Protein 7A0J (pdb70)

Secondary structure (P-SEA, 3-state):
ccccccccccccccbbbbbbcccccccbbbbbccaaaaaaacccccccccccccccbbbbbbccccbbbbbcccccccccccccccccccccccccccccccccccccccccbbbbbccccbbbbbbcccccbbbbcccbbbbbccccbbbbbccccccccccccccbbbbcccccccccccccbbbbbbccccccccccccccccccbbbbbbcccbbbbbbcccccccccccccccccccbbbbbcccccccccccccc/ccccccccccccccbbbbbbcccccccbbbbbccaaaaaaacccccccccbbbcccbbbbbbccccbbbbbccccccccccccccccccccccccccccccccccccccccbbbbbcccccbbbbbcccccbbbbcccccccccccccbbbbbcccccccccccccccccccbbbbcccbbbbbbccccbbbbbbccccbbbbcccccbbbbcccccccccccccbbbbbcccccccccccccccccbbbbbccccccbbbbbbccccc/ccccccccccccccbbbbbbcccccccbbbbbccaaaaaaacccccccccccccccccccccccccbbbbbccccccccccccccccccccccccccccccccccccccccccbbbbbcccccccccccccccbbbbcccbbbbbccccbbbbbbcccccccccccccccccccbbbbcccccccccccccbbbbbbbbbcccbbbbbccccccccccccbbbbbbcccbbbbbbccccccccccccccccccccccccbbbbbbccccccccccccccccccccccc/ccccccccccccccbbbbbbcccccccbbbbbcccaaaaaaccccccccbbbbcccbbbbbbccccbbbbbccccccccccccccccccccccccccccccccccccccbbbbbcccccbbbbbcccccccccccccccccccccbbbbbbcccccccccccccccbbbbcccbbbbbbccccbbbbbbcccbbbbccccccccccccbbbbbbccccbbbbbccccccccccccccbbbbcccbbbbbcccccccccccccccccccccc

Nearest PDB structures (foldseek):
  7a0j-assembly4_DDD  TM=1.004E+00  e=2.067E-58  Arabidopsis thaliana
  7a0j-assembly3_CCC  TM=9.871E-01  e=1.839E-50  Arabidopsis thaliana
  7a0j-assembly1_AAA  TM=9.691E-01  e=6.036E-48  Arabidopsis thaliana
  7a0j-assembly2_BBB  TM=9.566E-01  e=6.036E-48  Arabidopsis thaliana
  7a0k-assembly7_G  TM=8.998E-01  e=1.738E-29  Physcomitrium patens

Structure (mmCIF, N/CA/C/O backbone):
data_7A0J
#
_entry.id   7A0J
#
_cell.length_a   74.991
_cell.length_b   87.952
_cell.length_c   88.618
_cell.angle_alpha   90.000
_cell.angle_beta   90.097
_cell.angle_gamma   90.000
#
_symmetry.space_group_name_H-M   'P 1 21 1'
#
loop_
_entity.id
_entity.type
_entity.pdbx_description
1 polymer 'Serine/threonine-protein kinase-like protein ACR4'
2 branched alpha-L-fucopyranose-(1-6)-2-acetamido-2-deoxy-beta-D-glucopyranose
3 non-polymer 1,2-ETHANEDIOL
4 non-polymer 2-acetamido-2-deoxy-beta-D-glucopyranose
5 water water
#
loop_
_atom_site.group_PDB
_atom_site.id
_atom_site.type_symbol
_atom_site.label_atom_id
_atom_site.label_alt_id
_atom_site.label_comp_id
_atom_site.label_asym_id
_atom_site.label_entity_id
_atom_site.label_seq_id
_atom_site.pdbx_PDB_ins_code
_atom_site.Cartn_x
_atom_site.Cartn_y
_atom_site.Cartn_z
_atom_site.occupancy
_atom_site.B_iso_or_equiv
_atom_site.auth_seq_id
_atom_site.auth_comp_id
_atom_site.auth_asym_id
_atom_site.auth_atom_id
_atom_site.pdbx_PDB_model_num
ATOM 1 N N . LEU A 1 1 ? -35.868 -10.657 -8.988 1.000 33.923 30 LEU AAA N 1
ATOM 2 C CA . LEU A 1 1 ? -34.727 -11.465 -8.462 1.000 35.529 30 LEU AAA CA 1
ATOM 3 C C . LEU A 1 1 ? -33.862 -10.593 -7.545 1.000 34.820 30 LEU AAA C 1
ATOM 4 O O . LEU A 1 1 ? -33.935 -9.352 -7.662 1.000 33.363 30 LEU AAA O 1
ATOM 9 N N . GLY A 1 2 ? -33.076 -11.228 -6.673 1.000 35.977 31 GLY AAA N 1
ATOM 10 C CA . GLY A 1 2 ? -31.938 -10.601 -5.973 1.000 36.203 31 GLY AAA CA 1
ATOM 11 C C . GLY A 1 2 ? -32.329 -9.921 -4.672 1.000 35.448 31 GLY AAA C 1
ATOM 12 O O . GLY A 1 2 ? -33.376 -10.273 -4.092 1.000 35.092 31 GLY AAA O 1
ATOM 13 N N . SER A 1 3 ? -31.501 -8.968 -4.236 1.000 35.432 32 SER AAA N 1
ATOM 14 C CA . SER A 1 3 ? -31.520 -8.354 -2.884 1.000 35.753 32 SER AAA CA 1
ATOM 15 C C . SER A 1 3 ? -32.133 -6.954 -2.949 1.000 34.436 32 SER AAA C 1
ATOM 16 O O . SER A 1 3 ? -32.190 -6.379 -4.055 1.000 33.590 32 SER AAA O 1
ATOM 19 N N . MET A 1 4 ? -32.554 -6.425 -1.798 1.000 34.830 33 MET AAA N 1
ATOM 20 C CA . MET A 1 4 ? -32.984 -5.010 -1.664 1.000 34.409 33 MET AAA CA 1
ATOM 21 C C . MET A 1 4 ? -31.799 -4.112 -2.030 1.000 35.089 33 MET AAA C 1
ATOM 22 O O . MET A 1 4 ? -30.664 -4.432 -1.627 1.000 36.169 33 MET AAA O 1
ATOM 27 N N . SER A 1 5 ? -32.058 -3.039 -2.779 1.000 34.437 34 SER AAA N 1
ATOM 28 C CA . SER A 1 5 ? -31.021 -2.132 -3.331 1.000 35.349 34 SER AAA CA 1
ATOM 29 C C . SER A 1 5 ? -31.632 -0.754 -3.608 1.000 34.919 34 SER AAA C 1
ATOM 30 O O . SER A 1 5 ? -32.870 -0.630 -3.542 1.000 33.905 34 SER AAA O 1
ATOM 33 N N . SER A 1 6 ? -30.787 0.238 -3.895 1.000 35.942 35 SER AAA N 1
ATOM 34 C CA . SER A 1 6 ? -31.195 1.602 -4.320 1.000 36.272 35 SER AAA CA 1
ATOM 35 C C . SER A 1 6 ? -31.676 1.560 -5.776 1.000 35.020 35 SER AAA C 1
ATOM 36 O O . SER A 1 6 ? -32.309 2.538 -6.208 1.000 35.018 35 SER AAA O 1
ATOM 39 N N . ILE A 1 7 ? -31.374 0.473 -6.497 1.000 34.188 36 ILE AAA N 1
ATOM 40 C CA . ILE A 1 7 ? -31.835 0.212 -7.894 1.000 33.168 36 ILE AAA CA 1
ATOM 41 C C . ILE A 1 7 ? -32.387 -1.218 -7.975 1.000 32.092 36 ILE AAA C 1
ATOM 42 O O . ILE A 1 7 ? -31.900 -2.087 -7.230 1.000 32.386 36 ILE AAA O 1
ATOM 47 N N . ALA A 1 8 ? -33.376 -1.441 -8.843 1.000 30.983 37 ALA AAA N 1
ATOM 48 C CA . ALA A 1 8 ? -34.079 -2.735 -9.013 1.000 30.172 37 ALA AAA CA 1
ATOM 49 C C . ALA A 1 8 ? -34.646 -2.830 -10.433 1.000 29.834 37 ALA AAA C 1
ATOM 50 O O . ALA A 1 8 ? -34.836 -1.774 -11.073 1.000 29.577 37 ALA AAA O 1
ATOM 52 N N . ILE A 1 9 ? -34.897 -4.056 -10.896 1.000 29.982 38 ILE AAA N 1
ATOM 53 C CA . ILE A 1 9 ? -35.385 -4.355 -12.273 1.000 30.482 38 ILE AAA CA 1
ATOM 54 C C . ILE A 1 9 ? -36.615 -5.264 -12.194 1.000 30.371 38 ILE AAA C 1
ATOM 55 O O . ILE A 1 9 ? -36.579 -6.262 -11.440 1.000 30.290 38 ILE AAA O 1
ATOM 60 N N . SER A 1 10 ? -37.656 -4.904 -12.948 1.000 30.207 39 SER AAA N 1
ATOM 61 C CA A SER A 1 10 ? -38.838 -5.760 -13.227 0.590 30.675 39 SER AAA CA 1
ATOM 62 C CA B SER A 1 10 ? -38.839 -5.760 -13.226 0.410 30.636 39 SER AAA CA 1
ATOM 63 C C . SER A 1 10 ? -38.732 -6.298 -14.657 1.000 31.956 39 SER AAA C 1
ATOM 64 O O . SER A 1 10 ? -38.126 -5.604 -15.499 1.000 31.887 39 SER AAA O 1
ATOM 69 N N . TYR A 1 11 ? -39.294 -7.483 -14.898 1.000 33.305 40 TYR AAA N 1
ATOM 70 C CA . TYR A 1 11 ? -39.135 -8.259 -16.156 1.000 35.474 40 TYR AAA CA 1
ATOM 71 C C . TYR A 1 11 ? -40.406 -9.071 -16.425 1.000 37.024 40 TYR AAA C 1
ATOM 72 O O . TYR A 1 11 ? -41.354 -8.982 -15.619 1.000 35.844 40 TYR AAA O 1
ATOM 81 N N . GLY A 1 12 ? -40.418 -9.821 -17.533 1.000 39.798 41 GLY AAA N 1
ATOM 82 C CA . GLY A 1 12 ? -41.535 -10.691 -17.948 1.000 42.314 41 GLY AAA CA 1
ATOM 83 C C . GLY A 1 12 ? -42.261 -10.149 -19.167 1.000 43.755 41 GLY AAA C 1
ATOM 84 O O . GLY A 1 12 ? -41.788 -9.149 -19.746 1.000 43.256 41 GLY AAA O 1
ATOM 85 N N . GLU A 1 13 ? -43.377 -10.785 -19.534 1.000 46.235 42 GLU AAA N 1
ATOM 86 C CA . GLU A 1 13 ? -44.157 -10.507 -20.772 1.000 48.159 42 GLU AAA CA 1
ATOM 87 C C . GLU A 1 13 ? -44.770 -9.101 -20.716 1.000 46.193 42 GLU AAA C 1
ATOM 88 O O . GLU A 1 13 ? -45.017 -8.532 -21.797 1.000 47.280 42 GLU AAA O 1
ATOM 94 N N . GLY A 1 14 ? -45.006 -8.570 -19.511 1.000 43.704 43 GLY AAA N 1
ATOM 95 C CA . GLY A 1 14 ? -45.523 -7.206 -19.280 1.000 41.950 43 GLY AAA CA 1
ATOM 96 C C . GLY A 1 14 ? -44.538 -6.128 -19.708 1.000 40.839 43 GLY AAA C 1
ATOM 97 O O . GLY A 1 14 ? -44.984 -4.988 -19.933 1.000 40.444 43 GLY AAA O 1
ATOM 98 N N . GLY A 1 15 ? -43.246 -6.462 -19.802 1.000 40.617 44 GLY AAA N 1
ATOM 99 C CA . GLY A 1 15 ? -42.171 -5.540 -20.220 1.000 40.162 44 GLY AAA CA 1
ATOM 100 C C . GLY A 1 15 ? -41.036 -5.487 -19.209 1.000 38.918 44 GLY AAA C 1
ATOM 101 O O . GLY A 1 15 ? -41.122 -6.176 -18.174 1.000 38.027 44 GLY AAA O 1
ATOM 102 N N . SER A 1 16 ? -40.005 -4.693 -19.506 1.000 38.999 45 SER AAA N 1
ATOM 103 C CA . SER A 1 16 ? -38.770 -4.528 -18.696 1.000 38.422 45 SER AAA CA 1
ATOM 104 C C . SER A 1 16 ? -38.758 -3.126 -18.083 1.000 37.441 45 SER AAA C 1
ATOM 105 O O . SER A 1 16 ? -38.941 -2.157 -18.847 1.000 39.000 45 SER AAA O 1
ATOM 108 N N . VAL A 1 17 ? -38.553 -3.022 -16.768 1.000 35.619 46 VAL AAA N 1
ATOM 109 C CA . VAL A 1 17 ? -38.510 -1.716 -16.047 1.000 34.674 46 VAL AAA CA 1
ATOM 110 C C . VAL A 1 17 ? -37.310 -1.700 -15.095 1.000 34.236 46 VAL AAA C 1
ATOM 111 O O . VAL A 1 17 ? -37.069 -2.710 -14.409 1.000 33.501 46 VAL AAA O 1
ATOM 115 N N . PHE A 1 18 ? -36.599 -0.572 -15.075 1.000 34.403 47 PHE AAA N 1
ATOM 116 C CA . PHE A 1 18 ? -35.564 -0.213 -14.076 1.000 34.332 47 PHE AAA CA 1
ATOM 117 C C . PHE A 1 18 ? -36.141 0.892 -13.189 1.000 33.815 47 PHE AAA C 1
ATOM 118 O O . PHE A 1 18 ? -36.655 1.889 -13.737 1.000 34.004 47 PHE AAA O 1
ATOM 126 N N . CYS A 1 19 ? -36.088 0.706 -11.869 1.000 33.035 48 CYS AAA N 1
ATOM 127 C CA . CYS A 1 19 ? -36.454 1.736 -10.862 1.000 33.328 48 CYS AAA CA 1
ATOM 128 C C . CYS A 1 19 ? -35.251 1.993 -9.951 1.000 33.777 48 CYS AAA C 1
ATOM 129 O O . CYS A 1 19 ? -34.535 1.026 -9.625 1.000 33.698 48 CYS AAA O 1
ATOM 132 N N . GLY A 1 20 ? -35.038 3.256 -9.582 1.000 34.654 49 GLY AAA N 1
ATOM 133 C CA . GLY A 1 20 ? -33.956 3.688 -8.682 1.000 36.180 49 GLY AAA CA 1
ATOM 134 C C . GLY A 1 20 ? -34.426 4.781 -7.743 1.000 37.274 49 GLY AAA C 1
ATOM 135 O O . GLY A 1 20 ? -35.377 5.502 -8.105 1.000 36.783 49 GLY AAA O 1
ATOM 136 N N . LEU A 1 21 ? -33.797 4.891 -6.573 1.000 38.713 50 LEU AAA N 1
ATOM 137 C CA . LEU A 1 21 ? -34.001 6.021 -5.631 1.000 41.158 50 LEU AAA CA 1
ATOM 138 C C . LEU A 1 21 ? -33.292 7.248 -6.215 1.000 44.044 50 LEU AAA C 1
ATOM 139 O O . LEU A 1 21 ? -32.161 7.084 -6.719 1.000 44.750 50 LEU AAA O 1
ATOM 144 N N . LYS A 1 22 ? -33.939 8.419 -6.177 1.000 46.314 51 LYS AAA N 1
ATOM 145 C CA . LYS A 1 22 ? -33.381 9.692 -6.714 1.000 49.613 51 LYS AAA CA 1
ATOM 146 C C . LYS A 1 22 ? -32.096 10.029 -5.950 1.000 52.607 51 LYS AAA C 1
ATOM 147 O O . LYS A 1 22 ? -32.015 9.696 -4.750 1.000 52.782 51 LYS AAA O 1
ATOM 153 N N . SER A 1 23 ? -31.130 10.652 -6.632 1.000 55.423 52 SER AAA N 1
ATOM 154 C CA . SER A 1 23 ? -29.775 10.972 -6.107 1.000 58.639 52 SER AAA CA 1
ATOM 155 C C . SER A 1 23 ? -29.814 12.234 -5.235 1.000 62.010 52 SER AAA C 1
ATOM 156 O O . SER A 1 23 ? -28.836 12.461 -4.496 1.000 64.815 52 SER AAA O 1
ATOM 159 N N . ASP A 1 24 ? -30.896 13.018 -5.316 1.000 62.200 53 ASP AAA N 1
ATOM 160 C CA . ASP A 1 24 ? -31.097 14.260 -4.517 1.000 65.472 53 ASP AAA CA 1
ATOM 161 C C . ASP A 1 24 ? -31.268 13.913 -3.030 1.000 64.909 53 ASP AAA C 1
ATOM 162 O O . ASP A 1 24 ? -31.228 14.846 -2.208 1.000 68.034 53 ASP AAA O 1
ATOM 167 N N . GLY A 1 25 ? -31.469 12.630 -2.701 1.000 61.294 54 GLY AAA N 1
ATOM 168 C CA . GLY A 1 25 ? -31.576 12.128 -1.316 1.000 60.838 54 GLY AAA CA 1
ATOM 169 C C . GLY A 1 25 ? -33.002 12.192 -0.791 1.000 59.492 54 GLY AAA C 1
ATOM 170 O O . GLY A 1 25 ? -33.190 11.991 0.426 1.000 60.481 54 GLY AAA O 1
ATOM 171 N N . SER A 1 26 ? -33.973 12.450 -1.675 1.000 57.240 55 SER AAA N 1
ATOM 172 C CA . SER A 1 26 ? -35.420 12.574 -1.354 1.000 55.801 55 SER AAA CA 1
ATOM 173 C C . SER A 1 26 ? -36.002 11.206 -0.977 1.000 52.025 55 SER AAA C 1
ATOM 174 O O . SER A 1 26 ? -37.043 11.182 -0.295 1.000 51.773 55 SER AAA O 1
ATOM 177 N N . HIS A 1 27 ? -35.363 10.119 -1.428 1.000 49.253 56 HIS AAA N 1
ATOM 178 C CA . HIS A 1 27 ? -35.810 8.708 -1.263 1.000 45.880 56 HIS AAA CA 1
ATOM 179 C C . HIS A 1 27 ? -37.083 8.466 -2.087 1.000 43.231 56 HIS AAA C 1
ATOM 180 O O . HIS A 1 27 ? -37.789 7.478 -1.810 1.000 40.942 56 HIS AAA O 1
ATOM 187 N N . LEU A 1 28 ? -37.345 9.322 -3.079 1.000 43.350 57 LEU AAA N 1
ATOM 188 C CA . LEU A 1 28 ? -38.414 9.126 -4.094 1.000 41.583 57 LEU AAA CA 1
ATOM 189 C C . LEU A 1 28 ? -37.887 8.155 -5.153 1.000 39.530 57 LEU AAA C 1
ATOM 190 O O . LEU A 1 28 ? -36.655 8.087 -5.330 1.000 40.203 57 LEU AAA O 1
ATOM 195 N N . VAL A 1 29 ? -38.783 7.424 -5.816 1.000 37.727 58 VAL AAA N 1
ATOM 196 C CA . VAL A 1 29 ? -38.424 6.405 -6.846 1.000 36.181 58 VAL AAA CA 1
ATOM 197 C C . VAL A 1 29 ? -38.751 6.973 -8.231 1.000 36.494 58 VAL AAA C 1
ATOM 198 O O . VAL A 1 29 ? -39.798 7.634 -8.375 1.000 37.017 58 VAL AAA O 1
ATOM 202 N N . VAL A 1 30 ? -37.856 6.742 -9.194 1.000 36.428 59 VAL AAA N 1
ATOM 203 C CA . VAL A 1 30 ? -38.052 7.024 -10.646 1.000 36.935 59 VAL AAA CA 1
ATOM 204 C C . VAL A 1 30 ? -37.903 5.690 -11.383 1.000 35.532 59 VAL AAA C 1
ATOM 205 O O . VAL A 1 30 ? -36.967 4.936 -11.043 1.000 34.713 59 VAL AAA O 1
ATOM 209 N N . CYS A 1 31 ? -38.808 5.401 -12.321 1.000 35.157 60 CYS AAA N 1
ATOM 210 C CA . CYS A 1 31 ? -38.823 4.148 -13.121 1.000 34.282 60 CYS AAA CA 1
ATOM 211 C C . CYS A 1 31 ? -38.750 4.483 -14.613 1.000 35.167 60 CYS AAA C 1
ATOM 212 O O . CYS A 1 31 ? -39.252 5.553 -15.010 1.000 36.360 60 CYS AAA O 1
ATOM 215 N N . TYR A 1 32 ? -38.123 3.598 -15.389 1.000 35.030 61 TYR AAA N 1
ATOM 216 C CA . TYR A 1 32 ? -38.029 3.651 -16.870 1.000 36.368 61 TYR AAA CA 1
ATOM 217 C C . TYR A 1 32 ? -38.243 2.242 -17.428 1.000 35.332 61 TYR AAA C 1
ATOM 218 O O . TYR A 1 32 ? -37.610 1.310 -16.905 1.000 34.476 61 TYR AAA O 1
ATOM 227 N N . GLY A 1 33 ? -39.087 2.095 -18.454 1.000 35.657 62 GLY AAA N 1
ATOM 228 C CA . GLY A 1 33 ? -39.252 0.816 -19.168 1.000 35.913 62 GLY AAA CA 1
ATOM 229 C C . GLY A 1 33 ? -40.640 0.616 -19.750 1.000 36.219 62 GLY AAA C 1
ATOM 230 O O . GLY A 1 33 ? -41.495 1.511 -19.605 1.000 36.363 62 GLY AAA O 1
ATOM 231 N N . SER A 1 34 ? -40.856 -0.560 -20.345 1.000 36.752 63 SER AAA N 1
ATOM 232 C CA . SER A 1 34 ? -41.978 -0.877 -21.266 1.000 37.957 63 SER AAA CA 1
ATOM 233 C C . SER A 1 34 ? -43.195 -1.441 -20.518 1.000 37.004 63 SER AAA C 1
ATOM 234 O O . SER A 1 34 ? -44.232 -1.603 -21.173 1.000 38.367 63 SER AAA O 1
ATOM 237 N N . ASN A 1 35 ? -43.090 -1.737 -19.216 1.000 35.575 64 ASN AAA N 1
ATOM 238 C CA . ASN A 1 35 ? -44.250 -2.180 -18.390 1.000 35.155 64 ASN AAA CA 1
ATOM 239 C C . ASN A 1 35 ? -44.993 -0.933 -17.897 1.000 34.568 64 ASN AAA C 1
ATOM 240 O O . ASN A 1 35 ? -44.547 -0.324 -16.904 1.000 33.272 64 ASN AAA O 1
ATOM 245 N N . SER A 1 36 ? -46.086 -0.578 -18.579 1.000 35.511 65 SER AAA N 1
ATOM 246 C CA . SER A 1 36 ? -46.889 0.650 -18.339 1.000 35.780 65 SER AAA CA 1
ATOM 247 C C . SER A 1 36 ? -47.557 0.595 -16.961 1.000 34.635 65 SER AAA C 1
ATOM 248 O O . SER A 1 36 ? -47.689 1.661 -16.334 1.000 34.781 65 SER AAA O 1
ATOM 251 N N . ALA A 1 37 ? -47.962 -0.595 -16.506 1.000 33.974 66 ALA AAA N 1
ATOM 252 C CA . ALA A 1 37 ? -48.542 -0.813 -15.161 1.000 33.207 66 ALA AAA CA 1
ATOM 253 C C . ALA A 1 37 ? -47.561 -0.288 -14.108 1.000 31.512 66 ALA AAA C 1
ATOM 254 O O . ALA A 1 37 ? -47.991 0.485 -13.231 1.000 31.180 66 ALA AAA O 1
ATOM 256 N N . ILE A 1 38 ? -46.284 -0.667 -14.218 1.000 30.684 67 ILE AAA N 1
ATOM 257 C CA . ILE A 1 38 ? -45.214 -0.251 -13.264 1.000 29.695 67 ILE AAA CA 1
ATOM 258 C C . ILE A 1 38 ? -44.908 1.236 -13.485 1.000 29.708 67 ILE AAA C 1
ATOM 259 O O . ILE A 1 38 ? -44.920 1.988 -12.495 1.000 29.240 67 ILE AAA O 1
ATOM 264 N N . LEU A 1 39 ? -44.662 1.644 -14.733 1.000 30.772 68 LEU AAA N 1
ATOM 265 C CA . LEU A 1 39 ? -44.219 3.023 -15.076 1.000 31.807 68 LEU AAA CA 1
ATOM 266 C C . LEU A 1 39 ? -45.237 4.036 -14.536 1.000 32.558 68 LEU AAA C 1
ATOM 267 O O . LEU A 1 39 ? -44.838 4.906 -13.743 1.000 32.776 68 LEU AAA O 1
ATOM 272 N N . TYR A 1 40 ? -46.507 3.913 -14.929 1.000 33.237 69 TYR AAA N 1
ATOM 273 C CA . TYR A 1 40 ? -47.584 4.880 -14.583 1.000 34.593 69 TYR AAA CA 1
ATOM 274 C C . TYR A 1 40 ? -48.076 4.641 -13.150 1.000 33.583 69 TYR AAA C 1
ATOM 275 O O . TYR A 1 40 ? -48.686 5.562 -12.583 1.000 34.430 69 TYR AAA O 1
ATOM 284 N N . GLY A 1 41 ? -47.808 3.460 -12.583 1.000 32.180 70 GLY AAA N 1
ATOM 285 C CA . GLY A 1 41 ? -48.169 3.107 -11.196 1.000 32.070 70 GLY AAA CA 1
ATOM 286 C C . GLY A 1 41 ? -47.135 3.573 -10.178 1.000 31.843 70 GLY AAA C 1
ATOM 287 O O . GLY A 1 41 ? -47.413 3.451 -8.970 1.000 31.835 70 GLY AAA O 1
ATOM 288 N N . THR A 1 42 ? -45.985 4.087 -10.627 1.000 32.023 71 THR AAA N 1
ATOM 289 C CA . THR A 1 42 ? -44.867 4.518 -9.744 1.000 32.396 71 THR AAA CA 1
ATOM 290 C C . THR A 1 42 ? -45.355 5.637 -8.828 1.000 34.101 71 THR AAA C 1
ATOM 291 O O . THR A 1 42 ? -45.815 6.670 -9.307 1.000 34.949 71 THR AAA O 1
ATOM 295 N N . PRO A 1 43 ? -45.278 5.467 -7.487 1.000 35.065 72 PRO AAA N 1
ATOM 296 C CA . PRO A 1 43 ? -45.614 6.545 -6.558 1.000 37.193 72 PRO AAA CA 1
ATOM 297 C C . PRO A 1 43 ? -44.669 7.743 -6.733 1.000 39.178 72 PRO AAA C 1
ATOM 298 O O . PRO A 1 43 ? -43.466 7.542 -6.730 1.000 39.396 72 PRO AAA O 1
ATOM 302 N N . GLY A 1 44 ? -45.231 8.944 -6.886 1.000 41.658 73 GLY AAA N 1
ATOM 303 C CA . GLY A 1 44 ? -44.472 10.195 -7.084 1.000 43.935 73 GLY AAA CA 1
ATOM 304 C C . GLY A 1 44 ? -44.032 10.818 -5.767 1.000 45.786 73 GLY AAA C 1
ATOM 305 O O . GLY A 1 44 ? -43.102 11.651 -5.799 1.000 47.723 73 GLY AAA O 1
ATOM 306 N N . HIS A 1 45 ? -44.668 10.435 -4.653 1.000 45.633 74 HIS AAA N 1
ATOM 307 C CA . HIS A 1 45 ? -44.551 11.116 -3.335 1.000 47.815 74 HIS AAA CA 1
ATOM 308 C C . HIS A 1 45 ? -44.169 10.144 -2.206 1.000 46.617 74 HIS AAA C 1
ATOM 309 O O . HIS A 1 45 ? -43.654 10.638 -1.184 1.000 48.517 74 HIS AAA O 1
ATOM 316 N N . LEU A 1 46 ? -44.417 8.836 -2.350 1.000 43.881 75 LEU AAA N 1
ATOM 317 C CA . LEU A 1 46 ? -44.037 7.817 -1.330 1.000 43.057 75 LEU AAA CA 1
ATOM 318 C C . LEU A 1 46 ? -42.514 7.651 -1.335 1.000 42.358 75 LEU AAA C 1
ATOM 319 O O . LEU A 1 46 ? -41.943 7.468 -2.427 1.000 41.477 75 LEU AAA O 1
ATOM 324 N N . GLN A 1 47 ? -41.890 7.711 -0.156 1.000 43.332 76 GLN AAA N 1
ATOM 325 C CA . GLN A 1 47 ? -40.421 7.573 0.023 1.000 43.334 76 GLN AAA CA 1
ATOM 326 C C . GLN A 1 47 ? -40.093 6.110 0.343 1.000 41.414 76 GLN AAA C 1
ATOM 327 O O . GLN A 1 47 ? -40.897 5.456 1.038 1.000 40.647 76 GLN AAA O 1
ATOM 333 N N . PHE A 1 48 ? -38.962 5.625 -0.176 1.000 40.299 77 PHE AAA N 1
ATOM 334 C CA . PHE A 1 48 ? -38.479 4.227 -0.039 1.000 38.897 77 PHE AAA CA 1
ATOM 335 C C . PHE A 1 48 ? -37.016 4.2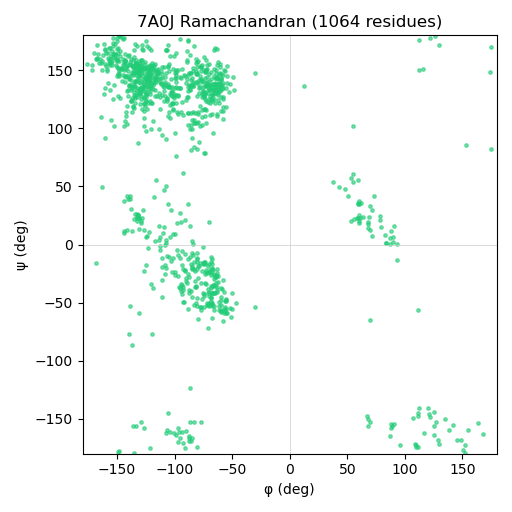35 0.412 1.000 40.085 77 PHE AAA C 1
ATOM 336 O O . PHE A 1 48 ? -36.278 5.176 0.063 1.000 41.457 77 PHE AAA O 1
ATOM 344 N N . ILE A 1 49 ? -36.614 3.205 1.159 1.000 40.052 78 ILE AAA N 1
ATOM 345 C CA . ILE A 1 49 ? -35.205 3.002 1.613 1.000 41.304 78 ILE AAA CA 1
ATOM 346 C C . ILE A 1 49 ? -34.568 1.859 0.811 1.000 39.280 78 ILE AAA C 1
ATOM 347 O O . ILE A 1 49 ? -33.340 1.710 0.892 1.000 40.220 78 ILE AAA O 1
ATOM 352 N N . GLY A 1 50 ? -35.359 1.117 0.028 1.000 37.106 79 GLY AAA N 1
ATOM 353 C CA . GLY A 1 50 ? -34.866 0.018 -0.823 1.000 35.665 79 GLY AAA CA 1
ATOM 354 C C . GLY A 1 50 ? -35.898 -0.424 -1.845 1.000 33.868 79 GLY AAA C 1
ATOM 355 O O . GLY A 1 50 ? -37.101 -0.200 -1.606 1.000 33.423 79 GLY AAA O 1
ATOM 356 N N . LEU A 1 51 ? -35.439 -1.028 -2.945 1.000 32.945 80 LEU AAA N 1
ATOM 357 C CA . LEU A 1 51 ? -36.289 -1.522 -4.063 1.000 31.797 80 LEU AAA CA 1
ATOM 358 C C . LEU A 1 51 ? -35.887 -2.957 -4.421 1.000 31.447 80 LEU AAA C 1
ATOM 359 O O . LEU A 1 51 ? -34.704 -3.313 -4.233 1.000 31.838 80 LEU AAA O 1
ATOM 364 N N . THR A 1 52 ? -36.847 -3.739 -4.923 1.000 30.677 81 THR AAA N 1
ATOM 365 C CA . THR A 1 52 ? -36.654 -5.121 -5.439 1.000 30.770 81 THR AAA CA 1
ATOM 366 C C . THR A 1 52 ? -37.789 -5.433 -6.421 1.000 30.523 81 THR AAA C 1
ATOM 367 O O . THR A 1 52 ? -38.954 -5.140 -6.086 1.000 30.445 81 THR AAA O 1
ATOM 371 N N . GLY A 1 53 ? -37.453 -5.992 -7.588 1.000 30.631 82 GLY AAA N 1
ATOM 372 C CA . GLY A 1 53 ? -38.397 -6.221 -8.698 1.000 30.402 82 GLY AAA CA 1
ATOM 373 C C . GLY A 1 53 ? -38.552 -7.695 -9.023 1.000 31.257 82 GLY AAA C 1
ATOM 374 O O . GLY A 1 53 ? -37.611 -8.473 -8.759 1.000 32.094 82 GLY AAA O 1
ATOM 375 N N . GLY A 1 54 ? -39.708 -8.062 -9.578 1.000 31.419 83 GLY AAA N 1
ATOM 376 C CA . GLY A 1 54 ? -40.019 -9.429 -10.037 1.000 33.090 83 GLY AAA CA 1
ATOM 377 C C . GLY A 1 54 ? -40.695 -9.409 -11.392 1.000 33.435 83 GLY AAA C 1
ATOM 378 O O . GLY A 1 54 ? -40.517 -8.414 -12.123 1.000 32.595 83 GLY AAA O 1
ATOM 379 N N . ASP A 1 55 ? -41.451 -10.462 -11.709 1.000 35.144 84 ASP AAA N 1
ATOM 380 C CA . ASP A 1 55 ? -42.202 -10.595 -12.984 1.000 36.184 84 ASP AAA CA 1
ATOM 381 C C . ASP A 1 55 ? -43.511 -9.802 -12.872 1.000 35.549 84 ASP AAA C 1
ATOM 382 O O . ASP A 1 55 ? -44.433 -10.279 -12.183 1.000 35.932 84 ASP AAA O 1
ATOM 387 N N . GLY A 1 56 ? -43.570 -8.634 -13.521 1.000 34.663 85 GLY AAA N 1
ATOM 388 C CA . GLY A 1 56 ? -44.786 -7.810 -13.662 1.000 34.384 85 GLY AAA CA 1
ATOM 389 C C . GLY A 1 56 ? -44.966 -6.809 -12.531 1.000 33.153 85 GLY AAA C 1
ATOM 390 O O . GLY A 1 56 ? -45.981 -6.089 -12.552 1.000 33.160 85 GLY AAA O 1
ATOM 391 N N . PHE A 1 57 ? -44.034 -6.736 -11.575 1.000 32.321 86 PHE AAA N 1
ATOM 392 C CA . PHE A 1 57 ? -44.177 -5.864 -10.379 1.000 31.807 86 PHE AAA CA 1
ATOM 393 C C . PHE A 1 57 ? -42.816 -5.356 -9.894 1.000 31.021 86 PHE AAA C 1
ATOM 394 O O . PHE A 1 57 ? -41.803 -6.068 -10.020 1.000 31.275 86 PHE AAA O 1
ATOM 402 N N . MET A 1 58 ? -42.822 -4.132 -9.363 1.000 30.393 87 MET AAA N 1
ATOM 403 C CA . MET A 1 58 ? -41.721 -3.510 -8.585 1.000 30.530 87 MET AAA CA 1
ATOM 404 C C . MET A 1 58 ? -42.205 -3.368 -7.138 1.000 30.877 87 MET AAA C 1
ATOM 405 O O . MET A 1 58 ? -43.394 -3.032 -6.955 1.000 30.806 87 MET AAA O 1
ATOM 410 N N . CYS A 1 59 ? -41.344 -3.668 -6.160 1.000 31.290 88 CYS AAA N 1
ATOM 411 C CA A CYS A 1 59 ? -41.652 -3.457 -4.718 0.740 32.116 88 CYS AAA CA 1
ATOM 412 C CA B CYS A 1 59 ? -41.616 -3.514 -4.706 0.260 32.030 88 CYS AAA CA 1
ATOM 413 C C . CYS A 1 59 ? -40.554 -2.609 -4.073 1.000 32.227 88 CYS AAA C 1
ATOM 414 O O . CYS A 1 59 ? -39.432 -2.569 -4.612 1.000 32.269 88 CYS AAA O 1
ATOM 419 N N . GLY A 1 60 ? -40.908 -1.948 -2.973 1.000 32.851 89 GLY AAA N 1
ATOM 420 C CA . GLY A 1 60 ? -39.991 -1.133 -2.160 1.000 33.404 89 GLY AAA CA 1
ATOM 421 C C . GLY A 1 60 ? -40.329 -1.244 -0.686 1.000 34.255 89 GLY AAA C 1
ATOM 422 O O . GLY A 1 60 ? -41.490 -1.573 -0.367 1.000 34.443 89 GLY AAA O 1
ATOM 423 N N . LEU A 1 61 ? -39.342 -1.010 0.179 1.000 34.968 90 LEU AAA N 1
ATOM 424 C CA . LEU A 1 61 ? -39.545 -0.848 1.641 1.000 36.458 90 LEU AAA CA 1
ATOM 425 C C . LEU A 1 61 ? -39.837 0.631 1.912 1.000 37.341 90 LEU AAA C 1
ATOM 426 O O . LEU A 1 61 ? -38.934 1.456 1.677 1.000 37.702 90 LEU AAA O 1
ATOM 431 N N . LEU A 1 62 ? -41.063 0.948 2.344 1.000 38.083 91 LEU AAA N 1
ATOM 432 C CA . LEU A 1 62 ? -41.518 2.333 2.649 1.000 39.600 91 LEU AAA CA 1
ATOM 433 C C . LEU A 1 62 ? -40.679 2.897 3.801 1.000 42.029 91 LEU AAA C 1
ATOM 434 O O . LEU A 1 62 ? -40.476 2.174 4.792 1.000 42.704 91 LEU AAA O 1
ATOM 439 N N . MET A 1 63 ? -40.225 4.145 3.666 1.000 43.618 92 MET AAA N 1
ATOM 440 C CA . MET A 1 63 ? -39.288 4.812 4.610 1.000 46.453 92 MET AAA CA 1
ATOM 441 C C . MET A 1 63 ? -39.983 5.073 5.953 1.000 48.516 92 MET AAA C 1
ATOM 442 O O . MET A 1 63 ? -39.310 4.935 6.990 1.000 50.178 92 MET AAA O 1
ATOM 447 N N . LEU A 1 64 ? -41.270 5.436 5.938 1.000 48.512 93 LEU AAA N 1
ATOM 448 C CA . LEU A 1 64 ? -42.021 5.869 7.150 1.000 51.107 93 LEU AAA CA 1
ATOM 449 C C . LEU A 1 64 ? -42.637 4.655 7.857 1.000 50.607 93 LEU AAA C 1
ATOM 450 O O . LEU A 1 64 ? -42.351 4.473 9.055 1.000 52.959 93 LEU AAA O 1
ATOM 455 N N . SER A 1 65 ? -43.440 3.857 7.148 1.000 48.097 94 SER AAA N 1
ATOM 456 C CA . SER A 1 65 ? -44.224 2.724 7.713 1.000 47.981 94 SER AAA CA 1
ATOM 457 C C . SER A 1 65 ? -43.359 1.460 7.835 1.000 46.873 94 SER AAA C 1
ATOM 458 O O . SER A 1 65 ? -43.733 0.575 8.628 1.000 48.186 94 SER AAA O 1
ATOM 461 N N . HIS A 1 66 ? -42.263 1.372 7.073 1.000 44.919 95 HIS AAA N 1
ATOM 462 C CA . HIS A 1 66 ? -41.327 0.213 7.041 1.000 44.051 95 HIS AAA CA 1
ATOM 463 C C . HIS A 1 66 ? -42.076 -1.054 6.604 1.000 42.570 95 HIS AAA C 1
ATOM 464 O O . HIS A 1 66 ? -41.731 -2.147 7.094 1.000 42.869 95 HIS AAA O 1
ATOM 471 N N . GLN A 1 67 ? -43.057 -0.908 5.706 1.000 40.994 96 GLN AAA N 1
ATOM 472 C CA . GLN A 1 67 ? -43.852 -2.031 5.142 1.000 39.955 96 GLN AAA CA 1
ATOM 473 C C . GLN A 1 67 ? -43.499 -2.191 3.666 1.000 37.667 96 GLN AAA C 1
ATOM 474 O O . GLN A 1 67 ? -43.165 -1.214 2.998 1.000 36.829 96 GLN AAA O 1
ATOM 480 N N . PRO A 1 68 ? -43.555 -3.424 3.114 1.000 37.079 97 PRO AAA N 1
ATOM 481 C CA . PRO A 1 68 ? -43.425 -3.616 1.672 1.000 35.456 97 PRO AAA CA 1
ATOM 482 C C . PRO A 1 68 ? -44.592 -2.940 0.936 1.000 35.071 97 PRO AAA C 1
ATOM 483 O O . PRO A 1 68 ? -45.694 -2.937 1.456 1.000 36.142 97 PRO AAA O 1
ATOM 487 N N . TYR A 1 69 ? -44.309 -2.356 -0.231 1.000 33.925 98 TYR AAA N 1
ATOM 488 C CA . TYR A 1 69 ? -45.302 -1.704 -1.124 1.000 33.719 98 TYR AAA CA 1
ATOM 489 C C . TYR A 1 69 ? -44.922 -1.995 -2.578 1.000 32.619 98 TYR AAA C 1
ATOM 490 O O . TYR A 1 69 ? -43.852 -1.528 -3.023 1.000 31.863 98 TYR AAA O 1
ATOM 499 N N . CYS A 1 70 ? -45.767 -2.757 -3.278 1.000 32.704 99 CYS AAA N 1
ATOM 500 C CA . CYS A 1 70 ? -45.555 -3.188 -4.684 1.000 32.346 99 CYS AAA CA 1
ATOM 501 C C . CYS A 1 70 ? -46.505 -2.425 -5.613 1.000 31.947 99 CYS AAA C 1
ATOM 502 O O . CYS A 1 70 ? -47.627 -2.093 -5.185 1.000 32.453 99 CYS AAA O 1
ATOM 505 N N . TRP A 1 71 ? -46.055 -2.156 -6.840 1.000 31.296 100 TRP AAA N 1
ATOM 506 C CA . TRP A 1 71 ? -46.884 -1.572 -7.926 1.000 31.462 100 TRP AAA CA 1
ATOM 507 C C . TRP A 1 71 ? -46.557 -2.272 -9.249 1.000 31.542 100 TRP AAA C 1
ATOM 508 O O . TRP A 1 71 ? -45.459 -2.862 -9.365 1.000 31.019 100 TRP AAA O 1
ATOM 519 N N . GLY A 1 72 ? -47.499 -2.218 -10.191 1.000 32.190 101 GLY AAA N 1
ATOM 520 C CA . GLY A 1 72 ? -47.504 -3.020 -11.426 1.000 33.030 101 GLY AAA CA 1
ATOM 521 C C . GLY A 1 72 ? -48.770 -3.850 -11.514 1.000 34.639 101 GLY AAA C 1
ATOM 522 O O . GLY A 1 72 ? -49.811 -3.398 -10.998 1.000 35.192 101 GLY AAA O 1
ATOM 523 N N . ASN A 1 73 ? -48.686 -5.026 -12.135 1.000 35.833 102 ASN AAA N 1
ATOM 524 C CA . ASN A 1 73 ? -49.845 -5.927 -12.353 1.000 38.017 102 ASN AAA CA 1
ATOM 525 C C . ASN A 1 73 ? -49.323 -7.360 -12.501 1.000 39.765 102 ASN AAA C 1
ATOM 526 O O . ASN A 1 73 ? -48.717 -7.666 -13.546 1.000 40.411 102 ASN AAA O 1
ATOM 531 N N . SER A 1 74 ? -49.538 -8.188 -11.475 1.000 41.120 103 SER AAA N 1
ATOM 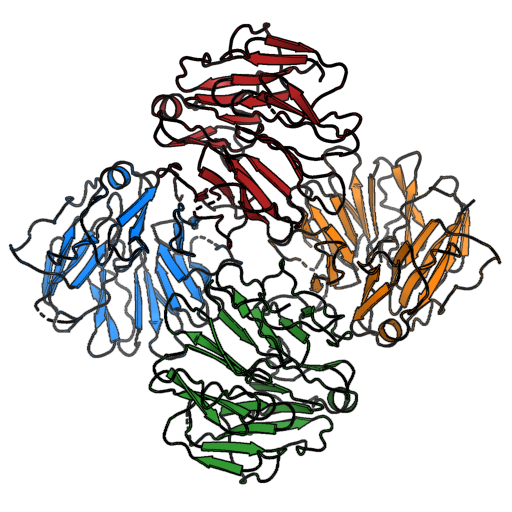532 C CA . SER A 1 74 ? -49.102 -9.606 -11.409 1.000 43.072 103 SER AAA CA 1
ATOM 533 C C . SER A 1 74 ? -50.307 -10.491 -11.088 1.000 45.747 103 SER AAA C 1
ATOM 534 O O . SER A 1 74 ? -51.102 -10.111 -10.206 1.000 46.314 103 SER AAA O 1
ATOM 537 N N . ALA A 1 75 ? -50.422 -11.631 -11.775 1.000 48.319 104 ALA AAA N 1
ATOM 538 C CA . ALA A 1 75 ? -51.490 -12.639 -11.579 1.000 51.446 104 ALA AAA CA 1
ATOM 539 C C . ALA A 1 75 ? -51.162 -13.533 -10.376 1.000 52.334 104 ALA AAA C 1
ATOM 540 O O . ALA A 1 75 ? -52.034 -14.344 -10.001 1.000 55.397 104 ALA AAA O 1
ATOM 542 N N . PHE A 1 76 ? -49.962 -13.393 -9.797 1.000 65.139 105 PHE AAA N 1
ATOM 543 C CA . PHE A 1 76 ? -49.407 -14.301 -8.757 1.000 64.419 105 PHE AAA CA 1
ATOM 544 C C . PHE A 1 76 ? -49.313 -13.599 -7.395 1.000 61.149 105 PHE AAA C 1
ATOM 545 O O . PHE A 1 76 ? -49.427 -14.310 -6.377 1.000 61.822 105 PHE AAA O 1
ATOM 553 N N . ILE A 1 77 ? -49.107 -12.277 -7.359 1.000 58.365 106 ILE AAA N 1
ATOM 554 C CA . ILE A 1 77 ? -49.085 -11.481 -6.092 1.000 55.581 106 ILE AAA CA 1
ATOM 555 C C . ILE A 1 77 ? -50.001 -10.259 -6.225 1.000 54.638 106 ILE AAA C 1
ATOM 556 O O . ILE A 1 77 ? -50.244 -9.808 -7.362 1.000 55.562 106 ILE AAA O 1
ATOM 561 N N . GLN A 1 78 ? -50.463 -9.750 -5.079 1.000 53.012 107 GLN AAA N 1
ATOM 562 C CA A GLN A 1 78 ? -51.284 -8.514 -4.968 0.580 52.396 107 GLN AAA CA 1
ATOM 563 C CA B GLN A 1 78 ? -51.283 -8.512 -4.980 0.420 52.377 107 GLN AAA CA 1
ATOM 564 C C . GLN A 1 78 ? -50.343 -7.306 -4.861 1.000 49.855 107 GLN AAA C 1
ATOM 565 O O . GLN A 1 78 ? -49.236 -7.477 -4.312 1.000 48.573 107 GLN AAA O 1
ATOM 576 N N . MET A 1 79 ? -50.778 -6.149 -5.369 1.000 48.953 108 MET AAA N 1
ATOM 577 C CA . MET A 1 79 ? -50.009 -4.876 -5.331 1.000 46.641 108 MET AAA CA 1
ATOM 578 C C . MET A 1 79 ? -50.329 -4.124 -4.032 1.000 45.393 108 MET AAA C 1
ATOM 579 O O . MET A 1 79 ? -51.191 -4.597 -3.266 1.000 45.722 108 MET AAA O 1
ATOM 584 N N . GLY A 1 80 ? -49.643 -3.003 -3.792 1.000 44.016 109 GLY AAA N 1
ATOM 585 C CA . GLY A 1 80 ? -49.707 -2.242 -2.531 1.000 43.453 109 GLY AAA CA 1
ATOM 586 C C . GLY A 1 80 ? -49.043 -3.004 -1.398 1.000 42.402 109 GLY AAA C 1
ATOM 587 O O . GLY A 1 80 ? -48.147 -3.821 -1.685 1.000 41.349 109 GLY AAA O 1
ATOM 588 N N . VAL A 1 81 ? -49.471 -2.759 -0.156 1.000 42.621 110 VAL AAA N 1
ATOM 589 C CA . VAL A 1 81 ? -48.982 -3.487 1.053 1.000 42.478 110 VAL AAA CA 1
ATOM 590 C C . VAL A 1 81 ? -49.606 -4.880 1.033 1.000 43.428 110 VAL AAA C 1
ATOM 591 O O . VAL A 1 81 ? -50.826 -5.010 1.117 1.000 44.416 110 VAL AAA O 1
ATOM 595 N N . PRO A 1 82 ? -48.796 -5.960 0.922 1.000 43.567 111 PRO AAA N 1
ATOM 596 C CA . PRO A 1 82 ? -49.328 -7.304 0.693 1.000 44.725 111 PRO AAA CA 1
ATOM 597 C C . PRO A 1 82 ? -50.057 -7.874 1.917 1.000 45.688 111 PRO AAA C 1
ATOM 598 O O . PRO A 1 82 ? -49.554 -7.719 3.011 1.000 45.896 111 PRO AAA O 1
ATOM 602 N N . GLN A 1 83 ? -51.214 -8.506 1.691 1.000 46.992 112 GLN AAA N 1
ATOM 603 C CA . GLN A 1 83 ? -52.000 -9.246 2.715 1.000 48.324 112 GLN AAA CA 1
ATOM 604 C C . GLN A 1 83 ? -51.686 -10.736 2.588 1.000 49.386 112 GLN AAA C 1
ATOM 605 O O . GLN A 1 83 ? -51.411 -11.209 1.489 1.000 49.731 112 GLN AAA O 1
ATOM 611 N N . PRO A 1 84 ? -51.714 -11.531 3.685 1.000 50.483 113 PRO AAA N 1
ATOM 612 C CA . PRO A 1 84 ? -52.000 -11.034 5.033 1.000 50.551 113 PRO AAA CA 1
ATOM 613 C C . PRO A 1 84 ? -50.873 -10.167 5.616 1.000 49.150 113 PRO AAA C 1
ATOM 614 O O . PRO A 1 84 ? -49.720 -10.524 5.473 1.000 48.607 113 PRO AAA O 1
ATOM 618 N N . MET A 1 85 ? -51.241 -9.054 6.257 1.000 48.816 114 MET AAA N 1
ATOM 619 C CA . MET A 1 85 ? -50.309 -8.119 6.942 1.000 47.911 114 MET AAA CA 1
ATOM 620 C C . MET A 1 85 ? -50.858 -7.817 8.339 1.000 49.111 114 MET AAA C 1
ATOM 621 O O . MET A 1 85 ? -52.060 -7.500 8.443 1.000 49.495 114 MET AAA O 1
ATOM 626 N N . THR A 1 86 ? -50.011 -7.933 9.364 1.000 49.680 115 THR AAA N 1
ATOM 627 C CA . THR A 1 86 ? -50.303 -7.487 10.751 1.000 51.216 115 THR AAA CA 1
ATOM 628 C C . THR A 1 86 ? -50.221 -5.957 10.779 1.000 50.746 115 THR AAA C 1
ATOM 629 O O . THR A 1 86 ? -49.209 -5.417 10.289 1.000 49.579 115 THR AAA O 1
ATOM 633 N N . LYS A 1 87 ? -51.256 -5.294 11.305 1.000 51.879 116 LYS AAA N 1
ATOM 634 C CA . LYS A 1 87 ? -51.327 -3.813 11.438 1.000 52.288 116 LYS AAA CA 1
ATOM 635 C C . LYS A 1 87 ? -50.141 -3.333 12.285 1.000 53.047 116 LYS AAA C 1
ATOM 636 O O . LYS A 1 87 ? -49.944 -3.886 13.383 1.000 54.654 116 LYS AAA O 1
ATOM 642 N N . GLY A 1 88 ? -49.373 -2.366 11.774 1.000 52.263 117 GLY AAA N 1
ATOM 643 C CA . GLY A 1 88 ? -48.231 -1.746 12.477 1.000 53.552 117 GLY AAA CA 1
ATOM 644 C C . GLY A 1 88 ? -46.943 -2.549 12.353 1.000 52.916 117 GLY AAA C 1
ATOM 645 O O . GLY A 1 88 ? -45.932 -2.111 12.936 1.000 54.366 117 GLY AAA O 1
ATOM 646 N N . ALA A 1 89 ? -46.959 -3.672 11.625 1.000 51.268 118 ALA AAA N 1
ATOM 647 C CA . ALA A 1 89 ? -45.779 -4.539 11.388 1.000 50.728 118 ALA AAA CA 1
ATOM 648 C C . ALA A 1 89 ? -44.726 -3.758 10.595 1.000 49.451 118 ALA AAA C 1
ATOM 649 O O . ALA A 1 89 ? -45.101 -3.099 9.606 1.000 48.168 118 ALA AAA O 1
ATOM 651 N N . GLU A 1 90 ? -43.463 -3.829 11.027 1.000 50.147 119 GLU AAA N 1
ATOM 652 C CA . GLU A 1 90 ? -42.303 -3.155 10.384 1.000 49.471 119 GLU AAA CA 1
ATOM 653 C C . GLU A 1 90 ? -41.334 -4.213 9.848 1.000 48.575 119 GLU AAA C 1
ATOM 654 O O . GLU A 1 90 ? -41.265 -5.311 10.437 1.000 49.393 119 GLU AAA O 1
ATOM 660 N N . TYR A 1 91 ? -40.612 -3.877 8.776 1.000 47.196 120 TYR AAA N 1
ATOM 661 C CA . TYR A 1 91 ? -39.671 -4.772 8.055 1.000 46.213 120 TYR AAA CA 1
ATOM 662 C C . TYR A 1 91 ? -38.337 -4.047 7.851 1.000 46.463 120 TYR AAA C 1
ATOM 663 O O . TYR A 1 91 ? -38.337 -2.810 7.685 1.000 46.456 120 TYR AAA O 1
ATOM 672 N N . LEU A 1 92 ? -37.236 -4.804 7.886 1.000 46.896 121 LEU AAA N 1
ATOM 673 C CA . LEU A 1 92 ? -35.847 -4.294 7.718 1.000 47.557 121 LEU AAA CA 1
ATOM 674 C C . LEU A 1 92 ? -35.441 -4.386 6.243 1.000 45.364 121 LEU AAA C 1
ATOM 675 O O . LEU A 1 92 ? -34.717 -3.485 5.776 1.000 45.258 121 LEU AAA O 1
ATOM 680 N N . GLU A 1 93 ? -35.877 -5.444 5.551 1.000 43.910 122 GLU AAA N 1
ATOM 681 C CA . GLU A 1 93 ? -35.511 -5.740 4.140 1.000 42.299 122 GLU AAA CA 1
ATOM 682 C C . GLU A 1 93 ? -36.701 -6.364 3.406 1.000 40.839 122 GLU AAA C 1
ATOM 683 O O . GLU A 1 93 ? -37.580 -6.941 4.072 1.000 41.294 122 GLU AAA O 1
ATOM 689 N N . VAL A 1 94 ? -36.702 -6.244 2.077 1.000 39.610 123 VAL AAA N 1
ATOM 690 C CA . VAL A 1 94 ? -37.625 -6.960 1.149 1.000 38.713 123 VAL AAA CA 1
ATOM 691 C C . VAL A 1 94 ? -36.786 -7.512 -0.006 1.000 38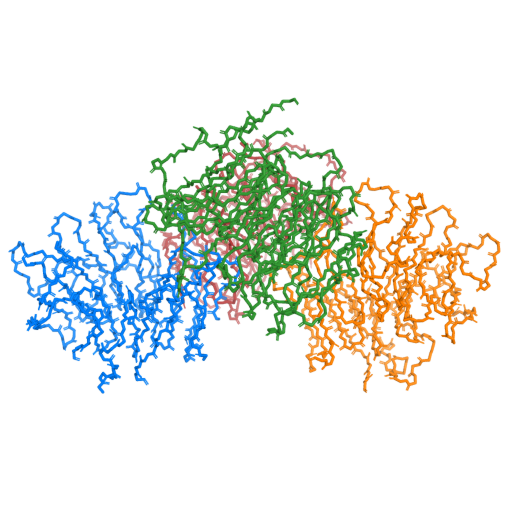.052 123 VAL AAA C 1
ATOM 692 O O . VAL A 1 94 ? -35.857 -6.812 -0.447 1.000 37.876 123 VAL AAA O 1
ATOM 696 N N . SER A 1 95 ? -37.092 -8.731 -0.455 1.000 38.018 124 SER AAA N 1
ATOM 697 C CA . SER A 1 95 ? -36.478 -9.378 -1.643 1.000 37.735 124 SER AAA CA 1
ATOM 698 C C . SER A 1 95 ? -37.584 -10.012 -2.492 1.000 37.587 124 SER AAA C 1
ATOM 699 O O . SER A 1 95 ? -38.378 -10.796 -1.935 1.000 38.555 124 SER AAA O 1
ATOM 702 N N . ALA A 1 96 ? -37.629 -9.667 -3.781 1.000 36.809 125 ALA AAA N 1
ATOM 703 C CA . ALA A 1 96 ? -38.643 -10.127 -4.756 1.000 37.264 125 ALA AAA CA 1
ATOM 704 C C . ALA A 1 96 ? -38.011 -11.147 -5.707 1.000 38.158 125 ALA AAA C 1
ATOM 705 O O . ALA A 1 96 ? -36.990 -10.814 -6.338 1.000 37.592 125 ALA AAA O 1
ATOM 707 N N . GLY A 1 97 ? -38.590 -12.349 -5.776 1.000 39.735 126 GLY AAA N 1
ATOM 708 C CA . GLY A 1 97 ? -38.296 -13.357 -6.809 1.000 41.622 126 GLY AAA CA 1
ATOM 709 C C . GLY A 1 97 ? -39.102 -13.079 -8.064 1.000 42.506 126 GLY AAA C 1
ATOM 710 O O . GLY A 1 97 ? -39.448 -11.905 -8.293 1.000 41.400 126 GLY AAA O 1
ATOM 711 N N . ASP A 1 98 ? -39.401 -14.116 -8.849 1.000 44.953 127 ASP AAA N 1
ATOM 712 C CA . ASP A 1 98 ? -40.238 -14.010 -10.073 1.000 46.631 127 ASP AAA CA 1
ATOM 713 C C . ASP A 1 98 ? -41.689 -13.737 -9.661 1.000 47.122 127 ASP AAA C 1
ATOM 714 O O . ASP A 1 98 ? -42.265 -12.749 -10.159 1.000 46.417 127 ASP AAA O 1
ATOM 719 N N . TYR A 1 99 ? -42.240 -14.573 -8.774 1.000 48.503 128 TYR AAA N 1
ATOM 720 C CA . TYR A 1 99 ? -43.684 -14.615 -8.420 1.000 49.826 128 TYR AAA CA 1
ATOM 721 C C . TYR A 1 99 ? -43.872 -14.635 -6.898 1.000 48.762 128 TYR AAA C 1
ATOM 722 O O . TYR A 1 99 ? -44.916 -15.130 -6.438 1.000 50.179 128 TYR AAA O 1
ATOM 731 N N . HIS A 1 100 ? -42.910 -14.103 -6.138 1.000 46.835 129 HIS AAA N 1
ATOM 732 C CA . HIS A 1 100 ? -42.969 -14.057 -4.653 1.000 46.273 129 HIS AAA CA 1
ATOM 733 C C . HIS A 1 100 ? -42.195 -12.846 -4.124 1.000 44.179 129 HIS AAA C 1
ATOM 734 O O . HIS A 1 100 ? -41.269 -12.374 -4.810 1.000 42.941 129 HIS AAA O 1
ATOM 741 N N . LEU A 1 101 ? -42.582 -12.380 -2.935 1.000 44.124 130 LEU AAA N 1
ATOM 742 C CA . LEU A 1 101 ? -41.887 -11.326 -2.153 1.000 43.079 130 LEU AAA CA 1
ATOM 743 C C . LEU A 1 101 ? -41.688 -11.838 -0.723 1.000 43.943 130 LEU AAA C 1
ATOM 744 O O . LEU A 1 101 ? -42.649 -12.400 -0.170 1.000 44.909 130 LEU AAA O 1
ATOM 749 N N . CYS A 1 102 ? -40.488 -11.664 -0.162 1.000 43.162 131 CYS AAA N 1
ATOM 750 C CA . CYS A 1 102 ? -40.161 -11.976 1.257 1.000 42.957 131 CYS AAA CA 1
ATOM 751 C C . CYS A 1 102 ? -39.743 -10.692 1.977 1.000 42.571 131 CYS AAA C 1
ATOM 752 O O . CYS A 1 102 ? -39.017 -9.885 1.368 1.000 43.199 131 CYS AAA O 1
ATOM 755 N N . GLY A 1 103 ? -40.203 -10.519 3.219 1.000 42.143 132 GLY AAA N 1
ATOM 756 C CA . GLY A 1 103 ? -39.851 -9.386 4.095 1.000 42.664 132 GLY AAA CA 1
ATOM 757 C C . GLY A 1 103 ? -39.211 -9.864 5.387 1.000 43.038 132 GLY AAA C 1
ATOM 758 O O . GLY A 1 103 ? -39.786 -10.762 6.031 1.000 42.478 132 GLY AAA O 1
ATOM 759 N N . LEU A 1 104 ? -38.058 -9.295 5.748 1.000 44.238 133 LEU AAA N 1
ATOM 760 C CA . LEU A 1 104 ? -37.383 -9.544 7.049 1.000 45.225 133 LEU AAA CA 1
ATOM 761 C C . LEU A 1 104 ? -38.100 -8.724 8.129 1.000 46.275 133 LEU AAA C 1
ATOM 762 O O . LEU A 1 104 ? -37.878 -7.498 8.189 1.000 46.826 133 LEU AAA O 1
ATOM 767 N N . ARG A 1 105 ? -38.951 -9.384 8.923 1.000 47.340 134 ARG AAA N 1
ATOM 768 C CA . ARG A 1 105 ? -39.832 -8.758 9.947 1.000 49.432 134 ARG AAA CA 1
ATOM 769 C C . ARG A 1 105 ? -38.967 -8.185 11.076 1.000 51.170 134 ARG AAA C 1
ATOM 770 O O . ARG A 1 105 ? -38.163 -8.944 11.639 1.000 52.003 134 ARG AAA O 1
ATOM 778 N N . LYS A 1 106 ? -39.134 -6.895 11.381 1.000 53.033 135 LYS AAA N 1
ATOM 779 C CA . LYS A 1 106 ? -38.428 -6.185 12.481 1.000 55.530 135 LYS AAA CA 1
ATOM 780 C C . LYS A 1 106 ? -39.016 -6.637 13.816 1.000 57.384 135 LYS AAA C 1
ATOM 781 O O . LYS A 1 106 ? -40.226 -6.545 14.016 1.000 58.215 135 LYS AAA O 1
ATOM 787 N N . PRO A 1 107 ? -38.194 -7.140 14.768 1.000 58.771 136 PRO AAA N 1
ATOM 788 C CA . PRO A 1 107 ? -38.698 -7.571 16.073 1.000 60.884 136 PRO AAA CA 1
ATOM 789 C C . PRO A 1 107 ? -38.921 -6.396 17.039 1.000 63.970 136 PRO AAA C 1
ATOM 790 O O . PRO A 1 107 ? -38.268 -5.383 16.848 1.000 64.737 136 PRO AAA O 1
ATOM 794 N N . ILE A 1 117 ? -30.934 -2.553 15.072 1.000 72.503 146 ILE AAA N 1
ATOM 795 C CA . ILE A 1 117 ? -31.826 -3.640 14.564 1.000 69.438 146 ILE AAA CA 1
ATOM 796 C C . ILE A 1 117 ? -31.576 -3.829 13.062 1.000 67.501 146 ILE AAA C 1
ATOM 797 O O . ILE A 1 117 ? -32.309 -3.216 12.259 1.000 67.825 146 ILE AAA O 1
ATOM 799 N N . ILE A 1 118 ? -30.570 -4.636 12.710 1.000 66.319 147 ILE AAA N 1
ATOM 800 C CA . ILE A 1 118 ? -30.166 -4.954 11.305 1.000 64.809 147 ILE AAA CA 1
ATOM 801 C C . ILE A 1 118 ? -30.581 -6.393 10.964 1.000 62.152 147 ILE AAA C 1
ATOM 802 O O . ILE A 1 118 ? -30.695 -6.697 9.758 1.000 61.628 147 ILE AAA O 1
ATOM 807 N N . SER A 1 119 ? -30.810 -7.243 11.973 1.000 60.967 148 SER AAA N 1
ATOM 808 C CA . SER A 1 119 ? -31.089 -8.694 11.807 1.000 59.053 148 SER AAA CA 1
ATOM 809 C C . SER A 1 119 ? -32.462 -9.055 12.388 1.000 57.640 148 SER AAA C 1
ATOM 810 O O . SER A 1 119 ? -33.051 -8.220 13.100 1.000 58.116 148 SER AAA O 1
ATOM 813 N N . SER A 1 120 ? -32.937 -10.265 12.077 1.000 56.282 149 SER AAA N 1
ATOM 814 C CA . SER A 1 120 ? -34.191 -10.872 12.597 1.000 55.642 149 SER AAA CA 1
ATOM 815 C C . SER A 1 120 ? -34.230 -12.366 12.256 1.000 55.381 149 SER AAA C 1
ATOM 816 O O . SER A 1 120 ? -33.509 -12.787 11.329 1.000 55.288 149 SER AAA O 1
ATOM 819 N N . SER A 1 121 ? -35.052 -13.123 12.988 1.000 55.737 150 SER AAA N 1
ATOM 820 C CA . SER A 1 121 ? -35.310 -14.575 12.800 1.000 56.246 150 SER AAA CA 1
ATOM 821 C C . SER A 1 121 ? -36.713 -14.796 12.214 1.000 55.061 150 SER AAA C 1
ATOM 822 O O . SER A 1 121 ? -37.100 -15.970 12.044 1.000 55.922 150 SER AAA O 1
ATOM 825 N N . LEU A 1 122 ? -37.428 -13.709 11.904 1.000 53.261 151 LEU AAA N 1
ATOM 826 C CA . LEU A 1 122 ? -38.834 -13.713 11.418 1.000 52.496 151 LEU AAA CA 1
ATOM 827 C C . LEU A 1 122 ? -38.864 -13.232 9.960 1.000 50.396 151 LEU AAA C 1
ATOM 828 O O . LEU A 1 122 ? -38.484 -12.066 9.712 1.000 49.508 151 LEU AAA O 1
ATOM 833 N N . VAL A 1 123 ? -39.293 -14.100 9.039 1.000 49.648 152 VAL AAA N 1
ATOM 834 C CA . VAL A 1 123 ? -39.365 -13.816 7.574 1.000 48.145 152 VAL AAA CA 1
ATOM 835 C C . VAL A 1 123 ? -40.773 -14.158 7.073 1.000 47.683 152 VAL AAA C 1
ATOM 836 O O . VAL A 1 123 ? -41.159 -15.344 7.147 1.000 48.606 152 VAL AAA O 1
ATOM 840 N N . ASP A 1 124 ? -41.499 -13.147 6.585 1.000 46.418 153 ASP AAA N 1
ATOM 841 C CA . ASP A 1 124 ? -42.835 -13.280 5.948 1.000 46.164 153 ASP AAA CA 1
ATOM 842 C C . ASP A 1 124 ? -42.660 -13.227 4.428 1.000 45.587 153 ASP AAA C 1
ATOM 843 O O . ASP A 1 124 ? -41.994 -12.288 3.946 1.000 45.186 153 ASP AAA O 1
ATOM 848 N N . CYS A 1 125 ? -43.232 -14.196 3.711 1.000 45.799 154 CYS AAA N 1
ATOM 849 C CA . CYS A 1 125 ? -43.207 -14.270 2.227 1.000 45.944 154 CYS AAA CA 1
ATOM 850 C C . CYS A 1 125 ? -44.644 -14.318 1.694 1.000 46.147 154 CYS AAA C 1
ATOM 851 O O . CYS A 1 125 ? -45.508 -14.905 2.373 1.000 46.637 154 CYS AAA O 1
ATOM 854 N N . TRP A 1 126 ? -44.875 -13.694 0.534 1.000 46.037 155 TRP AAA N 1
ATOM 855 C CA . TRP A 1 126 ? -46.177 -13.641 -0.185 1.000 46.511 155 TRP AAA CA 1
ATOM 856 C C . TRP A 1 126 ? -45.974 -14.078 -1.639 1.000 48.231 155 TRP AAA C 1
ATOM 857 O O . TRP A 1 126 ? -44.953 -13.679 -2.230 1.000 48.149 155 TRP AAA O 1
ATOM 868 N N . GLY A 1 127 ? -46.918 -14.846 -2.191 1.000 50.332 156 GLY AAA N 1
ATOM 869 C CA . GLY A 1 127 ? -47.005 -15.132 -3.636 1.000 52.829 156 GLY AAA CA 1
ATOM 870 C C . GLY A 1 127 ? -47.355 -16.577 -3.934 1.000 55.643 156 GLY AAA C 1
ATOM 871 O O . GLY A 1 127 ? -47.904 -17.249 -3.041 1.000 56.294 156 GLY AAA O 1
ATOM 872 N N . TYR A 1 128 ? -47.052 -17.021 -5.159 1.000 58.644 157 TYR AAA N 1
ATOM 873 C CA . TYR A 1 128 ? -47.345 -18.377 -5.695 1.000 61.986 157 TYR AAA CA 1
ATOM 874 C C . TYR A 1 128 ? -46.585 -19.429 -4.879 1.000 63.625 157 TYR AAA C 1
ATOM 875 O O . TYR A 1 128 ? -45.340 -19.472 -4.963 1.000 64.501 157 TYR AAA O 1
ATOM 877 N N . ASN A 1 129 ? -47.325 -20.232 -4.104 1.000 64.794 158 ASN AAA N 1
ATOM 878 C CA . ASN A 1 129 ? -46.821 -21.411 -3.348 1.000 66.928 158 ASN AAA CA 1
ATOM 879 C C . ASN A 1 129 ? -45.730 -20.979 -2.358 1.000 65.194 158 ASN AAA C 1
ATOM 880 O O . ASN A 1 129 ? -44.790 -21.771 -2.140 1.000 67.503 158 ASN AAA O 1
ATOM 882 N N . MET A 1 130 ? -45.849 -19.778 -1.781 1.000 81.562 159 MET AAA N 1
ATOM 883 C CA . MET A 1 130 ? -44.898 -19.252 -0.763 1.000 77.543 159 MET AAA CA 1
ATOM 884 C C . MET A 1 130 ? -45.527 -18.064 -0.018 1.000 75.531 159 MET AAA C 1
ATOM 885 O O . MET A 1 130 ? -44.859 -17.018 0.107 1.000 72.183 159 MET AAA O 1
ATOM 890 N N . THR A 1 131 ? -46.765 -18.234 0.464 1.000 77.824 160 THR AAA N 1
ATOM 891 C CA . THR A 1 131 ? -47.462 -17.314 1.407 1.000 76.682 160 THR AAA CA 1
ATOM 892 C C . THR A 1 131 ? -47.332 -17.900 2.819 1.000 76.705 160 THR AAA C 1
ATOM 893 O O . THR A 1 131 ? -48.320 -18.476 3.320 1.000 80.156 160 THR AAA O 1
ATOM 897 N N . ARG A 1 132 ? -46.146 -17.756 3.419 1.000 73.080 161 ARG AAA N 1
ATOM 898 C CA . ARG A 1 132 ? -45.710 -18.471 4.650 1.000 73.299 161 ARG AAA CA 1
ATOM 899 C C . ARG A 1 132 ? -45.112 -17.474 5.650 1.000 69.707 161 ARG AAA C 1
ATOM 900 O O . ARG A 1 132 ? -44.540 -16.459 5.206 1.000 66.585 161 ARG AAA O 1
ATOM 908 N N . ASN A 1 133 ? -45.244 -17.772 6.948 1.000 70.269 162 ASN AAA N 1
ATOM 909 C CA . ASN A 1 133 ? -44.633 -17.017 8.076 1.000 67.897 162 ASN AAA CA 1
ATOM 910 C C . ASN A 1 133 ? -43.541 -17.892 8.705 1.000 67.869 162 ASN AAA C 1
ATOM 911 O O . ASN A 1 133 ? -43.879 -18.733 9.562 1.000 70.570 162 ASN AAA O 1
ATOM 916 N N . PHE A 1 134 ? -42.288 -17.711 8.275 1.000 64.981 163 PHE AAA N 1
ATOM 917 C CA . PHE A 1 134 ? -41.111 -18.502 8.724 1.000 65.032 163 PHE AAA CA 1
ATOM 918 C C . PHE A 1 134 ? -40.567 -17.920 10.034 1.000 64.511 163 PHE AAA C 1
ATOM 919 O O . PHE A 1 134 ? -40.456 -16.683 10.144 1.000 62.466 163 PHE AAA O 1
ATOM 927 N N . VAL A 1 135 ? -40.242 -18.799 10.988 1.000 66.673 164 VAL AAA N 1
ATOM 928 C CA . VAL A 1 135 ? -39.550 -18.467 12.270 1.000 67.016 164 VAL AAA CA 1
ATOM 929 C C . VAL A 1 135 ? -38.292 -19.340 12.360 1.000 67.788 164 VAL AAA C 1
ATOM 930 O O . VAL A 1 135 ? -38.417 -20.517 12.747 1.000 70.707 164 VAL AAA O 1
ATOM 934 N N . PHE A 1 136 ? -37.134 -18.782 11.991 1.000 65.426 165 PHE AAA N 1
ATOM 935 C CA . PHE A 1 136 ? -35.821 -19.480 11.962 1.000 66.088 165 PHE AAA CA 1
ATOM 936 C C . PHE A 1 136 ? -35.140 -19.344 13.330 1.000 67.988 165 PHE AAA C 1
ATOM 937 O O . PHE A 1 136 ? -35.581 -18.504 14.141 1.000 67.891 165 PHE AAA O 1
ATOM 945 N N . ASP A 1 137 ? -34.091 -20.142 13.559 1.000 69.897 166 ASP AAA N 1
ATOM 946 C CA . ASP A 1 137 ? -33.380 -20.271 14.861 1.000 72.805 166 ASP AAA CA 1
ATOM 947 C C . ASP A 1 137 ? -32.096 -19.427 14.857 1.000 71.692 166 ASP AAA C 1
ATOM 948 O O . ASP A 1 137 ? -31.308 -19.562 15.816 1.000 74.205 166 ASP AAA O 1
ATOM 953 N N . LYS A 1 138 ? -31.897 -18.589 13.831 1.000 68.382 167 LYS AAA N 1
ATOM 954 C CA . LYS A 1 138 ? -30.712 -17.701 13.678 1.000 67.408 167 LYS AAA CA 1
ATOM 955 C C . LYS A 1 138 ? -31.166 -16.280 13.326 1.000 64.496 167 LYS AAA C 1
ATOM 956 O O . LYS A 1 138 ? -32.258 -16.129 12.741 1.000 62.857 167 LYS AAA O 1
ATOM 962 N N . GLN A 1 139 ? -30.337 -15.286 13.656 1.000 64.251 168 GLN AAA N 1
ATOM 963 C CA . GLN A 1 139 ? -30.475 -13.882 13.189 1.000 61.915 168 GLN AAA CA 1
ATOM 964 C C . GLN A 1 139 ? -30.009 -13.816 11.729 1.000 59.254 168 GLN AAA C 1
ATOM 965 O O . GLN A 1 139 ? -28.890 -14.290 11.449 1.000 59.875 168 GLN AAA O 1
ATOM 971 N N . LEU A 1 140 ? -30.843 -13.271 10.836 1.000 56.378 169 LEU AAA N 1
ATOM 972 C CA . LEU A 1 140 ? -30.588 -13.210 9.372 1.000 53.977 169 LEU AAA CA 1
ATOM 973 C C . LEU A 1 140 ? -30.598 -11.752 8.899 1.000 52.108 169 LEU AAA C 1
ATOM 974 O O . LEU A 1 140 ? -31.299 -10.930 9.516 1.000 52.258 169 LEU AAA O 1
ATOM 979 N N . HIS A 1 141 ? -29.844 -11.464 7.834 1.000 50.415 170 HIS AAA N 1
ATOM 980 C CA . HIS A 1 141 ? -29.885 -10.191 7.065 1.000 48.705 170 HIS AAA CA 1
ATOM 981 C C . HIS A 1 141 ? -29.537 -10.486 5.601 1.000 46.780 170 HIS AAA C 1
ATOM 982 O O . HIS A 1 141 ? -29.311 -11.671 5.275 1.000 46.771 170 HIS AAA O 1
ATOM 989 N N . SER A 1 142 ? -29.501 -9.449 4.760 1.000 45.266 171 SER AAA N 1
ATOM 990 C CA . SER A 1 142 ? -29.124 -9.517 3.323 1.000 43.928 171 SER AAA CA 1
ATOM 991 C C . SER A 1 142 ? -29.994 -10.549 2.593 1.000 42.840 171 SER AAA C 1
ATOM 992 O O . SER A 1 142 ? -29.430 -11.449 1.940 1.000 42.847 171 SER AAA O 1
ATOM 995 N N . LEU A 1 143 ? -31.321 -10.421 2.705 1.000 42.232 172 LEU AAA N 1
ATOM 996 C CA . LEU A 1 143 ? -32.308 -11.231 1.938 1.000 41.804 172 LEU AAA CA 1
ATOM 997 C C . LEU A 1 143 ? -32.001 -11.108 0.439 1.000 40.466 172 LEU AAA C 1
ATOM 998 O O . LEU A 1 143 ? -31.671 -9.992 -0.012 1.000 39.636 172 LEU AAA O 1
ATOM 1003 N N . SER A 1 144 ? -32.097 -12.220 -0.295 1.000 40.242 173 SER AAA N 1
ATOM 1004 C CA . SER A 1 144 ? -31.913 -12.284 -1.768 1.000 39.578 173 SER AAA CA 1
ATOM 1005 C C . SER A 1 144 ? -32.799 -13.396 -2.335 1.000 40.471 173 SER AAA C 1
ATOM 1006 O O . SER A 1 144 ? -32.723 -14.532 -1.824 1.000 41.549 173 SER AAA O 1
ATOM 1009 N N . ALA A 1 145 ? -33.606 -13.070 -3.349 1.000 40.259 174 ALA AAA N 1
ATOM 1010 C CA . ALA A 1 145 ? -34.677 -13.933 -3.897 1.000 41.827 174 ALA AAA CA 1
ATOM 1011 C C . ALA A 1 145 ? -34.221 -14.579 -5.210 1.000 42.514 174 ALA AAA C 1
ATOM 1012 O O . ALA A 1 145 ? -33.696 -13.854 -6.080 1.000 41.484 174 ALA AAA O 1
ATOM 1014 N N . GLY A 1 146 ? -34.417 -15.896 -5.330 1.000 44.365 175 GLY AAA N 1
ATOM 1015 C CA . GLY A 1 146 ? -34.331 -16.643 -6.598 1.000 46.044 175 GLY AAA CA 1
ATOM 1016 C C . GLY A 1 146 ? -35.708 -16.843 -7.205 1.000 48.270 175 GLY AAA C 1
ATOM 1017 O O . GLY A 1 146 ? -36.665 -16.225 -6.702 1.000 48.140 175 GLY AAA O 1
ATOM 1018 N N . SER A 1 147 ? -35.812 -17.675 -8.246 1.000 50.719 176 SER AAA N 1
ATOM 1019 C CA . SER A 1 147 ? -37.082 -17.980 -8.957 1.000 53.897 176 SER AAA CA 1
ATOM 1020 C C . SER A 1 147 ? -38.016 -18.787 -8.047 1.000 56.237 176 SER AAA C 1
ATOM 1021 O O . SER A 1 147 ? -39.210 -18.442 -7.983 1.000 57.667 176 SER AAA O 1
ATOM 1024 N N . GLU A 1 148 ? -37.490 -19.818 -7.375 1.000 57.229 177 GLU AAA N 1
ATOM 1025 C CA . GLU A 1 148 ? -38.284 -20.791 -6.574 1.000 60.139 177 GLU AAA CA 1
ATOM 1026 C C . GLU A 1 148 ? -37.664 -20.979 -5.182 1.000 58.751 177 GLU AAA C 1
ATOM 1027 O O . GLU A 1 148 ? -37.939 -22.022 -4.559 1.000 61.309 177 GLU AAA O 1
ATOM 1033 N N . PHE A 1 149 ? -36.883 -20.003 -4.702 1.000 55.344 178 PHE AAA N 1
ATOM 1034 C CA . PHE A 1 149 ? -36.236 -20.014 -3.363 1.000 54.207 178 PHE AAA CA 1
ATOM 1035 C C . PHE A 1 149 ? -35.911 -18.579 -2.930 1.000 51.362 178 PHE AAA C 1
ATOM 1036 O O . PHE A 1 149 ? -36.002 -17.657 -3.766 1.000 49.979 178 PHE AAA O 1
ATOM 1044 N N . ASN A 1 150 ? -35.535 -18.412 -1.658 1.000 51.046 179 ASN AAA N 1
ATOM 1045 C CA . ASN A 1 150 ? -35.037 -17.136 -1.074 1.000 49.016 179 ASN AAA CA 1
ATOM 1046 C C . ASN A 1 150 ? -33.875 -17.460 -0.127 1.000 49.323 179 ASN AAA C 1
ATOM 1047 O O . ASN A 1 150 ? -33.942 -18.504 0.554 1.000 51.328 179 ASN AAA O 1
ATOM 1052 N N . CYS A 1 151 ? -32.842 -16.612 -0.102 1.000 48.098 180 CYS AAA N 1
ATOM 1053 C CA . CYS A 1 151 ? -31.622 -16.796 0.730 1.000 48.712 180 CYS AAA CA 1
ATOM 1054 C C . CYS A 1 151 ? -31.431 -15.597 1.661 1.000 47.567 180 CYS AAA C 1
ATOM 1055 O O . CYS A 1 151 ? -32.141 -14.589 1.490 1.000 46.320 180 CYS AAA O 1
ATOM 1058 N N . ALA A 1 152 ? -30.504 -15.730 2.612 1.000 48.331 181 ALA AAA N 1
ATOM 1059 C CA . ALA A 1 152 ? -30.106 -14.691 3.589 1.000 48.043 181 ALA AAA CA 1
ATOM 1060 C C . ALA A 1 152 ? -28.781 -15.098 4.240 1.000 49.522 181 ALA AAA C 1
ATOM 1061 O O . ALA A 1 152 ? -28.438 -16.299 4.189 1.000 50.497 181 ALA AAA O 1
ATOM 1063 N N . LEU A 1 153 ? -28.066 -14.127 4.815 1.000 49.763 182 LEU AAA N 1
ATOM 1064 C CA . LEU A 1 153 ? -26.792 -14.347 5.547 1.000 51.841 182 LEU AAA CA 1
ATOM 1065 C C . LEU A 1 153 ? -27.079 -14.382 7.049 1.000 53.994 182 LEU AAA C 1
ATOM 1066 O O . LEU A 1 153 ? -27.851 -13.528 7.523 1.000 53.278 182 LEU AAA O 1
ATOM 1071 N N . SER A 1 154 ? -26.480 -15.345 7.754 1.000 56.887 183 SER AAA N 1
ATOM 1072 C CA . SER A 1 154 ? -26.482 -15.444 9.235 1.000 59.680 183 SER AAA CA 1
ATOM 1073 C C . SER A 1 154 ? -25.697 -14.260 9.810 1.000 60.860 183 SER AAA C 1
ATOM 1074 O O . SER A 1 154 ? -24.538 -14.069 9.396 1.000 61.515 183 SER AAA O 1
ATOM 1077 N N . SER A 1 155 ? -26.316 -13.491 10.710 1.000 61.650 184 SER AAA N 1
ATOM 1078 C CA . SER A 1 155 ? -25.720 -12.305 11.380 1.000 63.241 184 SER AAA CA 1
ATOM 1079 C C . SER A 1 155 ? -24.562 -12.741 12.287 1.000 66.891 184 SER AAA C 1
ATOM 1080 O O . SER A 1 155 ? -23.626 -11.937 12.473 1.000 68.334 184 SER AAA O 1
ATOM 1083 N N . LYS A 1 156 ? -24.629 -13.967 12.819 1.000 68.674 185 LYS AAA N 1
ATOM 1084 C CA . LYS A 1 156 ? -23.671 -14.518 13.815 1.000 72.661 185 LYS AAA CA 1
ATOM 1085 C C . LYS A 1 156 ? -22.362 -14.928 13.129 1.000 73.434 185 LYS AAA C 1
ATOM 1086 O O . LYS A 1 156 ? -21.295 -14.475 13.594 1.000 76.321 185 LYS AAA O 1
ATOM 1088 N N . ASP A 1 157 ? -22.437 -15.761 12.083 1.000 71.389 186 ASP AAA N 1
ATOM 1089 C CA . ASP A 1 157 ? -21.258 -16.446 11.480 1.000 72.687 186 ASP AAA CA 1
ATOM 1090 C C . ASP A 1 157 ? -21.218 -16.256 9.956 1.000 69.197 186 ASP AAA C 1
ATOM 1091 O O . ASP A 1 157 ? -20.560 -17.075 9.293 1.000 69.726 186 ASP AAA O 1
ATOM 1096 N N . LYS A 1 158 ? -21.902 -15.237 9.419 1.000 65.811 187 LYS AAA N 1
ATOM 1097 C CA . LYS A 1 158 ? -21.815 -14.796 7.997 1.000 62.926 187 LYS AAA CA 1
ATOM 1098 C C . LYS A 1 158 ? -22.054 -15.961 7.020 1.000 61.488 187 LYS AAA C 1
ATOM 1099 O O . LYS A 1 158 ? -21.669 -15.822 5.842 1.000 59.831 187 LYS AAA O 1
ATOM 1105 N N . SER A 1 159 ? -22.686 -17.051 7.470 1.000 62.213 188 SER AAA N 1
ATOM 1106 C CA . SER A 1 159 ? -22.998 -18.249 6.645 1.000 61.852 188 SER AAA CA 1
ATOM 1107 C C . SER A 1 159 ? -24.271 -17.992 5.830 1.000 58.852 188 SER AAA C 1
ATOM 1108 O O . SER A 1 159 ? -25.132 -17.226 6.306 1.000 57.581 188 SER AAA O 1
ATOM 1111 N N . VAL A 1 160 ? -24.374 -18.602 4.645 1.000 57.979 189 VAL AAA N 1
ATOM 1112 C CA . VAL A 1 160 ? -25.541 -18.456 3.724 1.000 55.771 189 VAL AAA CA 1
ATOM 1113 C C . VAL A 1 160 ? -26.586 -19.520 4.081 1.000 57.262 189 VAL AAA C 1
ATOM 1114 O O . VAL A 1 160 ? -26.202 -20.685 4.306 1.000 59.701 189 VAL AAA O 1
ATOM 1118 N N . PHE A 1 161 ? -27.857 -19.113 4.132 1.000 56.275 190 PHE AAA N 1
ATOM 1119 C CA . PHE A 1 161 ? -29.030 -19.964 4.456 1.000 57.881 190 PHE AAA CA 1
ATOM 1120 C C . PHE A 1 161 ? -30.144 -19.669 3.447 1.000 56.350 190 PHE AAA C 1
ATOM 1121 O O . PHE A 1 161 ? -30.480 -18.483 3.262 1.000 54.147 190 PHE AAA O 1
ATOM 1129 N N . CYS A 1 162 ? -30.681 -20.716 2.812 1.000 57.930 191 CYS AAA N 1
ATOM 1130 C CA . CYS A 1 162 ? -31.740 -20.636 1.770 1.000 57.412 191 CYS AAA CA 1
ATOM 1131 C C . CYS A 1 162 ? -32.892 -21.583 2.129 1.000 60.057 191 CYS AAA C 1
ATOM 1132 O O . CYS A 1 162 ? -32.630 -22.605 2.794 1.000 62.601 191 CYS AAA O 1
ATOM 1135 N N . TRP A 1 163 ? -34.114 -21.243 1.703 1.000 59.856 192 TRP AAA N 1
ATOM 1136 C CA . TRP A 1 163 ? -35.371 -21.971 2.029 1.000 62.668 192 TRP AAA CA 1
ATOM 1137 C C . TRP A 1 163 ? -36.362 -21.862 0.863 1.000 63.116 192 TRP AAA C 1
ATOM 1138 O O . TRP A 1 163 ? -36.005 -21.246 -0.162 1.000 61.312 192 TRP AAA O 1
ATOM 1149 N N . GLY A 1 164 ? -37.559 -22.435 1.030 1.000 65.947 193 GLY AAA N 1
ATOM 1150 C CA . GLY A 1 164 ? -38.681 -22.351 0.074 1.000 67.162 193 GLY AAA CA 1
ATOM 1151 C C . GLY A 1 164 ? -38.960 -23.691 -0.583 1.000 71.120 193 GLY AAA C 1
ATOM 1152 O O . GLY A 1 164 ? -38.692 -23.791 -1.796 1.000 71.290 193 GLY AAA O 1
ATOM 1153 N N . VAL A 1 171 ? -33.567 -29.709 -5.592 1.000 89.735 200 VAL AAA N 1
ATOM 1154 C CA . VAL A 1 171 ? -33.682 -28.875 -4.357 1.000 86.310 200 VAL AAA CA 1
ATOM 1155 C C . VAL A 1 171 ? -32.530 -27.862 -4.326 1.000 81.664 200 VAL AAA C 1
ATOM 1156 O O . VAL A 1 171 ? -31.766 -27.801 -5.310 1.000 81.198 200 VAL AAA O 1
ATOM 1158 N N . ILE A 1 172 ? -32.425 -27.099 -3.232 1.000 78.812 201 ILE AAA N 1
ATOM 1159 C CA . ILE A 1 172 ? -31.372 -26.064 -2.997 1.000 74.633 201 ILE AAA CA 1
ATOM 1160 C C . ILE A 1 172 ? -30.002 -26.753 -2.934 1.000 75.789 201 ILE AAA C 1
ATOM 1161 O O . ILE A 1 172 ? -29.912 -27.836 -2.318 1.000 78.935 201 ILE AAA O 1
ATOM 1166 N N . SER A 1 173 ? -28.984 -26.145 -3.552 1.000 73.326 202 SER AAA N 1
ATOM 1167 C CA . SER A 1 173 ? -27.570 -26.606 -3.533 1.000 74.254 202 SER AAA CA 1
ATOM 1168 C C . SER A 1 173 ? -26.923 -26.199 -2.204 1.000 72.891 202 SER AAA C 1
ATOM 1169 O O . SER A 1 173 ? -27.114 -25.042 -1.785 1.000 69.812 202 SER AAA O 1
ATOM 1172 N N . LEU A 1 174 ? -26.188 -27.122 -1.575 1.000 61.734 203 LEU AAA N 1
ATOM 1173 C CA . LEU A 1 174 ? -25.579 -26.945 -0.229 1.000 61.698 203 LEU AAA CA 1
ATOM 1174 C C . LEU A 1 174 ? -24.172 -26.357 -0.365 1.000 61.173 203 LEU AAA C 1
ATOM 1175 O O . LEU A 1 174 ? -23.433 -26.790 -1.272 1.000 62.297 203 LEU AAA O 1
ATOM 1180 N N . ILE A 1 175 ? -23.834 -25.416 0.522 1.000 59.842 204 ILE AAA N 1
ATOM 1181 C CA . ILE A 1 175 ? -22.491 -24.776 0.653 1.000 59.759 204 ILE AAA CA 1
ATOM 1182 C C . ILE A 1 175 ? -21.990 -25.020 2.073 1.000 60.922 204 ILE AAA C 1
ATOM 1183 O O . ILE A 1 175 ? -22.758 -24.893 3.024 1.000 60.455 204 ILE AAA O 1
ATOM 1188 N N . PRO A 1 176 ? -20.700 -25.383 2.265 1.000 62.563 205 PRO AAA N 1
ATOM 1189 C CA . PRO A 1 176 ? -20.113 -25.445 3.605 1.000 64.254 205 PRO AAA CA 1
ATOM 1190 C C . PRO A 1 176 ? -20.397 -24.176 4.425 1.000 62.328 205 PRO AAA C 1
ATOM 1191 O O . PRO A 1 176 ? -20.225 -23.087 3.901 1.000 59.836 205 PRO AAA O 1
ATOM 1195 N N . LYS A 1 177 ? -20.821 -24.354 5.682 1.000 63.459 206 LYS AAA N 1
ATOM 1196 C CA . LYS A 1 177 ? -21.207 -23.258 6.615 1.000 62.661 206 LYS AAA CA 1
ATOM 1197 C C . LYS A 1 177 ? -19.965 -22.438 6.987 1.000 63.195 206 LYS AAA C 1
ATOM 1198 O O . LYS A 1 177 ? -20.138 -21.309 7.488 1.000 62.054 206 LYS AAA O 1
ATOM 1204 N N . GLU A 1 178 ? -18.770 -22.986 6.740 1.000 64.774 207 GLU AAA N 1
ATOM 1205 C CA . GLU A 1 178 ? -17.459 -22.326 6.982 1.000 66.159 207 GLU AAA CA 1
ATOM 1206 C C . GLU A 1 178 ? -17.262 -21.171 5.989 1.000 63.540 207 GLU AAA C 1
ATOM 1207 O O . GLU A 1 178 ? -16.471 -20.265 6.308 1.000 64.276 207 GLU AAA O 1
ATOM 1213 N N . LYS A 1 179 ? -17.943 -21.204 4.837 1.000 60.890 208 LYS AAA N 1
ATOM 1214 C CA . LYS A 1 179 ? -17.882 -20.140 3.798 1.000 58.643 208 LYS AAA CA 1
ATOM 1215 C C . LYS A 1 179 ? -18.523 -18.859 4.345 1.000 56.705 208 LYS AAA C 1
ATOM 1216 O O . LYS A 1 179 ? -19.751 -18.855 4.562 1.000 54.990 208 LYS AAA O 1
ATOM 1222 N N . LYS A 1 180 ? -17.708 -17.822 4.559 1.000 57.112 209 LYS AAA N 1
ATOM 1223 C CA . LYS A 1 180 ? -18.123 -16.509 5.122 1.000 56.094 209 LYS AAA CA 1
ATOM 1224 C C . LYS A 1 180 ? -18.321 -15.517 3.971 1.000 53.421 209 LYS AAA C 1
ATOM 1225 O O . LYS A 1 180 ? -17.401 -15.390 3.140 1.000 53.635 209 LYS AAA O 1
ATOM 1231 N N . PHE A 1 181 ? -19.475 -14.844 3.938 1.000 51.110 210 PHE AAA N 1
ATOM 1232 C CA . PHE A 1 181 ? -19.901 -13.908 2.865 1.000 48.799 210 PHE AAA CA 1
ATOM 1233 C C . PHE A 1 181 ? -20.192 -12.531 3.473 1.000 48.605 210 PHE AAA C 1
ATOM 1234 O O . PHE A 1 181 ? -20.753 -12.473 4.584 1.000 49.008 210 PHE AAA O 1
ATOM 1242 N N . GLN A 1 182 ? -19.808 -11.464 2.766 1.000 48.296 211 GLN AAA N 1
ATOM 1243 C CA . GLN A 1 182 ? -20.143 -10.054 3.116 1.000 48.572 211 GLN AAA CA 1
ATOM 1244 C C . GLN A 1 182 ? -21.327 -9.583 2.260 1.000 46.551 211 GLN AAA C 1
ATOM 1245 O O . GLN A 1 182 ? -22.018 -8.640 2.692 1.000 46.886 211 GLN AAA O 1
ATOM 1251 N N . LYS A 1 183 ? -21.552 -10.210 1.099 1.000 45.287 212 LYS AAA N 1
ATOM 1252 C CA . LYS A 1 183 ? -22.702 -9.927 0.197 1.000 43.745 212 LYS AAA CA 1
ATOM 1253 C C . LYS A 1 183 ? -23.102 -11.206 -0.549 1.000 42.557 212 LYS AAA C 1
ATOM 1254 O O . LYS A 1 183 ? -22.208 -12.028 -0.834 1.000 43.330 212 LYS AAA O 1
ATOM 1260 N N . ILE A 1 184 ? -24.399 -11.371 -0.826 1.000 40.898 213 ILE AAA N 1
ATOM 1261 C CA . ILE A 1 184 ? -24.948 -12.446 -1.707 1.000 40.148 213 ILE AAA CA 1
ATOM 1262 C C . ILE A 1 184 ? -25.906 -11.817 -2.726 1.000 38.811 213 ILE AAA C 1
ATOM 1263 O O . ILE A 1 184 ? -26.483 -10.747 -2.432 1.000 38.273 213 ILE AAA O 1
ATOM 1268 N N . ALA A 1 185 ? -26.048 -12.461 -3.886 1.000 38.398 214 ALA AAA N 1
ATOM 1269 C CA . ALA A 1 185 ? -27.003 -12.098 -4.957 1.000 37.733 214 ALA AAA CA 1
ATOM 1270 C C . ALA A 1 185 ? -27.582 -13.379 -5.561 1.000 37.935 214 ALA AAA C 1
ATOM 1271 O O . ALA A 1 185 ? -26.867 -14.054 -6.332 1.000 38.387 214 ALA AAA O 1
ATOM 1273 N N . ALA A 1 186 ? -28.822 -13.707 -5.194 1.000 37.847 215 ALA AAA N 1
ATOM 1274 C CA . ALA A 1 186 ? -29.603 -14.824 -5.769 1.000 38.369 215 ALA AAA CA 1
ATOM 1275 C C . ALA A 1 186 ? -29.972 -14.475 -7.214 1.000 38.333 215 ALA AAA C 1
ATOM 1276 O O . ALA A 1 186 ? -30.390 -13.324 -7.459 1.000 37.859 215 ALA AAA O 1
ATOM 1278 N N . GLY A 1 187 ? -29.770 -15.423 -8.132 1.000 38.950 216 GLY AAA N 1
ATOM 1279 C CA . GLY A 1 187 ? -30.296 -15.382 -9.509 1.000 39.532 216 GLY AAA CA 1
ATOM 1280 C C . GLY A 1 187 ? -31.475 -16.325 -9.643 1.000 40.625 216 GLY AAA C 1
ATOM 1281 O O . GLY A 1 187 ? -32.033 -16.711 -8.600 1.000 40.577 216 GLY AAA O 1
ATOM 1282 N N . GLY A 1 188 ? -31.827 -16.703 -10.874 1.000 41.904 217 GLY AAA N 1
ATOM 1283 C CA . GLY A 1 188 ? -32.937 -17.630 -11.164 1.000 43.749 217 GLY AAA CA 1
ATOM 1284 C C . GLY A 1 188 ? -32.790 -18.943 -10.412 1.000 44.696 217 GLY AAA C 1
ATOM 1285 O O . GLY A 1 188 ? -33.699 -19.281 -9.628 1.000 44.961 217 GLY AAA O 1
ATOM 1286 N N . TYR A 1 189 ? -31.683 -19.657 -10.637 1.000 45.422 218 TYR AAA N 1
ATOM 1287 C CA . TYR A 1 189 ? -31.447 -21.038 -10.134 1.000 47.153 218 TYR AAA CA 1
ATOM 1288 C C . TYR A 1 189 ? -30.007 -21.170 -9.623 1.000 46.732 218 TYR AAA C 1
ATOM 1289 O O . TYR A 1 189 ? -29.437 -22.279 -9.684 1.000 48.404 218 TYR AAA O 1
ATOM 1298 N N . HIS A 1 190 ? -29.447 -20.069 -9.116 1.000 44.793 219 HIS AAA N 1
ATOM 1299 C CA . HIS A 1 190 ? -28.078 -19.998 -8.544 1.000 44.564 219 HIS AAA CA 1
ATOM 1300 C C . HIS A 1 190 ? -28.009 -18.859 -7.524 1.000 42.881 219 HIS AAA C 1
ATOM 1301 O O . HIS A 1 190 ? -28.903 -17.985 -7.539 1.000 41.921 219 HIS AAA O 1
ATOM 1308 N N . VAL A 1 191 ? -26.970 -18.874 -6.689 1.000 42.902 220 VAL AAA N 1
ATOM 1309 C CA . VAL A 1 191 ? -26.572 -17.741 -5.805 1.000 41.901 220 VAL AAA CA 1
ATOM 1310 C C . VAL A 1 191 ? -25.078 -17.490 -6.021 1.000 42.318 220 VAL AAA C 1
ATOM 1311 O O . VAL A 1 191 ? -24.321 -18.480 -6.079 1.000 43.957 220 VAL AAA O 1
ATOM 1315 N N . CYS A 1 192 ? -24.685 -16.223 -6.168 1.000 41.202 221 CYS AAA N 1
ATOM 1316 C CA . CYS A 1 192 ? -23.272 -15.765 -6.110 1.000 41.678 221 CYS AAA CA 1
ATOM 1317 C C . CYS A 1 192 ? -23.078 -14.964 -4.821 1.000 41.233 221 CYS AAA C 1
ATOM 1318 O O . CYS A 1 192 ? -23.963 -14.153 -4.490 1.000 40.558 221 CYS AAA O 1
ATOM 1321 N N . GLY A 1 193 ? -21.975 -15.216 -4.113 1.000 42.346 222 GLY AAA N 1
ATOM 1322 C CA . GLY A 1 193 ? -21.612 -14.527 -2.863 1.000 42.281 222 GLY AAA CA 1
ATOM 1323 C C . GLY A 1 193 ? -20.202 -13.978 -2.933 1.000 43.119 222 GLY AAA C 1
ATOM 1324 O O . GLY A 1 193 ? -19.307 -14.706 -3.402 1.000 44.388 222 GLY AAA O 1
ATOM 1325 N N . ILE A 1 194 ? -20.015 -12.727 -2.510 1.000 42.738 223 ILE AAA N 1
ATOM 1326 C CA . ILE A 1 194 ? -18.673 -12.108 -2.310 1.000 44.260 223 ILE AAA CA 1
ATOM 1327 C C . ILE A 1 194 ? -18.176 -12.558 -0.933 1.000 45.666 223 ILE AAA C 1
ATOM 1328 O O . ILE A 1 194 ? -18.814 -12.183 0.071 1.000 45.479 223 ILE AAA O 1
ATOM 1333 N N . LEU A 1 195 ? -17.118 -13.373 -0.898 1.000 47.316 224 LEU AAA N 1
ATOM 1334 C CA . LEU A 1 195 ? -16.522 -13.914 0.354 1.000 49.596 224 LEU AAA CA 1
ATOM 1335 C C . LEU A 1 195 ? -16.093 -12.746 1.248 1.000 50.712 224 LEU AAA C 1
ATOM 1336 O O . LEU A 1 195 ? -15.668 -11.709 0.701 1.000 50.433 224 LEU AAA O 1
ATOM 1341 N N . ASP A 1 196 ? -16.210 -12.914 2.568 1.000 52.216 225 ASP AAA N 1
ATOM 1342 C CA . ASP A 1 196 ? -15.769 -11.920 3.583 1.000 54.292 225 ASP AAA CA 1
ATOM 1343 C C . ASP A 1 196 ? -14.247 -11.772 3.486 1.000 57.047 225 ASP AAA C 1
ATOM 1344 O O . ASP A 1 196 ? -13.582 -12.768 3.140 1.000 58.133 225 ASP AAA O 1
ATOM 1349 N N . GLY A 1 197 ? -13.728 -10.570 3.759 1.000 58.737 226 GLY AAA N 1
ATOM 1350 C CA . GLY A 1 197 ? -12.282 -10.273 3.803 1.000 62.065 226 GLY AAA CA 1
ATOM 1351 C C . GLY A 1 197 ? -11.848 -9.346 2.679 1.000 61.880 226 GLY AAA C 1
ATOM 1352 O O . GLY A 1 197 ? -12.693 -9.013 1.822 1.000 58.917 226 GLY AAA O 1
ATOM 1353 N N . LEU A 1 198 ? -10.567 -8.961 2.681 1.000 65.263 227 LEU AAA N 1
ATOM 1354 C CA . LEU A 1 198 ? -9.949 -8.002 1.723 1.000 66.070 227 LEU AAA CA 1
ATOM 1355 C C . LEU A 1 198 ? -10.011 -8.562 0.295 1.000 64.632 227 LEU AAA C 1
ATOM 1356 O O . LEU A 1 198 ? -10.260 -7.766 -0.629 1.000 63.356 227 LEU AAA O 1
ATOM 1358 N N . GLU A 1 199 ? -9.788 -9.872 0.128 1.000 65.469 228 GLU AAA N 1
ATOM 1359 C CA . GLU A 1 199 ? -9.769 -10.575 -1.187 1.000 64.639 228 GLU AAA CA 1
ATOM 1360 C C . GLU A 1 199 ? -11.115 -10.388 -1.901 1.000 61.499 228 GLU AAA C 1
ATOM 1361 O O . GLU A 1 199 ? -11.104 -10.232 -3.139 1.000 60.617 228 GLU AAA O 1
ATOM 1363 N N . SER A 1 200 ? -12.219 -10.419 -1.144 1.000 60.173 229 SER AAA N 1
ATOM 1364 C CA . SER A 1 200 ? -13.617 -10.223 -1.618 1.000 57.285 229 SER AAA CA 1
ATOM 1365 C C . SER A 1 200 ? -13.812 -10.880 -2.991 1.000 56.345 229 SER AAA C 1
ATOM 1366 O O . SER A 1 200 ? -14.273 -10.191 -3.927 1.000 54.902 229 SER AAA O 1
ATOM 1369 N N . ARG A 1 201 ? -13.472 -12.168 -3.097 1.000 57.726 230 ARG AAA N 1
ATOM 1370 C CA . ARG A 1 201 ? -13.598 -12.977 -4.338 1.000 57.713 230 ARG AAA CA 1
ATOM 1371 C C . ARG A 1 201 ? -15.008 -13.581 -4.360 1.000 54.697 230 ARG AAA C 1
ATOM 1372 O O . ARG A 1 201 ? -15.534 -13.886 -3.270 1.000 54.260 230 ARG AAA O 1
ATOM 1380 N N . VAL A 1 202 ? -15.601 -13.729 -5.549 1.000 52.507 231 VAL AAA N 1
ATOM 1381 C CA . VAL A 1 202 ? -17.008 -14.196 -5.729 1.000 50.113 231 VAL AAA CA 1
ATOM 1382 C C . VAL A 1 202 ? -17.030 -15.730 -5.739 1.000 50.921 231 VAL AAA C 1
ATOM 1383 O O . VAL A 1 202 ? -16.107 -16.331 -6.313 1.000 52.840 231 VAL AAA O 1
ATOM 1387 N N . LEU A 1 203 ? -18.054 -16.327 -5.123 1.000 49.745 232 LEU AAA N 1
ATOM 1388 C CA . LEU A 1 203 ? -18.331 -17.788 -5.151 1.000 50.825 232 LEU AAA CA 1
ATOM 1389 C C . LEU A 1 203 ? -19.779 -17.998 -5.609 1.000 48.905 232 LEU AAA C 1
ATOM 1390 O O . LEU A 1 203 ? -20.676 -17.377 -5.008 1.000 47.036 232 LEU AAA O 1
ATOM 1395 N N . CYS A 1 204 ? -19.989 -18.823 -6.641 1.000 49.454 233 CYS AAA N 1
ATOM 1396 C CA . CYS A 1 204 ? -21.311 -19.072 -7.280 1.000 48.348 233 CYS AAA CA 1
ATOM 1397 C C . CYS A 1 204 ? -21.637 -20.568 -7.255 1.000 50.137 233 CYS AAA C 1
ATOM 1398 O O . CYS A 1 204 ? -20.742 -21.376 -7.559 1.000 52.341 233 CYS AAA O 1
ATOM 1401 N N . TRP A 1 205 ? -22.886 -20.907 -6.922 1.000 49.595 234 TRP AAA N 1
ATOM 1402 C CA . TRP A 1 205 ? -23.388 -22.301 -6.799 1.000 51.346 234 TRP AAA CA 1
ATOM 1403 C C . TRP A 1 205 ? -24.886 -22.337 -7.121 1.000 51.000 234 TRP AAA C 1
ATOM 1404 O O . TRP A 1 205 ? -25.513 -21.261 -7.097 1.000 48.742 234 TRP AAA O 1
ATOM 1415 N N . GLY A 1 206 ? -25.428 -23.530 -7.392 1.000 53.456 235 GLY AAA N 1
ATOM 1416 C CA . GLY A 1 206 ? -26.867 -23.757 -7.634 1.000 54.025 235 GLY AAA CA 1
ATOM 1417 C C . GLY A 1 206 ? -27.116 -24.838 -8.671 1.000 57.076 235 GLY AAA C 1
ATOM 1418 O O . GLY A 1 206 ? -26.158 -25.556 -9.020 1.000 59.313 235 GLY AAA O 1
ATOM 1419 N N . LYS A 1 207 ? -28.363 -24.944 -9.141 1.000 57.987 236 LYS AAA N 1
ATOM 1420 C CA . LYS A 1 207 ? -28.815 -25.937 -10.154 1.000 60.907 236 LYS AAA CA 1
ATOM 1421 C C . LYS A 1 207 ? -28.209 -25.579 -11.515 1.000 61.700 236 LYS AAA C 1
ATOM 1422 O O . LYS A 1 207 ? -27.578 -26.478 -12.108 1.000 64.872 236 LYS AAA O 1
ATOM 1424 N N . ASP A 1 226 ? -19.295 -19.419 -19.079 1.000 70.744 255 ASP AAA N 1
ATOM 1425 C CA . ASP A 1 226 ? -18.150 -18.594 -18.603 1.000 69.797 255 ASP AAA CA 1
ATOM 1426 C C . ASP A 1 226 ? -17.962 -18.803 -17.095 1.000 68.091 255 ASP AAA C 1
ATOM 1427 O O . ASP A 1 226 ? -18.975 -18.807 -16.365 1.000 66.148 255 ASP AAA O 1
ATOM 1432 N N . LEU A 1 227 ? -16.707 -18.956 -16.657 1.000 68.800 256 LEU AAA N 1
ATOM 1433 C CA . LEU A 1 227 ? -16.322 -19.150 -15.232 1.000 67.510 256 LEU AAA CA 1
ATOM 1434 C C . LEU A 1 227 ? -16.305 -17.791 -14.536 1.000 64.106 256 LEU AAA C 1
ATOM 1435 O O . LEU A 1 227 ? -15.980 -16.785 -15.164 1.000 63.749 256 LEU AAA O 1
ATOM 1440 N N . PRO A 1 228 ? -16.650 -17.708 -13.228 1.000 61.648 257 PRO AAA N 1
ATOM 1441 C CA . PRO A 1 228 ? -16.650 -16.431 -12.511 1.000 59.005 257 PRO AAA CA 1
ATOM 1442 C C . PRO A 1 228 ? -15.258 -15.806 -12.433 1.000 59.722 257 PRO AAA C 1
ATOM 1443 O O . PRO A 1 228 ? -14.256 -16.514 -12.489 1.000 61.916 257 PRO AAA O 1
ATOM 1447 N N . PRO A 1 229 ? -15.153 -14.463 -12.300 1.000 57.910 258 PRO AAA N 1
ATOM 1448 C CA . PRO A 1 229 ? -13.856 -13.787 -12.261 1.000 59.169 258 PRO AAA CA 1
ATOM 1449 C C . PRO A 1 229 ? -13.105 -14.013 -10.940 1.000 59.717 258 PRO AAA C 1
ATOM 1450 O O . PRO A 1 229 ? -13.751 -14.180 -9.921 1.000 58.575 258 PRO AAA O 1
ATOM 1454 N N . LYS A 1 230 ? -11.768 -14.010 -10.997 1.000 61.888 259 LYS AAA N 1
ATOM 1455 C CA . LYS A 1 230 ? -10.861 -14.215 -9.833 1.000 63.109 259 LYS AAA CA 1
ATOM 1456 C C . LYS A 1 230 ? -10.630 -12.882 -9.109 1.000 62.042 259 LYS AAA C 1
ATOM 1457 O O . LYS A 1 230 ? -10.247 -12.917 -7.924 1.000 62.700 259 LYS AAA O 1
ATOM 1459 N N . GLU A 1 231 ? -10.865 -11.756 -9.794 1.000 60.534 260 GLU AAA N 1
ATOM 1460 C CA . GLU A 1 231 ? -10.580 -10.384 -9.293 1.000 60.069 260 GLU AAA CA 1
ATOM 1461 C C . GLU A 1 231 ? -11.529 -10.053 -8.144 1.000 57.253 260 GLU AAA C 1
ATOM 1462 O O . GLU A 1 231 ? -12.664 -10.528 -8.123 1.000 54.784 260 GLU AAA O 1
ATOM 1468 N N . PRO A 1 232 ? -11.102 -9.232 -7.155 1.000 57.358 261 PRO AAA N 1
ATOM 1469 C CA . PRO A 1 232 ? -12.009 -8.744 -6.114 1.000 55.353 261 PRO AAA CA 1
ATOM 1470 C C . PRO A 1 232 ? -13.199 -7.979 -6.715 1.000 52.381 261 PRO AAA C 1
ATOM 1471 O O . PRO A 1 232 ? -12.979 -7.178 -7.606 1.000 52.220 261 PRO AAA O 1
ATOM 1475 N N . LEU A 1 233 ? -14.415 -8.253 -6.230 1.000 50.123 262 LEU AAA N 1
ATOM 1476 C CA . LEU A 1 233 ? -15.670 -7.585 -6.674 1.000 47.911 262 LEU AAA CA 1
ATOM 1477 C C . LEU A 1 233 ? -16.215 -6.705 -5.543 1.000 47.526 262 LEU AAA C 1
ATOM 1478 O O . LEU A 1 233 ? -16.095 -7.112 -4.371 1.000 48.227 262 LEU AAA O 1
ATOM 1483 N N . LEU A 1 234 ? -16.789 -5.548 -5.895 1.000 47.001 263 LEU AAA N 1
ATOM 1484 C CA . LEU A 1 234 ? -17.489 -4.621 -4.962 1.000 46.824 263 LEU AAA CA 1
ATOM 1485 C C . LEU A 1 234 ? -18.962 -5.026 -4.846 1.000 44.536 263 LEU AAA C 1
ATOM 1486 O O . LEU A 1 234 ? -19.509 -4.943 -3.731 1.000 44.915 263 LEU AAA O 1
ATOM 1491 N N . ALA A 1 235 ? -19.578 -5.426 -5.964 1.000 42.727 264 ALA AAA N 1
ATOM 1492 C CA . ALA A 1 235 ? -21.008 -5.803 -6.060 1.000 40.652 264 ALA AAA CA 1
ATOM 1493 C C . ALA A 1 235 ? -21.171 -7.015 -6.982 1.000 39.688 264 ALA AAA C 1
ATOM 1494 O O . ALA A 1 235 ? -20.311 -7.224 -7.860 1.000 40.192 264 ALA AAA O 1
ATOM 1496 N N . VAL A 1 236 ? -22.245 -7.780 -6.776 1.000 38.451 265 VAL AAA N 1
ATOM 1497 C CA . VAL A 1 236 ? -22.655 -8.922 -7.643 1.000 37.907 265 VAL AAA CA 1
ATOM 1498 C C . VAL A 1 236 ? -24.183 -8.905 -7.770 1.000 36.624 265 VAL AAA C 1
ATOM 1499 O O . VAL A 1 236 ? -24.859 -8.522 -6.794 1.000 36.138 265 VAL AAA O 1
ATOM 1503 N N . VAL A 1 237 ? -24.695 -9.280 -8.944 1.000 36.357 266 VAL AAA N 1
ATOM 1504 C CA . VAL A 1 237 ? -26.153 -9.420 -9.232 1.000 35.991 266 VAL AAA CA 1
ATOM 1505 C C . VAL A 1 237 ? -26.366 -10.745 -9.970 1.000 36.399 266 VAL AAA C 1
ATOM 1506 O O . VAL A 1 237 ? -25.413 -11.220 -10.615 1.000 37.166 266 VAL AAA O 1
ATOM 1510 N N . GLY A 1 238 ? -27.569 -11.313 -9.863 1.000 36.427 267 GLY AAA N 1
ATOM 1511 C CA . GLY A 1 238 ? -27.946 -12.589 -10.497 1.000 37.357 267 GLY AAA CA 1
ATOM 1512 C C . GLY A 1 238 ? -29.100 -12.414 -11.467 1.000 38.069 267 GLY AAA C 1
ATOM 1513 O O . GLY A 1 238 ? -30.165 -11.927 -11.039 1.000 37.602 267 GLY AAA O 1
ATOM 1514 N N . GLY A 1 239 ? -28.884 -12.777 -12.734 1.000 39.422 268 GLY AAA N 1
ATOM 1515 C CA . GLY A 1 239 ? -29.949 -12.981 -13.733 1.000 40.815 268 GLY AAA CA 1
ATOM 1516 C C . GLY A 1 239 ? -30.498 -14.393 -13.644 1.000 42.245 268 GLY AAA C 1
ATOM 1517 O O . GLY A 1 239 ? -30.152 -15.098 -12.674 1.000 41.748 268 GLY AAA O 1
ATOM 1518 N N . LYS A 1 240 ? -31.305 -14.809 -14.622 1.000 44.331 269 LYS AAA N 1
ATOM 1519 C CA . LYS A 1 240 ? -31.984 -16.132 -14.601 1.000 46.425 269 LYS AAA CA 1
ATOM 1520 C C . LYS A 1 240 ? -30.952 -17.250 -14.801 1.000 47.303 269 LYS AAA C 1
ATOM 1521 O O . LYS A 1 240 ? -31.030 -18.241 -14.051 1.000 48.117 269 LYS AAA O 1
ATOM 1527 N N . PHE A 1 241 ? -30.023 -17.100 -15.754 1.000 47.774 270 PHE AAA N 1
ATOM 1528 C CA . PHE A 1 241 ? -28.994 -18.122 -16.094 1.000 49.243 270 PHE AAA CA 1
ATOM 1529 C C . PHE A 1 241 ? -27.590 -17.503 -16.161 1.000 48.038 270 PHE AAA C 1
ATOM 1530 O O . PHE A 1 241 ? -26.712 -18.099 -16.813 1.000 49.698 270 PHE AAA O 1
ATOM 1538 N N . TYR A 1 242 ? -27.370 -16.366 -15.496 1.000 45.588 271 TYR AAA N 1
ATOM 1539 C CA . TYR A 1 242 ? -26.082 -15.621 -15.514 1.000 44.738 271 TYR AAA CA 1
ATOM 1540 C C . TYR A 1 242 ? -25.944 -14.786 -14.237 1.000 42.589 271 TYR AAA C 1
ATOM 1541 O O . TYR A 1 242 ? -26.940 -14.602 -13.514 1.000 41.782 271 TYR AAA O 1
ATOM 1550 N N . ALA A 1 243 ? -24.733 -14.283 -13.989 1.000 42.160 272 ALA AAA N 1
ATOM 1551 C CA . ALA A 1 243 ? -24.420 -13.284 -12.941 1.000 40.709 272 ALA AAA CA 1
ATOM 1552 C C . ALA A 1 243 ? -23.540 -12.189 -13.550 1.000 40.880 272 ALA AAA C 1
ATOM 1553 O O . ALA A 1 243 ? -22.884 -12.458 -14.575 1.000 42.103 272 ALA AAA O 1
ATOM 1555 N N . CYS A 1 244 ? -23.557 -10.996 -12.953 1.000 39.921 273 CYS AAA N 1
ATOM 1556 C CA . CYS A 1 244 ? -22.668 -9.855 -13.294 1.000 40.434 273 CYS AAA CA 1
ATOM 1557 C C . CYS A 1 244 ? -22.124 -9.251 -11.999 1.000 39.812 273 CYS AAA C 1
ATOM 1558 O O . CYS A 1 244 ? -22.788 -9.391 -10.955 1.000 39.145 273 CYS AAA O 1
ATOM 1561 N N . GLY A 1 245 ? -20.956 -8.612 -12.074 1.000 40.309 274 GLY AAA N 1
ATOM 1562 C CA . GLY A 1 245 ? -20.307 -7.956 -10.926 1.000 40.150 274 GLY AAA CA 1
ATOM 1563 C C . GLY A 1 245 ? -19.527 -6.729 -11.349 1.000 40.982 274 GLY AAA C 1
ATOM 1564 O O . GLY A 1 245 ? -19.246 -6.586 -12.556 1.000 41.645 274 GLY AAA O 1
ATOM 1565 N N . ILE A 1 246 ? -19.213 -5.865 -10.384 1.000 41.291 275 ILE AAA N 1
ATOM 1566 C CA . ILE A 1 246 ? -18.320 -4.683 -10.551 1.000 42.704 275 ILE AAA CA 1
ATOM 1567 C C . ILE A 1 246 ? -16.968 -5.034 -9.919 1.000 44.164 275 ILE AAA C 1
ATOM 1568 O O . ILE A 1 246 ? -16.955 -5.349 -8.716 1.000 43.790 275 ILE AAA O 1
ATOM 1573 N N . LYS A 1 247 ? -15.889 -5.006 -10.710 1.000 46.130 276 LYS AAA N 1
ATOM 1574 C CA . LYS A 1 247 ? -14.495 -5.234 -10.239 1.000 48.528 276 LYS AAA CA 1
ATOM 1575 C C . LYS A 1 247 ? -14.074 -4.046 -9.368 1.000 49.727 276 LYS AAA C 1
ATOM 1576 O O . LYS A 1 247 ? -14.362 -2.905 -9.759 1.000 49.693 276 LYS AAA O 1
ATOM 1582 N N . ARG A 1 248 ? -13.414 -4.307 -8.238 1.000 51.372 277 ARG AAA N 1
ATOM 1583 C CA . ARG A 1 248 ? -13.076 -3.279 -7.217 1.000 53.274 277 ARG AAA CA 1
ATOM 1584 C C . ARG A 1 248 ? -12.063 -2.274 -7.774 1.000 55.631 277 ARG AAA C 1
ATOM 1585 O O . ARG A 1 248 ? -12.172 -1.081 -7.422 1.000 56.490 277 ARG AAA O 1
ATOM 1593 N N . TYR A 1 249 ? -11.120 -2.730 -8.604 1.000 56.928 278 TYR AAA N 1
ATOM 1594 C CA . TYR A 1 249 ? -9.955 -1.924 -9.055 1.000 59.749 278 TYR AAA CA 1
ATOM 1595 C C . TYR A 1 249 ? -10.407 -0.832 -10.034 1.000 59.126 278 TYR AAA C 1
ATOM 1596 O O . TYR A 1 249 ? -10.053 0.341 -9.799 1.000 60.888 278 TYR AAA O 1
ATOM 1605 N N . ASP A 1 250 ? -11.149 -1.197 -11.088 1.000 56.818 279 ASP AAA N 1
ATOM 1606 C CA . ASP A 1 250 ? -11.485 -0.287 -12.220 1.000 56.706 279 ASP AAA CA 1
ATOM 1607 C C . ASP A 1 250 ? -13.002 -0.053 -12.326 1.000 53.913 279 ASP AAA C 1
ATOM 1608 O O . ASP A 1 250 ? -13.412 0.645 -13.272 1.000 53.810 279 ASP AAA O 1
ATOM 1613 N N . HIS A 1 251 ? -13.805 -0.598 -11.403 1.000 51.898 280 HIS AAA N 1
ATOM 1614 C CA . HIS A 1 251 ? -15.288 -0.449 -11.355 1.000 49.788 280 HIS AAA CA 1
ATOM 1615 C C . HIS A 1 251 ? -15.934 -0.909 -12.672 1.000 48.719 280 HIS AAA C 1
ATOM 1616 O O . HIS A 1 251 ? -17.085 -0.498 -12.937 1.000 47.868 280 HIS AAA O 1
ATOM 1623 N N . SER A 1 252 ? -15.249 -1.754 -13.451 1.000 49.113 281 SER AAA N 1
ATOM 1624 C CA . SER A 1 252 ? -15.734 -2.265 -14.760 1.000 48.637 281 SER AAA CA 1
ATOM 1625 C C . SER A 1 252 ? -16.694 -3.436 -14.524 1.000 46.664 281 SER AAA C 1
ATOM 1626 O O . SER A 1 252 ? -16.422 -4.258 -13.625 1.000 46.144 281 SER AAA O 1
ATOM 1629 N N . ALA A 1 253 ? -17.780 -3.492 -15.298 1.000 45.645 282 ALA AAA N 1
ATOM 1630 C CA . ALA A 1 253 ? -18.775 -4.587 -15.284 1.000 44.359 282 ALA AAA CA 1
ATOM 1631 C C . ALA A 1 253 ? -18.170 -5.827 -15.948 1.000 45.352 282 ALA AAA C 1
ATOM 1632 O O . ALA A 1 253 ? -17.507 -5.677 -16.992 1.000 46.901 282 ALA AAA O 1
ATOM 1634 N N . VAL A 1 254 ? -18.387 -7.000 -15.350 1.000 44.799 283 VAL AAA N 1
ATOM 1635 C CA . VAL A 1 254 ? -18.046 -8.332 -15.934 1.000 46.144 283 VAL AAA CA 1
ATOM 1636 C C . VAL A 1 254 ? -19.224 -9.271 -15.658 1.000 45.118 283 VAL AAA C 1
ATOM 1637 O O . VAL A 1 254 ? -19.741 -9.246 -14.524 1.000 43.479 283 VAL AAA O 1
ATOM 1641 N N . CYS A 1 255 ? -19.643 -10.038 -16.670 1.000 46.255 284 CYS AAA N 1
ATOM 1642 C CA . CYS A 1 255 ? -20.762 -11.015 -16.597 1.000 46.103 284 CYS AAA CA 1
ATOM 1643 C C . CYS A 1 255 ? -20.267 -12.406 -17.006 1.000 47.946 284 CYS AAA C 1
ATOM 1644 O O . CYS A 1 255 ? -19.293 -12.489 -17.777 1.000 49.814 284 CYS AAA O 1
ATOM 1647 N N . TRP A 1 256 ? -20.923 -13.449 -16.495 1.000 47.912 285 TRP AAA N 1
ATOM 1648 C CA . TRP A 1 256 ? -20.583 -14.876 -16.739 1.000 50.113 285 TRP AAA CA 1
ATOM 1649 C C . TRP A 1 256 ? -21.826 -15.742 -16.505 1.000 50.372 285 TRP AAA C 1
ATOM 1650 O O . TRP A 1 256 ? -22.737 -15.281 -15.791 1.000 48.206 285 TRP AAA O 1
ATOM 1661 N N . GLY A 1 257 ? -21.852 -16.947 -17.084 1.000 53.523 286 GLY AAA N 1
ATOM 1662 C CA . GLY A 1 257 ? -22.920 -17.947 -16.886 1.000 54.711 286 GLY AAA CA 1
ATOM 1663 C C . GLY A 1 257 ? -23.248 -18.693 -18.167 1.000 58.102 286 GLY AAA C 1
ATOM 1664 O O . GLY A 1 257 ? -22.367 -18.773 -19.047 1.000 60.504 286 GLY AAA O 1
ATOM 1665 N N . PHE A 1 258 ? -24.470 -19.228 -18.257 1.000 88.700 287 PHE AAA N 1
ATOM 1666 C CA . PHE A 1 258 ? -24.997 -19.988 -19.422 1.000 94.159 287 PHE AAA CA 1
ATOM 1667 C C . PHE A 1 258 ? -25.343 -19.013 -20.555 1.000 93.190 287 PHE AAA C 1
ATOM 1668 O O . PHE A 1 258 ? -25.045 -19.323 -21.725 1.000 98.337 287 PHE AAA O 1
ATOM 1669 N N . PHE A 1 259 ? -25.958 -17.877 -20.210 1.000 87.668 288 PHE AAA N 1
ATOM 1670 C CA . PHE A 1 259 ? -26.353 -16.794 -21.150 1.000 86.137 288 PHE AAA CA 1
ATOM 1671 C C . PHE A 1 259 ? -25.117 -15.972 -21.533 1.000 85.898 288 PHE AAA C 1
ATOM 1672 O O . PHE A 1 259 ? -24.321 -16.484 -22.346 1.000 90.893 288 PHE AAA O 1
ATOM 1673 N N . PRO A 1 265 ? -21.950 -9.793 -23.685 1.000 80.550 294 PRO AAA N 1
ATOM 1674 C CA . PRO A 1 265 ? -21.253 -10.001 -22.408 1.000 78.790 294 PRO AAA CA 1
ATOM 1675 C C . PRO A 1 265 ? -21.486 -8.834 -21.434 1.000 73.996 294 PRO AAA C 1
ATOM 1676 O O . PRO A 1 265 ? -22.286 -8.989 -20.528 1.000 71.605 294 PRO AAA O 1
ATOM 1678 N N . ALA A 1 266 ? -20.799 -7.706 -21.650 1.000 73.369 295 ALA AAA N 1
ATOM 1679 C CA . ALA A 1 266 ? -20.894 -6.473 -20.831 1.000 69.672 295 ALA AAA CA 1
ATOM 1680 C C . ALA A 1 266 ? -20.118 -5.343 -21.503 1.000 70.547 295 ALA AAA C 1
ATOM 1681 O O . ALA A 1 266 ? -19.132 -5.596 -22.194 1.000 73.640 295 ALA AAA O 1
ATOM 1683 N N . PRO A 1 267 ? -20.531 -4.067 -21.323 1.000 68.226 296 PRO AAA N 1
ATOM 1684 C CA . PRO A 1 267 ? -19.737 -2.931 -21.791 1.000 69.555 296 PRO AAA CA 1
ATOM 1685 C C . PRO A 1 267 ? -18.473 -2.783 -20.929 1.000 69.977 296 PRO AAA C 1
ATOM 1686 O O . PRO A 1 267 ? -18.587 -2.837 -19.719 1.000 68.197 296 PRO AAA O 1
ATOM 1690 N N . THR A 1 268 ? -17.316 -2.600 -21.571 1.000 73.038 297 THR AAA N 1
ATOM 1691 C CA . THR A 1 268 ? -15.965 -2.767 -20.966 1.000 74.852 297 THR AAA CA 1
ATOM 1692 C C . THR A 1 268 ? -15.418 -1.428 -20.451 1.000 74.545 297 THR AAA C 1
ATOM 1693 O O . THR A 1 268 ? -14.801 -1.432 -19.365 1.000 74.859 297 THR AAA O 1
ATOM 1697 N N . GLY A 1 269 ? -15.629 -0.336 -21.194 1.000 74.400 298 GLY AAA N 1
ATOM 1698 C CA . GLY A 1 269 ? -14.964 0.964 -20.965 1.000 74.997 298 GLY AAA CA 1
ATOM 1699 C C . GLY A 1 269 ? -15.653 1.821 -19.912 1.000 72.064 298 GLY AAA C 1
ATOM 1700 O O . GLY A 1 269 ? -15.151 2.934 -19.658 1.000 73.707 298 GLY AAA O 1
ATOM 1701 N N . ILE A 1 270 ? -16.746 1.335 -19.314 1.000 68.369 299 ILE AAA N 1
ATOM 1702 C CA . ILE A 1 270 ? -17.602 2.103 -18.358 1.000 65.992 299 ILE AAA CA 1
ATOM 1703 C C . ILE A 1 270 ? -17.221 1.730 -16.922 1.000 64.730 299 ILE AAA C 1
ATOM 1704 O O . ILE A 1 270 ? -16.873 0.557 -16.688 1.000 64.881 299 ILE AAA O 1
ATOM 1709 N N . GLY A 1 271 ? -17.309 2.696 -16.002 1.000 64.035 300 GLY AAA N 1
ATOM 1710 C CA . GLY A 1 271 ? -17.193 2.481 -14.547 1.000 63.060 300 GLY AAA CA 1
ATOM 1711 C C . GLY A 1 271 ? -18.508 2.763 -13.840 1.000 60.467 300 GLY AAA C 1
ATOM 1712 O O . GLY A 1 271 ? -18.812 3.949 -13.608 1.000 61.476 300 GLY AAA O 1
ATOM 1713 N N . PHE A 1 272 ? -19.265 1.709 -13.522 1.000 57.626 301 PHE AAA N 1
ATOM 1714 C CA . PHE A 1 272 ? -20.543 1.767 -12.764 1.000 55.674 301 PHE AAA CA 1
ATOM 1715 C C . PHE A 1 272 ? -20.239 1.780 -11.263 1.000 56.237 301 PHE AAA C 1
ATOM 1716 O O . PHE A 1 272 ? -19.192 1.230 -10.864 1.000 57.213 301 PHE AAA O 1
ATOM 1724 N N . TYR A 1 273 ? -21.125 2.382 -10.462 1.000 55.990 302 TYR AAA N 1
ATOM 1725 C CA . TYR A 1 273 ? -21.062 2.363 -8.977 1.000 57.209 302 TYR AAA CA 1
ATOM 1726 C C . TYR A 1 273 ? -22.054 1.329 -8.424 1.000 54.489 302 TYR AAA C 1
ATOM 1727 O O . TYR A 1 273 ? -21.962 1.029 -7.219 1.000 55.367 302 TYR AAA O 1
ATOM 1736 N N . ASP A 1 274 ? -22.954 0.794 -9.260 1.000 51.482 303 ASP AAA N 1
ATOM 1737 C CA . ASP A 1 274 ? -23.927 -0.258 -8.855 1.000 49.293 303 ASP AAA CA 1
ATOM 1738 C C . ASP A 1 274 ? -24.538 -0.930 -10.093 1.000 46.730 303 ASP AAA C 1
ATOM 1739 O O . ASP A 1 274 ? -24.536 -0.305 -11.172 1.000 46.588 303 ASP AAA O 1
ATOM 1744 N N . LEU A 1 275 ? -25.027 -2.165 -9.928 1.000 44.994 304 LEU AAA N 1
ATOM 1745 C CA . LEU A 1 275 ? -25.719 -2.966 -10.976 1.000 43.289 304 LEU AAA CA 1
ATOM 1746 C C . LEU A 1 275 ? -27.072 -3.448 -10.445 1.000 41.903 304 LEU AAA C 1
ATOM 1747 O O . LEU A 1 275 ? -27.227 -3.553 -9.213 1.000 42.031 304 LEU AAA O 1
ATOM 1752 N N . ALA A 1 276 ? -28.004 -3.727 -11.360 1.000 40.757 305 ALA AAA N 1
ATOM 1753 C CA . ALA A 1 276 ? -29.275 -4.450 -11.119 1.000 39.947 305 ALA AAA CA 1
ATOM 1754 C C . ALA A 1 276 ? -29.476 -5.462 -12.251 1.000 39.633 305 ALA AAA C 1
ATOM 1755 O O . ALA A 1 276 ? -29.059 -5.166 -13.387 1.000 39.883 305 ALA AAA O 1
ATOM 1757 N N . ALA A 1 277 ? -30.067 -6.618 -11.944 1.000 39.484 306 ALA AAA N 1
ATOM 1758 C CA . ALA A 1 277 ? -30.292 -7.725 -12.901 1.000 40.180 306 ALA AAA CA 1
ATOM 1759 C C . ALA A 1 277 ? -31.779 -8.089 -12.932 1.000 40.213 306 ALA AAA C 1
ATOM 1760 O O . ALA A 1 277 ? -32.386 -8.209 -11.849 1.000 39.866 306 ALA AAA O 1
ATOM 1762 N N . GLY A 1 278 ? -32.335 -8.211 -14.142 1.000 40.988 307 GLY AAA N 1
ATOM 1763 C CA . GLY A 1 278 ? -33.623 -8.876 -14.419 1.000 41.994 307 GLY AAA CA 1
ATOM 1764 C C . GLY A 1 278 ? -33.379 -10.302 -14.875 1.000 43.796 307 GLY AAA C 1
ATOM 1765 O O . GLY A 1 278 ? -32.281 -10.821 -14.595 1.000 44.108 307 GLY AAA O 1
ATOM 1766 N N . ASN A 1 279 ? -34.339 -10.908 -15.578 1.000 45.436 308 ASN AAA N 1
ATOM 1767 C CA . ASN A 1 279 ? -34.250 -12.320 -16.039 1.000 48.162 308 ASN AAA CA 1
ATOM 1768 C C . ASN A 1 279 ? -33.141 -12.453 -17.092 1.000 49.659 308 ASN AAA C 1
ATOM 1769 O O . ASN A 1 279 ? -32.285 -13.343 -16.920 1.000 51.081 308 ASN AAA O 1
ATOM 1774 N N . TYR A 1 280 ? -33.142 -11.602 -18.126 1.000 49.780 309 TYR AAA N 1
ATOM 1775 C CA . TYR A 1 280 ? -32.281 -11.744 -19.333 1.000 52.194 309 TYR AAA CA 1
ATOM 1776 C C . TYR A 1 280 ? -31.623 -10.411 -19.716 1.000 50.716 309 TYR AAA C 1
ATOM 1777 O O . TYR A 1 280 ? -31.283 -10.237 -20.904 1.000 52.955 309 TYR AAA O 1
ATOM 1786 N N . PHE A 1 281 ? -31.414 -9.509 -18.753 1.000 47.791 310 PHE AAA N 1
ATOM 1787 C CA . PHE A 1 281 ? -30.735 -8.207 -18.982 1.000 46.745 310 PHE AAA CA 1
ATOM 1788 C C . PHE A 1 281 ? -30.283 -7.599 -17.650 1.000 44.295 310 PHE AAA C 1
ATOM 1789 O O . PHE A 1 281 ? -30.932 -7.837 -16.610 1.000 43.058 310 PHE AAA O 1
ATOM 1797 N N . THR A 1 282 ? -29.193 -6.830 -17.707 1.000 44.097 311 THR AAA N 1
ATOM 1798 C CA . THR A 1 282 ? -28.559 -6.127 -16.563 1.000 42.815 311 THR AAA CA 1
ATOM 1799 C C . THR A 1 282 ? -28.518 -4.629 -16.873 1.000 42.745 311 THR AAA C 1
ATOM 1800 O O . THR A 1 282 ? -28.321 -4.275 -18.051 1.000 43.865 311 THR AAA O 1
ATOM 1804 N N . CYS A 1 283 ? -28.701 -3.795 -15.849 1.000 42.193 312 CYS AAA N 1
ATOM 1805 C CA . CYS A 1 283 ? -28.565 -2.318 -15.919 1.000 43.136 312 CYS AAA CA 1
ATOM 1806 C C . CYS A 1 283 ? -27.518 -1.861 -14.899 1.000 43.518 312 CYS AAA C 1
ATOM 1807 O O . CYS A 1 283 ? -27.491 -2.422 -13.789 1.000 42.978 312 CYS AAA O 1
ATOM 1810 N N . GLY A 1 284 ? -26.679 -0.897 -15.288 1.000 45.101 313 GLY AAA N 1
ATOM 1811 C CA . GLY A 1 284 ? -25.695 -0.237 -14.412 1.000 46.220 313 GLY AAA CA 1
ATOM 1812 C C . GLY A 1 284 ? -25.947 1.258 -14.345 1.000 47.966 313 GLY AAA C 1
ATOM 1813 O O . GLY A 1 284 ? -26.486 1.806 -15.326 1.000 48.597 313 GLY AAA O 1
ATOM 1814 N N . VAL A 1 285 ? -25.576 1.890 -13.228 1.000 49.639 314 VAL AAA N 1
ATOM 1815 C CA . VAL A 1 285 ? -25.703 3.362 -13.005 1.000 52.592 314 VAL AAA CA 1
ATOM 1816 C C . VAL A 1 285 ? -24.295 3.963 -12.904 1.000 54.935 314 VAL AAA C 1
ATOM 1817 O O . VAL A 1 285 ? -23.464 3.404 -12.162 1.000 54.787 314 VAL AAA O 1
ATOM 1821 N N . LEU A 1 286 ? -24.043 5.042 -13.654 1.000 57.594 315 LEU AAA N 1
ATOM 1822 C CA . LEU A 1 286 ? -22.772 5.817 -13.641 1.000 60.723 315 LEU AAA CA 1
ATOM 1823 C C . LEU A 1 286 ? -22.893 6.950 -12.618 1.000 64.101 315 LEU AAA C 1
ATOM 1824 O O . LEU A 1 286 ? -21.970 7.106 -11.796 1.000 65.890 315 LEU AAA O 1
ATOM 1829 N N . THR A 1 287 ? -23.991 7.709 -12.689 1.000 65.770 316 THR AAA N 1
ATOM 1830 C CA . THR A 1 287 ? -24.264 8.906 -11.850 1.000 69.977 316 THR AAA CA 1
ATOM 1831 C C . THR A 1 287 ? -25.778 9.063 -11.659 1.000 70.260 316 THR AAA C 1
ATOM 1832 O O . THR A 1 287 ? -26.534 8.252 -12.230 1.000 67.380 316 THR AAA O 1
ATOM 1836 N N . GLY A 1 288 ? -26.189 10.074 -10.887 1.000 74.462 317 GLY AAA N 1
ATOM 1837 C CA . GLY A 1 288 ? -27.600 10.385 -10.586 1.000 75.870 317 GLY AAA CA 1
ATOM 1838 C C . GLY A 1 288 ? -28.111 11.576 -11.380 1.000 79.351 317 GLY AAA C 1
ATOM 1839 O O . GLY A 1 288 ? -29.005 12.282 -10.868 1.000 83.219 317 GLY AAA O 1
ATOM 1840 N N . THR A 1 289 ? -27.565 11.804 -12.580 1.000 78.620 318 THR AAA N 1
ATOM 1841 C CA . THR A 1 289 ? -28.062 12.803 -13.564 1.000 81.348 318 THR AAA CA 1
ATOM 1842 C C . THR A 1 289 ? -29.352 12.262 -14.192 1.000 78.961 318 THR AAA C 1
ATOM 1843 O O . THR A 1 289 ? -29.480 11.025 -14.292 1.000 74.632 318 THR AAA O 1
ATOM 1845 N N . SER A 1 290 ? -30.269 13.154 -14.581 1.000 82.166 319 SER AAA N 1
ATOM 1846 C CA . SER A 1 290 ? -31.596 12.819 -15.166 1.000 81.007 319 SER AAA CA 1
ATOM 1847 C C . SER A 1 290 ? -31.405 12.164 -16.540 1.000 77.465 319 SER AAA C 1
ATOM 1848 O O . SER A 1 290 ? -31.253 12.908 -17.533 1.000 80.040 319 SER AAA O 1
ATOM 1850 N N . MET A 1 291 ? -31.401 10.827 -16.584 1.000 72.149 320 MET AAA N 1
ATOM 1851 C CA . MET A 1 291 ? -31.232 10.025 -17.827 1.000 69.123 320 MET AAA CA 1
ATOM 1852 C C . MET A 1 291 ? -31.827 8.625 -17.634 1.000 64.821 320 MET AAA C 1
ATOM 1853 O O . MET A 1 291 ? -31.917 8.170 -16.476 1.000 63.277 320 MET AAA O 1
ATOM 1858 N N . SER A 1 292 ? -32.200 7.969 -18.737 1.000 63.166 321 SER AAA N 1
ATOM 1859 C CA . SER A 1 292 ? -32.648 6.552 -18.772 1.000 59.726 321 SER AAA CA 1
ATOM 1860 C C . SER A 1 292 ? -31.439 5.651 -18.529 1.000 56.564 321 SER AAA C 1
ATOM 1861 O O . SER A 1 292 ? -30.308 6.045 -18.799 1.000 56.703 321 SER AAA O 1
ATOM 1864 N N . PRO A 1 293 ? -31.631 4.418 -18.007 1.000 53.815 322 PRO AAA N 1
ATOM 1865 C CA . PRO A 1 293 ? -30.507 3.600 -17.547 1.000 51.665 322 PRO AAA CA 1
ATOM 1866 C C . PRO A 1 293 ? -29.695 2.954 -18.681 1.000 51.014 322 PRO AAA C 1
ATOM 1867 O O . PRO A 1 293 ? -30.236 2.743 -19.754 1.000 51.706 322 PRO AAA O 1
ATOM 1871 N N . VAL A 1 294 ? -28.421 2.659 -18.406 1.000 50.087 323 VAL AAA N 1
ATOM 1872 C CA . VAL A 1 294 ? -27.505 1.909 -19.317 1.000 50.050 323 VAL AAA CA 1
ATOM 1873 C C . VAL A 1 294 ? -27.737 0.412 -19.081 1.000 48.411 323 VAL AAA C 1
ATOM 1874 O O . VAL A 1 294 ? -27.316 -0.088 -18.022 1.000 47.147 323 VAL AAA O 1
ATOM 1878 N N . CYS A 1 295 ? -28.392 -0.267 -20.027 1.000 48.845 324 CYS AAA N 1
ATOM 1879 C CA . CYS A 1 295 ? -28.805 -1.691 -19.913 1.000 48.184 324 CYS AAA CA 1
ATOM 1880 C C . CYS A 1 295 ? -28.358 -2.474 -21.148 1.000 50.304 324 CYS AAA C 1
ATOM 1881 O O . CYS A 1 295 ? -28.284 -1.878 -22.240 1.000 52.264 324 CYS AAA O 1
ATOM 1884 N N . TRP A 1 296 ? -28.075 -3.764 -20.960 1.000 50.651 325 TRP AAA N 1
ATOM 1885 C CA . TRP A 1 296 ? -27.647 -4.711 -22.022 1.000 53.502 325 TRP AAA CA 1
ATOM 1886 C C . TRP A 1 296 ? -28.261 -6.089 -21.763 1.000 54.101 325 TRP AAA C 1
ATOM 1887 O O . TRP A 1 296 ? -28.429 -6.453 -20.580 1.000 52.042 325 TRP AAA O 1
ATOM 1898 N N . GLY A 1 297 ? -28.616 -6.798 -22.839 1.000 57.387 326 GLY AAA N 1
ATOM 1899 C CA . GLY A 1 297 ? -29.218 -8.143 -22.797 1.000 59.270 326 GLY AAA CA 1
ATOM 1900 C C . GLY A 1 297 ? -28.155 -9.223 -22.866 1.000 62.016 326 GLY AAA C 1
ATOM 1901 O O . GLY A 1 297 ? -27.128 -8.996 -23.536 1.000 63.880 326 GLY AAA O 1
ATOM 1902 N N . LEU A 1 298 ? -28.384 -10.352 -22.188 1.000 63.003 327 LEU AAA N 1
ATOM 1903 C CA . LEU A 1 298 ? -27.472 -11.529 -22.187 1.000 66.441 327 LEU AAA CA 1
ATOM 1904 C C . LEU A 1 298 ? -28.248 -12.772 -21.727 1.000 68.083 327 LEU AAA C 1
ATOM 1905 O O . LEU A 1 298 ? -28.329 -13.015 -20.507 1.000 66.150 327 LEU AAA O 1
ATOM 1910 N N . GLY A 1 299 ? -28.817 -13.514 -22.684 1.000 72.191 328 GLY AAA N 1
ATOM 1911 C CA . GLY A 1 299 ? -29.652 -14.707 -22.442 1.000 74.477 328 GLY AAA CA 1
ATOM 1912 C C . GLY A 1 299 ? -30.906 -14.696 -23.298 1.000 76.421 328 GLY AAA C 1
ATOM 1913 O O . GLY A 1 299 ? -31.096 -15.569 -24.146 1.000 81.815 328 GLY AAA O 1
ATOM 1914 N N . LEU B 1 1 ? 7.385 -1.250 -43.690 1.000 39.340 30 LEU BBB N 1
ATOM 1915 C CA . LEU B 1 1 ? 6.204 -1.697 -44.490 1.000 41.174 30 LEU BBB CA 1
ATOM 1916 C C . LEU B 1 1 ? 5.300 -0.500 -44.801 1.000 40.616 30 LEU BBB C 1
ATOM 1917 O O . LEU B 1 1 ? 5.310 0.478 -44.026 1.000 39.024 30 LEU BBB O 1
ATOM 1922 N N . GLY B 1 2 ? 4.538 -0.595 -45.893 1.000 42.103 31 GLY BBB N 1
ATOM 1923 C CA . GLY B 1 2 ? 3.423 0.318 -46.207 1.000 42.571 31 GLY BBB CA 1
ATOM 1924 C C . GLY B 1 2 ? 3.871 1.533 -46.997 1.000 41.955 31 GLY BBB C 1
ATOM 1925 O O . GLY B 1 2 ? 4.921 1.462 -47.671 1.000 41.481 31 GLY BBB O 1
ATOM 1926 N N . SER B 1 3 ? 3.093 2.614 -46.907 1.000 42.209 32 SER BBB N 1
ATOM 1927 C CA . SER B 1 3 ? 3.173 3.810 -47.784 1.000 42.595 32 SER BBB CA 1
ATOM 1928 C C . SER B 1 3 ? 3.789 4.983 -47.021 1.000 40.838 32 SER BBB C 1
ATOM 1929 O O . SER B 1 3 ? 3.910 4.892 -45.783 1.000 39.100 32 SER BBB O 1
ATOM 1932 N N . MET B 1 4 ? 4.162 6.039 -47.748 1.000 41.173 33 MET BBB N 1
ATOM 1933 C CA . MET B 1 4 ? 4.582 7.337 -47.163 1.000 40.505 33 MET BBB CA 1
ATOM 1934 C C . MET B 1 4 ? 3.370 7.954 -46.459 1.000 41.465 33 MET BBB C 1
ATOM 1935 O O . MET B 1 4 ? 2.283 7.971 -47.064 1.000 43.398 33 MET BBB O 1
ATOM 1940 N N . SER B 1 5 ? 3.556 8.425 -45.226 1.000 40.358 34 SER BBB N 1
ATOM 1941 C CA . SER B 1 5 ? 2.481 8.957 -44.351 1.000 41.441 34 SER BBB CA 1
ATOM 1942 C C . SER B 1 5 ? 3.062 10.002 -43.394 1.000 40.724 34 SER BBB C 1
ATOM 1943 O O . SER B 1 5 ? 4.298 10.165 -43.368 1.000 39.270 34 SER BBB O 1
ATOM 1946 N N . SER B 1 6 ? 2.196 10.688 -42.646 1.000 42.114 35 SER BBB N 1
ATOM 1947 C CA . SER B 1 6 ? 2.573 11.653 -41.580 1.000 42.353 35 SER BBB CA 1
ATOM 1948 C C . SER B 1 6 ? 3.075 10.889 -40.348 1.000 40.627 35 SER BBB C 1
ATOM 1949 O O . SER B 1 6 ? 3.702 11.525 -39.482 1.000 40.335 35 SER BBB O 1
ATOM 1952 N N . ILE B 1 7 ? 2.795 9.581 -40.282 1.000 39.907 36 ILE BBB N 1
ATOM 1953 C CA . ILE B 1 7 ? 3.241 8.647 -39.204 1.000 38.681 36 ILE BBB CA 1
ATOM 1954 C C . ILE B 1 7 ? 3.883 7.414 -39.855 1.000 37.461 36 ILE BBB C 1
ATOM 1955 O O . ILE B 1 7 ? 3.511 7.085 -41.000 1.000 38.120 36 ILE BBB O 1
ATOM 1960 N N . ALA B 1 8 ? 4.812 6.760 -39.151 1.000 36.147 37 ALA BBB N 1
ATOM 1961 C CA . ALA B 1 8 ? 5.583 5.597 -39.652 1.000 35.272 37 ALA BBB CA 1
ATOM 1962 C C . ALA B 1 8 ? 6.074 4.746 -38.478 1.000 34.914 37 ALA BBB C 1
ATOM 1963 O O . ALA B 1 8 ? 6.174 5.282 -37.354 1.000 34.979 37 ALA BBB O 1
ATOM 1965 N N . ILE B 1 9 ? 6.363 3.467 -38.740 1.000 35.080 38 ILE BBB N 1
ATOM 1966 C CA . ILE B 1 9 ? 6.823 2.477 -37.721 1.000 35.289 38 ILE BBB CA 1
ATOM 1967 C C . ILE B 1 9 ? 8.090 1.776 -38.225 1.000 34.859 38 ILE BBB C 1
ATOM 1968 O O . ILE B 1 9 ? 8.101 1.335 -39.395 1.000 34.863 38 ILE BBB O 1
ATOM 1973 N N . SER B 1 10 ? 9.110 1.709 -37.363 1.000 34.548 39 SER BBB N 1
ATOM 1974 C CA A SER B 1 10 ? 10.324 0.870 -37.536 0.640 34.908 39 SER BBB CA 1
ATOM 1975 C CA B SER B 1 10 ? 10.320 0.865 -37.542 0.360 34.908 39 SER BBB CA 1
ATOM 1976 C C . SER B 1 10 ? 10.235 -0.322 -36.578 1.000 36.378 39 SER BBB C 1
ATOM 1977 O O . SER B 1 10 ? 9.622 -0.160 -35.504 1.000 36.866 39 SER BBB O 1
ATOM 1982 N N . TYR B 1 11 ? 10.826 -1.456 -36.960 1.000 37.519 40 TYR BBB N 1
ATOM 1983 C CA . TYR B 1 11 ? 10.672 -2.759 -36.263 1.000 39.563 40 TYR BBB CA 1
ATOM 1984 C C . TYR B 1 11 ? 11.956 -3.586 -36.397 1.000 40.990 40 TYR BBB C 1
ATOM 1985 O O . TYR B 1 11 ? 12.923 -3.108 -37.022 1.000 40.029 40 TYR BBB O 1
ATOM 1994 N N . GLY B 1 12 ? 11.955 -4.787 -35.809 1.000 43.501 41 GLY BBB N 1
ATOM 1995 C CA . GLY B 1 12 ? 13.064 -5.758 -35.868 1.000 45.701 41 GLY BBB CA 1
ATOM 1996 C C . GLY B 1 12 ? 13.732 -5.929 -34.516 1.000 47.068 41 GLY BBB C 1
ATOM 1997 O O . GLY B 1 12 ? 13.240 -5.341 -33.530 1.000 46.403 41 GLY BBB O 1
ATOM 1998 N N . GLU B 1 13 ? 14.825 -6.695 -34.477 1.000 49.404 42 GLU BBB N 1
ATOM 1999 C CA . GLU B 1 13 ? 15.602 -7.006 -33.246 1.000 51.436 42 GLU BBB CA 1
ATOM 2000 C C . GLU B 1 13 ? 16.207 -5.717 -32.672 1.000 49.284 42 GLU BBB C 1
ATOM 2001 O O . GLU B 1 13 ? 16.439 -5.678 -31.448 1.000 50.527 42 GLU BBB O 1
ATOM 2007 N N . GLY B 1 14 ? 16.444 -4.709 -33.519 1.000 46.531 43 GLY BBB N 1
ATOM 2008 C CA . GLY B 1 14 ? 16.944 -3.378 -33.118 1.000 44.723 43 GLY BBB CA 1
ATOM 2009 C C . GLY B 1 14 ? 15.981 -2.652 -32.190 1.000 43.672 43 GLY BBB C 1
ATOM 2010 O O . GLY B 1 14 ? 16.452 -1.799 -31.412 1.000 43.205 43 GLY BBB O 1
ATOM 2011 N N . GLY B 1 15 ? 14.682 -2.959 -32.280 1.000 43.363 44 GLY BBB N 1
ATOM 2012 C CA . GLY B 1 15 ? 13.619 -2.373 -31.440 1.000 42.867 44 GLY BBB CA 1
ATOM 2013 C C . GLY B 1 15 ? 12.457 -1.855 -32.271 1.000 41.306 44 GLY BBB C 1
ATOM 2014 O O . GLY B 1 15 ? 12.570 -1.823 -33.510 1.000 39.893 44 GLY BBB O 1
ATOM 2015 N N . SER B 1 16 ? 11.372 -1.465 -31.600 1.000 41.765 45 SER BBB N 1
ATOM 2016 C CA . SER B 1 16 ? 10.131 -0.915 -32.201 1.000 40.977 45 SER BBB CA 1
ATOM 2017 C C . SER B 1 16 ? 10.109 0.601 -31.990 1.000 39.784 45 SER BBB C 1
ATOM 2018 O O . SER B 1 16 ? 10.323 1.024 -30.838 1.000 40.647 45 SER BBB O 1
ATOM 2021 N N . VAL B 1 17 ? 9.878 1.379 -33.054 1.000 38.169 46 VAL BBB N 1
ATOM 2022 C CA . VAL B 1 17 ? 9.855 2.873 -33.011 1.000 37.491 46 VAL BBB CA 1
ATOM 2023 C C . VAL B 1 17 ? 8.664 3.395 -33.824 1.000 37.259 46 VAL BBB C 1
ATOM 2024 O O . VAL B 1 17 ? 8.390 2.844 -34.906 1.000 36.804 46 VAL BBB O 1
ATOM 2028 N N . PHE B 1 18 ? 7.983 4.413 -33.293 1.000 37.786 47 PHE BBB N 1
ATOM 2029 C CA . PHE B 1 18 ? 6.933 5.209 -33.978 1.000 38.045 47 PHE BBB CA 1
ATOM 2030 C C . PHE B 1 18 ? 7.468 6.628 -34.182 1.000 37.678 47 PHE BBB C 1
ATOM 2031 O O . PHE B 1 18 ? 7.917 7.240 -33.194 1.000 38.158 47 PHE BBB O 1
ATOM 2039 N N . CYS B 1 19 ? 7.420 7.130 -35.417 1.000 37.307 48 CYS BBB N 1
ATOM 2040 C CA . CYS B 1 19 ? 7.804 8.521 -35.773 1.000 37.783 48 CYS BBB CA 1
ATOM 2041 C C . CYS B 1 19 ? 6.601 9.215 -36.419 1.000 38.864 48 CYS BBB C 1
ATOM 2042 O O . CYS B 1 19 ? 5.852 8.541 -37.155 1.000 39.131 48 CYS BBB O 1
ATOM 2045 N N . GLY B 1 20 ? 6.417 10.504 -36.127 1.000 40.115 49 GLY BBB N 1
ATOM 2046 C CA . GLY B 1 20 ? 5.337 11.335 -36.693 1.000 42.138 49 GLY BBB CA 1
ATOM 2047 C C . GLY B 1 20 ? 5.821 12.744 -36.976 1.000 43.404 49 GLY BBB C 1
ATOM 2048 O O . GLY B 1 20 ? 6.754 13.192 -36.280 1.000 42.779 49 GLY BBB O 1
ATOM 2049 N N . LEU B 1 21 ? 5.228 13.407 -37.973 1.000 45.328 50 LEU BBB N 1
ATOM 2050 C CA . LEU B 1 21 ? 5.449 14.851 -38.252 1.000 47.843 50 LEU BBB CA 1
ATOM 2051 C C . LEU B 1 21 ? 4.855 15.653 -37.090 1.000 50.818 50 LEU BBB C 1
ATOM 2052 O O . LEU B 1 21 ? 3.690 15.393 -36.735 1.000 52.166 50 LEU BBB O 1
ATOM 2057 N N . LYS B 1 22 ? 5.636 16.579 -36.523 1.000 52.681 51 LYS BBB N 1
ATOM 2058 C CA . LYS B 1 22 ? 5.299 17.329 -35.281 1.000 55.727 51 LYS BBB CA 1
ATOM 2059 C C . LYS B 1 22 ? 3.995 18.109 -35.497 1.000 59.016 51 LYS BBB C 1
ATOM 2060 O O . LYS B 1 22 ? 3.749 18.552 -36.638 1.000 59.900 51 LYS BBB O 1
ATOM 2066 N N . SER B 1 23 ? 3.199 18.262 -34.433 1.000 61.286 52 SER BBB N 1
ATOM 2067 C CA . SER B 1 23 ? 1.824 18.831 -34.452 1.000 64.762 52 SER BBB CA 1
ATOM 2068 C C . SER B 1 23 ? 1.851 20.350 -34.673 1.000 68.341 52 SER BBB C 1
ATOM 2069 O O . SER B 1 23 ? 0.818 20.892 -35.115 1.000 70.989 52 SER BBB O 1
ATOM 2072 N N . ASP B 1 24 ? 2.979 21.007 -34.378 1.000 68.615 53 ASP BBB N 1
ATOM 2073 C CA . ASP B 1 24 ? 3.153 22.484 -34.482 1.000 72.363 53 ASP BBB CA 1
ATOM 2074 C C . ASP B 1 24 ? 3.130 22.932 -35.952 1.000 72.795 53 ASP BBB C 1
ATOM 2075 O O . ASP B 1 24 ? 3.076 24.156 -36.183 1.000 76.479 53 ASP BBB O 1
ATOM 2080 N N . GLY B 1 25 ? 3.184 21.992 -36.902 1.000 69.596 54 GLY BBB N 1
ATOM 2081 C CA . GLY B 1 25 ? 3.195 22.274 -38.352 1.000 69.876 54 GLY BBB CA 1
ATOM 2082 C C . GLY B 1 25 ? 4.571 22.708 -38.830 1.000 68.856 54 GLY BBB C 1
ATOM 2083 O O . GLY B 1 25 ? 4.651 23.349 -39.897 1.000 70.903 54 GLY BBB O 1
ATOM 2084 N N . SER B 1 26 ? 5.618 22.367 -38.071 1.000 66.116 55 SER BBB N 1
ATOM 2085 C CA . SER B 1 26 ? 7.038 22.707 -38.353 1.000 64.975 55 SER BBB CA 1
ATOM 2086 C C . SER B 1 26 ? 7.616 21.749 -39.403 1.000 61.130 55 SER BBB C 1
ATOM 2087 O O . SER B 1 26 ? 8.665 22.085 -39.987 1.000 61.040 55 SER BBB O 1
ATOM 2090 N N . HIS B 1 27 ? 6.965 20.597 -39.609 1.000 58.328 56 HIS BBB N 1
ATOM 2091 C CA . HIS B 1 27 ? 7.399 19.496 -40.515 1.000 55.022 56 HIS BBB CA 1
ATOM 2092 C C . HIS B 1 27 ? 8.671 18.833 -39.967 1.000 51.912 56 HIS BBB C 1
ATOM 2093 O O . HIS B 1 27 ? 9.342 18.120 -40.738 1.000 49.789 56 HIS BBB O 1
ATOM 2100 N N . LEU B 1 28 ? 8.975 19.041 -38.681 1.000 51.639 57 LEU BBB N 1
ATOM 2101 C CA . LEU B 1 28 ? 10.032 18.305 -37.939 1.000 49.091 57 LEU BBB CA 1
ATOM 2102 C C . LEU B 1 28 ? 9.449 16.960 -37.496 1.000 46.633 57 LEU BBB C 1
ATOM 2103 O O . LEU B 1 28 ? 8.207 16.843 -37.452 1.000 47.065 57 LEU BBB O 1
ATOM 2108 N N . VAL B 1 29 ? 10.315 15.993 -37.187 1.000 44.251 58 VAL BBB N 1
ATOM 2109 C CA . VAL B 1 29 ? 9.929 14.594 -36.834 1.000 42.364 58 VAL BBB CA 1
ATOM 2110 C C . VAL B 1 29 ? 10.190 14.373 -35.341 1.000 42.331 58 VAL BBB C 1
ATOM 2111 O O . VAL B 1 29 ? 11.233 14.837 -34.842 1.000 42.802 58 VAL BBB O 1
ATOM 2115 N N . VAL B 1 30 ? 9.257 13.697 -34.669 1.000 42.012 59 VAL BBB N 1
ATOM 2116 C CA . VAL B 1 30 ? 9.412 13.164 -33.284 1.000 41.995 59 VAL BBB CA 1
ATOM 2117 C C . VAL B 1 30 ? 9.295 11.640 -33.376 1.000 40.102 59 VAL BBB C 1
ATOM 2118 O O . VAL B 1 30 ? 8.375 11.166 -34.072 1.000 39.038 59 VAL BBB O 1
ATOM 2122 N N . CYS B 1 31 ? 10.211 10.912 -32.730 1.000 39.342 60 CYS BBB N 1
ATOM 2123 C CA . CYS B 1 31 ? 10.225 9.427 -32.670 1.000 38.602 60 CYS BBB CA 1
ATOM 2124 C C . CYS B 1 31 ? 10.142 8.968 -31.209 1.000 39.557 60 CYS BBB C 1
ATOM 2125 O O . CYS B 1 31 ? 10.696 9.659 -30.333 1.000 40.722 60 CYS BBB O 1
ATOM 2128 N N . TYR B 1 32 ? 9.444 7.856 -30.967 1.000 39.530 61 TYR BBB N 1
ATOM 2129 C CA . TYR B 1 32 ? 9.369 7.148 -29.663 1.000 40.950 61 TYR BBB CA 1
ATOM 2130 C C . TYR B 1 32 ? 9.561 5.650 -29.912 1.000 40.289 61 TYR BBB C 1
ATOM 2131 O O . TYR B 1 32 ? 8.908 5.122 -30.832 1.000 39.267 61 TYR BBB O 1
ATOM 2140 N N . GLY B 1 33 ? 10.419 4.990 -29.128 1.000 40.809 62 GLY BBB N 1
ATOM 2141 C CA . GLY B 1 33 ? 10.640 3.536 -29.245 1.000 41.085 62 GLY BBB CA 1
ATOM 2142 C C . GLY B 1 33 ? 12.021 3.096 -28.798 1.000 41.362 62 GLY BBB C 1
ATOM 2143 O O . GLY B 1 33 ? 12.835 3.961 -28.429 1.000 41.268 62 GLY BBB O 1
ATOM 2144 N N . SER B 1 34 ? 12.280 1.787 -28.893 1.000 41.939 63 SER BBB N 1
ATOM 2145 C CA . SER B 1 34 ? 13.386 1.062 -28.213 1.000 43.291 63 SER BBB CA 1
ATOM 2146 C C . SER B 1 34 ? 14.636 0.953 -29.100 1.000 42.297 63 SER BBB C 1
ATOM 2147 O O . SER B 1 34 ? 15.653 0.451 -28.591 1.000 44.120 63 SER BBB O 1
ATOM 2150 N N . ASN B 1 35 ? 14.579 1.386 -30.365 1.000 40.300 64 ASN BBB N 1
ATOM 2151 C CA . ASN B 1 35 ? 15.777 1.475 -31.246 1.000 39.579 64 ASN BBB CA 1
ATOM 2152 C C . ASN B 1 35 ? 16.459 2.826 -30.999 1.000 39.217 64 ASN BBB C 1
ATOM 2153 O O . ASN B 1 35 ? 15.953 3.850 -31.500 1.000 38.178 64 ASN BBB O 1
ATOM 2158 N N . SER B 1 36 ? 17.566 2.813 -30.250 1.000 40.450 65 SER BBB N 1
ATOM 2159 C CA . SER B 1 36 ? 18.320 4.015 -29.806 1.000 40.591 65 SER BBB CA 1
ATOM 2160 C C . SER B 1 36 ? 18.963 4.719 -31.005 1.000 39.172 65 SER BBB C 1
ATOM 2161 O O . SER B 1 36 ? 19.042 5.959 -30.975 1.000 39.053 65 SER BBB O 1
ATOM 2164 N N . ALA B 1 37 ? 19.409 3.960 -32.012 1.000 38.667 66 ALA BBB N 1
ATOM 2165 C CA . ALA B 1 37 ? 19.975 4.493 -33.274 1.000 37.606 66 ALA BBB CA 1
ATOM 2166 C C . ALA B 1 37 ? 18.950 5.431 -33.926 1.000 36.031 66 ALA BBB C 1
ATOM 2167 O O . ALA B 1 37 ? 19.323 6.564 -34.284 1.000 36.038 66 ALA BBB O 1
ATOM 2169 N N . ILE B 1 38 ? 17.697 4.984 -34.046 1.000 35.179 67 ILE BBB N 1
ATOM 2170 C CA . ILE B 1 38 ? 16.591 5.771 -34.671 1.000 34.146 67 ILE BBB CA 1
ATOM 2171 C C . ILE B 1 38 ? 16.253 6.955 -33.757 1.000 34.332 67 ILE BBB C 1
ATOM 2172 O O . ILE B 1 38 ? 16.221 8.092 -34.260 1.000 34.322 67 ILE BBB O 1
ATOM 2177 N N . LEU B 1 39 ? 16.029 6.701 -32.465 1.000 35.061 68 LEU BBB N 1
ATOM 2178 C CA . LEU B 1 39 ? 15.626 7.738 -31.476 1.000 35.906 68 LEU BBB CA 1
ATOM 2179 C C . LEU B 1 39 ? 16.652 8.879 -31.480 1.000 36.246 68 LEU BBB C 1
ATOM 2180 O O . LEU B 1 39 ? 16.241 10.033 -31.696 1.000 36.356 68 LEU BBB O 1
ATOM 2185 N N . TYR B 1 40 ? 17.936 8.568 -31.274 1.000 36.341 69 TYR BBB N 1
ATOM 2186 C CA . TYR B 1 40 ? 19.023 9.572 -31.109 1.000 37.410 69 TYR BBB CA 1
ATOM 2187 C C . TYR B 1 40 ? 19.484 10.103 -32.475 1.000 36.293 69 TYR BBB C 1
ATOM 2188 O O . TYR B 1 40 ? 20.047 11.213 -32.509 1.000 37.117 69 TYR BBB O 1
ATOM 2197 N N . GLY B 1 41 ? 19.225 9.362 -33.558 1.000 34.857 70 GLY BBB N 1
ATOM 2198 C CA . GLY B 1 41 ? 19.551 9.769 -34.940 1.000 34.240 70 GLY BBB CA 1
ATOM 2199 C C . GLY B 1 41 ? 18.487 10.666 -35.565 1.000 33.954 70 GLY BBB C 1
ATOM 2200 O O . GLY B 1 41 ? 18.747 11.200 -36.666 1.000 33.618 70 GLY BBB O 1
ATOM 2201 N N . THR B 1 42 ? 17.327 10.828 -34.914 1.000 34.154 71 THR BBB N 1
ATOM 2202 C CA . THR B 1 42 ? 16.192 11.655 -35.415 1.000 34.393 71 THR BBB CA 1
ATOM 2203 C C . THR B 1 42 ? 16.681 13.085 -35.631 1.000 35.844 71 THR BBB C 1
ATOM 2204 O O . THR B 1 42 ? 17.061 13.751 -34.671 1.000 37.216 71 THR BBB O 1
ATOM 2208 N N . PRO B 1 43 ? 16.701 13.599 -36.883 1.000 36.287 72 PRO BBB N 1
ATOM 2209 C CA . PRO B 1 43 ? 17.147 14.969 -37.144 1.000 38.407 72 PRO BBB CA 1
ATOM 2210 C C . PRO B 1 43 ? 16.328 16.011 -36.367 1.000 40.674 72 PRO BBB C 1
ATOM 2211 O O . PRO B 1 43 ? 15.123 15.858 -36.269 1.000 40.799 72 PRO BBB O 1
ATOM 2215 N N . GLY B 1 44 ? 17.007 17.028 -35.831 1.000 43.199 73 GLY BBB N 1
ATOM 2216 C CA . GLY B 1 44 ? 16.406 18.095 -35.009 1.000 45.915 73 GLY BBB CA 1
ATOM 2217 C C . GLY B 1 44 ? 15.889 19.251 -35.849 1.000 48.067 73 GLY BBB C 1
ATOM 2218 O O . GLY B 1 44 ? 14.936 19.912 -35.398 1.000 50.132 73 GLY BBB O 1
ATOM 2219 N N . HIS B 1 45 ? 16.488 19.491 -37.022 1.000 48.366 74 HIS BBB N 1
ATOM 2220 C CA . HIS B 1 45 ? 16.268 20.710 -37.849 1.000 50.980 74 HIS BBB CA 1
ATOM 2221 C C . HIS B 1 45 ? 15.834 20.374 -39.285 1.000 49.948 74 HIS BBB C 1
ATOM 2222 O O . HIS B 1 45 ? 15.317 21.292 -39.949 1.000 52.254 74 HIS BBB O 1
ATOM 2229 N N . LEU B 1 46 ? 16.029 19.137 -39.759 1.000 47.174 75 LEU BBB N 1
ATOM 2230 C CA . LEU B 1 46 ? 15.632 18.718 -41.133 1.000 46.429 75 LEU BBB CA 1
ATOM 2231 C C . LEU B 1 46 ? 14.112 18.519 -41.182 1.000 46.136 75 LEU BBB C 1
ATOM 2232 O O . LEU B 1 46 ? 13.573 17.801 -40.311 1.000 44.722 75 LEU BBB O 1
ATOM 2237 N N . GLN B 1 47 ? 13.457 19.133 -42.172 1.000 47.468 76 GLN BBB N 1
ATOM 2238 C CA . GLN B 1 47 ? 11.979 19.146 -42.336 1.000 47.983 76 GLN BBB CA 1
ATOM 2239 C C . GLN B 1 47 ? 11.568 18.082 -43.360 1.000 46.310 76 GLN BBB C 1
ATOM 2240 O O . GLN B 1 47 ? 12.277 17.930 -44.376 1.000 46.163 76 GLN BBB O 1
ATOM 2246 N N . PHE B 1 48 ? 10.460 17.385 -43.092 1.000 45.320 77 PHE BBB N 1
ATOM 2247 C CA . PHE B 1 48 ? 9.949 16.240 -43.890 1.000 43.954 77 PHE BBB CA 1
ATOM 2248 C C . PHE B 1 48 ? 8.472 16.450 -44.232 1.000 45.390 77 PHE BBB C 1
ATOM 2249 O O . PHE B 1 48 ? 7.754 17.113 -43.463 1.000 46.853 77 PHE BBB O 1
ATOM 2257 N N . ILE B 1 49 ? 8.037 15.870 -45.352 1.000 45.437 78 ILE BBB N 1
ATOM 2258 C CA . ILE B 1 49 ? 6.630 15.926 -45.851 1.000 47.082 78 ILE BBB CA 1
ATOM 2259 C C . ILE B 1 49 ? 6.002 14.526 -45.788 1.000 45.341 78 ILE BBB C 1
ATOM 2260 O O . ILE B 1 49 ? 4.792 14.421 -46.055 1.000 47.024 78 ILE BBB O 1
ATOM 2265 N N . GLY B 1 50 ? 6.779 13.497 -45.425 1.000 42.810 79 GLY BBB N 1
ATOM 2266 C CA . GLY B 1 50 ? 6.295 12.108 -45.303 1.000 41.337 79 GLY BBB CA 1
ATOM 2267 C C . GLY B 1 50 ? 7.332 11.190 -44.683 1.000 39.054 79 GLY BBB C 1
ATOM 2268 O O . GLY B 1 50 ? 8.536 11.489 -44.806 1.000 38.408 79 GLY BBB O 1
ATOM 2269 N N . LEU B 1 51 ? 6.879 10.105 -44.046 1.000 38.105 80 LEU BBB N 1
ATOM 2270 C CA . LEU B 1 51 ? 7.733 9.129 -43.318 1.000 36.293 80 LEU BBB CA 1
ATOM 2271 C C . LEU B 1 51 ? 7.377 7.706 -43.758 1.000 36.315 80 LEU BBB C 1
ATOM 2272 O O . LEU B 1 51 ? 6.226 7.483 -44.179 1.000 37.294 80 LEU BBB O 1
ATOM 2277 N N . THR B 1 52 ? 8.343 6.788 -43.657 1.000 35.445 81 THR BBB N 1
ATOM 2278 C CA . THR B 1 52 ? 8.192 5.334 -43.931 1.000 35.756 81 THR BBB CA 1
ATOM 2279 C C . THR B 1 52 ? 9.341 4.592 -43.236 1.000 34.830 81 THR BBB C 1
ATOM 2280 O O . THR B 1 52 ? 10.491 5.065 -43.335 1.000 34.458 81 THR BBB O 1
ATOM 2284 N N . GLY B 1 53 ? 9.031 3.490 -42.548 1.000 34.929 82 GLY BBB N 1
ATOM 2285 C CA . GLY B 1 53 ? 9.983 2.740 -41.706 1.000 34.531 82 GLY BBB CA 1
ATOM 2286 C C . GLY B 1 53 ? 10.149 1.305 -42.172 1.000 35.513 82 GLY BBB C 1
ATOM 2287 O O . GLY B 1 53 ? 9.214 0.771 -42.802 1.000 36.696 82 GLY BBB O 1
ATOM 2288 N N . GLY B 1 54 ? 11.311 0.715 -41.881 1.000 35.293 83 GLY BBB N 1
ATOM 2289 C CA . GLY B 1 54 ? 11.638 -0.696 -42.160 1.000 36.487 83 GLY BBB CA 1
ATOM 2290 C C . GLY B 1 54 ? 12.288 -1.354 -40.956 1.000 36.721 83 GLY BBB C 1
ATOM 2291 O O . GLY B 1 54 ? 12.074 -0.866 -39.828 1.000 35.766 83 GLY BBB O 1
ATOM 2292 N N . ASP B 1 55 ? 13.058 -2.419 -41.187 1.000 37.965 84 ASP BBB N 1
ATOM 2293 C CA . ASP B 1 55 ? 13.799 -3.156 -40.130 1.000 38.962 84 ASP BBB CA 1
ATOM 2294 C C . ASP B 1 55 ? 15.037 -2.342 -39.737 1.000 37.987 84 ASP BBB C 1
ATOM 2295 O O . ASP B 1 55 ? 16.011 -2.343 -40.507 1.000 38.315 84 ASP BBB O 1
ATOM 2300 N N . GLY B 1 56 ? 14.980 -1.657 -38.590 1.000 37.356 85 GLY BBB N 1
ATOM 2301 C CA . GLY B 1 56 ? 16.133 -0.982 -37.961 1.000 37.099 85 GLY BBB CA 1
ATOM 2302 C C . GLY B 1 56 ? 16.414 0.397 -38.541 1.000 35.789 85 GLY BBB C 1
ATOM 2303 O O . GLY B 1 56 ? 17.455 0.975 -38.177 1.000 35.470 85 GLY BBB O 1
ATOM 2304 N N . PHE B 1 57 ? 15.534 0.925 -39.401 1.000 35.134 86 PHE BBB N 1
ATOM 2305 C CA . PHE B 1 57 ? 15.704 2.262 -40.028 1.000 34.300 86 PHE BBB CA 1
ATOM 2306 C C . PHE B 1 57 ? 14.350 2.960 -40.196 1.000 33.861 86 PHE BBB C 1
ATOM 2307 O O . PHE B 1 57 ? 13.327 2.289 -40.429 1.000 33.803 86 PHE BBB O 1
ATOM 2315 N N . MET B 1 58 ? 14.371 4.288 -40.058 1.000 33.652 87 MET BBB N 1
ATOM 2316 C CA . MET B 1 58 ? 13.274 5.219 -40.427 1.000 33.730 87 MET BBB CA 1
ATOM 2317 C C . MET B 1 58 ? 13.761 6.064 -41.608 1.000 34.291 87 MET BBB C 1
ATOM 2318 O O . MET B 1 58 ? 14.947 6.440 -41.603 1.000 34.061 87 MET BBB O 1
ATOM 2323 N N . CYS B 1 59 ? 12.893 6.330 -42.588 1.000 35.214 88 CYS BBB N 1
ATOM 2324 C CA . CYS B 1 59 ? 13.175 7.235 -43.734 1.000 36.494 88 CYS BBB CA 1
ATOM 2325 C C . CYS B 1 59 ? 12.066 8.286 -43.837 1.000 36.914 88 CYS BBB C 1
ATOM 2326 O O . CYS B 1 59 ? 10.907 7.976 -43.486 1.000 37.176 88 CYS BBB O 1
ATOM 2329 N N . GLY B 1 60 ? 12.429 9.486 -44.289 1.000 37.228 89 GLY BBB N 1
ATOM 2330 C CA . GLY B 1 60 ? 11.482 10.561 -44.632 1.000 38.262 89 GLY BBB CA 1
ATOM 2331 C C . GLY B 1 60 ? 11.827 11.185 -45.970 1.000 39.280 89 GLY BBB C 1
ATOM 2332 O O . GLY B 1 60 ? 12.996 11.081 -46.387 1.000 39.019 89 GLY BBB O 1
ATOM 2333 N N . LEU B 1 61 ? 10.839 11.799 -46.625 1.000 40.745 90 LEU BBB N 1
ATOM 2334 C CA . LEU B 1 61 ? 11.037 12.634 -47.838 1.000 42.244 90 LEU BBB CA 1
ATOM 2335 C C . LEU B 1 61 ? 11.316 14.069 -47.379 1.000 43.261 90 LEU BBB C 1
ATOM 2336 O O . LEU B 1 61 ? 10.406 14.681 -46.789 1.000 43.931 90 LEU BBB O 1
ATOM 2341 N N . LEU B 1 62 ? 12.538 14.563 -47.610 1.000 43.554 91 LEU BBB N 1
ATOM 2342 C CA . LEU B 1 62 ? 12.979 15.933 -47.225 1.000 44.994 91 LEU BBB CA 1
ATOM 2343 C C . LEU B 1 62 ? 12.092 16.963 -47.934 1.000 48.046 91 LEU BBB C 1
ATOM 2344 O O . LEU B 1 62 ? 11.875 16.819 -49.149 1.000 48.891 91 LEU BBB O 1
ATOM 2349 N N . MET B 1 63 ? 11.598 17.953 -47.186 1.000 50.022 92 MET BBB N 1
ATOM 2350 C CA . MET B 1 63 ? 10.663 19.002 -47.673 1.000 53.473 92 MET BBB CA 1
ATOM 2351 C C . MET B 1 63 ? 11.372 19.900 -48.694 1.000 56.016 92 MET BBB C 1
ATOM 2352 O O . MET B 1 63 ? 10.741 20.238 -49.714 1.000 58.402 92 MET BBB O 1
ATOM 2357 N N . LEU B 1 64 ? 12.632 20.261 -48.426 1.000 55.915 93 LEU BBB N 1
ATOM 2358 C CA . LEU B 1 64 ? 13.408 21.260 -49.213 1.000 58.775 93 LEU BBB CA 1
ATOM 2359 C C . LEU B 1 64 ? 13.971 20.615 -50.487 1.000 58.289 93 LEU BBB C 1
ATOM 2360 O O . LEU B 1 64 ? 13.742 21.178 -51.576 1.000 61.253 93 LEU BBB O 1
ATOM 2365 N N . SER B 1 65 ? 14.679 19.488 -50.356 1.000 54.975 94 SER BBB N 1
ATOM 2366 C CA . SER B 1 65 ? 15.459 18.840 -51.446 1.000 54.717 94 SER BBB CA 1
ATOM 2367 C C . SER B 1 65 ? 14.607 17.813 -52.208 1.000 53.744 94 SER BBB C 1
ATOM 2368 O O . SER B 1 65 ? 14.967 17.504 -53.359 1.000 54.792 94 SER BBB O 1
ATOM 2371 N N . HIS B 1 66 ? 13.537 17.300 -51.590 1.000 51.993 95 HIS BBB N 1
ATOM 2372 C CA . HIS B 1 66 ? 12.659 16.226 -52.133 1.000 51.235 95 HIS BBB CA 1
ATOM 2373 C C . HIS B 1 66 ? 13.481 14.953 -52.375 1.000 49.136 95 HIS BBB C 1
ATOM 2374 O O . HIS B 1 66 ? 13.214 14.256 -53.375 1.000 49.974 95 HIS BBB O 1
ATOM 2381 N N . GLN B 1 67 ? 14.440 14.665 -51.488 1.000 46.783 96 GLN BBB N 1
ATOM 2382 C CA . GLN B 1 67 ? 15.286 13.444 -51.523 1.000 44.949 96 GLN BBB CA 1
ATOM 2383 C C . GLN B 1 67 ? 14.979 12.591 -50.295 1.000 42.098 96 GLN BBB C 1
ATOM 2384 O O . GLN B 1 67 ? 14.664 13.124 -49.234 1.000 41.094 96 GLN BBB O 1
ATOM 2390 N N . PRO B 1 68 ? 15.056 11.245 -50.399 1.000 41.044 97 PRO BBB N 1
ATOM 2391 C CA . PRO B 1 68 ? 14.903 10.378 -49.232 1.000 39.301 97 PRO BBB CA 1
ATOM 2392 C C . PRO B 1 68 ? 16.080 10.571 -48.263 1.000 38.543 97 PRO BBB C 1
ATOM 2393 O O . PRO B 1 68 ? 17.199 10.696 -48.720 1.000 39.015 97 PRO BBB O 1
ATOM 2397 N N . TYR B 1 69 ? 15.788 10.627 -46.961 1.000 37.830 98 TYR BBB N 1
ATOM 2398 C CA . TYR B 1 69 ? 16.783 10.766 -45.866 1.000 37.412 98 TYR BBB CA 1
ATOM 2399 C C . TYR B 1 69 ? 16.421 9.783 -44.750 1.000 36.205 98 TYR BBB C 1
ATOM 2400 O O . TYR B 1 69 ? 15.325 9.906 -44.169 1.000 35.782 98 TYR BBB O 1
ATOM 2409 N N . CYS B 1 70 ? 17.317 8.835 -44.472 1.000 36.143 99 CYS BBB N 1
ATOM 2410 C CA . CYS B 1 70 ? 17.088 7.710 -43.530 1.000 35.731 99 CYS BBB CA 1
ATOM 2411 C C . CYS B 1 70 ? 18.018 7.841 -42.320 1.000 35.425 99 CYS BBB C 1
ATOM 2412 O O . CYS B 1 70 ? 19.108 8.427 -42.468 1.000 35.799 99 CYS BBB O 1
ATOM 2415 N N . TRP B 1 71 ? 17.576 7.338 -41.165 1.000 34.751 100 TRP BBB N 1
ATOM 2416 C CA . TRP B 1 71 ? 18.385 7.238 -39.923 1.000 35.063 100 TRP BBB CA 1
ATOM 2417 C C . TRP B 1 71 ? 18.031 5.938 -39.193 1.000 34.975 100 TRP BBB C 1
ATOM 2418 O O . TRP B 1 71 ? 16.955 5.373 -39.471 1.000 34.390 100 TRP BBB O 1
ATOM 2429 N N . GLY B 1 72 ? 18.928 5.474 -38.320 1.000 35.550 101 GLY BBB N 1
ATOM 2430 C CA . GLY B 1 72 ? 18.837 4.166 -37.645 1.000 36.363 101 GLY BBB CA 1
ATOM 2431 C C . GLY B 1 72 ? 20.115 3.371 -37.832 1.000 37.861 101 GLY BBB C 1
ATOM 2432 O O . GLY B 1 72 ? 21.170 4.008 -38.023 1.000 38.204 101 GLY BBB O 1
ATOM 2433 N N . ASN B 1 73 ? 20.020 2.037 -37.792 1.000 39.101 102 ASN BBB N 1
ATOM 2434 C CA A ASN B 1 73 ? 21.202 1.140 -37.936 0.360 41.304 102 ASN BBB CA 1
ATOM 2435 C CA B ASN B 1 73 ? 21.170 1.099 -37.852 0.640 41.111 102 ASN BBB CA 1
ATOM 2436 C C . ASN B 1 73 ? 20.790 -0.133 -38.686 1.000 42.403 102 ASN BBB C 1
ATOM 2437 O O . ASN B 1 73 ? 20.682 -1.214 -38.075 1.000 44.417 102 ASN BBB O 1
ATOM 2446 N N . SER B 1 74 ? 20.598 0.018 -39.997 1.000 42.803 103 SER BBB N 1
ATOM 2447 C CA . SER B 1 74 ? 20.334 -1.095 -40.945 1.000 44.654 103 SER BBB CA 1
ATOM 2448 C C . SER B 1 74 ? 21.641 -1.471 -41.648 1.000 47.166 103 SER BBB C 1
ATOM 2449 O O . SER B 1 74 ? 22.429 -0.556 -41.954 1.000 47.613 103 SER BBB O 1
ATOM 2452 N N . ALA B 1 75 ? 21.846 -2.766 -41.899 1.000 49.974 104 ALA BBB N 1
ATOM 2453 C CA . ALA B 1 75 ? 22.999 -3.317 -42.648 1.000 52.887 104 ALA BBB CA 1
ATOM 2454 C C . ALA B 1 75 ? 22.800 -3.111 -44.156 1.000 53.497 104 ALA BBB C 1
ATOM 2455 O O . ALA B 1 75 ? 23.793 -3.242 -44.896 1.000 55.647 104 ALA BBB O 1
ATOM 2457 N N . PHE B 1 76 ? 21.572 -2.801 -44.591 1.000 52.730 105 PHE BBB N 1
ATOM 2458 C CA . PHE B 1 76 ? 21.143 -2.831 -46.016 1.000 53.961 105 PHE BBB CA 1
ATOM 2459 C C . PHE B 1 76 ? 20.885 -1.413 -46.542 1.000 52.093 105 PHE BBB C 1
ATOM 2460 O O . PHE B 1 76 ? 21.332 -1.122 -47.667 1.000 54.184 105 PHE BBB O 1
ATOM 2468 N N . ILE B 1 77 ? 20.184 -0.568 -45.781 1.000 66.094 106 ILE BBB N 1
ATOM 2469 C CA . ILE B 1 77 ? 19.919 0.852 -46.167 1.000 62.433 106 ILE BBB CA 1
ATOM 2470 C C . ILE B 1 77 ? 20.895 1.752 -45.396 1.000 61.746 106 ILE BBB C 1
ATOM 2471 O O . ILE B 1 77 ? 20.988 1.614 -44.160 1.000 63.914 106 ILE BBB O 1
ATOM 2476 N N . GLN B 1 78 ? 21.617 2.618 -46.115 1.000 59.412 107 GLN BBB N 1
ATOM 2477 C CA . GLN B 1 78 ? 22.582 3.598 -45.547 1.000 58.645 107 GLN BBB CA 1
ATOM 2478 C C . GLN B 1 78 ? 21.830 4.631 -44.699 1.000 56.791 107 GLN BBB C 1
ATO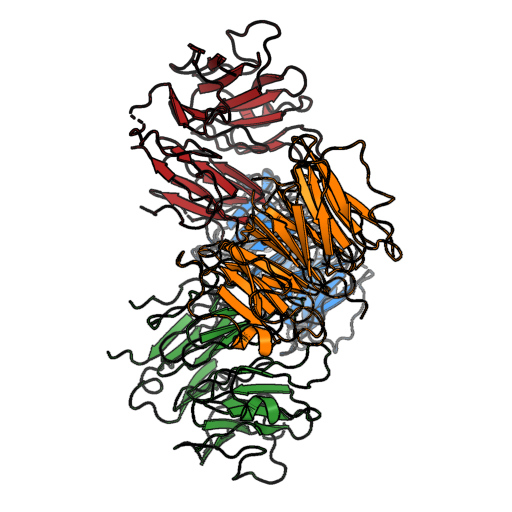M 2479 O O . GLN B 1 78 ? 20.587 4.684 -44.778 1.000 56.383 107 GLN BBB O 1
ATOM 2485 N N . MET B 1 79 ? 22.567 5.424 -43.920 1.000 55.739 108 MET BBB N 1
ATOM 2486 C CA . MET B 1 79 ? 22.050 6.644 -43.246 1.000 53.739 108 MET BBB CA 1
ATOM 2487 C C . MET B 1 79 ? 22.023 7.786 -44.271 1.000 49.880 108 MET BBB C 1
ATOM 2488 O O . MET B 1 79 ? 22.757 7.695 -45.275 1.000 48.384 108 MET BBB O 1
ATOM 2493 N N . GLY B 1 80 ? 21.180 8.797 -44.040 1.000 47.774 109 GLY BBB N 1
ATOM 2494 C CA . GLY B 1 80 ? 21.077 10.007 -44.876 1.000 45.517 109 GLY BBB CA 1
ATOM 2495 C C . GLY B 1 80 ? 20.507 9.700 -46.250 1.000 43.789 109 GLY BBB C 1
ATOM 2496 O O . GLY B 1 80 ? 19.706 8.751 -46.363 1.000 43.310 109 GLY BBB O 1
ATOM 2497 N N . VAL B 1 81 ? 20.911 10.475 -47.261 1.000 42.819 110 VAL BBB N 1
ATOM 2498 C CA . VAL B 1 81 ? 20.454 10.322 -48.675 1.000 42.267 110 VAL BBB CA 1
ATOM 2499 C C . VAL B 1 81 ? 21.135 9.088 -49.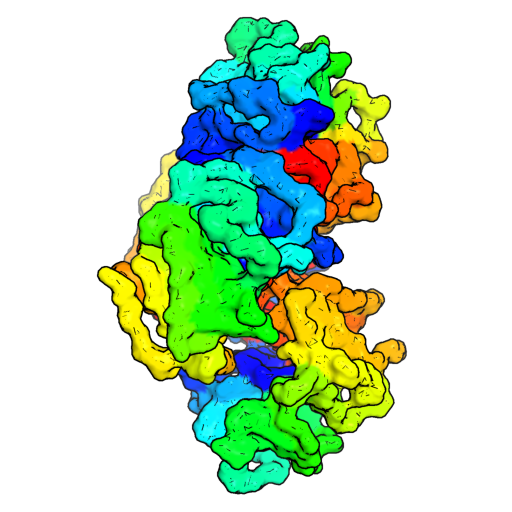261 1.000 42.896 110 VAL BBB C 1
ATOM 2500 O O . VAL B 1 81 ? 22.358 9.054 -49.374 1.000 43.411 110 VAL BBB O 1
ATOM 2504 N N . PRO B 1 82 ? 20.370 8.042 -49.652 1.000 43.378 111 PRO BBB N 1
ATOM 2505 C CA . PRO B 1 82 ? 20.959 6.771 -50.074 1.000 44.464 111 PRO BBB CA 1
ATOM 2506 C C . PRO B 1 82 ? 21.649 6.868 -51.443 1.000 44.797 111 PRO BBB C 1
ATOM 2507 O O . PRO B 1 82 ? 21.117 7.528 -52.317 1.000 44.419 111 PRO BBB O 1
ATOM 2511 N N . GLN B 1 83 ? 22.804 6.209 -51.583 1.000 45.792 112 GLN BBB N 1
ATOM 2512 C CA . GLN B 1 83 ? 23.562 6.075 -52.856 1.000 46.737 112 GLN BBB CA 1
ATOM 2513 C C . GLN B 1 83 ? 23.248 4.709 -53.463 1.000 48.049 112 GLN BBB C 1
ATOM 2514 O O . GLN B 1 83 ? 22.975 3.763 -52.728 1.000 48.216 112 GLN BBB O 1
ATOM 2520 N N . PRO B 1 84 ? 23.272 4.546 -54.808 1.000 49.504 113 PRO BBB N 1
ATOM 2521 C CA . PRO B 1 84 ? 23.606 5.622 -55.740 1.000 49.912 113 PRO BBB CA 1
ATOM 2522 C C . PRO B 1 84 ? 22.462 6.632 -55.917 1.000 49.034 113 PRO BBB C 1
ATOM 2523 O O . PRO B 1 84 ? 21.342 6.213 -56.132 1.000 49.073 113 PRO BBB O 1
ATOM 2527 N N . MET B 1 85 ? 22.778 7.928 -55.828 1.000 48.775 114 MET BBB N 1
ATOM 2528 C CA . MET B 1 85 ? 21.820 9.052 -56.008 1.000 48.196 114 MET BBB CA 1
ATOM 2529 C C . MET B 1 85 ? 22.365 9.996 -57.084 1.000 50.134 114 MET BBB C 1
ATOM 2530 O O . MET B 1 85 ? 23.556 10.358 -57.003 1.000 50.759 114 MET BBB O 1
ATOM 2535 N N . THR B 1 86 ? 21.522 10.368 -58.052 1.000 51.191 115 THR BBB N 1
ATOM 2536 C CA . THR B 1 86 ? 21.803 11.419 -59.065 1.000 53.521 115 THR BBB CA 1
ATOM 2537 C C . THR B 1 86 ? 21.675 12.786 -58.384 1.000 52.915 115 THR BBB C 1
ATOM 2538 O O . THR B 1 86 ? 20.647 13.013 -57.720 1.000 51.187 115 THR BBB O 1
ATOM 2542 N N . LYS B 1 87 ? 22.684 13.649 -58.535 1.000 54.717 116 LYS BBB N 1
ATOM 2543 C CA . LYS B 1 87 ? 22.734 15.001 -57.915 1.000 55.064 116 LYS BBB CA 1
ATOM 2544 C C . LYS B 1 87 ? 21.575 15.845 -58.457 1.000 56.488 116 LYS BBB C 1
ATOM 2545 O O . LYS B 1 87 ? 21.461 15.962 -59.693 1.000 59.222 116 LYS BBB O 1
ATOM 2551 N N . GLY B 1 88 ? 20.741 16.386 -57.561 1.000 55.038 117 GLY BBB N 1
ATOM 2552 C CA . GLY B 1 88 ? 19.614 17.278 -57.900 1.000 56.626 117 GLY BBB CA 1
ATOM 2553 C C . GLY B 1 88 ? 18.299 16.530 -58.067 1.000 55.536 117 GLY BBB C 1
ATOM 2554 O O . GLY B 1 88 ? 17.252 17.203 -58.101 1.000 56.479 117 GLY BBB O 1
ATOM 2555 N N . ALA B 1 89 ? 18.342 15.195 -58.170 1.000 54.119 118 ALA BBB N 1
ATOM 2556 C CA . ALA B 1 89 ? 17.162 14.309 -58.326 1.000 53.300 118 ALA BBB CA 1
ATOM 2557 C C . ALA B 1 89 ? 16.135 14.612 -57.230 1.000 51.553 118 ALA BBB C 1
ATOM 2558 O O . ALA B 1 89 ? 16.547 14.811 -56.069 1.000 49.877 118 ALA BBB O 1
ATOM 2560 N N . GLU B 1 90 ? 14.850 14.646 -57.598 1.000 52.160 119 GLU BBB N 1
ATOM 2561 C CA . GLU B 1 90 ? 13.708 14.909 -56.681 1.000 50.938 119 GLU BBB CA 1
ATOM 2562 C C . GLU B 1 90 ? 12.742 13.721 -56.736 1.000 49.925 119 GLU BBB C 1
ATOM 2563 O O . GLU B 1 90 ? 12.677 13.060 -57.790 1.000 50.935 119 GLU BBB O 1
ATOM 2569 N N . TYR B 1 91 ? 12.035 13.464 -55.631 1.000 48.248 120 TYR BBB N 1
ATOM 2570 C CA . TYR B 1 91 ? 11.096 12.324 -55.458 1.000 47.443 120 TYR BBB CA 1
ATOM 2571 C C . TYR B 1 91 ? 9.752 12.846 -54.936 1.000 47.601 120 TYR BBB C 1
ATOM 2572 O O . TYR B 1 91 ? 9.738 13.849 -54.199 1.000 47.386 120 TYR BBB O 1
ATOM 2581 N N . LEU B 1 92 ? 8.661 12.181 -55.329 1.000 48.291 121 LEU BBB N 1
ATOM 2582 C CA . LEU B 1 92 ? 7.263 12.540 -54.961 1.000 49.006 121 LEU BBB CA 1
ATOM 2583 C C . LEU B 1 92 ? 6.822 11.723 -53.740 1.000 47.721 121 LEU BBB C 1
ATOM 2584 O O . LEU B 1 92 ? 6.079 12.274 -52.905 1.000 47.561 121 LEU BBB O 1
ATOM 2589 N N . GLU B 1 93 ? 7.247 10.457 -53.660 1.000 46.967 122 GLU BBB N 1
ATOM 2590 C CA . GLU B 1 93 ? 6.905 9.515 -52.560 1.000 46.719 122 GLU BBB CA 1
ATOM 2591 C C . GLU B 1 93 ? 8.109 8.624 -52.240 1.000 45.806 122 GLU BBB C 1
ATOM 2592 O O . GLU B 1 93 ? 8.976 8.456 -53.121 1.000 45.477 122 GLU BBB O 1
ATOM 2598 N N . VAL B 1 94 ? 8.135 8.067 -51.025 1.000 45.713 123 VAL BBB N 1
ATOM 2599 C CA . VAL B 1 94 ? 9.114 7.034 -50.571 1.000 43.500 123 VAL BBB CA 1
ATOM 2600 C C . VAL B 1 94 ? 8.349 5.962 -49.786 1.000 42.776 123 VAL BBB C 1
ATOM 2601 O O . VAL B 1 94 ? 7.489 6.336 -48.968 1.000 43.607 123 VAL BBB O 1
ATOM 2605 N N . SER B 1 95 ? 8.634 4.682 -50.045 1.000 41.816 124 SER BBB N 1
ATOM 2606 C CA . SER B 1 95 ? 8.042 3.515 -49.336 1.000 41.666 124 SER BBB CA 1
ATOM 2607 C C . SER B 1 95 ? 9.158 2.570 -48.875 1.000 40.294 124 SER BBB C 1
ATOM 2608 O O . SER B 1 95 ? 9.913 2.081 -49.740 1.000 40.188 124 SER BBB O 1
ATOM 2611 N N . ALA B 1 96 ? 9.243 2.324 -47.564 1.000 39.567 125 ALA BBB N 1
ATOM 2612 C CA . ALA B 1 96 ? 10.258 1.457 -46.922 1.000 38.606 125 ALA BBB CA 1
ATOM 2613 C C . ALA B 1 96 ? 9.659 0.073 -46.654 1.000 39.313 125 ALA BBB C 1
ATOM 2614 O O . ALA B 1 96 ? 8.624 -0.000 -45.958 1.000 40.011 125 ALA BBB O 1
ATOM 2616 N N . GLY B 1 97 ? 10.277 -0.971 -47.218 1.000 39.526 126 GLY BBB N 1
ATOM 2617 C CA . GLY B 1 97 ? 10.059 -2.379 -46.833 1.000 40.657 126 GLY BBB CA 1
ATOM 2618 C C . GLY B 1 97 ? 10.979 -2.765 -45.689 1.000 40.140 126 GLY BBB C 1
ATOM 2619 O O . GLY B 1 97 ? 11.554 -1.852 -45.071 1.000 38.877 126 GLY BBB O 1
ATOM 2620 N N . ASP B 1 98 ? 11.137 -4.066 -45.430 1.000 41.494 127 ASP BBB N 1
ATOM 2621 C CA . ASP B 1 98 ? 11.989 -4.601 -44.334 1.000 41.856 127 ASP BBB CA 1
ATOM 2622 C C . ASP B 1 98 ? 13.438 -4.150 -44.545 1.000 40.909 127 ASP BBB C 1
ATOM 2623 O O . ASP B 1 98 ? 14.020 -3.585 -43.600 1.000 39.840 127 ASP BBB O 1
ATOM 2628 N N . TYR B 1 99 ? 13.988 -4.384 -45.740 1.000 41.562 128 TYR BBB N 1
ATOM 2629 C CA . TYR B 1 99 ? 15.437 -4.242 -46.046 1.000 41.946 128 TYR BBB CA 1
ATOM 2630 C C . TYR B 1 99 ? 15.654 -3.377 -47.293 1.000 41.352 128 TYR BBB C 1
ATOM 2631 O O . TYR B 1 99 ? 16.759 -3.441 -47.860 1.000 41.895 128 TYR BBB O 1
ATOM 2640 N N . HIS B 1 100 ? 14.655 -2.588 -47.701 1.000 40.606 129 HIS BBB N 1
ATOM 2641 C CA . HIS B 1 100 ? 14.714 -1.769 -48.940 1.000 40.589 129 HIS BBB CA 1
ATOM 2642 C C . HIS B 1 100 ? 13.872 -0.496 -48.802 1.000 39.510 129 HIS BBB C 1
ATOM 2643 O O . HIS B 1 100 ? 12.953 -0.459 -47.958 1.000 38.966 129 HIS BBB O 1
ATOM 2650 N N . LEU B 1 101 ? 14.199 0.500 -49.628 1.000 39.560 130 LEU BBB N 1
ATOM 2651 C CA . LEU B 1 101 ? 13.439 1.760 -49.823 1.000 39.350 130 LEU BBB CA 1
ATOM 2652 C C . LEU B 1 101 ? 13.263 1.975 -51.329 1.000 40.572 130 LEU BBB C 1
ATOM 2653 O O . LEU B 1 101 ? 14.268 1.859 -52.054 1.000 41.146 130 LEU BBB O 1
ATOM 2658 N N . CYS B 1 102 ? 12.037 2.257 -51.777 1.000 41.220 131 CYS BBB N 1
ATOM 2659 C CA . CYS B 1 102 ? 11.726 2.693 -53.164 1.000 42.885 131 CYS BBB CA 1
ATOM 2660 C C . CYS B 1 102 ? 11.251 4.148 -53.130 1.000 43.074 131 CYS BBB C 1
ATOM 2661 O O . CYS B 1 102 ? 10.519 4.508 -52.186 1.000 42.860 131 CYS BBB O 1
ATOM 2664 N N . GLY B 1 103 ? 11.696 4.946 -54.104 1.000 43.975 132 GLY BBB N 1
ATOM 2665 C CA . GLY B 1 103 ? 11.331 6.366 -54.263 1.000 44.960 132 GLY BBB CA 1
ATOM 2666 C C . GLY B 1 103 ? 10.749 6.624 -55.641 1.000 47.051 132 GLY BBB C 1
ATOM 2667 O O . GLY B 1 103 ? 11.382 6.207 -56.631 1.000 47.687 132 GLY BBB O 1
ATOM 2668 N N . LEU B 1 104 ? 9.585 7.278 -55.703 1.000 48.258 133 LEU BBB N 1
ATOM 2669 C CA . LEU B 1 104 ? 8.915 7.673 -56.971 1.000 50.859 133 LEU BBB CA 1
ATOM 2670 C C . LEU B 1 104 ? 9.586 8.946 -57.501 1.000 52.211 133 LEU BBB C 1
ATOM 2671 O O . LEU B 1 104 ? 9.354 10.026 -56.922 1.000 52.590 133 LEU BBB O 1
ATOM 2676 N N . ARG B 1 105 ? 10.396 8.803 -58.554 1.000 53.403 134 ARG BBB N 1
ATOM 2677 C CA . ARG B 1 105 ? 11.221 9.882 -59.162 1.000 55.500 134 ARG BBB CA 1
ATOM 2678 C C . ARG B 1 105 ? 10.303 10.956 -59.758 1.000 58.429 134 ARG BBB C 1
ATOM 2679 O O . ARG B 1 105 ? 9.306 10.584 -60.405 1.000 59.963 134 ARG BBB O 1
ATOM 2687 N N . LYS B 1 106 ? 10.638 12.234 -59.550 1.000 59.970 135 LYS BBB N 1
ATOM 2688 C CA . LYS B 1 106 ? 9.857 13.405 -60.036 1.000 63.478 135 LYS BBB CA 1
ATOM 2689 C C . LYS B 1 106 ? 10.336 13.789 -61.435 1.000 66.407 135 LYS BBB C 1
ATOM 2690 O O . LYS B 1 106 ? 11.530 13.993 -61.643 1.000 66.541 135 LYS BBB O 1
ATOM 2696 N N . PRO B 1 107 ? 9.429 13.897 -62.435 1.000 69.235 136 PRO BBB N 1
ATOM 2697 C CA . PRO B 1 107 ? 9.793 14.385 -63.766 1.000 72.699 136 PRO BBB CA 1
ATOM 2698 C C . PRO B 1 107 ? 9.763 15.918 -63.858 1.000 76.146 136 PRO BBB C 1
ATOM 2699 O O . PRO B 1 107 ? 10.804 16.510 -63.636 1.000 76.440 136 PRO BBB O 1
ATOM 2703 N N . ILE B 1 118 ? 2.221 14.588 -59.656 1.000 80.495 147 ILE BBB N 1
ATOM 2704 C CA . ILE B 1 118 ? 1.521 13.637 -58.738 1.000 78.513 147 ILE BBB CA 1
ATOM 2705 C C . ILE B 1 118 ? 2.045 12.218 -58.988 1.000 75.136 147 ILE BBB C 1
ATOM 2706 O O . ILE B 1 118 ? 2.479 11.570 -58.014 1.000 72.088 147 ILE BBB O 1
ATOM 2708 N N . SER B 1 119 ? 2.005 11.763 -60.245 1.000 76.361 148 SER BBB N 1
ATOM 2709 C CA . SER B 1 119 ? 2.403 10.398 -60.684 1.000 74.179 148 SER BBB CA 1
ATOM 2710 C C . SER B 1 119 ? 3.754 10.441 -61.411 1.000 73.007 148 SER BBB C 1
ATOM 2711 O O . SER B 1 119 ? 4.246 11.554 -61.684 1.000 74.481 148 SER BBB O 1
ATOM 2714 N N . SER B 1 120 ? 4.323 9.268 -61.707 1.000 70.970 149 SER BBB N 1
ATOM 2715 C CA . SER B 1 120 ? 5.602 9.098 -62.449 1.000 70.217 149 SER BBB CA 1
ATOM 2716 C C . SER B 1 120 ? 5.799 7.631 -62.854 1.000 69.416 149 SER BBB C 1
ATOM 2717 O O . SER B 1 120 ? 5.171 6.750 -62.234 1.000 68.377 149 SER BBB O 1
ATOM 2720 N N . SER B 1 121 ? 6.656 7.400 -63.852 1.000 70.340 150 SER BBB N 1
ATOM 2721 C CA . SER B 1 121 ? 6.970 6.075 -64.450 1.000 70.667 150 SER BBB CA 1
ATOM 2722 C C . SER B 1 121 ? 8.329 5.564 -63.953 1.000 67.864 150 SER BBB C 1
ATOM 2723 O O . SER B 1 121 ? 8.615 4.368 -64.166 1.000 68.385 150 SER BBB O 1
ATOM 2726 N N . LEU B 1 122 ? 9.133 6.436 -63.332 1.000 65.640 151 LEU BBB N 1
ATOM 2727 C CA . LEU B 1 122 ? 10.513 6.136 -62.860 1.000 63.369 151 LEU BBB CA 1
ATOM 2728 C C . LEU B 1 122 ? 10.495 5.887 -61.347 1.000 59.530 151 LEU BBB C 1
ATOM 2729 O O . LEU B 1 122 ? 10.062 6.790 -60.604 1.000 58.444 151 LEU BBB O 1
ATOM 2734 N N . VAL B 1 123 ? 10.955 4.706 -60.921 1.000 57.682 152 VAL BBB N 1
ATOM 2735 C CA . VAL B 1 123 ? 11.078 4.306 -59.488 1.000 54.407 152 VAL BBB CA 1
ATOM 2736 C C . VAL B 1 123 ? 12.523 3.859 -59.228 1.000 53.184 152 VAL BBB C 1
ATOM 2737 O O . VAL B 1 123 ? 12.973 2.895 -59.883 1.000 54.341 152 VAL BBB O 1
ATOM 2741 N N . ASP B 1 124 ? 13.215 4.550 -58.316 1.000 51.038 153 ASP BBB N 1
ATOM 2742 C CA . ASP B 1 124 ? 14.571 4.193 -57.820 1.000 50.059 153 ASP BBB CA 1
ATOM 2743 C C . ASP B 1 124 ? 14.423 3.507 -56.459 1.000 47.784 153 ASP BBB C 1
ATOM 2744 O O . ASP B 1 124 ? 13.777 4.101 -55.575 1.000 46.689 153 ASP BBB O 1
ATOM 2749 N N . CYS B 1 125 ? 14.996 2.310 -56.306 1.000 47.785 154 CYS BBB N 1
ATOM 2750 C CA . CYS B 1 125 ? 14.974 1.516 -55.049 1.000 46.405 154 CYS BBB CA 1
ATOM 2751 C C . CYS B 1 125 ? 16.411 1.271 -54.565 1.000 46.491 154 CYS BBB C 1
ATOM 2752 O O . CYS B 1 125 ? 17.329 1.230 -55.409 1.000 47.908 154 CYS BBB O 1
ATOM 2755 N N . TRP B 1 126 ? 16.582 1.140 -53.245 1.000 45.150 155 TRP BBB N 1
ATOM 2756 C CA . TRP B 1 126 ? 17.875 0.897 -52.549 1.000 45.408 155 TRP BBB CA 1
ATOM 2757 C C . TRP B 1 126 ? 17.687 -0.205 -51.504 1.000 45.437 155 TRP BBB C 1
ATOM 2758 O O . TRP B 1 126 ? 16.565 -0.322 -50.979 1.000 44.500 155 TRP BBB O 1
ATOM 2769 N N . GLY B 1 127 ? 18.751 -0.954 -51.201 1.000 47.298 156 GLY BBB N 1
ATOM 2770 C CA . GLY B 1 127 ? 18.783 -1.950 -50.112 1.000 48.121 156 GLY BBB CA 1
ATOM 2771 C C . GLY B 1 127 ? 18.996 -3.363 -50.626 1.000 51.294 156 GLY BBB C 1
ATOM 2772 O O . GLY B 1 127 ? 19.443 -3.516 -51.781 1.000 52.579 156 GLY BBB O 1
ATOM 2773 N N . TYR B 1 128 ? 18.679 -4.358 -49.792 1.000 53.126 157 TYR BBB N 1
ATOM 2774 C CA . TYR B 1 128 ? 18.958 -5.800 -50.026 1.000 57.391 157 TYR BBB CA 1
ATOM 2775 C C . TYR B 1 128 ? 18.193 -6.293 -51.260 1.000 59.978 157 TYR BBB C 1
ATOM 2776 O O . TYR B 1 128 ? 16.949 -6.347 -51.211 1.000 58.789 157 TYR BBB O 1
ATOM 2785 N N . ASN B 1 129 ? 18.926 -6.628 -52.328 1.000 64.346 158 ASN BBB N 1
ATOM 2786 C CA . ASN B 1 129 ? 18.401 -7.252 -53.574 1.000 68.484 158 ASN BBB CA 1
ATOM 2787 C C . ASN B 1 129 ? 17.425 -6.293 -54.271 1.000 65.347 158 ASN BBB C 1
ATOM 2788 O O . ASN B 1 129 ? 16.581 -6.780 -55.049 1.000 66.615 158 ASN BBB O 1
ATOM 2793 N N . MET B 1 130 ? 17.539 -4.986 -54.008 1.000 61.288 159 MET BBB N 1
ATOM 2794 C CA . MET B 1 130 ? 16.573 -3.957 -54.480 1.000 59.047 159 MET BBB CA 1
ATOM 2795 C C . MET B 1 130 ? 17.290 -2.663 -54.895 1.000 57.437 159 MET BBB C 1
ATOM 2796 O O . MET B 1 130 ? 16.586 -1.663 -55.106 1.000 56.050 159 MET BBB O 1
ATOM 2801 N N . THR B 1 131 ? 18.621 -2.672 -55.038 1.000 57.907 160 THR BBB N 1
ATOM 2802 C CA . THR B 1 131 ? 19.414 -1.491 -55.480 1.000 57.372 160 THR BBB CA 1
ATOM 2803 C C . THR B 1 131 ? 19.376 -1.433 -57.011 1.000 59.634 160 THR BBB C 1
ATOM 2804 O O . THR B 1 131 ? 20.325 -1.934 -57.646 1.000 62.457 160 THR BBB O 1
ATOM 2808 N N . ARG B 1 132 ? 18.311 -0.846 -57.570 1.000 69.574 161 ARG BBB N 1
ATOM 2809 C CA . ARG B 1 132 ? 17.986 -0.894 -59.022 1.000 71.535 161 ARG BBB CA 1
ATOM 2810 C C . ARG B 1 132 ? 17.060 0.273 -59.390 1.000 69.271 161 ARG BBB C 1
ATOM 2811 O O . ARG B 1 132 ? 16.293 0.724 -58.514 1.000 65.713 161 ARG BBB O 1
ATOM 2819 N N . ASN B 1 133 ? 17.143 0.736 -60.643 1.000 71.608 162 ASN BBB N 1
ATOM 2820 C CA . ASN B 1 133 ? 16.287 1.802 -61.231 1.000 70.856 162 ASN BBB CA 1
ATOM 2821 C C . ASN B 1 133 ? 15.268 1.153 -62.177 1.000 71.493 162 ASN BBB C 1
ATOM 2822 O O . ASN B 1 133 ? 15.698 0.595 -63.207 1.000 75.447 162 ASN BBB O 1
ATOM 2827 N N . PHE B 1 134 ? 13.976 1.229 -61.837 1.000 68.311 163 PHE BBB N 1
ATOM 2828 C CA . PHE B 1 134 ? 12.847 0.645 -62.610 1.000 68.866 163 PHE BBB CA 1
ATOM 2829 C C . PHE B 1 134 ? 12.235 1.709 -63.531 1.000 69.845 163 PHE BBB C 1
ATOM 2830 O O . PHE B 1 134 ? 12.000 2.842 -63.066 1.000 67.968 163 PHE BBB O 1
ATOM 2838 N N . VAL B 1 135 ? 11.985 1.340 -64.794 1.000 73.028 164 VAL BBB N 1
ATOM 2839 C CA . VAL B 1 135 ? 11.279 2.174 -65.814 1.000 74.759 164 VAL BBB CA 1
ATOM 2840 C C . VAL B 1 135 ? 10.007 1.427 -66.236 1.000 75.280 164 VAL BBB C 1
ATOM 2841 O O . VAL B 1 135 ? 10.130 0.424 -66.969 1.000 78.617 164 VAL BBB O 1
ATOM 2845 N N . PHE B 1 136 ? 8.837 1.896 -65.785 1.000 72.610 165 PHE BBB N 1
ATOM 2846 C CA . PHE B 1 136 ? 7.510 1.268 -66.029 1.000 72.944 165 PHE BBB CA 1
ATOM 2847 C C . PHE B 1 136 ? 6.778 2.013 -67.151 1.000 75.769 165 PHE BBB C 1
ATOM 2848 O O . PHE B 1 136 ? 7.158 3.158 -67.463 1.000 76.566 165 PHE BBB O 1
ATOM 2856 N N . ASP B 1 137 ? 5.754 1.375 -67.730 1.000 77.742 166 ASP BBB N 1
ATOM 2857 C CA . ASP B 1 137 ? 4.949 1.912 -68.863 1.000 81.398 166 ASP BBB CA 1
ATOM 2858 C C . ASP B 1 137 ? 3.571 2.351 -68.349 1.000 79.675 166 ASP BBB C 1
ATOM 2859 O O . ASP B 1 137 ? 2.584 2.214 -69.101 1.000 82.953 166 ASP BBB O 1
ATOM 2864 N N . LYS B 1 138 ? 3.517 2.881 -67.123 1.000 75.416 167 LYS BBB N 1
ATOM 2865 C CA . LYS B 1 138 ? 2.279 3.374 -66.463 1.000 73.744 167 LYS BBB CA 1
ATOM 2866 C C . LYS B 1 138 ? 2.650 4.470 -65.460 1.000 70.370 167 LYS BBB C 1
ATOM 2867 O O . LYS B 1 138 ? 3.659 4.300 -64.749 1.000 67.883 167 LYS BBB O 1
ATOM 2869 N N . GLN B 1 139 ? 1.871 5.555 -65.423 1.000 70.846 168 GLN BBB N 1
ATOM 2870 C CA . GLN B 1 139 ? 1.986 6.638 -64.410 1.000 68.437 168 GLN BBB CA 1
ATOM 2871 C C . GLN B 1 139 ? 1.534 6.078 -63.055 1.000 64.825 168 GLN BBB C 1
ATOM 2872 O O . GLN B 1 139 ? 0.331 5.777 -62.916 1.000 65.430 168 GLN BBB O 1
ATOM 2878 N N . LEU B 1 140 ? 2.467 5.929 -62.107 1.000 61.351 169 LEU BBB N 1
ATOM 2879 C CA . LEU B 1 140 ? 2.238 5.268 -60.793 1.000 58.254 169 LEU BBB CA 1
ATOM 2880 C C . LEU B 1 140 ? 2.168 6.316 -59.676 1.000 56.383 169 LEU BBB C 1
ATOM 2881 O O . LEU B 1 140 ? 2.773 7.391 -59.831 1.000 57.068 169 LEU BBB O 1
ATOM 2886 N N . HIS B 1 141 ? 1.451 5.995 -58.595 1.000 54.717 170 HIS BBB N 1
ATOM 2887 C CA . HIS B 1 141 ? 1.427 6.761 -57.319 1.000 53.372 170 HIS BBB CA 1
ATOM 2888 C C . HIS B 1 141 ? 1.068 5.813 -56.168 1.000 51.411 170 HIS BBB C 1
ATOM 2889 O O . HIS B 1 141 ? 0.821 4.619 -56.439 1.000 51.039 170 HIS BBB O 1
ATOM 2896 N N . SER B 1 142 ? 1.040 6.334 -54.937 1.000 50.483 171 SER BBB N 1
ATOM 2897 C CA . SER B 1 142 ? 0.713 5.588 -53.694 1.000 49.264 171 SER BBB CA 1
ATOM 2898 C C . SER B 1 142 ? 1.605 4.345 -53.580 1.000 47.379 171 SER BBB C 1
ATOM 2899 O O . SER B 1 142 ? 1.062 3.226 -53.503 1.000 47.399 171 SER BBB O 1
ATOM 2902 N N . LEU B 1 143 ? 2.926 4.542 -53.586 1.000 46.296 172 LEU BBB N 1
ATOM 2903 C CA . LEU B 1 143 ? 3.932 3.473 -53.337 1.000 45.096 172 LEU BBB CA 1
ATOM 2904 C C . LEU B 1 143 ? 3.620 2.811 -51.987 1.000 44.239 172 LEU BBB C 1
ATOM 2905 O O . LEU B 1 143 ? 3.333 3.549 -51.024 1.000 44.167 172 LEU BBB O 1
ATOM 2910 N N . SER B 1 144 ? 3.641 1.475 -51.935 1.000 43.949 173 SER BBB N 1
ATOM 2911 C CA . SER B 1 144 ? 3.424 0.669 -50.705 1.000 43.793 173 SER BBB CA 1
ATOM 2912 C C . SER B 1 144 ? 4.367 -0.540 -50.709 1.000 43.714 173 SER BBB C 1
ATOM 2913 O O . SER B 1 144 ? 4.270 -1.364 -51.637 1.000 44.217 173 SER BBB O 1
ATOM 2916 N N . ALA B 1 145 ? 5.242 -0.631 -49.701 1.000 43.317 174 ALA BBB N 1
ATOM 2917 C CA . ALA B 1 145 ? 6.359 -1.602 -49.629 1.000 44.074 174 ALA BBB CA 1
ATOM 2918 C C . ALA B 1 145 ? 5.943 -2.844 -48.832 1.000 45.451 174 ALA BBB C 1
ATOM 2919 O O . ALA B 1 145 ? 5.337 -2.683 -47.753 1.000 45.577 174 ALA BBB O 1
ATOM 2921 N N . GLY B 1 146 ? 6.261 -4.032 -49.358 1.000 47.076 175 GLY BBB N 1
ATOM 2922 C CA . GLY B 1 146 ? 6.186 -5.318 -48.638 1.000 49.140 175 GLY BBB CA 1
ATOM 2923 C C . GLY B 1 146 ? 7.533 -5.690 -48.039 1.000 50.026 175 GLY BBB C 1
ATOM 2924 O O . GLY B 1 146 ? 8.414 -4.810 -47.989 1.000 48.828 175 GLY BBB O 1
ATOM 2925 N N . SER B 1 147 ? 7.697 -6.943 -47.603 1.000 52.594 176 SER BBB N 1
ATOM 2926 C CA . SER B 1 147 ? 8.942 -7.451 -46.964 1.000 54.289 176 SER BBB CA 1
ATOM 2927 C C . SER B 1 147 ? 10.114 -7.347 -47.946 1.000 54.695 176 SER BBB C 1
ATOM 2928 O O . SER B 1 147 ? 11.122 -6.707 -47.588 1.000 54.488 176 SER BBB O 1
ATOM 2931 N N . GLU B 1 148 ? 9.985 -7.964 -49.126 1.000 55.990 177 GLU BBB N 1
ATOM 2932 C CA . GLU B 1 148 ? 11.054 -8.026 -50.162 1.000 57.263 177 GLU BBB CA 1
ATOM 2933 C C . GLU B 1 148 ? 10.494 -7.619 -51.534 1.000 56.597 177 GLU BBB C 1
ATOM 2934 O O . GLU B 1 148 ? 11.200 -7.831 -52.537 1.000 58.242 177 GLU BBB O 1
ATOM 2940 N N . PHE B 1 149 ? 9.291 -7.034 -51.576 1.000 54.521 178 PHE BBB N 1
ATOM 2941 C CA . PHE B 1 149 ? 8.621 -6.542 -52.809 1.000 54.169 178 PHE BBB CA 1
ATOM 2942 C C . PHE B 1 149 ? 8.032 -5.153 -52.540 1.000 51.133 178 PHE BBB C 1
ATOM 2943 O O . PHE B 1 149 ? 7.963 -4.754 -51.363 1.000 49.777 178 PHE BBB O 1
ATOM 2951 N N . ASN B 1 150 ? 7.620 -4.450 -53.600 1.000 50.767 179 ASN BBB N 1
ATOM 2952 C CA . ASN B 1 150 ? 7.026 -3.087 -53.532 1.000 48.817 179 ASN BBB CA 1
ATOM 2953 C C . ASN B 1 150 ? 5.882 -2.992 -54.549 1.000 49.706 179 ASN BBB C 1
ATOM 2954 O O . ASN B 1 150 ? 5.960 -3.677 -55.586 1.000 51.898 179 ASN BBB O 1
ATOM 2959 N N . CYS B 1 151 ? 4.859 -2.183 -54.250 1.000 48.673 180 CYS BBB N 1
ATOM 2960 C CA . CYS B 1 151 ? 3.626 -2.024 -55.070 1.000 49.886 180 CYS BBB CA 1
ATOM 2961 C C . CYS B 1 151 ? 3.271 -0.541 -55.224 1.000 48.872 180 CYS BBB C 1
ATOM 2962 O O . CYS B 1 151 ? 3.923 0.300 -54.571 1.000 47.211 180 CYS BBB O 1
ATOM 2965 N N . ALA B 1 152 ? 2.280 -0.246 -56.071 1.000 50.191 181 ALA BBB N 1
ATOM 2966 C CA . ALA B 1 152 ? 1.766 1.114 -56.363 1.000 50.216 181 ALA BBB CA 1
ATOM 2967 C C . ALA B 1 152 ? 0.441 1.013 -57.127 1.000 52.706 181 ALA BBB C 1
ATOM 2968 O O . ALA B 1 152 ? 0.070 -0.110 -57.526 1.000 54.203 181 ALA BBB O 1
ATOM 2970 N N . LEU B 1 153 ? -0.235 2.149 -57.321 1.000 53.672 182 LEU BBB N 1
ATOM 2971 C CA . LEU B 1 153 ? -1.495 2.267 -58.104 1.000 56.593 182 LEU BBB CA 1
ATOM 2972 C C . LEU B 1 153 ? -1.211 2.993 -59.424 1.000 58.453 182 LEU BBB C 1
ATOM 2973 O O . LEU B 1 153 ? -0.440 3.972 -59.407 1.000 57.382 182 LEU BBB O 1
ATOM 2978 N N . SER B 1 154 ? -1.820 2.529 -60.518 1.000 61.738 183 SER BBB N 1
ATOM 2979 C CA . SER B 1 154 ? -1.871 3.235 -61.825 1.000 64.623 183 SER BBB CA 1
ATOM 2980 C C . SER B 1 154 ? -2.829 4.425 -61.699 1.000 66.276 183 SER BBB C 1
ATOM 2981 O O . SER B 1 154 ? -3.993 4.199 -61.318 1.000 67.794 183 SER BBB O 1
ATOM 2984 N N . SER B 1 155 ? -2.356 5.640 -61.994 1.000 66.812 184 SER BBB N 1
ATOM 2985 C CA . SER B 1 155 ? -3.136 6.903 -61.889 1.000 68.913 184 SER BBB CA 1
ATOM 2986 C C . SER B 1 155 ? -4.214 6.968 -62.983 1.000 73.366 184 SER BBB C 1
ATOM 2987 O O . SER B 1 155 ? -5.163 7.760 -62.818 1.000 75.773 184 SER BBB O 1
ATOM 2990 N N . LYS B 1 156 ? -4.079 6.169 -64.049 1.000 75.024 185 LYS BBB N 1
ATOM 2991 C CA . LYS B 1 156 ? -5.014 6.141 -65.208 1.000 79.836 185 LYS BBB CA 1
ATOM 2992 C C . LYS B 1 156 ? -6.094 5.071 -64.993 1.000 81.038 185 LYS BBB C 1
ATOM 2993 O O . LYS B 1 156 ? -7.283 5.401 -65.169 1.000 84.587 185 LYS BBB O 1
ATOM 2995 N N . ASP B 1 157 ? -5.691 3.845 -64.636 1.000 78.847 186 ASP BBB N 1
ATOM 2996 C CA . ASP B 1 157 ? -6.559 2.634 -64.627 1.000 80.633 186 ASP BBB CA 1
ATOM 2997 C C . ASP B 1 157 ? -6.959 2.240 -63.197 1.000 77.908 186 ASP BBB C 1
ATOM 2998 O O . ASP B 1 157 ? -7.831 1.356 -63.067 1.000 79.977 186 ASP BBB O 1
ATOM 3000 N N . LYS B 1 158 ? -6.342 2.842 -62.171 1.000 73.914 187 LYS BBB N 1
ATOM 3001 C CA . LYS B 1 158 ? -6.592 2.552 -60.728 1.000 71.335 187 LYS BBB CA 1
ATOM 3002 C C . LYS B 1 158 ? -6.298 1.075 -60.419 1.000 70.114 187 LYS BBB C 1
ATOM 3003 O O . LYS B 1 158 ? -6.826 0.569 -59.407 1.000 69.722 187 LYS BBB O 1
ATOM 3009 N N . SER B 1 159 ? -5.471 0.417 -61.240 1.000 69.863 188 SER BBB N 1
ATOM 3010 C CA . SER B 1 159 ? -5.031 -0.992 -61.059 1.000 69.317 188 SER BBB CA 1
ATOM 3011 C C . SER B 1 159 ? -3.764 -1.019 -60.197 1.000 64.906 188 SER BBB C 1
ATOM 3012 O O . SER B 1 159 ? -3.080 0.020 -60.121 1.000 62.684 188 SER BBB O 1
ATOM 3015 N N . VAL B 1 160 ? -3.472 -2.165 -59.575 1.000 82.064 189 VAL BBB N 1
ATOM 3016 C CA . VAL B 1 160 ? -2.286 -2.369 -58.688 1.000 79.915 189 VAL BBB CA 1
ATOM 3017 C C . VAL B 1 160 ? -1.164 -3.019 -59.508 1.000 78.783 189 VAL BBB C 1
ATOM 3018 O O . VAL B 1 160 ? -1.453 -3.971 -60.264 1.000 79.164 189 VAL BBB O 1
ATOM 3022 N N . PHE B 1 161 ? 0.063 -2.505 -59.363 1.000 77.658 190 PHE BBB N 1
ATOM 3023 C CA . PHE B 1 161 ? 1.302 -3.000 -60.021 1.000 76.930 190 PHE BBB CA 1
ATOM 3024 C C . PHE B 1 161 ? 2.383 -3.204 -58.954 1.000 76.064 190 PHE BBB C 1
ATOM 3025 O O . PHE B 1 161 ? 2.668 -2.243 -58.214 1.000 75.802 190 PHE BBB O 1
ATOM 3027 N N . CYS B 1 162 ? 2.957 -4.411 -58.885 1.000 76.077 191 CYS BBB N 1
ATOM 3028 C CA . CYS B 1 162 ? 3.956 -4.831 -57.864 1.000 76.096 191 CYS BBB CA 1
ATOM 3029 C C . CYS B 1 162 ? 5.234 -5.336 -58.548 1.000 76.372 191 CYS BBB C 1
ATOM 3030 O O . CYS B 1 162 ? 5.120 -6.041 -59.570 1.000 76.824 191 CYS BBB O 1
ATOM 3033 N N . TRP B 1 163 ? 6.400 -4.978 -57.996 1.000 76.423 192 TRP BBB N 1
ATOM 3034 C CA . TRP B 1 163 ? 7.749 -5.392 -58.474 1.000 77.354 192 TRP BBB CA 1
ATOM 3035 C C . TRP B 1 163 ? 8.593 -5.868 -57.284 1.000 78.607 192 TRP BBB C 1
ATOM 3036 O O . TRP B 1 163 ? 8.155 -5.675 -56.131 1.000 78.351 192 TRP BBB O 1
ATOM 3047 N N . GLY B 1 164 ? 9.763 -6.454 -57.563 1.000 80.362 193 GLY BBB N 1
ATOM 3048 C CA . GLY B 1 164 ? 10.601 -7.169 -56.579 1.000 82.629 193 GLY BBB CA 1
ATOM 3049 C C . GLY B 1 164 ? 10.330 -8.663 -56.624 1.000 84.162 193 GLY BBB C 1
ATOM 3050 O O . GLY B 1 164 ? 9.586 -9.093 -57.530 1.000 83.550 193 GLY BBB O 1
ATOM 3051 N N . ASP B 1 165 ? 10.903 -9.433 -55.693 1.000 86.588 194 ASP BBB N 1
ATOM 3052 C CA . ASP B 1 165 ? 10.756 -10.914 -55.647 1.000 88.819 194 ASP BBB CA 1
ATOM 3053 C C . ASP B 1 165 ? 9.533 -11.270 -54.793 1.000 87.684 194 ASP BBB C 1
ATOM 3054 O O . ASP B 1 165 ? 9.466 -10.821 -53.631 1.000 87.368 194 ASP BBB O 1
ATOM 3059 N N . GLU B 1 166 ? 8.596 -12.028 -55.372 1.000 87.410 195 GLU BBB N 1
ATOM 3060 C CA . GLU B 1 166 ? 7.389 -12.572 -54.695 1.000 86.884 195 GLU BBB CA 1
ATOM 3061 C C . GLU B 1 166 ? 7.448 -14.104 -54.740 1.000 89.876 195 GLU BBB C 1
ATOM 3062 O O . GLU B 1 166 ? 6.399 -14.731 -54.982 1.000 89.741 195 GLU BBB O 1
ATOM 3064 N N . ASN B 1 167 ? 8.637 -14.673 -54.512 1.000 92.998 196 ASN BBB N 1
ATOM 3065 C CA . ASN B 1 167 ? 8.901 -16.137 -54.571 1.000 96.834 196 ASN BBB CA 1
ATOM 3066 C C . ASN B 1 167 ? 8.359 -16.809 -53.303 1.000 97.807 196 ASN BBB C 1
ATOM 3067 O O . ASN B 1 167 ? 7.915 -17.969 -53.400 1.000 99.886 196 ASN BBB O 1
ATOM 3069 N N . SER B 1 168 ? 8.395 -16.101 -52.167 1.000 96.750 197 SER BBB N 1
ATOM 3070 C CA . SER B 1 168 ? 7.993 -16.601 -50.824 1.000 97.859 197 SER BBB CA 1
ATOM 3071 C C . SER B 1 168 ? 6.594 -16.092 -50.444 1.000 94.563 197 SER BBB C 1
ATOM 3072 O O . SER B 1 168 ? 6.194 -16.304 -49.280 1.000 95.048 197 SER BBB O 1
ATOM 3075 N N . SER B 1 169 ? 5.877 -15.459 -51.382 1.000 91.788 198 SER BBB N 1
ATOM 3076 C CA . SER B 1 169 ? 4.562 -14.801 -51.151 1.000 88.980 198 SER BBB CA 1
ATOM 3077 C C . SER B 1 169 ? 3.596 -15.080 -52.312 1.000 88.178 198 SER BBB C 1
ATOM 3078 O O . SER B 1 169 ? 2.463 -15.525 -52.037 1.000 87.882 198 SER BBB O 1
ATOM 3081 N N . GLN B 1 170 ? 4.030 -14.805 -53.550 1.000 88.057 199 GLN BBB N 1
ATOM 3082 C CA . GLN B 1 170 ? 3.245 -14.958 -54.808 1.000 87.763 199 GLN BBB CA 1
ATOM 3083 C C . GLN B 1 170 ? 2.191 -13.844 -54.880 1.000 85.220 199 GLN BBB C 1
ATOM 3084 O O . GLN B 1 170 ? 1.051 -14.134 -55.296 1.000 85.227 199 GLN BBB O 1
ATOM 3090 N N . VAL B 1 171 ? 2.571 -12.615 -54.509 1.000 83.592 200 VAL BBB N 1
ATOM 3091 C CA . VAL B 1 171 ? 1.670 -11.421 -54.466 1.000 81.749 200 VAL BBB CA 1
ATOM 3092 C C . VAL B 1 171 ? 1.528 -10.834 -55.875 1.000 81.328 200 VAL BBB C 1
ATOM 3093 O O . VAL B 1 171 ? 0.429 -10.348 -56.188 1.000 80.928 200 VAL BBB O 1
ATOM 3097 N N . ILE B 1 172 ? 2.594 -10.868 -56.684 1.000 81.943 201 ILE BBB N 1
ATOM 3098 C CA . ILE B 1 172 ? 2.615 -10.314 -58.073 1.000 81.822 201 ILE BBB CA 1
ATOM 3099 C C . ILE B 1 172 ? 1.747 -11.206 -58.972 1.000 83.313 201 ILE BBB C 1
ATOM 3100 O O . ILE B 1 172 ? 1.015 -10.655 -59.819 1.000 83.195 201 ILE BBB O 1
ATOM 3105 N N . SER B 1 173 ? 1.832 -12.528 -58.788 1.000 85.115 202 SER BBB N 1
ATOM 3106 C CA . SER B 1 173 ? 1.114 -13.559 -59.585 1.000 87.262 202 SER BBB CA 1
ATOM 3107 C C . SER B 1 173 ? -0.396 -13.488 -59.324 1.000 87.059 202 SER BBB C 1
ATOM 3108 O O . SER B 1 173 ? -1.164 -13.595 -60.299 1.000 88.329 202 SER BBB O 1
ATOM 3111 N N . LEU B 1 174 ? -0.799 -13.306 -58.060 1.000 85.955 203 LEU BBB N 1
ATOM 3112 C CA . LEU B 1 174 ? -2.215 -13.394 -57.605 1.000 86.260 203 LEU BBB CA 1
ATOM 3113 C C . LEU B 1 174 ? -2.869 -12.003 -57.577 1.000 84.894 203 LEU BBB C 1
ATOM 3114 O O . LEU B 1 174 ? -3.818 -11.822 -56.787 1.000 84.891 203 LEU BBB O 1
ATOM 3119 N N . ILE B 1 175 ? -2.408 -11.065 -58.414 1.000 84.289 204 ILE BBB N 1
ATOM 3120 C CA . ILE B 1 175 ? -3.019 -9.708 -58.559 1.000 83.639 204 ILE BBB CA 1
ATOM 3121 C C . ILE B 1 175 ? -4.317 -9.845 -59.352 1.000 85.580 204 ILE BBB C 1
ATOM 3122 O O . ILE B 1 175 ? -4.317 -10.420 -60.438 1.000 87.055 204 ILE BBB O 1
ATOM 3127 N N . PRO B 1 176 ? -5.458 -9.328 -58.838 1.000 86.104 205 PRO BBB N 1
ATOM 3128 C CA . PRO B 1 176 ? -6.672 -9.197 -59.642 1.000 88.501 205 PRO BBB CA 1
ATOM 3129 C C . PRO B 1 176 ? -6.600 -7.941 -60.525 1.000 88.862 205 PRO BBB C 1
ATOM 3130 O O . PRO B 1 176 ? -7.145 -6.918 -60.144 1.000 89.069 205 PRO BBB O 1
ATOM 3134 N N . LYS B 1 177 ? -5.917 -8.052 -61.672 1.000 89.305 206 LYS BBB N 1
ATOM 3135 C CA . LYS B 1 177 ? -5.734 -6.964 -62.674 1.000 89.996 206 LYS BBB CA 1
ATOM 3136 C C . LYS B 1 177 ? -7.104 -6.472 -63.158 1.000 93.095 206 LYS BBB C 1
ATOM 3137 O O . LYS B 1 177 ? -7.209 -5.281 -63.515 1.000 93.799 206 LYS BBB O 1
ATOM 3139 N N . GLU B 1 178 ? -8.097 -7.368 -63.175 1.000 95.329 207 GLU BBB N 1
ATOM 3140 C CA . GLU B 1 178 ? -9.515 -7.096 -63.541 1.000 99.093 207 GLU BBB CA 1
ATOM 3141 C C . GLU B 1 178 ? -10.061 -5.882 -62.775 1.000 99.193 207 GLU BBB C 1
ATOM 3142 O O . GLU B 1 178 ? -10.771 -5.071 -63.404 1.000 102.261 207 GLU BBB O 1
ATOM 3148 N N . LYS B 1 179 ? -9.746 -5.759 -61.480 1.000 96.683 208 LYS BBB N 1
ATOM 3149 C CA . LYS B 1 179 ? -10.463 -4.868 -60.526 1.000 97.371 208 LYS BBB CA 1
ATOM 3150 C C . LYS B 1 179 ? -9.636 -3.613 -60.215 1.000 95.497 208 LYS BBB C 1
ATOM 3151 O O . LYS B 1 179 ? -8.396 -3.669 -60.335 1.000 92.729 208 LYS BBB O 1
ATOM 3157 N N . LYS B 1 180 ? -10.324 -2.532 -59.822 1.000 75.566 209 LYS BBB N 1
ATOM 3158 C CA . LYS B 1 180 ? -9.761 -1.181 -59.552 1.000 73.372 209 LYS BBB CA 1
ATOM 3159 C C . LYS B 1 180 ? -9.717 -0.934 -58.038 1.000 69.528 209 LYS BBB C 1
ATOM 3160 O O . LYS B 1 180 ? -10.547 -1.528 -57.316 1.000 69.220 209 LYS BBB O 1
ATOM 3166 N N . PHE B 1 181 ? -8.790 -0.079 -57.587 1.000 66.965 210 PHE BBB N 1
ATOM 3167 C CA . PHE B 1 181 ? -8.533 0.247 -56.157 1.000 63.649 210 PHE BBB CA 1
ATOM 3168 C C . PHE B 1 181 ? -8.344 1.760 -55.983 1.000 63.100 210 PHE BBB C 1
ATOM 3169 O O . PHE B 1 181 ? -7.843 2.417 -56.916 1.000 64.652 210 PHE BBB O 1
ATOM 3177 N N . GLN B 1 182 ? -8.723 2.283 -54.811 1.000 61.539 211 GLN BBB N 1
ATOM 3178 C CA . GLN B 1 182 ? -8.580 3.718 -54.432 1.000 61.714 211 GLN BBB CA 1
ATOM 3179 C C . GLN B 1 182 ? -7.477 3.875 -53.372 1.000 59.163 211 GLN BBB C 1
ATOM 3180 O O . GLN B 1 182 ? -6.900 4.980 -53.294 1.000 59.550 211 GLN BBB O 1
ATOM 3186 N N . LYS B 1 183 ? -7.200 2.825 -52.589 1.000 56.962 212 LYS BBB N 1
ATOM 3187 C CA . LYS B 1 183 ? -6.062 2.759 -51.629 1.000 55.147 212 LYS BBB CA 1
ATOM 3188 C C . LYS B 1 183 ? -5.527 1.323 -51.573 1.000 53.892 212 LYS BBB C 1
ATOM 3189 O O . LYS B 1 183 ? -6.317 0.388 -51.818 1.000 54.327 212 LYS BBB O 1
ATOM 3195 N N . ILE B 1 184 ? -4.235 1.164 -51.262 1.000 52.815 213 ILE BBB N 1
ATOM 3196 C CA . ILE B 1 184 ? -3.553 -0.158 -51.109 1.000 52.132 213 ILE BBB CA 1
ATOM 3197 C C . ILE B 1 184 ? -2.647 -0.125 -49.872 1.000 51.138 213 ILE BBB C 1
ATOM 3198 O O . ILE B 1 184 ? -2.212 0.976 -49.474 1.000 50.816 213 ILE BBB O 1
ATOM 3203 N N . ALA B 1 185 ? -2.385 -1.301 -49.296 1.000 50.867 214 ALA BBB N 1
ATOM 3204 C CA . ALA B 1 185 ? -1.427 -1.520 -48.189 1.000 50.728 214 ALA BBB CA 1
ATOM 3205 C C . ALA B 1 185 ? -0.724 -2.865 -48.391 1.000 51.406 214 ALA BBB C 1
ATOM 3206 O O . ALA B 1 185 ? -1.375 -3.913 -48.198 1.000 52.013 214 ALA BBB O 1
ATOM 3208 N N . ALA B 1 186 ? 0.550 -2.825 -48.792 1.000 51.794 215 ALA BBB N 1
ATOM 3209 C CA . ALA B 1 186 ? 1.449 -3.998 -48.871 1.000 52.932 215 ALA BBB CA 1
ATOM 3210 C C . ALA B 1 186 ? 1.791 -4.456 -47.448 1.000 53.148 215 ALA BBB C 1
ATOM 3211 O O . ALA B 1 186 ? 2.090 -3.588 -46.605 1.000 52.969 215 ALA BBB O 1
ATOM 3213 N N . GLY B 1 187 ? 1.710 -5.765 -47.193 1.000 54.444 216 GLY BBB N 1
ATOM 3214 C CA . GLY B 1 187 ? 2.101 -6.400 -45.920 1.000 55.528 216 GLY BBB CA 1
ATOM 3215 C C . GLY B 1 187 ? 3.386 -7.189 -46.083 1.000 57.307 216 GLY BBB C 1
ATOM 3216 O O . GLY B 1 187 ? 4.095 -6.952 -47.078 1.000 57.293 216 GLY BBB O 1
ATOM 3217 N N . GLY B 1 188 ? 3.673 -8.101 -45.153 1.000 59.365 217 GLY BBB N 1
ATOM 3218 C CA . GLY B 1 188 ? 4.857 -8.978 -45.206 1.000 62.056 217 GLY BBB CA 1
ATOM 3219 C C . GLY B 1 188 ? 4.854 -9.846 -46.453 1.000 63.535 217 GLY BBB C 1
ATOM 3220 O O . GLY B 1 188 ? 5.816 -9.752 -47.238 1.000 64.194 217 GLY BBB O 1
ATOM 3221 N N . TYR B 1 189 ? 3.801 -10.652 -46.634 1.000 64.495 218 TYR BBB N 1
ATOM 3222 C CA . TYR B 1 189 ? 3.669 -11.658 -47.722 1.000 66.816 218 TYR BBB CA 1
ATOM 3223 C C . TYR B 1 189 ? 2.240 -11.630 -48.278 1.000 66.092 218 TYR BBB C 1
ATOM 3224 O O . TYR B 1 189 ? 1.669 -12.706 -48.549 1.000 68.760 218 TYR BBB O 1
ATOM 3233 N N . HIS B 1 190 ? 1.692 -10.424 -48.456 1.000 63.098 219 HIS BBB N 1
ATOM 3234 C CA . HIS B 1 190 ? 0.319 -10.168 -48.968 1.000 62.339 219 HIS BBB CA 1
ATOM 3235 C C . HIS B 1 190 ? 0.171 -8.690 -49.345 1.000 59.744 219 HIS BBB C 1
ATOM 3236 O O . HIS B 1 190 ? 1.010 -7.874 -48.904 1.000 58.192 219 HIS BBB O 1
ATOM 3243 N N . VAL B 1 191 ? -0.867 -8.370 -50.122 1.000 59.740 220 VAL BBB N 1
ATOM 3244 C CA . VAL B 1 191 ? -1.301 -6.976 -50.439 1.000 58.023 220 VAL BBB CA 1
ATOM 3245 C C . VAL B 1 191 ? -2.818 -6.896 -50.240 1.000 58.359 220 VAL BBB C 1
ATOM 3246 O O . VAL B 1 191 ? -3.533 -7.740 -50.818 1.000 60.281 220 VAL BBB O 1
ATOM 3250 N N . CYS B 1 192 ? -3.276 -5.930 -49.438 1.000 57.115 221 CYS BBB N 1
ATOM 3251 C CA . CYS B 1 192 ? -4.710 -5.584 -49.244 1.000 57.346 221 CYS BBB CA 1
ATOM 3252 C C . CYS B 1 192 ? -4.995 -4.248 -49.937 1.000 56.355 221 CYS BBB C 1
ATOM 3253 O O . CYS B 1 192 ? -4.148 -3.339 -49.837 1.000 54.960 221 CYS BBB O 1
ATOM 3256 N N . GLY B 1 193 ? -6.132 -4.152 -50.631 1.000 57.345 222 GLY BBB N 1
ATOM 3257 C CA . GLY B 1 193 ? -6.567 -2.937 -51.346 1.000 57.144 222 GLY BBB CA 1
ATOM 3258 C C . GLY B 1 193 ? -8.022 -2.619 -51.060 1.000 57.892 222 GLY BBB C 1
ATOM 3259 O O . GLY B 1 193 ? -8.823 -3.566 -50.975 1.000 59.443 222 GLY BBB O 1
ATOM 3260 N N . ILE B 1 194 ? -8.345 -1.333 -50.895 1.000 57.419 223 ILE BBB N 1
ATOM 3261 C CA . ILE B 1 194 ? -9.744 -0.825 -50.788 1.000 58.871 223 ILE BBB CA 1
ATOM 3262 C C . ILE B 1 194 ? -10.275 -0.646 -52.215 1.000 60.806 223 ILE BBB C 1
ATOM 3263 O O . ILE B 1 194 ? -9.738 0.214 -52.943 1.000 60.604 223 ILE BBB O 1
ATOM 3268 N N . LEU B 1 195 ? -11.275 -1.448 -52.592 1.000 63.191 224 LEU BBB N 1
ATOM 3269 C CA . LEU B 1 195 ? -11.889 -1.453 -53.947 1.000 65.895 224 LEU BBB CA 1
ATOM 3270 C C . LEU B 1 195 ? -12.478 -0.069 -54.237 1.000 66.990 224 LEU BBB C 1
ATOM 3271 O O . LEU B 1 195 ? -12.997 0.563 -53.294 1.000 66.595 224 LEU BBB O 1
ATOM 3276 N N . ASP B 1 196 ? -12.376 0.385 -55.489 1.000 69.040 225 ASP BBB N 1
ATOM 3277 C CA . ASP B 1 196 ? -12.929 1.682 -55.964 1.000 71.169 225 ASP BBB CA 1
ATOM 3278 C C . ASP B 1 196 ? -14.460 1.608 -55.928 1.000 73.925 225 ASP BBB C 1
ATOM 3279 O O . ASP B 1 196 ? -15.004 0.553 -56.308 1.000 75.761 225 ASP BBB O 1
ATOM 3284 N N . GLY B 1 197 ? -15.116 2.685 -55.481 1.000 74.816 226 GLY BBB N 1
ATOM 3285 C CA . GLY B 1 197 ? -16.586 2.805 -55.413 1.000 78.019 226 GLY BBB CA 1
ATOM 3286 C C . GLY B 1 197 ? -17.059 3.263 -54.043 1.000 77.319 226 GLY BBB C 1
ATOM 3287 O O . GLY B 1 197 ? -16.205 3.637 -53.213 1.000 74.670 226 GLY BBB O 1
ATOM 3288 N N . LEU B 1 198 ? -18.377 3.234 -53.819 1.000 80.287 227 LEU BBB N 1
ATOM 3289 C CA . LEU B 1 198 ? -19.037 3.655 -52.552 1.000 80.798 227 LEU BBB CA 1
ATOM 3290 C C . LEU B 1 198 ? -18.920 2.536 -51.507 1.000 79.031 227 LEU BBB C 1
ATOM 3291 O O . LEU B 1 198 ? -18.899 2.861 -50.302 1.000 78.453 227 LEU BBB O 1
ATOM 3293 N N . GLU B 1 199 ? -18.839 1.275 -51.951 1.000 78.894 228 GLU BBB N 1
ATOM 3294 C CA . GLU B 1 199 ? -18.773 0.068 -51.079 1.000 78.078 228 GLU BBB CA 1
ATOM 3295 C C . GLU B 1 199 ? -17.467 0.074 -50.271 1.000 74.063 228 GLU BBB C 1
ATOM 3296 O O . GLU B 1 199 ? -17.517 -0.286 -49.078 1.000 73.796 228 GLU BBB O 1
ATOM 3298 N N . SER B 1 200 ? -16.349 0.448 -50.904 1.000 71.627 229 SER BBB N 1
ATOM 3299 C CA . SER B 1 200 ? -14.995 0.547 -50.292 1.000 68.149 229 SER BBB CA 1
ATOM 3300 C C . SER B 1 200 ? -14.652 -0.744 -49.535 1.000 67.451 229 SER BBB C 1
ATOM 3301 O O . SER B 1 200 ? -14.084 -0.648 -48.428 1.000 66.047 229 SER BBB O 1
ATOM 3304 N N . ARG B 1 201 ? -14.986 -1.906 -50.108 1.000 69.195 230 ARG BBB N 1
ATOM 3305 C CA . ARG B 1 201 ? -14.673 -3.238 -49.525 1.000 69.435 230 ARG BBB CA 1
ATOM 3306 C C . ARG B 1 201 ? -13.190 -3.540 -49.767 1.000 66.824 230 ARG BBB C 1
ATOM 3307 O O . ARG B 1 201 ? -12.690 -3.195 -50.855 1.000 66.032 230 ARG BBB O 1
ATOM 3315 N N . VAL B 1 202 ? -12.523 -4.155 -48.786 1.000 65.948 231 VAL BBB N 1
ATOM 3316 C CA . VAL B 1 202 ? -11.083 -4.546 -48.865 1.000 64.011 231 VAL BBB CA 1
ATOM 3317 C C . VAL B 1 202 ? -10.982 -5.900 -49.580 1.000 65.953 231 VAL BBB C 1
ATOM 3318 O O . VAL B 1 202 ? -11.821 -6.781 -49.304 1.000 68.689 231 VAL BBB O 1
ATOM 3322 N N . LEU B 1 203 ? -9.996 -6.039 -50.473 1.000 65.304 232 LEU BBB N 1
ATOM 3323 C CA . LEU B 1 203 ? -9.659 -7.296 -51.195 1.000 67.486 232 LEU BBB CA 1
ATOM 3324 C C . LEU B 1 203 ? -8.170 -7.595 -50.981 1.000 66.068 232 LEU BBB C 1
ATOM 3325 O O . LEU B 1 203 ? -7.342 -6.743 -51.358 1.000 64.158 232 LEU BBB O 1
ATOM 3330 N N . CYS B 1 204 ? -7.855 -8.756 -50.395 1.000 67.554 233 CYS BBB N 1
ATOM 3331 C CA . CYS B 1 204 ? -6.485 -9.169 -49.987 1.000 66.772 233 CYS BBB CA 1
ATOM 3332 C C . CYS B 1 204 ? -6.072 -10.444 -50.731 1.000 69.815 233 CYS BBB C 1
ATOM 3333 O O . CYS B 1 204 ? -6.913 -11.356 -50.849 1.000 72.944 233 CYS BBB O 1
ATOM 3336 N N . TRP B 1 205 ? -4.821 -10.494 -51.206 1.000 69.587 234 TRP BBB N 1
ATOM 3337 C CA . TRP B 1 205 ? -4.206 -11.672 -51.877 1.000 72.900 234 TRP BBB CA 1
ATOM 3338 C C . TRP B 1 205 ? -2.777 -11.876 -51.358 1.000 72.421 234 TRP BBB C 1
ATOM 3339 O O . TRP B 1 205 ? -2.114 -10.870 -51.032 1.000 69.412 234 TRP BBB O 1
ATOM 3350 N N . GLY B 1 206 ? -2.335 -13.137 -51.287 1.000 75.784 235 GLY BBB N 1
ATOM 3351 C CA . GLY B 1 206 ? -1.031 -13.552 -50.731 1.000 76.375 235 GLY BBB CA 1
ATOM 3352 C C . GLY B 1 206 ? -1.087 -14.968 -50.180 1.000 80.654 235 GLY BBB C 1
ATOM 3353 O O . GLY B 1 206 ? -2.121 -15.640 -50.381 1.000 83.418 235 GLY BBB O 1
ATOM 3354 N N . LYS B 1 207 ? -0.018 -15.412 -49.509 1.000 81.756 236 LYS BBB N 1
ATOM 3355 C CA . LYS B 1 207 ? 0.088 -16.775 -48.917 1.000 86.384 236 LYS BBB CA 1
ATOM 3356 C C . LYS B 1 207 ? 1.293 -16.845 -47.970 1.000 86.645 236 LYS BBB C 1
ATOM 3357 O O . LYS B 1 207 ? 2.190 -15.983 -48.083 1.000 83.895 236 LYS BBB O 1
ATOM 3359 N N . SER B 1 208 ? 1.299 -17.842 -47.078 1.000 90.399 237 SER BBB N 1
ATOM 3360 C CA . SER B 1 208 ? 2.368 -18.114 -46.080 1.000 91.866 237 SER BBB CA 1
ATOM 3361 C C . SER B 1 208 ? 2.648 -19.620 -46.019 1.000 98.155 237 SER BBB C 1
ATOM 3362 O O . SER B 1 208 ? 3.708 -19.983 -45.471 1.000 100.346 237 SER BBB O 1
ATOM 3364 N N . LEU B 1 225 ? -6.558 -17.553 -38.325 1.000 101.593 254 LEU BBB N 1
ATOM 3365 C CA . LEU B 1 225 ? -6.655 -16.928 -39.673 1.000 96.815 254 LEU BBB CA 1
ATOM 3366 C C . LEU B 1 225 ? -8.015 -16.234 -39.821 1.000 95.723 254 LEU BBB C 1
ATOM 3367 O O . LEU B 1 225 ? -8.930 -16.845 -40.411 1.000 98.652 254 LEU BBB O 1
ATOM 3369 N N . ASP B 1 226 ? -8.137 -15.008 -39.299 1.000 92.303 255 ASP BBB N 1
ATOM 3370 C CA . ASP B 1 226 ? -9.378 -14.187 -39.350 1.000 91.152 255 ASP BBB CA 1
ATOM 3371 C C . ASP B 1 226 ? -9.575 -13.665 -40.777 1.000 87.422 255 ASP BBB C 1
ATOM 3372 O O . ASP B 1 226 ? -8.581 -13.210 -41.383 1.000 83.741 255 ASP BBB O 1
ATOM 3377 N N . LEU B 1 227 ? -10.812 -13.727 -41.284 1.000 88.781 256 LEU BBB N 1
ATOM 3378 C CA . LEU B 1 227 ? -11.193 -13.261 -42.645 1.000 86.161 256 LEU BBB CA 1
ATOM 3379 C C . LEU B 1 227 ? -11.299 -11.737 -42.645 1.000 81.715 256 LEU BBB C 1
ATOM 3380 O O . LEU B 1 227 ? -11.569 -11.137 -41.606 1.000 81.636 256 LEU BBB O 1
ATOM 3382 N N . PRO B 1 228 ? -11.089 -11.064 -43.802 1.000 78.342 257 PRO BBB N 1
ATOM 3383 C CA . PRO B 1 228 ? -11.250 -9.611 -43.892 1.000 74.867 257 PRO BBB CA 1
ATOM 3384 C C . PRO B 1 228 ? -12.673 -9.140 -43.595 1.000 76.541 257 PRO BBB C 1
ATOM 3385 O O . PRO B 1 228 ? -13.624 -9.908 -43.724 1.000 80.059 257 PRO BBB O 1
ATOM 3389 N N . PRO B 1 229 ? -12.859 -7.862 -43.187 1.000 74.518 258 PRO BBB N 1
ATOM 3390 C CA . PRO B 1 229 ? -14.193 -7.306 -42.963 1.000 76.353 258 PRO BBB CA 1
ATOM 3391 C C . PRO B 1 229 ? -14.878 -6.888 -44.273 1.000 75.920 258 PRO BBB C 1
ATOM 3392 O O . PRO B 1 229 ? -14.218 -6.308 -45.120 1.000 72.871 258 PRO BBB O 1
ATOM 3396 N N . LYS B 1 230 ? -16.175 -7.188 -44.399 1.000 79.460 259 LYS BBB N 1
ATOM 3397 C CA . LYS B 1 230 ? -17.025 -6.806 -45.560 1.000 80.125 259 LYS BBB CA 1
ATOM 3398 C C . LYS B 1 230 ? -17.327 -5.302 -45.505 1.000 78.434 259 LYS BBB C 1
ATOM 3399 O O . LYS B 1 230 ? -17.586 -4.719 -46.576 1.000 77.920 259 LYS BBB O 1
ATOM 3401 N N . GLU B 1 231 ? -17.288 -4.708 -44.304 1.000 78.068 260 GLU BBB N 1
ATOM 3402 C CA . GLU B 1 231 ? -17.625 -3.281 -44.041 1.000 77.419 260 GLU BBB CA 1
ATOM 3403 C C . GLU B 1 231 ? -16.754 -2.354 -44.888 1.000 73.451 260 GLU BBB C 1
ATOM 3404 O O . GLU B 1 231 ? -15.615 -2.690 -45.211 1.000 71.025 260 GLU BBB O 1
ATOM 3410 N N . PRO B 1 232 ? -17.264 -1.158 -45.268 1.000 68.047 261 PRO BBB N 1
ATOM 3411 C CA . PRO B 1 232 ? -16.445 -0.137 -45.922 1.000 65.879 261 PRO BBB CA 1
ATOM 3412 C C . PRO B 1 232 ? -15.280 0.331 -45.033 1.000 61.968 261 PRO BBB C 1
ATOM 3413 O O . PRO B 1 232 ? -15.496 0.517 -43.848 1.000 61.126 261 PRO BBB O 1
ATOM 3417 N N . LEU B 1 233 ? -14.091 0.505 -45.621 1.000 60.022 262 LEU BBB N 1
ATOM 3418 C CA . LEU B 1 233 ? -12.874 1.016 -44.931 1.000 56.909 262 LEU BBB CA 1
ATOM 3419 C C . LEU B 1 233 ? -12.469 2.363 -45.540 1.000 56.404 262 LEU BBB C 1
ATOM 3420 O O . LEU B 1 233 ? -12.701 2.557 -46.751 1.000 58.100 262 LEU BBB O 1
ATOM 3425 N N . LEU B 1 234 ? -11.894 3.250 -44.720 1.000 54.640 263 LEU BBB N 1
ATOM 3426 C CA . LEU B 1 234 ? -11.329 4.562 -45.138 1.000 54.610 263 LEU BBB CA 1
ATOM 3427 C C . LEU B 1 234 ? -9.829 4.402 -45.415 1.000 52.906 263 LEU BBB C 1
ATOM 3428 O O . LEU B 1 234 ? -9.352 4.978 -46.406 1.000 53.946 263 LEU BBB O 1
ATOM 3433 N N . ALA B 1 235 ? -9.121 3.665 -44.555 1.000 50.915 264 ALA BBB N 1
ATOM 3434 C CA . ALA B 1 235 ? -7.665 3.408 -44.648 1.000 49.625 264 ALA BBB CA 1
ATOM 3435 C C . ALA B 1 235 ? -7.383 1.927 -44.381 1.000 48.759 264 ALA BBB C 1
ATOM 3436 O O . ALA B 1 235 ? -8.259 1.245 -43.810 1.000 48.963 264 ALA BBB O 1
ATOM 3438 N N . VAL B 1 236 ? -6.200 1.460 -44.791 1.000 48.208 265 VAL BBB N 1
ATOM 3439 C CA . VAL B 1 236 ? -5.714 0.063 -44.588 1.000 47.780 265 VAL BBB CA 1
ATOM 3440 C C . VAL B 1 236 ? -4.188 0.097 -44.432 1.000 46.912 265 VAL BBB C 1
ATOM 3441 O O . VAL B 1 236 ? -3.549 0.958 -45.069 1.000 46.873 265 VAL BBB O 1
ATOM 3445 N N . VAL B 1 237 ? -3.642 -0.788 -43.591 1.000 46.433 266 VAL BBB N 1
ATOM 3446 C CA . VAL B 1 237 ? -2.175 -0.975 -43.377 1.000 46.465 266 VAL BBB CA 1
ATOM 3447 C C . VAL B 1 237 ? -1.884 -2.479 -43.343 1.000 47.077 266 VAL BBB C 1
ATOM 3448 O O . VAL B 1 237 ? -2.823 -3.257 -43.081 1.000 47.852 266 VAL BBB O 1
ATOM 3452 N N . GLY B 1 238 ? -0.628 -2.858 -43.591 1.000 47.514 267 GLY BBB N 1
ATOM 3453 C CA . GLY B 1 238 ? -0.174 -4.259 -43.657 1.000 48.448 267 GLY BBB CA 1
ATOM 3454 C C . GLY B 1 238 ? 0.957 -4.532 -42.681 1.000 48.796 267 GLY BBB C 1
ATOM 3455 O O . GLY B 1 238 ? 1.992 -3.841 -42.767 1.000 48.835 267 GLY BBB O 1
ATOM 3456 N N . GLY B 1 239 ? 0.757 -5.494 -41.775 1.000 49.761 268 GLY BBB N 1
ATOM 3457 C CA . GLY B 1 239 ? 1.817 -6.083 -40.936 1.000 50.767 268 GLY BBB CA 1
ATOM 3458 C C . GLY B 1 239 ? 2.480 -7.247 -41.649 1.000 52.066 268 GLY BBB C 1
ATOM 3459 O O . GLY B 1 239 ? 2.212 -7.426 -42.856 1.000 52.035 268 GLY BBB O 1
ATOM 3460 N N . LYS B 1 240 ? 3.300 -8.022 -40.935 1.000 53.740 269 LYS BBB N 1
ATOM 3461 C CA . LYS B 1 240 ? 4.056 -9.169 -41.507 1.000 55.617 269 LYS BBB CA 1
ATOM 3462 C C . LYS B 1 240 ? 3.074 -10.288 -41.883 1.000 56.824 269 LYS BBB C 1
ATOM 3463 O O . LYS B 1 240 ? 3.143 -10.756 -43.035 1.000 57.511 269 LYS BBB O 1
ATOM 3469 N N . PHE B 1 241 ? 2.194 -10.687 -40.956 1.000 57.795 270 PHE BBB N 1
ATOM 3470 C CA . PHE B 1 241 ? 1.214 -11.795 -41.131 1.000 59.752 270 PHE BBB CA 1
ATOM 3471 C C . PHE B 1 241 ? -0.206 -11.326 -40.784 1.000 59.284 270 PHE BBB C 1
ATOM 3472 O O . PHE B 1 241 ? -1.022 -12.164 -40.353 1.000 61.599 270 PHE BBB O 1
ATOM 3480 N N . TYR B 1 242 ? -0.502 -10.037 -40.975 1.000 56.907 271 TYR BBB N 1
ATOM 3481 C CA . TYR B 1 242 ? -1.821 -9.429 -40.656 1.000 56.420 271 TYR BBB CA 1
ATOM 3482 C C . TYR B 1 242 ? -2.008 -8.124 -41.437 1.000 54.330 271 TYR BBB C 1
ATOM 3483 O O . TYR B 1 242 ? -1.021 -7.571 -41.963 1.000 53.174 271 TYR BBB O 1
ATOM 3492 N N . ALA B 1 243 ? -3.256 -7.651 -41.484 1.000 54.459 272 ALA BBB N 1
ATOM 3493 C CA . ALA B 1 243 ? -3.665 -6.326 -42.002 1.000 52.961 272 ALA BBB CA 1
ATOM 3494 C C . ALA B 1 243 ? -4.648 -5.689 -41.014 1.000 53.013 272 ALA BBB C 1
ATOM 3495 O O . ALA B 1 243 ? -5.399 -6.442 -40.360 1.000 54.508 272 ALA BBB O 1
ATOM 3497 N N . CYS B 1 244 ? -4.623 -4.358 -40.901 1.000 51.765 273 CYS BBB N 1
ATOM 3498 C CA . CYS B 1 244 ? -5.592 -3.546 -40.115 1.000 51.899 273 CYS BBB CA 1
ATOM 3499 C C . CYS B 1 244 ? -6.199 -2.469 -41.023 1.000 50.841 273 CYS BBB C 1
ATOM 3500 O O . CYS B 1 244 ? -5.564 -2.132 -42.040 1.000 50.008 273 CYS BBB O 1
ATOM 3503 N N . GLY B 1 245 ? -7.384 -1.966 -40.666 1.000 51.057 274 GLY BBB N 1
ATOM 3504 C CA . GLY B 1 245 ? -8.086 -0.896 -41.402 1.000 50.600 274 GLY BBB CA 1
ATOM 3505 C C . GLY B 1 245 ? -8.909 -0.016 -40.479 1.000 50.574 274 GLY BBB C 1
ATOM 3506 O O . GLY B 1 245 ? -9.239 -0.472 -39.367 1.000 51.210 274 GLY BBB O 1
ATOM 3507 N N . ILE B 1 246 ? -9.214 1.208 -40.924 1.000 50.138 275 ILE BBB N 1
ATOM 3508 C CA . ILE B 1 246 ? -10.145 2.160 -40.249 1.000 50.821 275 ILE BBB CA 1
ATOM 3509 C C . ILE B 1 246 ? -11.517 2.044 -40.924 1.000 52.630 275 ILE BBB C 1
ATOM 3510 O O . ILE B 1 246 ? -11.621 2.397 -42.118 1.000 52.842 275 ILE BBB O 1
ATOM 3515 N N . LYS B 1 247 ? -12.521 1.562 -40.185 1.000 54.311 276 LYS BBB N 1
ATOM 3516 C CA . LYS B 1 247 ? -13.933 1.456 -40.644 1.000 56.905 276 LYS BBB CA 1
ATOM 3517 C C . LYS B 1 247 ? -14.487 2.862 -40.895 1.000 57.522 276 LYS BBB C 1
ATOM 3518 O O . LYS B 1 247 ? -14.299 3.733 -40.028 1.000 56.750 276 LYS BBB O 1
ATOM 3524 N N . ARG B 1 248 ? -15.148 3.066 -42.036 1.000 59.496 277 ARG BBB N 1
ATOM 3525 C CA . ARG B 1 248 ? -15.894 4.312 -42.363 1.000 61.331 277 ARG BBB CA 1
ATOM 3526 C C . ARG B 1 248 ? -17.077 4.464 -41.398 1.000 63.179 277 ARG BBB C 1
ATOM 3527 O O . ARG B 1 248 ? -17.479 5.617 -41.144 1.000 64.140 277 ARG BBB O 1
ATOM 3535 N N . TYR B 1 249 ? -17.597 3.343 -40.882 1.000 64.310 278 TYR BBB N 1
ATOM 3536 C CA . TYR B 1 249 ? -18.747 3.261 -39.940 1.000 66.749 278 TYR BBB CA 1
ATOM 3537 C C . TYR B 1 249 ? -18.533 4.180 -38.730 1.000 65.901 278 TYR BBB C 1
ATOM 3538 O O . TYR B 1 249 ? -19.429 5.003 -38.455 1.000 67.670 278 TYR BBB O 1
ATOM 3540 N N . ASP B 1 250 ? -17.400 4.030 -38.030 1.000 63.453 279 ASP BBB N 1
ATOM 3541 C CA . ASP B 1 250 ? -17.145 4.672 -36.709 1.000 63.231 279 ASP BBB CA 1
ATOM 3542 C C . ASP B 1 250 ? -15.675 5.103 -36.552 1.000 60.581 279 ASP BBB C 1
ATOM 3543 O O . ASP B 1 250 ? -15.297 5.460 -35.418 1.000 60.337 279 ASP BBB O 1
ATOM 3548 N N . HIS B 1 251 ? -14.881 5.092 -37.630 1.000 58.835 280 HIS BBB N 1
ATOM 3549 C CA . HIS B 1 251 ? -13.429 5.433 -37.637 1.000 56.996 280 HIS BBB CA 1
ATOM 3550 C C . HIS B 1 251 ? -12.648 4.520 -36.677 1.000 56.349 280 HIS BBB C 1
ATOM 3551 O O . HIS B 1 251 ? -11.537 4.913 -36.272 1.000 55.141 280 HIS BBB O 1
ATOM 3558 N N . SER B 1 252 ? -13.183 3.337 -36.354 1.000 57.566 281 SER BBB N 1
ATOM 3559 C CA . SER B 1 252 ? -12.575 2.363 -35.409 1.000 57.904 281 SER BBB CA 1
ATOM 3560 C C . SER B 1 252 ? -11.641 1.417 -36.173 1.000 56.662 281 SER BBB C 1
ATOM 3561 O O . SER B 1 252 ? -11.824 1.257 -37.398 1.000 56.068 281 SER BBB O 1
ATOM 3564 N N . ALA B 1 253 ? -10.681 0.817 -35.465 1.000 56.424 282 ALA BBB N 1
ATOM 3565 C CA . ALA B 1 253 ? -9.671 -0.112 -36.024 1.000 55.482 282 ALA BBB CA 1
ATOM 3566 C C . ALA B 1 253 ? -10.237 -1.536 -36.039 1.000 56.998 282 ALA BBB C 1
ATOM 3567 O O . ALA B 1 253 ? -10.819 -1.954 -35.020 1.000 58.985 282 ALA BBB O 1
ATOM 3569 N N . VAL B 1 254 ? -10.071 -2.239 -37.163 1.000 56.556 283 VAL BBB N 1
ATOM 3570 C CA . VAL B 1 254 ? -10.323 -3.705 -37.298 1.000 58.551 283 VAL BBB CA 1
ATOM 3571 C C . VAL B 1 254 ? -9.063 -4.341 -37.892 1.000 57.548 283 VAL BBB C 1
ATOM 3572 O O . VAL B 1 254 ? -8.508 -3.771 -38.853 1.000 55.615 283 VAL BBB O 1
ATOM 3576 N N . CYS B 1 255 ? -8.624 -5.464 -37.317 1.000 59.265 284 CYS BBB N 1
ATOM 3577 C CA . CYS B 1 255 ? -7.411 -6.218 -37.727 1.000 59.015 284 CYS BBB CA 1
ATOM 3578 C C . CYS B 1 255 ? -7.782 -7.682 -37.985 1.000 61.726 284 CYS BBB C 1
ATOM 3579 O O . CYS B 1 255 ? -8.577 -8.238 -37.199 1.000 64.317 284 CYS BBB O 1
ATOM 3582 N N . TRP B 1 256 ? -7.235 -8.264 -39.056 1.000 56.791 285 TRP BBB N 1
ATOM 3583 C CA . TRP B 1 256 ? -7.474 -9.670 -39.482 1.000 57.187 285 TRP BBB CA 1
ATOM 3584 C C . TRP B 1 256 ? -6.158 -10.298 -39.955 1.000 57.678 285 TRP BBB C 1
ATOM 3585 O O . TRP B 1 256 ? -5.206 -9.541 -40.240 1.000 57.486 285 TRP BBB O 1
ATOM 3596 N N . GLY B 1 257 ? -6.124 -11.632 -40.041 1.000 59.017 286 GLY BBB N 1
ATOM 3597 C CA . GLY B 1 257 ? -4.917 -12.433 -40.320 1.000 59.936 286 GLY BBB CA 1
ATOM 3598 C C . GLY B 1 257 ? -4.622 -13.391 -39.179 1.000 61.191 286 GLY BBB C 1
ATOM 3599 O O . GLY B 1 257 ? -5.587 -13.949 -38.621 1.000 62.179 286 GLY BBB O 1
ATOM 3600 N N . PHE B 1 258 ? -3.340 -13.563 -38.835 1.000 62.234 287 PHE BBB N 1
ATOM 3601 C CA . PHE B 1 258 ? -2.848 -14.496 -37.785 1.000 63.207 287 PHE BBB CA 1
ATOM 3602 C C . PHE B 1 258 ? -2.360 -13.691 -36.576 1.000 63.134 287 PHE BBB C 1
ATOM 3603 O O . PHE B 1 258 ? -2.328 -14.280 -35.475 1.000 63.850 287 PHE BBB O 1
ATOM 3611 N N . ALA B 1 266 ? -7.036 -5.553 -31.375 1.000 69.031 295 ALA BBB N 1
ATOM 3612 C CA . ALA B 1 266 ? -7.297 -4.128 -31.694 1.000 69.620 295 ALA BBB CA 1
ATOM 3613 C C . ALA B 1 266 ? -8.145 -3.495 -30.592 1.000 70.524 295 ALA BBB C 1
ATOM 3614 O O . ALA B 1 266 ? -8.964 -4.175 -29.978 1.000 70.854 295 ALA BBB O 1
ATOM 3616 N N . PRO B 1 267 ? -7.977 -2.181 -30.305 1.000 71.086 296 PRO BBB N 1
ATOM 3617 C CA . PRO B 1 267 ? -8.865 -1.477 -29.378 1.000 72.096 296 PRO BBB CA 1
ATOM 3618 C C . PRO B 1 267 ? -10.291 -1.375 -29.940 1.000 72.254 296 PRO BBB C 1
ATOM 3619 O O . PRO B 1 267 ? -10.443 -0.941 -31.070 1.000 72.745 296 PRO BBB O 1
ATOM 3623 N N . THR B 1 268 ? -11.286 -1.772 -29.142 1.000 71.929 297 THR BBB N 1
ATOM 3624 C CA . THR B 1 268 ? -12.717 -1.863 -29.538 1.000 71.861 297 THR BBB CA 1
ATOM 3625 C C . THR B 1 268 ? -13.276 -0.458 -29.793 1.000 72.795 297 THR BBB C 1
ATOM 3626 O O . THR B 1 268 ? -13.655 -0.179 -30.949 1.000 73.292 297 THR BBB O 1
ATOM 3628 N N . GLY B 1 269 ? -13.305 0.385 -28.755 1.000 74.047 298 GLY BBB N 1
ATOM 3629 C CA . GLY B 1 269 ? -14.002 1.687 -28.753 1.000 72.050 298 GLY BBB CA 1
ATOM 3630 C C . GLY B 1 269 ? -13.046 2.866 -28.800 1.000 67.802 298 GLY BBB C 1
ATOM 3631 O O . GLY B 1 269 ? -13.200 3.776 -27.961 1.000 68.088 298 GLY BBB O 1
ATOM 3632 N N . ILE B 1 270 ? -12.098 2.859 -29.744 1.000 64.297 299 ILE BBB N 1
ATOM 3633 C CA . ILE B 1 270 ? -11.200 4.014 -30.053 1.000 60.786 299 ILE BBB CA 1
ATOM 3634 C C . ILE B 1 270 ? -11.335 4.343 -31.545 1.000 58.967 299 ILE BBB C 1
ATOM 3635 O O . ILE B 1 270 ? -11.118 3.435 -32.369 1.000 59.095 299 ILE BBB O 1
ATOM 3640 N N . GLY B 1 271 ? -11.686 5.592 -31.868 1.000 57.767 300 GLY BBB N 1
ATOM 3641 C CA . GLY B 1 271 ? -11.761 6.104 -33.250 1.000 57.214 300 GLY BBB CA 1
ATOM 3642 C C . GLY B 1 271 ? -10.457 6.765 -33.660 1.000 54.989 300 GLY BBB C 1
ATOM 3643 O O . GLY B 1 271 ? -10.030 7.708 -32.964 1.000 54.528 300 GLY BBB O 1
ATOM 3644 N N . PHE B 1 272 ? -9.845 6.290 -34.748 1.000 53.800 301 PHE BBB N 1
ATOM 3645 C CA . PHE B 1 272 ? -8.500 6.710 -35.220 1.000 52.153 301 PHE BBB CA 1
ATOM 3646 C C . PHE B 1 272 ? -8.628 7.638 -36.432 1.000 53.283 301 PHE BBB C 1
ATOM 3647 O O . PHE B 1 272 ? -9.587 7.499 -37.217 1.000 54.970 301 PHE BBB O 1
ATOM 3655 N N . TYR B 1 273 ? -7.670 8.560 -36.560 1.000 53.035 302 TYR BBB N 1
ATOM 3656 C CA . TYR B 1 273 ? -7.500 9.476 -37.718 1.000 55.006 302 TYR BBB CA 1
ATOM 3657 C C . TYR B 1 273 ? -6.669 8.770 -38.797 1.000 54.079 302 TYR BBB C 1
ATOM 3658 O O . TYR B 1 273 ? -6.981 8.928 -39.991 1.000 56.028 302 TYR BBB O 1
ATOM 3667 N N . ASP B 1 274 ? -5.638 8.022 -38.387 1.000 51.611 303 ASP BBB N 1
ATOM 3668 C CA . ASP B 1 274 ? -4.744 7.265 -39.306 1.000 50.578 303 ASP BBB CA 1
ATOM 3669 C C . ASP B 1 274 ? -4.098 6.094 -38.559 1.000 47.707 303 ASP BBB C 1
ATOM 3670 O O . ASP B 1 274 ? -4.055 6.132 -37.316 1.000 47.212 303 ASP BBB O 1
ATOM 3675 N N . LEU B 1 275 ? -3.626 5.095 -39.312 1.000 46.925 304 LEU BBB N 1
ATOM 3676 C CA . LEU B 1 275 ? -2.939 3.873 -38.813 1.000 45.107 304 LEU BBB CA 1
ATOM 3677 C C . LEU B 1 275 ? -1.563 3.753 -39.480 1.000 44.327 304 LEU BBB C 1
ATOM 3678 O O . LEU B 1 275 ? -1.418 4.213 -40.631 1.000 45.019 304 LEU BBB O 1
ATOM 3683 N N . ALA B 1 276 ? -0.600 3.156 -38.773 1.000 43.094 305 ALA BBB N 1
ATOM 3684 C CA . ALA B 1 276 ? 0.691 2.668 -39.314 1.000 42.711 305 ALA BBB CA 1
ATOM 3685 C C . ALA B 1 276 ? 0.965 1.277 -38.733 1.000 42.339 305 ALA BBB C 1
ATOM 3686 O O . ALA B 1 276 ? 0.528 1.022 -37.594 1.000 42.651 305 ALA BBB O 1
ATOM 3688 N N . ALA B 1 277 ? 1.646 0.412 -39.490 1.000 42.482 306 ALA BBB N 1
ATOM 3689 C CA . ALA B 1 277 ? 1.922 -0.995 -39.114 1.000 43.122 306 ALA BBB CA 1
ATOM 3690 C C . ALA B 1 277 ? 3.419 -1.299 -39.235 1.000 43.067 306 ALA BBB C 1
ATOM 3691 O O . ALA B 1 277 ? 4.037 -0.868 -40.228 1.000 42.860 306 ALA BBB O 1
ATOM 3693 N N . GLY B 1 278 ? 3.965 -1.996 -38.232 1.000 43.767 307 GLY BBB N 1
ATOM 3694 C CA . GLY B 1 278 ? 5.270 -2.683 -38.279 1.000 44.466 307 GLY BBB CA 1
ATOM 3695 C C . GLY B 1 278 ? 5.074 -4.170 -38.515 1.000 45.947 307 GLY BBB C 1
ATOM 3696 O O . GLY B 1 278 ? 3.971 -4.549 -38.948 1.000 46.444 307 GLY BBB O 1
ATOM 3697 N N . ASN B 1 279 ? 6.088 -4.992 -38.231 1.000 47.399 308 ASN BBB N 1
ATOM 3698 C CA . ASN B 1 279 ? 6.043 -6.459 -38.485 1.000 49.816 308 ASN BBB CA 1
ATOM 3699 C C . ASN B 1 279 ? 5.036 -7.119 -37.530 1.000 52.322 308 ASN BBB C 1
ATOM 3700 O O . ASN B 1 279 ? 4.233 -7.942 -38.016 1.000 53.883 308 ASN BBB O 1
ATOM 3705 N N . TYR B 1 280 ? 5.059 -6.764 -36.238 1.000 53.230 309 TYR BBB N 1
ATOM 3706 C CA . TYR B 1 280 ? 4.261 -7.429 -35.170 1.000 56.658 309 TYR BBB CA 1
ATOM 3707 C C . TYR B 1 280 ? 3.549 -6.409 -34.269 1.000 55.868 309 TYR BBB C 1
ATOM 3708 O O . TYR B 1 280 ? 3.209 -6.776 -33.126 1.000 58.652 309 TYR BBB O 1
ATOM 3717 N N . PHE B 1 281 ? 3.303 -5.186 -34.751 1.000 52.743 310 PHE BBB N 1
ATOM 3718 C CA . PHE B 1 281 ? 2.568 -4.137 -33.993 1.000 52.164 310 PHE BBB CA 1
ATOM 3719 C C . PHE B 1 281 ? 1.998 -3.077 -34.942 1.000 48.902 310 PHE BBB C 1
ATOM 3720 O O . PHE B 1 281 ? 2.584 -2.824 -36.013 1.000 47.051 310 PHE BBB O 1
ATOM 3728 N N . THR B 1 282 ? 0.866 -2.493 -34.538 1.000 48.490 311 THR BBB N 1
ATOM 3729 C CA . THR B 1 282 ? 0.146 -1.393 -35.232 1.000 46.638 311 THR BBB CA 1
ATOM 3730 C C . THR B 1 282 ? -0.024 -0.230 -34.251 1.000 46.294 311 THR BBB C 1
ATOM 3731 O O . THR B 1 282 ? -0.262 -0.503 -33.059 1.000 47.932 311 THR BBB O 1
ATOM 3735 N N . CYS B 1 283 ? 0.100 1.007 -34.744 1.000 45.040 312 CYS BBB N 1
ATOM 3736 C CA . CYS B 1 283 ? -0.132 2.262 -33.981 1.000 45.345 312 CYS BBB CA 1
ATOM 3737 C C . CYS B 1 283 ? -1.175 3.119 -34.705 1.000 44.619 312 CYS BBB C 1
ATOM 3738 O O . CYS B 1 283 ? -1.179 3.123 -35.954 1.000 43.671 312 CYS BBB O 1
ATOM 3741 N N . GLY B 1 284 ? -2.022 3.808 -33.936 1.000 45.156 313 GLY BBB N 1
ATOM 3742 C CA . GLY B 1 284 ? -3.010 4.781 -34.437 1.000 45.137 313 GLY BBB CA 1
ATOM 3743 C C . GLY B 1 284 ? -2.872 6.115 -33.727 1.000 46.062 313 GLY BBB C 1
ATOM 3744 O O . GLY B 1 284 ? -2.423 6.120 -32.562 1.000 46.882 313 GLY BBB O 1
ATOM 3745 N N . VAL B 1 285 ? -3.230 7.204 -34.410 1.000 46.836 314 VAL BBB N 1
ATOM 3746 C CA . VAL B 1 285 ? -3.266 8.589 -33.850 1.000 48.848 314 VAL BBB CA 1
ATOM 3747 C C . VAL B 1 285 ? -4.722 9.072 -33.867 1.000 49.830 314 VAL BBB C 1
ATOM 3748 O O . VAL B 1 285 ? -5.450 8.716 -34.814 1.000 49.301 314 VAL BBB O 1
ATOM 3752 N N . LEU B 1 286 ? -5.123 9.835 -32.846 1.000 51.843 315 LEU BBB N 1
ATOM 3753 C CA . LEU B 1 286 ? -6.514 10.329 -32.656 1.000 53.565 315 LEU BBB CA 1
ATOM 3754 C C . LEU B 1 286 ? -6.691 11.678 -33.365 1.000 56.517 315 LEU BBB C 1
ATOM 3755 O O . LEU B 1 286 ? -7.810 11.940 -33.847 1.000 57.459 315 LEU BBB O 1
ATOM 3760 N N . THR B 1 287 ? -5.635 12.499 -33.412 1.000 58.922 316 THR BBB N 1
ATOM 3761 C CA . THR B 1 287 ? -5.591 13.802 -34.132 1.000 63.101 316 THR BBB CA 1
ATOM 3762 C C . THR B 1 287 ? -4.166 14.080 -34.627 1.000 64.941 316 THR BBB C 1
ATOM 3763 O O . THR B 1 287 ? -3.241 13.352 -34.211 1.000 63.703 316 THR BBB O 1
ATOM 3767 N N . GLY B 1 288 ? -4.013 15.096 -35.483 1.000 69.049 317 GLY BBB N 1
ATOM 3768 C CA . GLY B 1 288 ? -2.712 15.651 -35.907 1.000 72.006 317 GLY BBB CA 1
ATOM 3769 C C . GLY B 1 288 ? -2.224 16.727 -34.948 1.000 76.304 317 GLY BBB C 1
ATOM 3770 O O . GLY B 1 288 ? -1.052 17.136 -35.069 1.000 78.927 317 GLY BBB O 1
ATOM 3771 N N . THR B 1 289 ? -3.091 17.162 -34.025 1.000 77.757 318 THR BBB N 1
ATOM 3772 C CA . THR B 1 289 ? -2.840 18.229 -33.017 1.000 82.351 318 THR BBB CA 1
ATOM 3773 C C . THR B 1 289 ? -1.904 17.721 -31.911 1.000 81.858 318 THR BBB C 1
ATOM 3774 O O . THR B 1 289 ? -1.389 18.566 -31.152 1.000 86.151 318 THR BBB O 1
ATOM 3778 N N . SER B 1 290 ? -1.714 16.401 -31.808 1.000 82.506 319 SER BBB N 1
ATOM 3779 C CA . SER B 1 290 ? -0.767 15.747 -30.866 1.000 80.698 319 SER BBB CA 1
ATOM 3780 C C . SER B 1 290 ? -0.324 14.393 -31.434 1.000 77.247 319 SER BBB C 1
ATOM 3781 O O . SER B 1 290 ? -1.209 13.573 -31.754 1.000 75.490 319 SER BBB O 1
ATOM 3784 N N . MET B 1 291 ? 0.992 14.177 -31.551 1.000 76.987 320 MET BBB N 1
ATOM 3785 C CA . MET B 1 291 ? 1.601 12.904 -32.026 1.000 74.258 320 MET BBB CA 1
ATOM 3786 C C . MET B 1 291 ? 1.902 12.012 -30.816 1.000 72.011 320 MET BBB C 1
ATOM 3787 O O . MET B 1 291 ? 3.086 11.692 -30.589 1.000 72.289 320 MET BBB O 1
ATOM 3792 N N . SER B 1 292 ? 0.856 11.643 -30.070 1.000 70.570 321 SER BBB N 1
ATOM 3793 C CA . SER B 1 292 ? 0.884 10.671 -28.946 1.000 68.820 321 SER BBB CA 1
ATOM 3794 C C . SER B 1 292 ? 0.201 9.383 -29.399 1.000 65.425 321 SER BBB C 1
ATOM 3795 O O . SER B 1 292 ? -1.011 9.240 -29.253 1.000 65.764 321 SER BBB O 1
ATOM 3798 N N . PRO B 1 293 ? 0.950 8.407 -29.962 1.000 62.628 322 PRO BBB N 1
ATOM 3799 C CA . PRO B 1 293 ? 0.341 7.233 -30.589 1.000 60.024 322 PRO BBB CA 1
ATOM 3800 C C . PRO B 1 293 ? -0.224 6.208 -29.594 1.000 58.923 322 PRO BBB C 1
ATOM 3801 O O . PRO B 1 293 ? 0.292 6.103 -28.499 1.000 59.948 322 PRO BBB O 1
ATOM 3805 N N . VAL B 1 294 ? -1.266 5.484 -30.015 1.000 57.456 323 VAL BBB N 1
ATOM 3806 C CA . VAL B 1 294 ? -1.824 4.289 -29.315 1.000 56.847 323 VAL BBB CA 1
ATOM 3807 C C . VAL B 1 294 ? -1.390 3.051 -30.106 1.000 54.767 323 VAL BBB C 1
ATOM 3808 O O . VAL B 1 294 ? -1.888 2.872 -31.235 1.000 54.216 323 VAL BBB O 1
ATOM 3812 N N . CYS B 1 295 ? -0.489 2.244 -29.538 1.000 54.290 324 CYS BBB N 1
ATOM 3813 C CA . CYS B 1 295 ? 0.150 1.074 -30.201 1.000 53.189 324 CYS BBB CA 1
ATOM 3814 C C . CYS B 1 295 ? -0.248 -0.218 -29.486 1.000 54.247 324 CYS BBB C 1
ATOM 3815 O O . CYS B 1 295 ? -0.328 -0.200 -28.243 1.000 55.943 324 CYS BBB O 1
ATOM 3818 N N . TRP B 1 296 ? -0.470 -1.292 -30.250 1.000 54.061 325 TRP BBB N 1
ATOM 3819 C CA . TRP B 1 296 ? -0.762 -2.654 -29.729 1.000 55.646 325 TRP BBB CA 1
ATOM 3820 C C . TRP B 1 296 ? -0.019 -3.705 -30.562 1.000 55.853 325 TRP BBB C 1
ATOM 3821 O O . TRP B 1 296 ? 0.004 -3.573 -31.801 1.000 54.997 325 TRP BBB O 1
ATOM 3832 N N . GLY B 1 297 ? 0.590 -4.688 -29.890 1.000 58.016 326 GLY BBB N 1
ATOM 3833 C CA . GLY B 1 297 ? 1.256 -5.844 -30.520 1.000 58.821 326 GLY BBB CA 1
ATOM 3834 C C . GLY B 1 297 ? 0.244 -6.877 -30.984 1.000 59.930 326 GLY BBB C 1
ATOM 3835 O O . GLY B 1 297 ? -0.695 -7.162 -30.217 1.000 61.597 326 GLY BBB O 1
ATOM 3836 N N . LEU B 1 298 ? 0.422 -7.408 -32.197 1.000 60.119 327 LEU BBB N 1
ATOM 3837 C CA . LEU B 1 298 ? -0.455 -8.451 -32.800 1.000 61.985 327 LEU BBB CA 1
ATOM 3838 C C . LEU B 1 298 ? 0.267 -9.111 -33.983 1.000 62.666 327 LEU BBB C 1
ATOM 3839 O O . LEU B 1 298 ? 1.186 -8.482 -34.541 1.000 61.755 327 LEU BBB O 1
ATOM 3844 N N . GLY B 1 299 ? -0.146 -10.329 -34.343 1.000 65.264 328 GLY BBB N 1
ATOM 3845 C CA . GLY B 1 299 ? 0.406 -11.102 -35.473 1.000 66.806 328 GLY BBB CA 1
ATOM 3846 C C . GLY B 1 299 ? 1.721 -11.782 -35.124 1.000 68.437 328 GLY BBB C 1
ATOM 3847 O O . GLY B 1 299 ? 2.417 -12.222 -36.063 1.000 69.600 328 GLY BBB O 1
ATOM 3848 N N . PHE B 1 300 ? 2.049 -11.873 -33.829 1.000 69.272 329 PHE BBB N 1
ATOM 3849 C CA . PHE B 1 300 ? 3.270 -12.534 -33.296 1.000 71.668 329 PHE BBB CA 1
ATOM 3850 C C . PHE B 1 300 ? 2.980 -14.018 -33.088 1.000 75.688 329 PHE BBB C 1
ATOM 3851 O O . PHE B 1 300 ? 1.915 -14.379 -32.591 1.000 77.066 329 PHE BBB O 1
ATOM 3853 N N . PRO B 1 301 ? 3.918 -14.916 -33.466 1.000 78.506 330 PRO BBB N 1
ATOM 3854 C CA . PRO B 1 301 ? 3.687 -16.356 -33.318 1.000 82.791 330 PRO BBB CA 1
ATOM 3855 C C . PRO B 1 301 ? 3.745 -16.847 -31.862 1.000 85.996 330 PRO BBB C 1
ATOM 3856 O O . PRO B 1 301 ? 3.165 -17.882 -31.580 1.000 89.622 330 PRO BBB O 1
ATOM 3858 N N . ALA B 1 302 ? 4.436 -16.107 -30.986 1.000 85.418 331 ALA BBB N 1
ATOM 3859 C CA . ALA B 1 302 ? 4.616 -16.429 -29.550 1.000 88.977 331 ALA BBB CA 1
ATOM 3860 C C . ALA B 1 302 ? 3.358 -16.032 -28.770 1.000 88.463 331 ALA BBB C 1
ATOM 3861 O O . ALA B 1 302 ? 3.011 -16.661 -27.769 1.000 92.621 331 ALA BBB O 1
ATOM 3863 N N . LEU C 1 1 ? 8.463 9.542 -6.593 1.000 32.871 30 LEU CCC N 1
ATOM 3864 C CA . LEU C 1 1 ? 7.181 10.053 -6.022 1.000 34.160 30 LEU CCC CA 1
ATOM 3865 C C . LEU C 1 1 ? 6.145 8.928 -5.989 1.000 33.992 30 LEU CCC C 1
ATOM 3866 O O . LEU C 1 1 ? 6.226 8.018 -6.841 1.000 33.595 30 LEU CCC O 1
ATOM 3871 N N . GLY C 1 2 ? 5.208 9.006 -5.041 1.000 34.820 31 GLY CCC N 1
ATOM 3872 C CA . GLY C 1 2 ? 3.987 8.179 -5.008 1.000 35.285 31 GLY CCC CA 1
ATOM 3873 C C . GLY C 1 2 ? 4.178 6.888 -4.232 1.000 34.899 31 GLY CCC C 1
ATOM 3874 O O . GLY C 1 2 ? 5.057 6.842 -3.347 1.000 34.257 31 GLY CCC O 1
ATOM 3875 N N . SER C 1 3 ? 3.376 5.875 -4.571 1.000 35.241 32 SER CCC N 1
ATOM 3876 C CA . SER C 1 3 ? 3.197 4.609 -3.814 1.000 35.772 32 SER CCC CA 1
ATOM 3877 C C . SER C 1 3 ? 3.874 3.454 -4.550 1.000 34.744 32 SER CCC C 1
ATOM 3878 O O . SER C 1 3 ? 4.227 3.623 -5.735 1.000 33.729 32 SER CCC O 1
ATOM 3881 N N . MET C 1 4 ? 4.022 2.319 -3.862 1.000 35.290 33 MET CCC N 1
ATOM 3882 C CA . MET C 1 4 ? 4.460 1.033 -4.459 1.000 35.260 33 MET CCC CA 1
ATOM 3883 C C . MET C 1 4 ? 3.410 0.597 -5.486 1.000 36.065 33 MET CCC C 1
ATOM 3884 O O . MET C 1 4 ? 2.210 0.636 -5.158 1.000 37.119 33 MET CCC O 1
ATOM 3889 N N . SER C 1 5 ? 3.852 0.216 -6.685 1.000 35.573 34 SER CCC N 1
ATOM 3890 C CA . SER C 1 5 ? 2.977 -0.199 -7.812 1.000 36.749 34 SER CCC CA 1
ATOM 3891 C C . SER C 1 5 ? 3.710 -1.222 -8.687 1.000 36.565 34 SER CCC C 1
ATOM 3892 O O . SER C 1 5 ? 4.896 -1.493 -8.417 1.000 35.536 34 SER CCC O 1
ATOM 3895 N N . SER C 1 6 ? 3.018 -1.773 -9.684 1.000 37.748 35 SER CCC N 1
ATOM 3896 C CA . SER C 1 6 ? 3.582 -2.699 -10.701 1.000 38.379 35 SER CCC CA 1
ATOM 3897 C C . SER C 1 6 ? 4.303 -1.886 -11.782 1.000 36.941 35 SER CCC C 1
ATOM 3898 O O . SER C 1 6 ? 5.013 -2.495 -12.599 1.000 37.070 35 SER CCC O 1
ATOM 3901 N N . ILE C 1 7 ? 4.109 -0.561 -11.777 1.000 35.986 36 ILE CCC N 1
ATOM 3902 C CA . ILE C 1 7 ? 4.818 0.427 -12.644 1.000 34.757 36 ILE CCC CA 1
ATOM 3903 C C . ILE C 1 7 ? 5.435 1.499 -11.737 1.000 33.271 36 ILE CCC C 1
ATOM 3904 O O . ILE C 1 7 ? 4.890 1.735 -10.643 1.000 33.282 36 ILE CCC O 1
ATOM 3909 N N . ALA C 1 8 ? 6.534 2.118 -12.172 1.000 32.228 37 ALA CCC N 1
ATOM 3910 C CA . ALA C 1 8 ? 7.272 3.145 -11.402 1.000 30.896 37 ALA CCC CA 1
ATOM 3911 C C . ALA C 1 8 ? 8.060 4.047 -12.355 1.000 30.475 37 ALA CCC C 1
ATOM 3912 O O . ALA C 1 8 ? 8.373 3.609 -13.482 1.000 30.664 37 ALA CCC O 1
ATOM 3914 N N . ILE C 1 9 ? 8.366 5.266 -11.907 1.000 30.056 38 ILE CCC N 1
ATOM 3915 C CA . ILE C 1 9 ? 9.057 6.305 -12.721 1.000 30.320 38 ILE CCC CA 1
ATOM 3916 C C . ILE C 1 9 ? 10.238 6.870 -11.930 1.000 29.619 38 ILE CCC C 1
ATOM 3917 O O . ILE C 1 9 ? 10.055 7.207 -10.744 1.000 29.421 38 ILE CCC O 1
ATOM 3922 N N . SER C 1 10 ? 11.401 6.937 -12.581 1.000 29.525 39 SER CCC N 1
ATOM 3923 C CA A SER C 1 10 ? 12.579 7.722 -12.132 0.480 29.178 39 SER CCC CA 1
ATOM 3924 C CA B SER C 1 10 ? 12.572 7.727 -12.124 0.520 29.220 39 SER CCC CA 1
ATOM 3925 C C . SER C 1 10 ? 12.678 8.984 -12.992 1.000 29.918 39 SER CCC C 1
ATOM 3926 O O . SER C 1 10 ? 12.280 8.919 -14.169 1.000 30.367 39 SER CCC O 1
ATOM 3931 N N . TYR C 1 11 ? 13.186 10.071 -12.414 1.000 30.260 40 TYR CCC N 1
ATOM 3932 C CA . TYR C 1 11 ? 13.211 11.422 -13.032 1.000 31.522 40 TYR CCC CA 1
ATOM 3933 C C . TYR C 1 11 ? 14.479 12.159 -12.591 1.000 32.084 40 TYR CCC C 1
ATOM 3934 O O . TYR C 1 11 ? 15.259 11.589 -11.807 1.000 31.344 40 TYR CCC O 1
ATOM 3943 N N . GLY C 1 12 ? 14.671 13.383 -13.092 1.000 33.865 41 GLY CCC N 1
ATOM 3944 C CA . GLY C 1 12 ? 15.790 14.272 -12.722 1.000 35.323 41 GLY CCC CA 1
ATOM 3945 C C . GLY C 1 12 ? 16.808 14.411 -13.841 1.000 36.326 41 GLY CCC C 1
ATOM 3946 O O . GLY C 1 12 ? 16.542 13.912 -14.956 1.000 35.680 41 GLY CCC O 1
ATOM 3947 N N . GLU C 1 13 ? 17.943 15.053 -13.544 1.000 37.853 42 GLU CCC N 1
ATOM 3948 C CA . GLU C 1 13 ? 19.006 15.408 -14.525 1.000 39.864 42 GLU CCC CA 1
ATOM 3949 C C . GLU C 1 13 ? 19.638 14.141 -15.115 1.000 38.658 42 GLU CCC C 1
ATOM 3950 O O . GLU C 1 13 ? 20.146 14.222 -16.248 1.000 40.238 42 GLU CCC O 1
ATOM 3956 N N . GLY C 1 14 ? 19.621 13.026 -14.377 1.000 36.811 43 GLY CCC N 1
ATOM 3957 C CA . GLY C 1 14 ? 20.161 11.726 -14.824 1.000 36.137 43 GLY CCC CA 1
ATOM 3958 C C . GLY C 1 14 ? 19.358 11.126 -15.970 1.000 35.857 43 GLY CCC C 1
ATOM 3959 O O . GLY C 1 14 ? 19.901 10.249 -16.669 1.000 36.016 43 GLY CCC O 1
ATOM 3960 N N . GLY C 1 15 ? 18.107 11.564 -16.149 1.000 35.589 44 GLY CCC N 1
ATOM 3961 C CA . GLY C 1 15 ? 17.217 11.137 -17.245 1.000 35.782 44 GLY CCC CA 1
ATOM 3962 C C . GLY C 1 15 ? 16.001 10.397 -16.717 1.000 34.441 44 GLY CCC C 1
ATOM 3963 O O . GLY C 1 15 ? 16.106 9.767 -15.651 1.000 33.708 44 GLY CCC O 1
ATOM 3964 N N . SER C 1 16 ? 14.878 10.473 -17.429 1.000 34.986 45 SER CCC N 1
ATOM 3965 C CA . SER C 1 16 ? 13.605 9.810 -17.049 1.000 34.187 45 SER CCC CA 1
ATOM 3966 C C . SER C 1 16 ? 13.688 8.317 -17.383 1.000 33.707 45 SER CCC C 1
ATOM 3967 O O . SER C 1 16 ? 14.297 7.977 -18.416 1.000 34.549 45 SER CCC O 1
ATOM 3970 N N . VAL C 1 17 ? 13.114 7.465 -16.529 1.000 32.788 46 VAL CCC N 1
ATOM 3971 C CA . VAL C 1 17 ? 13.000 5.994 -16.759 1.000 32.730 46 VAL CCC CA 1
ATOM 3972 C C . VAL C 1 17 ? 11.609 5.528 -16.314 1.000 33.062 46 VAL CCC C 1
ATOM 3973 O O . VAL C 1 17 ? 11.137 5.978 -15.252 1.000 32.549 46 VAL CCC O 1
ATOM 3977 N N . PHE C 1 18 ? 10.980 4.668 -17.118 1.000 34.161 47 PHE CCC N 1
ATOM 3978 C CA . PHE C 1 18 ? 9.738 3.927 -16.781 1.000 34.862 47 PHE CCC CA 1
ATOM 3979 C C . PHE C 1 18 ? 10.097 2.450 -16.600 1.000 35.080 47 PHE CCC C 1
ATOM 3980 O O . PHE C 1 18 ? 10.672 1.863 -17.536 1.000 35.887 47 PHE CCC O 1
ATOM 3988 N N . CYS C 1 19 ? 9.784 1.887 -15.430 1.000 34.827 48 CYS CCC N 1
ATOM 3989 C CA . CYS C 1 19 ? 9.978 0.453 -15.095 1.000 35.814 48 CYS CCC CA 1
ATOM 3990 C C . CYS C 1 19 ? 8.620 -0.170 -14.759 1.000 36.736 48 CYS CCC C 1
ATOM 3991 O O . CYS C 1 19 ? 7.752 0.544 -14.213 1.000 36.292 48 CYS CCC O 1
ATOM 3994 N N . GLY C 1 20 ? 8.449 -1.450 -15.090 1.000 38.041 49 GLY CCC N 1
ATOM 3995 C CA . GLY C 1 20 ? 7.227 -2.219 -14.800 1.000 39.668 49 GLY CCC CA 1
ATOM 3996 C C . GLY C 1 20 ? 7.539 -3.680 -14.548 1.000 40.998 49 GLY CCC C 1
ATOM 3997 O O . GLY C 1 20 ? 8.534 -4.178 -15.114 1.000 41.282 49 GLY CCC O 1
ATOM 3998 N N . LEU C 1 21 ? 6.738 -4.339 -13.707 1.000 42.319 50 LEU CCC N 1
ATOM 3999 C CA . LEU C 1 21 ? 6.761 -5.814 -13.541 1.000 44.803 50 LEU CCC CA 1
ATOM 4000 C C . LEU C 1 21 ? 6.316 -6.436 -14.868 1.000 47.599 50 LEU CCC C 1
ATOM 4001 O O . LEU C 1 21 ? 5.343 -5.925 -15.456 1.000 48.108 50 LEU CCC O 1
ATOM 4006 N N . LYS C 1 22 ? 7.021 -7.474 -15.326 1.000 49.921 51 LYS CCC N 1
ATOM 4007 C CA . LYS C 1 22 ? 6.745 -8.170 -16.613 1.000 53.600 51 LYS CCC CA 1
ATOM 4008 C C . LYS C 1 22 ? 5.354 -8.812 -16.525 1.000 56.097 51 LYS CCC C 1
ATOM 4009 O O . LYS C 1 22 ? 4.992 -9.285 -15.430 1.000 56.233 51 LYS CCC O 1
ATOM 4015 N N . SER C 1 23 ? 4.609 -8.819 -17.635 1.000 58.550 52 SER CCC N 1
ATOM 4016 C CA . SER C 1 23 ? 3.181 -9.231 -17.703 1.000 61.312 52 SER CCC CA 1
ATOM 4017 C C . SER C 1 23 ? 3.049 -10.747 -17.910 1.000 64.798 52 SER CCC C 1
ATOM 4018 O O . SER C 1 23 ? 1.939 -11.189 -18.265 1.000 67.996 52 SER CCC O 1
ATOM 4021 N N . ASP C 1 24 ? 4.124 -11.513 -17.683 1.000 64.847 53 ASP CCC N 1
ATOM 4022 C CA . ASP C 1 24 ? 4.149 -12.997 -17.821 1.000 68.453 53 ASP CCC CA 1
ATOM 4023 C C . ASP C 1 24 ? 4.108 -13.650 -16.431 1.000 68.214 53 ASP CCC C 1
ATOM 4024 O O . ASP C 1 24 ? 4.261 -14.883 -16.359 1.000 71.092 53 ASP CCC O 1
ATOM 4029 N N . GLY C 1 25 ? 3.917 -12.854 -15.372 1.000 65.281 54 GLY CCC N 1
ATOM 4030 C CA . GLY C 1 25 ? 3.817 -13.323 -13.975 1.000 65.094 54 GLY CCC CA 1
ATOM 4031 C C . GLY C 1 25 ? 5.139 -13.852 -13.438 1.000 64.262 54 GLY CCC C 1
ATOM 4032 O O . GLY C 1 25 ? 5.102 -14.649 -12.480 1.000 65.861 54 GLY CCC O 1
ATOM 4033 N N . SER C 1 26 ? 6.267 -13.424 -14.018 1.000 61.997 55 SER CCC N 1
ATOM 4034 C CA . SER C 1 26 ? 7.641 -13.827 -13.616 1.000 61.112 55 SER CCC CA 1
ATOM 4035 C C . SER C 1 26 ? 8.106 -12.987 -12.420 1.000 57.590 55 SER CCC C 1
ATOM 4036 O O . SER C 1 26 ? 9.023 -13.438 -11.709 1.000 57.632 55 SER CCC O 1
ATOM 4039 N N . HIS C 1 27 ? 7.505 -11.805 -12.233 1.000 54.868 56 HIS CCC N 1
ATOM 4040 C CA . HIS C 1 27 ? 7.828 -10.807 -11.175 1.000 51.713 56 HIS CCC CA 1
ATOM 4041 C C . HIS C 1 27 ? 9.196 -10.162 -11.443 1.000 49.052 56 HIS CCC C 1
ATOM 4042 O O . HIS C 1 27 ? 9.696 -9.457 -10.546 1.000 46.824 56 HIS CCC O 1
ATOM 4049 N N . LEU C 1 28 ? 9.759 -10.365 -12.639 1.000 49.309 57 LEU CCC N 1
ATOM 4050 C CA . LEU C 1 28 ? 10.993 -9.683 -13.112 1.000 47.287 57 LEU CCC CA 1
ATOM 4051 C C . LEU C 1 28 ? 10.623 -8.264 -13.547 1.000 44.770 57 LEU CCC C 1
ATOM 4052 O O . LEU C 1 28 ? 9.456 -8.049 -13.932 1.000 44.980 57 LEU CCC O 1
ATOM 4057 N N . VAL C 1 29 ? 11.582 -7.338 -13.487 1.000 42.580 58 VAL CCC N 1
ATOM 4058 C CA . VAL C 1 29 ? 11.372 -5.900 -13.830 1.000 40.620 58 VAL CCC CA 1
ATOM 4059 C C . VAL C 1 29 ? 12.072 -5.600 -15.159 1.000 40.714 58 VAL CCC C 1
ATOM 4060 O O . VAL C 1 29 ? 13.138 -6.189 -15.424 1.000 41.129 58 VAL CCC O 1
ATOM 4064 N N . VAL C 1 30 ? 11.455 -4.732 -15.965 1.000 40.451 59 VAL CCC N 1
ATOM 4065 C CA A VAL C 1 30 ? 12.054 -4.159 -17.206 0.350 40.686 59 VAL CCC CA 1
ATOM 4066 C CA B VAL C 1 30 ? 12.055 -4.158 -17.207 0.650 40.645 59 VAL CCC CA 1
ATOM 4067 C C . VAL C 1 30 ? 11.969 -2.633 -17.101 1.000 38.733 59 VAL CCC C 1
ATOM 4068 O O . VAL C 1 30 ? 10.927 -2.140 -16.634 1.000 37.954 59 VAL CCC O 1
ATOM 4075 N N . CYS C 1 31 ? 13.034 -1.937 -17.502 1.000 38.280 60 CYS CCC N 1
ATOM 4076 C CA . CYS C 1 31 ? 13.149 -0.455 -17.444 1.000 37.010 60 CYS CCC CA 1
ATOM 4077 C C . CYS C 1 31 ? 13.446 0.091 -18.842 1.000 37.780 60 CYS CCC C 1
ATOM 4078 O O . CYS C 1 31 ? 14.134 -0.601 -19.614 1.000 39.039 60 CYS CCC O 1
ATOM 4081 N N . TYR C 1 32 ? 12.924 1.282 -19.144 1.000 37.445 61 TYR CCC N 1
ATOM 4082 C CA . TYR C 1 32 ? 13.123 2.013 -20.422 1.000 38.726 61 TYR CCC CA 1
ATOM 4083 C C . TYR C 1 32 ? 13.275 3.506 -20.121 1.000 37.231 61 TYR CCC C 1
ATOM 4084 O O . TYR C 1 32 ? 12.453 4.049 -19.366 1.000 36.091 61 TYR CCC O 1
ATOM 4093 N N . GLY C 1 33 ? 14.297 4.146 -20.695 1.000 37.530 62 GLY CCC N 1
ATOM 4094 C CA . GLY C 1 33 ? 14.588 5.574 -20.471 1.000 36.972 62 GLY CCC CA 1
ATOM 4095 C C . GLY C 1 33 ? 15.996 5.948 -20.895 1.000 37.442 62 GLY CCC C 1
ATOM 4096 O O . GLY C 1 33 ? 16.544 5.271 -21.787 1.000 39.123 62 GLY CCC O 1
ATOM 4097 N N . SER C 1 34 ? 16.553 6.994 -20.277 1.000 36.296 63 SER CCC N 1
ATOM 4098 C CA . SER C 1 34 ? 17.826 7.650 -20.675 1.000 37.060 63 SER CCC CA 1
ATOM 4099 C C . SER C 1 34 ? 18.844 7.672 -19.523 1.000 35.687 63 SER CCC C 1
ATOM 4100 O O . SER C 1 34 ? 19.964 8.152 -19.768 1.000 36.466 63 SER CCC O 1
ATOM 4103 N N . ASN C 1 35 ? 18.491 7.184 -18.325 1.000 33.760 64 ASN CCC N 1
ATOM 4104 C CA . ASN C 1 35 ? 19.438 7.050 -17.182 1.000 32.729 64 ASN CCC CA 1
ATOM 4105 C C . ASN C 1 35 ? 20.154 5.700 -17.300 1.000 32.554 64 ASN CCC C 1
ATOM 4106 O O . ASN C 1 35 ? 19.568 4.678 -16.889 1.000 31.865 64 ASN CCC O 1
ATOM 4111 N N . SER C 1 36 ? 21.380 5.711 -17.833 1.000 33.287 65 SER CCC N 1
ATOM 4112 C CA . SER C 1 36 ? 22.215 4.510 -18.097 1.000 34.130 65 SER CCC CA 1
ATOM 4113 C C . SER C 1 36 ? 22.433 3.707 -16.808 1.000 33.094 65 SER CCC C 1
ATOM 4114 O O . SER C 1 36 ? 22.365 2.466 -16.876 1.000 33.432 65 SER CCC O 1
ATOM 4117 N N . ALA C 1 37 ? 22.677 4.386 -15.681 1.000 32.378 66 ALA CCC N 1
ATOM 4118 C CA . ALA C 1 37 ? 22.887 3.762 -14.352 1.000 31.938 66 ALA CCC CA 1
ATOM 4119 C C . ALA C 1 37 ? 21.694 2.859 -14.011 1.000 31.182 66 ALA CCC C 1
ATOM 4120 O O . ALA C 1 37 ? 21.926 1.711 -13.589 1.000 31.166 66 ALA CCC O 1
ATOM 4122 N N . ILE C 1 38 ? 20.466 3.352 -14.208 1.000 30.980 67 ILE CCC N 1
ATOM 4123 C CA . ILE C 1 38 ? 19.211 2.594 -13.917 1.000 30.762 67 ILE CCC CA 1
ATOM 4124 C C . ILE C 1 38 ? 19.062 1.460 -14.942 1.000 31.880 67 ILE CCC C 1
ATOM 4125 O O . ILE C 1 38 ? 18.865 0.309 -14.512 1.000 32.183 67 ILE CCC O 1
ATOM 4130 N N . LEU C 1 39 ? 19.173 1.761 -16.240 1.000 33.189 68 LEU CCC N 1
ATOM 4131 C CA . LEU C 1 39 ? 18.948 0.774 -17.334 1.000 34.859 68 LEU CCC CA 1
ATOM 4132 C C . LEU C 1 39 ? 19.884 -0.428 -17.159 1.000 35.776 68 LEU CCC C 1
ATOM 4133 O O . LEU C 1 39 ? 19.379 -1.566 -17.109 1.000 36.682 68 LEU CCC O 1
ATOM 4138 N N . TYR C 1 40 ? 21.194 -0.185 -17.070 1.000 35.924 69 TYR CCC N 1
ATOM 4139 C CA . TYR C 1 40 ? 22.237 -1.245 -17.021 1.000 37.161 69 TYR CCC CA 1
ATOM 4140 C C . TYR C 1 40 ? 22.278 -1.878 -15.624 1.000 36.080 69 TYR CCC C 1
ATOM 4141 O O . TYR C 1 40 ? 22.721 -3.035 -15.516 1.000 37.395 69 TYR CCC O 1
ATOM 4150 N N . GLY C 1 41 ? 21.808 -1.156 -14.601 1.000 34.277 70 GLY CCC N 1
ATOM 4151 C CA . GLY C 1 41 ? 21.736 -1.629 -13.206 1.000 34.051 70 GLY CCC CA 1
ATOM 4152 C C . GLY C 1 41 ? 20.499 -2.472 -12.928 1.000 34.291 70 GLY CCC C 1
ATOM 4153 O O . GLY C 1 41 ? 20.480 -3.144 -11.876 1.000 34.391 70 GLY CCC O 1
ATOM 4154 N N . THR C 1 42 ? 19.495 -2.443 -13.815 1.000 34.337 71 THR CCC N 1
ATOM 4155 C CA . THR C 1 42 ? 18.217 -3.192 -13.657 1.000 34.741 71 THR CCC CA 1
ATOM 4156 C C . THR C 1 42 ? 18.526 -4.675 -13.467 1.000 36.492 71 THR CCC C 1
ATOM 4157 O O . THR C 1 42 ? 19.112 -5.301 -14.349 1.000 37.550 71 THR CCC O 1
ATOM 4161 N N . PRO C 1 43 ? 18.156 -5.280 -12.313 1.000 36.891 72 PRO CCC N 1
ATOM 4162 C CA . PRO C 1 43 ? 18.358 -6.713 -12.093 1.000 39.377 72 PRO CCC CA 1
ATOM 4163 C C . PRO C 1 43 ? 17.597 -7.562 -13.122 1.000 41.625 72 PRO CCC C 1
ATOM 4164 O O . PRO C 1 43 ? 16.449 -7.260 -13.385 1.000 41.864 72 PRO CCC O 1
ATOM 4168 N N . GLY C 1 44 ? 18.255 -8.588 -13.670 1.000 44.402 73 GLY CCC N 1
ATOM 4169 C CA . GLY C 1 44 ? 17.694 -9.488 -14.696 1.000 47.169 73 GLY CCC CA 1
ATOM 4170 C C . GLY C 1 44 ? 17.053 -10.727 -14.092 1.000 49.456 73 GLY CCC C 1
ATOM 4171 O O . GLY C 1 44 ? 16.223 -11.351 -14.786 1.000 51.465 73 GLY CCC O 1
ATOM 4172 N N . HIS C 1 45 ? 17.421 -11.077 -12.853 1.000 49.706 74 HIS CCC N 1
ATOM 4173 C CA . HIS C 1 45 ? 17.037 -12.346 -12.176 1.000 52.266 74 HIS CCC CA 1
ATOM 4174 C C . HIS C 1 45 ? 16.220 -12.078 -10.905 1.000 50.962 74 HIS CCC C 1
ATOM 4175 O O . HIS C 1 45 ? 15.293 -12.868 -10.641 1.000 52.946 74 HIS CCC O 1
ATOM 4182 N N . LEU C 1 46 ? 16.542 -11.023 -10.147 1.000 48.085 75 LEU CCC N 1
ATOM 4183 C CA . LEU C 1 46 ? 15.862 -10.688 -8.864 1.000 46.805 75 LEU CCC CA 1
ATOM 4184 C C . LEU C 1 46 ? 14.387 -10.375 -9.142 1.000 45.855 75 LEU CCC C 1
ATOM 4185 O O . LEU C 1 46 ? 14.113 -9.598 -10.075 1.000 44.903 75 LEU CCC O 1
ATOM 4190 N N . GLN C 1 47 ? 13.482 -10.977 -8.364 1.000 46.504 76 GLN CCC N 1
ATOM 4191 C CA . GLN C 1 47 ? 12.007 -10.851 -8.513 1.000 46.192 76 GLN CCC CA 1
ATOM 4192 C C . GLN C 1 47 ? 11.482 -9.828 -7.501 1.000 44.143 76 GLN CCC C 1
ATOM 4193 O O . GLN C 1 47 ? 12.008 -9.793 -6.371 1.000 43.749 76 GLN CCC O 1
ATOM 4199 N N . PHE C 1 48 ? 10.478 -9.042 -7.903 1.000 42.874 77 PHE CCC N 1
ATOM 4200 C CA . PHE C 1 48 ? 9.882 -7.930 -7.117 1.000 41.197 77 PHE CCC CA 1
ATOM 4201 C C . PHE C 1 48 ? 8.356 -8.059 -7.098 1.000 42.154 77 PHE CCC C 1
ATOM 4202 O O . PHE C 1 48 ? 7.777 -8.570 -8.075 1.000 43.459 77 PHE CCC O 1
ATOM 4210 N N . ILE C 1 49 ? 7.731 -7.586 -6.016 1.000 41.911 78 ILE CCC N 1
ATOM 4211 C CA . ILE C 1 49 ? 6.248 -7.563 -5.834 1.000 43.078 78 ILE CCC CA 1
ATOM 4212 C C . ILE C 1 49 ? 5.740 -6.118 -5.931 1.000 41.081 78 ILE CCC C 1
ATOM 4213 O O . ILE C 1 49 ? 4.516 -5.923 -5.835 1.000 42.365 78 ILE CCC O 1
ATOM 4218 N N . GLY C 1 50 ? 6.636 -5.148 -6.138 1.000 38.822 79 GLY CCC N 1
ATOM 4219 C CA . GLY C 1 50 ? 6.287 -3.718 -6.223 1.000 36.971 79 GLY CCC CA 1
ATOM 4220 C C . GLY C 1 50 ? 7.489 -2.854 -6.557 1.000 35.009 79 GLY CCC C 1
ATOM 4221 O O . GLY C 1 50 ? 8.626 -3.285 -6.270 1.000 34.970 79 GLY CCC O 1
ATOM 4222 N N . LEU C 1 51 ? 7.244 -1.676 -7.138 1.000 33.695 80 LEU CCC N 1
ATOM 4223 C CA . LEU C 1 51 ? 8.290 -0.726 -7.602 1.000 32.136 80 LEU CCC CA 1
ATOM 4224 C C . LEU C 1 51 ? 7.936 0.700 -7.161 1.000 31.351 80 LEU CCC C 1
ATOM 4225 O O . LEU C 1 51 ? 6.736 1.010 -7.023 1.000 31.667 80 LEU CCC O 1
ATOM 4230 N N . THR C 1 52 ? 8.959 1.533 -6.962 1.000 30.141 81 THR CCC N 1
ATOM 4231 C CA . THR C 1 52 ? 8.841 2.984 -6.656 1.000 29.796 81 THR CCC CA 1
ATOM 4232 C C . THR C 1 52 ? 10.163 3.659 -7.038 1.000 28.934 81 THR CCC C 1
ATOM 4233 O O . THR C 1 52 ? 11.221 3.061 -6.773 1.000 28.793 81 THR CCC O 1
ATOM 4237 N N . GLY C 1 53 ? 10.094 4.846 -7.645 1.000 28.537 82 GLY CCC N 1
ATOM 4238 C CA . GLY C 1 53 ? 11.260 5.568 -8.186 1.000 27.900 82 GLY CCC CA 1
ATOM 4239 C C . GLY C 1 53 ? 11.363 6.979 -7.638 1.000 28.111 82 GLY CCC C 1
ATOM 4240 O O . GLY C 1 53 ? 10.316 7.559 -7.275 1.000 28.168 82 GLY CCC O 1
ATOM 4241 N N . GLY C 1 54 ? 12.593 7.497 -7.571 1.000 27.850 83 GLY CCC N 1
ATOM 4242 C CA . GLY C 1 54 ? 12.909 8.881 -7.173 1.000 28.723 83 GLY CCC CA 1
ATOM 4243 C C . GLY C 1 54 ? 13.812 9.544 -8.194 1.000 28.885 83 GLY CCC C 1
ATOM 4244 O O . GLY C 1 54 ? 13.764 9.144 -9.373 1.000 28.873 83 GLY CCC O 1
ATOM 4245 N N . ASP C 1 55 ? 14.617 10.515 -7.757 1.000 29.561 84 ASP CCC N 1
ATOM 4246 C CA . ASP C 1 55 ? 15.576 11.247 -8.623 1.000 29.864 84 ASP CCC CA 1
ATOM 4247 C C . ASP C 1 55 ? 16.856 10.411 -8.761 1.000 29.716 84 ASP CCC C 1
ATOM 4248 O O . ASP C 1 55 ? 17.639 10.357 -7.790 1.000 29.778 84 ASP CCC O 1
ATOM 4253 N N . GLY C 1 56 ? 17.040 9.770 -9.920 1.000 29.485 85 GLY CCC N 1
ATOM 4254 C CA . GLY C 1 56 ? 18.288 9.080 -10.304 1.000 29.784 85 GLY CCC CA 1
ATOM 4255 C C . GLY C 1 56 ? 18.352 7.641 -9.820 1.000 29.515 85 GLY CCC C 1
ATOM 4256 O O . GLY C 1 56 ? 19.412 7.013 -10.007 1.000 30.028 85 GLY CCC O 1
ATOM 4257 N N . PHE C 1 57 ? 17.274 7.116 -9.230 1.000 29.367 86 PHE CCC N 1
ATOM 4258 C CA . PHE C 1 57 ? 17.223 5.725 -8.707 1.000 29.338 86 PHE CCC CA 1
ATOM 4259 C C . PHE C 1 57 ? 15.816 5.139 -8.858 1.000 29.134 86 PHE CCC C 1
ATOM 4260 O O . PHE C 1 57 ? 14.823 5.890 -8.862 1.000 28.643 86 PHE CCC O 1
ATOM 4268 N N . MET C 1 58 ? 15.769 3.811 -8.984 1.000 29.463 87 MET CCC N 1
ATOM 4269 C CA . MET C 1 58 ? 14.551 2.962 -8.962 1.000 30.024 87 MET CCC CA 1
ATOM 4270 C C . MET C 1 58 ? 14.708 1.978 -7.798 1.000 30.719 87 MET CCC C 1
ATOM 4271 O O . MET C 1 58 ? 15.843 1.503 -7.593 1.000 30.558 87 MET CCC O 1
ATOM 4276 N N . CYS C 1 59 ? 13.636 1.722 -7.042 1.000 31.337 88 CYS CCC N 1
ATOM 4277 C CA . CYS C 1 59 ? 13.612 0.729 -5.935 1.000 32.528 88 CYS CCC CA 1
ATOM 4278 C C . CYS C 1 59 ? 12.435 -0.231 -6.128 1.000 33.139 88 CYS CCC C 1
ATOM 4279 O O . CYS C 1 59 ? 11.426 0.159 -6.752 1.000 32.763 88 CYS CCC O 1
ATOM 4282 N N . GLY C 1 60 ? 12.583 -1.449 -5.613 1.000 33.813 89 GLY CCC N 1
ATOM 4283 C CA . GLY C 1 60 ? 11.518 -2.464 -5.570 1.000 35.041 89 GLY CCC CA 1
ATOM 4284 C C . GLY C 1 60 ? 11.530 -3.201 -4.248 1.000 35.985 89 GLY CCC C 1
ATOM 4285 O O . GLY C 1 60 ? 12.590 -3.224 -3.593 1.000 36.414 89 GLY CCC O 1
ATOM 4286 N N . LEU C 1 61 ? 10.383 -3.753 -3.856 1.000 36.960 90 LEU CCC N 1
ATOM 4287 C CA . LEU C 1 61 ? 10.262 -4.686 -2.709 1.000 38.621 90 LEU CCC CA 1
ATOM 4288 C C . LEU C 1 61 ? 10.565 -6.096 -3.223 1.000 39.842 90 LEU CCC C 1
ATOM 4289 O O . LEU C 1 61 ? 9.787 -6.594 -4.059 1.000 40.506 90 LEU CCC O 1
ATOM 4294 N N . LEU C 1 62 ? 11.676 -6.689 -2.775 1.000 40.484 91 LEU CCC N 1
ATOM 4295 C CA . LEU C 1 62 ? 12.119 -8.051 -3.182 1.000 42.252 91 LEU CCC CA 1
ATOM 4296 C C . LEU C 1 62 ? 11.047 -9.072 -2.785 1.000 44.585 91 LEU CCC C 1
ATOM 4297 O O . LEU C 1 62 ? 10.565 -9.010 -1.637 1.000 45.234 91 LEU CCC O 1
ATOM 4302 N N . MET C 1 63 ? 10.688 -9.967 -3.710 1.000 46.181 92 MET CCC N 1
ATOM 4303 C CA . MET C 1 63 ? 9.606 -10.975 -3.542 1.000 48.849 92 MET CCC CA 1
ATOM 4304 C C . MET C 1 63 ? 9.998 -11.985 -2.456 1.000 51.153 92 MET CCC C 1
ATOM 4305 O O . MET C 1 63 ? 9.124 -12.334 -1.641 1.000 52.772 92 MET CCC O 1
ATOM 4310 N N . LEU C 1 64 ? 11.262 -12.423 -2.440 1.000 51.539 93 LEU CCC N 1
ATOM 4311 C CA . LEU C 1 64 ? 11.756 -13.532 -1.577 1.000 54.358 93 LEU CCC CA 1
ATOM 4312 C C . LEU C 1 64 ? 12.087 -13.017 -0.169 1.000 53.962 93 LEU CCC C 1
ATOM 4313 O O . LEU C 1 64 ? 11.582 -13.615 0.799 1.000 56.659 93 LEU CCC O 1
ATOM 4318 N N . SER C 1 65 ? 12.895 -11.957 -0.059 1.000 51.331 94 SER CCC N 1
ATOM 4319 C CA . SER C 1 65 ? 13.445 -11.428 1.220 1.000 51.116 94 SER CCC CA 1
ATOM 4320 C C . SER C 1 65 ? 12.520 -10.364 1.831 1.000 49.746 94 SER CCC C 1
ATOM 4321 O O . SER C 1 65 ? 12.616 -10.147 3.055 1.000 50.784 94 SER CCC O 1
ATOM 4324 N N . HIS C 1 66 ? 11.675 -9.719 1.017 1.000 47.634 95 HIS CCC N 1
ATOM 4325 C CA . HIS C 1 66 ? 10.755 -8.619 1.422 1.000 46.587 95 HIS CCC CA 1
ATOM 4326 C C . HIS C 1 66 ? 11.564 -7.422 1.942 1.000 44.825 95 HIS CCC C 1
ATOM 4327 O O . HIS C 1 66 ? 11.094 -6.744 2.876 1.000 45.137 95 HIS CCC O 1
ATOM 4334 N N . GLN C 1 67 ? 12.733 -7.172 1.347 1.000 43.208 96 GLN CCC N 1
ATOM 4335 C CA . GLN C 1 67 ? 13.610 -6.017 1.669 1.000 41.567 96 GLN CCC CA 1
ATOM 4336 C C . GLN C 1 67 ? 13.613 -5.060 0.482 1.000 39.042 96 GLN CCC C 1
ATOM 4337 O O . GLN C 1 67 ? 13.507 -5.493 -0.665 1.000 38.101 96 GLN CCC O 1
ATOM 4343 N N . PRO C 1 68 ? 13.729 -3.732 0.716 1.000 38.046 97 PRO CCC N 1
ATOM 4344 C CA . PRO C 1 68 ? 13.901 -2.779 -0.377 1.000 36.244 97 PRO CCC CA 1
ATOM 4345 C C . PRO C 1 68 ? 15.238 -3.025 -1.092 1.000 35.964 97 PRO CCC C 1
ATOM 4346 O O . PRO C 1 68 ? 16.218 -3.319 -0.423 1.000 36.942 97 PRO CCC O 1
ATOM 4350 N N . TYR C 1 69 ? 15.230 -2.940 -2.424 1.000 34.796 98 TYR CCC N 1
ATOM 4351 C CA . TYR C 1 69 ? 16.425 -3.067 -3.296 1.000 34.891 98 TYR CCC CA 1
ATOM 4352 C C . TYR C 1 69 ? 16.362 -1.977 -4.369 1.000 33.530 98 TYR CCC C 1
ATOM 4353 O O . TYR C 1 69 ? 15.387 -1.953 -5.147 1.000 33.068 98 TYR CCC O 1
ATOM 4362 N N . CYS C 1 70 ? 17.364 -1.097 -4.393 1.000 33.327 99 CYS CCC N 1
ATOM 4363 C CA . CYS C 1 70 ? 17.428 0.081 -5.296 1.000 32.874 99 CYS CCC CA 1
ATOM 4364 C C . CYS C 1 70 ? 18.591 -0.080 -6.278 1.000 33.007 99 CYS CCC C 1
ATOM 4365 O O . CYS C 1 70 ? 19.612 -0.689 -5.904 1.000 34.422 99 CYS CCC O 1
ATOM 4368 N N . TRP C 1 71 ? 18.425 0.447 -7.491 1.000 32.430 100 TRP CCC N 1
ATOM 4369 C CA . TRP C 1 71 ? 19.489 0.522 -8.524 1.000 32.644 100 TRP CCC CA 1
ATOM 4370 C C . TRP C 1 71 ? 19.439 1.894 -9.200 1.000 32.106 100 TRP CCC C 1
ATOM 4371 O O . TRP C 1 71 ? 18.399 2.575 -9.094 1.000 31.391 100 TRP CCC O 1
ATOM 4382 N N . GLY C 1 72 ? 20.549 2.288 -9.829 1.000 32.486 101 GLY CCC N 1
ATOM 4383 C CA . GLY C 1 72 ? 20.762 3.632 -10.396 1.000 32.335 101 GLY CCC CA 1
ATOM 4384 C C . GLY C 1 72 ? 21.979 4.291 -9.774 1.000 33.409 101 GLY CCC C 1
ATOM 4385 O O . GLY C 1 72 ? 22.951 3.572 -9.460 1.000 33.120 101 GLY CCC O 1
ATOM 4386 N N . ASN C 1 73 ? 21.929 5.613 -9.604 1.000 33.973 102 ASN CCC N 1
ATOM 4387 C CA . ASN C 1 73 ? 23.028 6.412 -9.008 1.000 35.281 102 ASN CCC CA 1
ATOM 4388 C C . ASN C 1 73 ? 22.428 7.666 -8.363 1.000 35.800 102 ASN CCC C 1
ATOM 4389 O O . ASN C 1 73 ? 22.087 8.605 -9.098 1.000 36.090 102 ASN CCC O 1
ATOM 4394 N N . SER C 1 74 ? 22.294 7.657 -7.034 1.000 36.925 103 SER CCC N 1
ATOM 4395 C CA . SER C 1 74 ? 21.846 8.805 -6.205 1.000 37.706 103 SER CCC CA 1
ATOM 4396 C C . SER C 1 74 ? 22.942 9.160 -5.198 1.000 39.419 103 SER CCC C 1
ATOM 4397 O O . SER C 1 74 ? 23.506 8.238 -4.583 1.000 40.119 103 SER CCC O 1
ATOM 4400 N N . ALA C 1 75 ? 23.202 10.455 -5.019 1.000 40.823 104 ALA CCC N 1
ATOM 4401 C CA . ALA C 1 75 ? 24.150 10.993 -4.019 1.000 42.786 104 ALA CCC CA 1
ATOM 4402 C C . ALA C 1 75 ? 23.591 10.802 -2.602 1.000 43.469 104 ALA CCC C 1
ATOM 4403 O O . ALA C 1 75 ? 24.387 10.886 -1.648 1.000 44.926 104 ALA CCC O 1
ATOM 4405 N N . PHE C 1 76 ? 22.284 10.541 -2.468 1.000 42.652 105 PHE CCC N 1
ATOM 4406 C CA . PHE C 1 76 ? 21.525 10.686 -1.198 1.000 43.735 105 PHE CCC CA 1
ATOM 4407 C C . PHE C 1 76 ? 21.079 9.336 -0.627 1.000 43.232 105 PHE CCC C 1
ATOM 4408 O O . PHE C 1 76 ? 20.788 9.304 0.582 1.000 45.309 105 PHE CCC O 1
ATOM 4416 N N . ILE C 1 77 ? 21.033 8.270 -1.431 1.000 49.639 106 ILE CCC N 1
ATOM 4417 C CA . ILE C 1 77 ? 20.596 6.922 -0.959 1.000 47.657 106 ILE CCC CA 1
ATOM 4418 C C . ILE C 1 77 ? 21.497 5.847 -1.578 1.000 46.878 106 ILE CCC C 1
ATOM 4419 O O . ILE C 1 77 ? 21.823 5.958 -2.775 1.000 47.375 106 ILE CCC O 1
ATOM 4424 N N . GLN C 1 78 ? 21.899 4.863 -0.766 1.000 45.953 107 GLN CCC N 1
ATOM 4425 C CA . GLN C 1 78 ? 22.677 3.672 -1.198 1.000 45.381 107 GLN CCC CA 1
ATOM 4426 C C . GLN C 1 78 ? 21.819 2.835 -2.149 1.000 43.462 107 GLN CCC C 1
ATOM 4427 O O . GLN C 1 78 ? 20.598 2.747 -1.918 1.000 43.191 107 GLN CCC O 1
ATOM 4433 N N . MET C 1 79 ? 22.444 2.241 -3.167 1.000 42.425 108 MET CCC N 1
ATOM 4434 C CA . MET C 1 79 ? 21.818 1.219 -4.044 1.000 40.728 108 MET CCC CA 1
ATOM 4435 C C . MET C 1 79 ? 21.911 -0.147 -3.355 1.000 39.459 108 MET CCC C 1
ATOM 4436 O O . MET C 1 79 ? 22.592 -0.239 -2.311 1.000 39.444 108 MET CCC O 1
ATOM 4441 N N . GLY C 1 80 ? 21.228 -1.155 -3.905 1.000 38.312 109 GLY CCC N 1
ATOM 4442 C CA . GLY C 1 80 ? 20.998 -2.456 -3.248 1.000 37.952 109 GLY CCC CA 1
ATOM 4443 C C . GLY C 1 80 ? 20.093 -2.298 -2.037 1.000 36.939 109 GLY CCC C 1
ATOM 4444 O O . GLY C 1 80 ? 19.225 -1.404 -2.060 1.000 35.688 109 GLY CCC O 1
ATOM 4445 N N . VAL C 1 81 ? 20.290 -3.126 -1.008 1.000 37.390 110 VAL CCC N 1
ATOM 4446 C CA . VAL C 1 81 ? 19.519 -3.062 0.269 1.000 37.280 110 VAL CCC CA 1
ATOM 4447 C C . VAL C 1 81 ? 20.115 -1.937 1.110 1.000 37.628 110 VAL CCC C 1
ATOM 4448 O O . VAL C 1 81 ? 21.263 -2.026 1.538 1.000 38.392 110 VAL CCC O 1
ATOM 4452 N N . PRO C 1 82 ? 19.360 -0.845 1.369 1.000 37.450 111 PRO CCC N 1
ATOM 4453 C CA . PRO C 1 82 ? 19.924 0.337 2.019 1.000 38.093 111 PRO CCC CA 1
ATOM 4454 C C . PRO C 1 82 ? 20.256 0.081 3.495 1.000 39.115 111 PRO CCC C 1
ATOM 4455 O O . PRO C 1 82 ? 19.492 -0.600 4.155 1.000 39.517 111 PRO CCC O 1
ATOM 4459 N N . GLN C 1 83 ? 21.387 0.623 3.954 1.000 40.071 112 GLN CCC N 1
ATOM 4460 C CA . GLN C 1 83 ? 21.801 0.655 5.381 1.000 41.603 112 GLN CCC CA 1
ATOM 4461 C C . GLN C 1 83 ? 21.411 2.011 5.967 1.000 42.435 112 GLN CCC C 1
ATOM 4462 O O . GLN C 1 83 ? 21.375 3.005 5.244 1.000 41.845 112 GLN CCC O 1
ATOM 4468 N N . PRO C 1 84 ? 21.108 2.108 7.283 1.000 44.061 113 PRO CCC N 1
ATOM 4469 C CA . PRO C 1 84 ? 21.131 0.964 8.197 1.000 45.215 113 PRO CCC CA 1
ATOM 4470 C C . PRO C 1 84 ? 19.962 -0.010 7.975 1.000 44.487 113 PRO CCC C 1
ATOM 4471 O O . PRO C 1 84 ? 18.857 0.446 7.759 1.000 43.689 113 PRO CCC O 1
ATOM 4475 N N . MET C 1 85 ? 20.241 -1.316 8.033 1.000 45.059 114 MET CCC N 1
ATOM 4476 C CA . MET C 1 85 ? 19.242 -2.408 7.880 1.000 44.951 114 MET CCC CA 1
ATOM 4477 C C . MET C 1 85 ? 19.495 -3.466 8.960 1.000 47.209 114 MET CCC C 1
ATOM 4478 O O . MET C 1 85 ? 20.652 -3.909 9.086 1.000 48.133 114 MET CCC O 1
ATOM 4483 N N . THR C 1 86 ? 18.452 -3.840 9.708 1.000 48.252 115 THR CCC N 1
ATOM 4484 C CA . THR C 1 86 ? 18.458 -4.978 10.665 1.000 50.879 115 THR CCC CA 1
ATOM 4485 C C . THR C 1 86 ? 18.438 -6.279 9.856 1.000 50.726 115 THR CCC C 1
ATOM 4486 O O . THR C 1 86 ? 17.595 -6.384 8.944 1.000 49.059 115 THR CCC O 1
ATOM 4490 N N . LYS C 1 87 ? 19.336 -7.219 10.167 1.000 52.798 116 LYS CCC N 1
ATOM 4491 C CA . LYS C 1 87 ? 19.423 -8.542 9.488 1.000 53.635 116 LYS CCC CA 1
ATOM 4492 C C . LYS C 1 87 ? 18.082 -9.269 9.641 1.000 54.631 116 LYS CCC C 1
ATOM 4493 O O . LYS C 1 87 ? 17.620 -9.417 10.788 1.000 56.791 116 LYS CCC O 1
ATOM 4499 N N . GLY C 1 88 ? 17.484 -9.685 8.520 1.000 53.548 117 GLY CCC N 1
ATOM 4500 C CA . GLY C 1 88 ? 16.238 -10.475 8.476 1.000 54.784 117 GLY CCC CA 1
ATOM 4501 C C . GLY C 1 88 ? 14.991 -9.606 8.499 1.000 53.336 117 GLY CCC C 1
ATOM 4502 O O . GLY C 1 88 ? 13.886 -10.179 8.470 1.000 54.597 117 GLY CCC O 1
ATOM 4503 N N . ALA C 1 89 ? 15.146 -8.277 8.544 1.000 51.309 118 ALA CCC N 1
ATOM 4504 C CA . ALA C 1 89 ? 14.031 -7.302 8.569 1.000 50.051 118 ALA CCC CA 1
ATOM 4505 C C . ALA C 1 89 ? 13.231 -7.416 7.266 1.000 48.706 118 ALA CCC C 1
ATOM 4506 O O . ALA C 1 89 ? 13.858 -7.503 6.193 1.000 47.433 118 ALA CCC O 1
ATOM 4508 N N . GLU C 1 90 ? 11.899 -7.431 7.369 1.000 49.108 119 GLU CCC N 1
ATOM 4509 C CA . GLU C 1 90 ? 10.962 -7.572 6.223 1.000 48.237 119 GLU CCC CA 1
ATOM 4510 C C . GLU C 1 90 ? 10.063 -6.335 6.155 1.000 46.468 119 GLU CCC C 1
ATOM 4511 O O . GLU C 1 90 ? 9.809 -5.729 7.214 1.000 46.915 119 GLU CCC O 1
ATOM 4517 N N . TYR C 1 91 ? 9.603 -5.988 4.949 1.000 44.563 120 TYR CCC N 1
ATOM 4518 C CA . TYR C 1 91 ? 8.782 -4.783 4.662 1.000 43.164 120 TYR CCC CA 1
ATOM 4519 C C . TYR C 1 91 ? 7.555 -5.185 3.835 1.000 43.456 120 TYR CCC C 1
ATOM 4520 O O . TYR C 1 91 ? 7.649 -6.130 3.026 1.000 43.950 120 TYR CCC O 1
ATOM 4529 N N . LEU C 1 92 ? 6.435 -4.493 4.064 1.000 43.314 121 LEU CCC N 1
ATOM 4530 C CA . LEU C 1 92 ? 5.139 -4.716 3.368 1.000 43.880 121 LEU CCC CA 1
ATOM 4531 C C . LEU C 1 92 ? 5.026 -3.777 2.164 1.000 42.105 121 LEU CCC C 1
ATOM 4532 O O . LEU C 1 92 ? 4.416 -4.187 1.159 1.000 42.355 121 LEU CCC O 1
ATOM 4537 N N . GLU C 1 93 ? 5.573 -2.561 2.278 1.000 40.613 122 GLU CCC N 1
ATOM 4538 C CA . GLU C 1 93 ? 5.492 -1.498 1.240 1.000 39.484 122 GLU CCC CA 1
ATOM 4539 C C . GLU C 1 93 ? 6.787 -0.683 1.220 1.000 38.195 122 GLU CCC C 1
ATOM 4540 O O . GLU C 1 93 ? 7.461 -0.606 2.265 1.000 38.375 122 GLU CCC O 1
ATOM 4546 N N . VAL C 1 94 ? 7.093 -0.086 0.066 1.000 37.308 123 VAL CCC N 1
ATOM 4547 C CA . VAL C 1 94 ? 8.204 0.891 -0.127 1.000 36.376 123 VAL CCC CA 1
ATOM 4548 C C . VAL C 1 94 ? 7.658 2.071 -0.937 1.000 36.009 123 VAL CCC C 1
ATOM 4549 O O . VAL C 1 94 ? 6.840 1.833 -1.847 1.000 36.467 123 VAL CCC O 1
ATOM 4553 N N . SER C 1 95 ? 8.074 3.294 -0.599 1.000 35.275 124 SER CCC N 1
ATOM 4554 C CA . SER C 1 95 ? 7.697 4.543 -1.312 1.000 33.971 124 SER CCC CA 1
ATOM 4555 C C . SER C 1 95 ? 8.931 5.440 -1.453 1.000 33.021 124 SER CCC C 1
ATOM 4556 O O . SER C 1 95 ? 9.545 5.758 -0.417 1.000 32.824 124 SER CCC O 1
ATOM 4559 N N . ALA C 1 96 ? 9.271 5.812 -2.692 1.000 32.318 125 ALA CCC N 1
ATOM 4560 C CA . ALA C 1 96 ? 10.445 6.643 -3.043 1.000 31.979 125 ALA CCC CA 1
ATOM 4561 C C . ALA C 1 96 ? 9.995 8.080 -3.323 1.000 31.923 125 ALA CCC C 1
ATOM 4562 O O . ALA C 1 96 ? 9.147 8.278 -4.219 1.000 32.046 125 ALA CCC O 1
ATOM 4564 N N . GLY C 1 97 ? 10.527 9.034 -2.552 1.000 31.901 126 GLY CCC N 1
ATOM 4565 C CA . GLY C 1 97 ? 10.507 10.473 -2.869 1.000 32.466 126 GLY CCC CA 1
ATOM 4566 C C . GLY C 1 97 ? 11.670 10.829 -3.776 1.000 33.186 126 GLY CCC C 1
ATOM 4567 O O . GLY C 1 97 ? 12.299 9.896 -4.321 1.000 33.124 126 GLY CCC O 1
ATOM 4568 N N . ASP C 1 98 ? 11.959 12.124 -3.926 1.000 34.023 127 ASP CCC N 1
ATOM 4569 C CA . ASP C 1 98 ? 13.062 12.633 -4.783 1.000 35.083 127 ASP CCC CA 1
ATOM 4570 C C . ASP C 1 98 ? 14.394 12.054 -4.289 1.000 34.892 127 ASP CCC C 1
ATOM 4571 O O . ASP C 1 98 ? 15.166 11.558 -5.129 1.000 34.932 127 ASP CCC O 1
ATOM 4576 N N . TYR C 1 99 ? 14.646 12.114 -2.978 1.000 34.876 128 TYR CCC N 1
ATOM 4577 C CA . TYR C 1 99 ? 15.975 11.856 -2.363 1.000 35.518 128 TYR CCC CA 1
ATOM 4578 C C . TYR C 1 99 ? 15.861 10.913 -1.160 1.000 34.738 128 TYR CCC C 1
ATOM 4579 O O . TYR C 1 99 ? 16.797 10.900 -0.342 1.000 35.051 128 TYR CCC O 1
ATOM 4588 N N . HIS C 1 100 ? 14.774 10.144 -1.051 1.000 34.097 129 HIS CCC N 1
ATOM 4589 C CA . HIS C 1 100 ? 14.527 9.255 0.116 1.000 34.017 129 HIS CCC CA 1
ATOM 4590 C C . HIS C 1 100 ? 13.702 8.027 -0.281 1.000 33.520 129 HIS CCC C 1
ATOM 4591 O O . HIS C 1 100 ? 13.005 8.060 -1.318 1.000 33.037 129 HIS CCC O 1
ATOM 4598 N N . LEU C 1 101 ? 13.803 6.981 0.538 1.000 34.047 130 LEU CCC N 1
ATOM 4599 C CA . LEU C 1 101 ? 12.956 5.764 0.486 1.000 34.296 130 LEU CCC CA 1
ATOM 4600 C C . LEU C 1 101 ? 12.414 5.513 1.895 1.000 34.984 130 LEU CCC C 1
ATOM 4601 O O . LEU C 1 101 ? 13.202 5.630 2.850 1.000 35.404 130 LEU CCC O 1
ATOM 4606 N N . CYS C 1 102 ? 11.118 5.214 2.015 1.000 35.229 131 CYS CCC N 1
ATOM 4607 C CA . CYS C 1 102 ? 10.475 4.754 3.274 1.000 36.589 131 CYS CCC CA 1
ATOM 4608 C C . CYS C 1 102 ? 9.948 3.332 3.069 1.000 36.997 131 CYS CCC C 1
ATOM 4609 O O . CYS C 1 102 ? 9.443 3.043 1.971 1.000 36.223 131 CYS CCC O 1
ATOM 4612 N N . GLY C 1 103 ? 10.108 2.483 4.085 1.000 38.583 132 GLY CCC N 1
ATOM 4613 C CA . GLY C 1 103 ? 9.639 1.086 4.096 1.000 40.037 132 GLY CCC CA 1
ATOM 4614 C C . GLY C 1 103 ? 8.749 0.825 5.295 1.000 42.097 132 GLY CCC C 1
ATOM 4615 O O . GLY C 1 103 ? 9.208 1.064 6.432 1.000 42.919 132 GLY CCC O 1
ATOM 4616 N N . LEU C 1 104 ? 7.517 0.367 5.054 1.000 43.371 133 LEU CCC N 1
ATOM 4617 C CA . LEU C 1 104 ? 6.574 -0.076 6.113 1.000 45.857 133 LEU CCC CA 1
ATOM 4618 C C . LEU C 1 104 ? 7.063 -1.423 6.660 1.000 48.424 133 LEU CCC C 1
ATOM 4619 O O . LEU C 1 104 ? 6.904 -2.440 5.960 1.000 48.792 133 LEU CCC O 1
ATOM 4624 N N . ARG C 1 105 ? 7.654 -1.407 7.858 1.000 50.567 134 ARG CCC N 1
ATOM 4625 C CA . ARG C 1 105 ? 8.361 -2.558 8.484 1.000 53.552 134 ARG CCC CA 1
ATOM 4626 C C . ARG C 1 105 ? 7.331 -3.600 8.933 1.000 57.110 134 ARG CCC C 1
ATOM 4627 O O . ARG C 1 105 ? 6.527 -3.286 9.830 1.000 58.722 134 ARG CCC O 1
ATOM 4635 N N . LYS C 1 106 ? 7.369 -4.792 8.326 1.000 59.017 135 LYS CCC N 1
ATOM 4636 C CA . LYS C 1 106 ? 6.490 -5.949 8.646 1.000 62.717 135 LYS CCC CA 1
ATOM 4637 C C . LYS C 1 106 ? 6.789 -6.424 10.066 1.000 66.052 135 LYS CCC C 1
ATOM 4638 O O . LYS C 1 106 ? 7.926 -6.785 10.365 1.000 66.341 135 LYS CCC O 1
ATOM 4644 N N . PRO C 1 107 ? 5.791 -6.438 10.982 1.000 68.935 136 PRO CCC N 1
ATOM 4645 C CA . PRO C 1 107 ? 6.012 -6.904 12.352 1.000 72.612 136 PRO CCC CA 1
ATOM 4646 C C . PRO C 1 107 ? 6.092 -8.436 12.448 1.000 76.367 136 PRO CCC C 1
ATOM 4647 O O . PRO C 1 107 ? 7.007 -8.928 13.083 1.000 78.230 136 PRO CCC O 1
ATOM 4651 N N . ILE C 1 108 ? 5.149 -9.141 11.812 1.000 77.831 137 ILE CCC N 1
ATOM 4652 C CA . ILE C 1 108 ? 5.061 -10.633 11.797 1.000 81.853 137 ILE CCC CA 1
ATOM 4653 C C . ILE C 1 108 ? 4.044 -11.058 10.731 1.000 82.070 137 ILE CCC C 1
ATOM 4654 O O . ILE C 1 108 ? 3.867 -12.281 10.570 1.000 85.680 137 ILE CCC O 1
ATOM 4656 N N . ILE C 1 117 ? 1.193 -7.975 9.117 1.000 76.511 146 ILE CCC N 1
ATOM 4657 C CA . ILE C 1 117 ? 0.191 -8.617 8.212 1.000 77.550 146 ILE CCC CA 1
ATOM 4658 C C . ILE C 1 117 ? -0.048 -7.705 7.000 1.000 73.672 146 ILE CCC C 1
ATOM 4659 O O . ILE C 1 117 ? 0.492 -8.016 5.918 1.000 72.580 146 ILE CCC O 1
ATOM 4661 N N . ILE C 1 118 ? -0.824 -6.629 7.180 1.000 71.862 147 ILE CCC N 1
ATOM 4662 C CA . ILE C 1 118 ? -1.216 -5.662 6.107 1.000 68.356 147 ILE CCC CA 1
ATOM 4663 C C . ILE C 1 118 ? -0.736 -4.248 6.469 1.000 64.916 147 ILE CCC C 1
ATOM 4664 O O . ILE C 1 118 ? -0.395 -3.494 5.538 1.000 62.015 147 ILE CCC O 1
ATOM 4669 N N . SER C 1 119 ? -0.725 -3.901 7.761 1.000 65.414 148 SER CCC N 1
ATOM 4670 C CA . SER C 1 119 ? -0.353 -2.562 8.289 1.000 62.864 148 SER CCC CA 1
ATOM 4671 C C . SER C 1 119 ? 0.784 -2.691 9.310 1.000 62.983 148 SER CCC C 1
ATOM 4672 O O . SER C 1 119 ? 1.113 -3.830 9.698 1.000 64.986 148 SER CCC O 1
ATOM 4675 N N . SER C 1 120 ? 1.356 -1.556 9.722 1.000 60.839 149 SER CCC N 1
ATOM 4676 C CA . SER C 1 120 ? 2.444 -1.463 10.732 1.000 61.042 149 SER CCC CA 1
ATOM 4677 C C . SER C 1 120 ? 2.523 -0.041 11.298 1.000 59.766 149 SER CCC C 1
ATOM 4678 O O . SER C 1 120 ? 2.093 0.904 10.606 1.000 57.897 149 SER CCC O 1
ATOM 4681 N N . SER C 1 121 ? 3.052 0.087 12.519 1.000 61.082 150 SER CCC N 1
ATOM 4682 C CA . SER C 1 121 ? 3.348 1.370 13.207 1.000 60.466 150 SER CCC CA 1
ATOM 4683 C C . SER C 1 121 ? 4.827 1.734 13.019 1.000 58.073 150 SER CCC C 1
ATOM 4684 O O . SER C 1 121 ? 5.201 2.867 13.385 1.000 57.656 150 SER CCC O 1
ATOM 4687 N N . LEU C 1 122 ? 5.625 0.809 12.470 1.000 56.682 151 LEU CCC N 1
ATOM 4688 C CA . LEU C 1 122 ? 7.096 0.943 12.283 1.000 54.993 151 LEU CCC CA 1
ATOM 4689 C C . LEU C 1 122 ? 7.394 1.308 10.823 1.000 51.373 151 LEU CCC C 1
ATOM 4690 O O . LEU C 1 122 ? 7.087 0.492 9.932 1.000 50.493 151 LEU CCC O 1
ATOM 4695 N N . VAL C 1 123 ? 7.974 2.490 10.594 1.000 49.278 152 VAL CCC N 1
ATOM 4696 C CA . VAL C 1 123 ? 8.402 2.974 9.249 1.000 46.350 152 VAL CCC CA 1
ATOM 4697 C C . VAL C 1 123 ? 9.891 3.328 9.307 1.000 45.295 152 VAL CCC C 1
ATOM 4698 O O . VAL C 1 123 ? 10.253 4.246 10.068 1.000 45.645 152 VAL CCC O 1
ATOM 4702 N N . ASP C 1 124 ? 10.711 2.611 8.533 1.000 43.992 153 ASP CCC N 1
ATOM 4703 C CA . ASP C 1 124 ? 12.154 2.899 8.328 1.000 43.163 153 ASP CCC CA 1
ATOM 4704 C C . ASP C 1 124 ? 12.301 3.682 7.022 1.000 41.119 153 ASP CCC C 1
ATOM 4705 O O . ASP C 1 124 ? 11.747 3.231 6.004 1.000 39.782 153 ASP CCC O 1
ATOM 4710 N N . CYS C 1 125 ? 13.001 4.819 7.059 1.000 40.855 154 CYS CCC N 1
ATOM 4711 C CA . CYS C 1 125 ? 13.290 5.658 5.866 1.000 39.676 154 CYS CCC CA 1
ATOM 4712 C C . CYS C 1 125 ? 14.805 5.818 5.709 1.000 39.716 154 CYS CCC C 1
ATOM 4713 O O . CYS C 1 125 ? 15.517 5.810 6.730 1.000 40.909 154 CYS CCC O 1
ATOM 4716 N N . TRP C 1 126 ? 15.258 5.930 4.459 1.000 38.832 155 TRP CCC N 1
ATOM 4717 C CA . TRP C 1 126 ? 16.676 6.128 4.063 1.000 39.130 155 TRP CCC CA 1
ATOM 4718 C C . TRP C 1 126 ? 16.756 7.302 3.087 1.000 38.934 155 TRP CCC C 1
ATOM 4719 O O . TRP C 1 126 ? 15.830 7.441 2.266 1.000 38.104 155 TRP CCC O 1
ATOM 4730 N N . GLY C 1 127 ? 17.819 8.102 3.179 1.000 40.086 156 GLY CCC N 1
ATOM 4731 C CA . GLY C 1 127 ? 18.138 9.156 2.198 1.000 40.727 156 GLY CCC CA 1
ATOM 4732 C C . GLY C 1 127 ? 18.309 10.517 2.845 1.000 42.548 156 GLY CCC C 1
ATOM 4733 O O . GLY C 1 127 ? 18.477 10.578 4.084 1.000 43.001 156 GLY CCC O 1
ATOM 4734 N N . TYR C 1 128 ? 18.263 11.569 2.023 1.000 43.920 157 TYR CCC N 1
ATOM 4735 C CA . TYR C 1 128 ? 18.525 12.979 2.412 1.000 46.593 157 TYR CCC CA 1
ATOM 4736 C C . TYR C 1 128 ? 17.536 13.415 3.499 1.000 47.848 157 TYR CCC C 1
ATOM 4737 O O . TYR C 1 128 ? 16.320 13.458 3.223 1.000 46.390 157 TYR CCC O 1
ATOM 4746 N N . ASN C 1 129 ? 18.054 13.708 4.698 1.000 50.702 158 ASN CCC N 1
ATOM 4747 C CA . ASN C 1 129 ? 17.305 14.324 5.827 1.000 53.384 158 ASN CCC CA 1
ATOM 4748 C C . ASN C 1 129 ? 16.128 13.420 6.227 1.000 51.270 158 ASN CCC C 1
ATOM 4749 O O . ASN C 1 129 ? 15.139 13.950 6.773 1.000 51.641 158 ASN CCC O 1
ATOM 4754 N N . MET C 1 130 ? 16.231 12.111 5.963 1.000 49.120 159 MET CCC N 1
ATOM 4755 C CA . MET C 1 130 ? 15.131 11.125 6.154 1.000 47.809 159 MET CCC CA 1
ATOM 4756 C C . MET C 1 130 ? 15.668 9.771 6.644 1.000 47.109 159 MET CCC C 1
ATOM 4757 O O . MET C 1 130 ? 14.871 8.820 6.685 1.000 46.608 159 MET CCC O 1
ATOM 4762 N N . THR C 1 131 ? 16.946 9.677 7.025 1.000 47.385 160 THR CCC N 1
ATOM 4763 C CA . THR C 1 131 ? 17.585 8.413 7.483 1.000 47.578 160 THR CCC CA 1
ATOM 4764 C C . THR C 1 131 ? 17.300 8.224 8.979 1.000 49.604 160 THR CCC C 1
ATOM 4765 O O . THR C 1 131 ? 18.088 8.737 9.798 1.000 50.919 160 THR CCC O 1
ATOM 4769 N N . ARG C 1 132 ? 16.208 7.526 9.313 1.000 50.009 161 ARG CCC N 1
ATOM 4770 C CA . ARG C 1 132 ? 15.811 7.223 10.715 1.000 52.680 161 ARG CCC CA 1
ATOM 4771 C C . ARG C 1 132 ? 14.662 6.208 10.747 1.000 52.447 161 ARG CCC C 1
ATOM 4772 O O . ARG C 1 132 ? 14.023 5.988 9.696 1.000 50.486 161 ARG CCC O 1
ATOM 4780 N N . ASN C 1 133 ? 14.421 5.625 11.927 1.000 54.554 162 ASN CCC N 1
ATOM 4781 C CA . ASN C 1 133 ? 13.354 4.626 12.202 1.000 55.401 162 ASN CCC CA 1
ATOM 4782 C C . ASN C 1 133 ? 12.210 5.317 12.954 1.000 56.654 162 ASN CCC C 1
ATOM 4783 O O . ASN C 1 133 ? 12.408 5.657 14.139 1.000 58.863 162 ASN CCC O 1
ATOM 4788 N N . PHE C 1 134 ? 11.068 5.518 12.286 1.000 55.397 163 PHE CCC N 1
ATOM 4789 C CA . PHE C 1 134 ? 9.838 6.130 12.857 1.000 56.474 163 PHE CCC CA 1
ATOM 4790 C C . PHE C 1 134 ? 8.995 5.050 13.548 1.000 58.533 163 PHE CCC C 1
ATOM 4791 O O . PHE C 1 134 ? 8.842 3.949 12.981 1.000 57.846 163 PHE CCC O 1
ATOM 4799 N N . VAL C 1 135 ? 8.462 5.371 14.733 1.000 61.124 164 VAL CCC N 1
ATOM 4800 C CA . VAL C 1 135 ? 7.529 4.511 15.521 1.000 63.595 164 VAL CCC CA 1
ATOM 4801 C C . VAL C 1 135 ? 6.285 5.345 15.850 1.000 64.831 164 VAL CCC C 1
ATOM 4802 O O . VAL C 1 135 ? 6.364 6.183 16.772 1.000 66.903 164 VAL CCC O 1
ATOM 4806 N N . PHE C 1 136 ? 5.187 5.122 15.120 1.000 63.866 165 PHE CCC N 1
ATOM 4807 C CA . PHE C 1 136 ? 3.907 5.869 15.248 1.000 64.987 165 PHE CCC CA 1
ATOM 4808 C C . PHE C 1 136 ? 2.955 5.105 16.177 1.000 68.141 165 PHE CCC C 1
ATOM 4809 O O . PHE C 1 136 ? 3.324 4.010 16.646 1.000 69.632 165 PHE CCC O 1
ATOM 4817 N N . ASP C 1 137 ? 1.776 5.680 16.445 1.000 69.535 166 ASP CCC N 1
ATOM 4818 C CA . ASP C 1 137 ? 0.769 5.153 17.409 1.000 73.171 166 ASP CCC CA 1
ATOM 4819 C C . ASP C 1 137 ? -0.458 4.622 16.654 1.000 72.398 166 ASP CCC C 1
ATOM 4820 O O . ASP C 1 137 ? -1.467 4.319 17.320 1.000 75.439 166 ASP CCC O 1
ATOM 4825 N N . LYS C 1 138 ? -0.371 4.509 15.323 1.000 68.695 167 LYS CCC N 1
ATOM 4826 C CA . LYS C 1 138 ? -1.465 4.025 14.438 1.000 67.812 167 LYS CCC CA 1
ATOM 4827 C C . LYS C 1 138 ? -0.915 2.968 13.475 1.000 65.306 167 LYS CCC C 1
ATOM 4828 O O . LYS C 1 138 ? 0.279 3.053 13.115 1.000 62.862 167 LYS CCC O 1
ATOM 4834 N N . GLN C 1 139 ? -1.764 2.017 13.075 1.000 65.688 168 GLN CCC N 1
ATOM 4835 C CA . GLN C 1 139 ? -1.473 1.028 12.003 1.000 63.813 168 GLN CCC CA 1
ATOM 4836 C C . GLN C 1 139 ? -1.637 1.729 10.649 1.000 60.070 168 GLN CCC C 1
ATOM 4837 O O . GLN C 1 139 ? -2.751 2.209 10.369 1.000 60.477 168 GLN CCC O 1
ATOM 4843 N N . LEU C 1 140 ? -0.561 1.797 9.857 1.000 56.540 169 LEU CCC N 1
ATOM 4844 C CA . LEU C 1 140 ? -0.504 2.562 8.582 1.000 53.254 169 LEU CCC CA 1
ATOM 4845 C C . LEU C 1 140 ? -0.416 1.601 7.392 1.000 51.921 169 LEU CCC C 1
ATOM 4846 O O . LEU C 1 140 ? 0.103 0.482 7.562 1.000 53.042 169 LEU CCC O 1
ATOM 4851 N N . HIS C 1 141 ? -0.904 2.045 6.231 1.000 49.778 170 HIS CCC N 1
ATOM 4852 C CA . HIS C 1 141 ? -0.769 1.363 4.917 1.000 48.239 170 HIS CCC CA 1
ATOM 4853 C C . HIS C 1 141 ? -0.849 2.411 3.801 1.000 45.472 170 HIS CCC C 1
ATOM 4854 O O . HIS C 1 141 ? -1.179 3.574 4.110 1.000 44.904 170 HIS CCC O 1
ATOM 4861 N N . SER C 1 142 ? -0.566 2.003 2.560 1.000 43.908 171 SER CCC N 1
ATOM 4862 C CA . SER C 1 142 ? -0.582 2.860 1.345 1.000 42.012 171 SER CCC CA 1
ATOM 4863 C C . SER C 1 142 ? 0.407 4.021 1.509 1.000 40.139 171 SER CCC C 1
ATOM 4864 O O . SER C 1 142 ? -0.018 5.190 1.398 1.000 39.573 171 SER CCC O 1
ATOM 4867 N N . LEU C 1 143 ? 1.676 3.705 1.781 1.000 39.393 172 LEU CCC N 1
ATOM 4868 C CA . LEU C 1 143 ? 2.793 4.689 1.788 1.000 38.113 172 LEU CCC CA 1
ATOM 4869 C C . LEU C 1 143 ? 2.782 5.452 0.458 1.000 36.754 172 LEU CCC C 1
ATOM 4870 O O . LEU C 1 143 ? 2.671 4.798 -0.596 1.000 36.293 172 LEU CCC O 1
ATOM 4875 N N . SER C 1 144 ? 2.858 6.784 0.517 1.000 36.124 173 SER CCC N 1
ATOM 4876 C CA . SER C 1 144 ? 2.951 7.689 -0.657 1.000 35.456 173 SER CCC CA 1
ATOM 4877 C C . SER C 1 144 ? 3.990 8.780 -0.374 1.000 35.166 173 SER CCC C 1
ATOM 4878 O O . SER C 1 144 ? 3.757 9.605 0.536 1.000 35.418 173 SER CCC O 1
ATOM 4881 N N . ALA C 1 145 ? 5.093 8.774 -1.127 1.000 34.631 174 ALA CCC N 1
ATOM 4882 C CA . ALA C 1 145 ? 6.256 9.667 -0.925 1.000 34.994 174 ALA CCC CA 1
ATOM 4883 C C . ALA C 1 145 ? 6.052 10.976 -1.696 1.000 35.714 174 ALA CCC C 1
ATOM 4884 O O . ALA C 1 145 ? 5.665 10.916 -2.882 1.000 35.644 174 ALA CCC O 1
ATOM 4886 N N . GLY C 1 146 ? 6.289 12.108 -1.025 1.000 36.771 175 GLY CCC N 1
ATOM 4887 C CA . GLY C 1 146 ? 6.449 13.436 -1.647 1.000 38.259 175 GLY CCC CA 1
ATOM 4888 C C . GLY C 1 146 ? 7.915 13.728 -1.924 1.000 38.830 175 GLY CCC C 1
ATOM 4889 O O . GLY C 1 146 ? 8.735 12.803 -1.773 1.000 37.881 175 GLY CCC O 1
ATOM 4890 N N . SER C 1 147 ? 8.245 14.963 -2.310 1.000 40.716 176 SER CCC N 1
ATOM 4891 C CA . SER C 1 147 ? 9.630 15.382 -2.660 1.000 42.043 176 SER CCC CA 1
ATOM 4892 C C . SER C 1 147 ? 10.551 15.219 -1.446 1.000 42.486 176 SER CCC C 1
ATOM 4893 O O . SER C 1 147 ? 11.630 14.615 -1.615 1.000 42.775 176 SER CCC O 1
ATOM 4896 N N . GLU C 1 148 ? 10.139 15.729 -0.280 1.000 43.243 177 GLU CCC N 1
ATOM 4897 C CA . GLU C 1 148 ? 10.955 15.745 0.967 1.000 43.909 177 GLU CCC CA 1
ATOM 4898 C C . GLU C 1 148 ? 10.112 15.306 2.171 1.000 43.346 177 GLU CCC C 1
ATOM 4899 O O . GLU C 1 148 ? 10.490 15.644 3.312 1.000 44.427 177 GLU CCC O 1
ATOM 4905 N N . PHE C 1 149 ? 9.023 14.572 1.932 1.000 41.514 178 PHE CCC N 1
ATOM 4906 C CA . PHE C 1 149 ? 8.109 14.050 2.981 1.000 41.456 178 PHE CCC CA 1
ATOM 4907 C C . PHE C 1 149 ? 7.487 12.740 2.495 1.000 40.006 178 PHE CCC C 1
ATOM 4908 O O . PHE C 1 149 ? 7.611 12.415 1.296 1.000 38.825 178 PHE CCC O 1
ATOM 4916 N N . ASN C 1 150 ? 6.829 12.025 3.408 1.000 40.195 179 ASN CCC N 1
ATOM 4917 C CA . ASN C 1 150 ? 6.119 10.751 3.128 1.000 39.725 179 ASN CCC CA 1
ATOM 4918 C C . ASN C 1 150 ? 4.785 10.767 3.880 1.000 40.851 179 ASN CCC C 1
ATOM 4919 O O . ASN C 1 150 ? 4.725 11.370 4.969 1.000 41.952 179 ASN CCC O 1
ATOM 4924 N N . CYS C 1 151 ? 3.755 10.154 3.294 1.000 40.778 180 CYS CCC N 1
ATOM 4925 C CA . CYS C 1 151 ? 2.388 10.039 3.865 1.000 42.191 180 CYS CCC CA 1
ATOM 4926 C C . CYS C 1 151 ? 1.953 8.571 3.853 1.000 41.975 180 CYS CCC C 1
ATOM 4927 O O . CYS C 1 151 ? 2.630 7.751 3.200 1.000 40.720 180 CYS CCC O 1
ATOM 4930 N N . ALA C 1 152 ? 0.867 8.267 4.564 1.000 43.194 181 ALA CCC N 1
ATOM 4931 C CA . ALA C 1 152 ? 0.220 6.938 4.617 1.000 44.028 181 ALA CCC CA 1
ATOM 4932 C C . ALA C 1 152 ? -1.217 7.100 5.121 1.000 45.768 181 ALA CCC C 1
ATOM 4933 O O . ALA C 1 152 ? -1.555 8.199 5.610 1.000 46.001 181 ALA CCC O 1
ATOM 4935 N N . LEU C 1 153 ? -2.023 6.044 4.994 1.000 46.902 182 LEU CCC N 1
ATOM 4936 C CA . LEU C 1 153 ? -3.422 5.990 5.494 1.000 49.283 182 LEU CCC CA 1
ATOM 4937 C C . LEU C 1 153 ? -3.467 5.147 6.771 1.000 51.728 182 LEU CCC C 1
ATOM 4938 O O . LEU C 1 153 ? -2.839 4.071 6.792 1.000 51.732 182 LEU CCC O 1
ATOM 4943 N N . SER C 1 154 ? -4.178 5.631 7.791 1.000 54.293 183 SER CCC N 1
ATOM 4944 C CA . SER C 1 154 ? -4.485 4.885 9.038 1.000 57.651 183 SER CCC CA 1
ATOM 4945 C C . SER C 1 154 ? -5.458 3.748 8.706 1.000 59.621 183 SER CCC C 1
ATOM 4946 O O . SER C 1 154 ? -6.553 4.041 8.187 1.000 59.865 183 SER CCC O 1
ATOM 4949 N N . SER C 1 155 ? -5.065 2.503 8.991 1.000 61.300 184 SER CCC N 1
ATOM 4950 C CA . SER C 1 155 ? -5.865 1.274 8.743 1.000 63.830 184 SER CCC CA 1
ATOM 4951 C C . SER C 1 155 ? -7.149 1.292 9.586 1.000 67.384 184 SER CCC C 1
ATOM 4952 O O . SER C 1 155 ? -8.124 0.632 9.179 1.000 69.245 184 SER CCC O 1
ATOM 4955 N N . LYS C 1 156 ? -7.146 2.023 10.707 1.000 68.807 185 LYS CCC N 1
ATOM 4956 C CA . LYS C 1 156 ? -8.270 2.090 11.680 1.000 72.570 185 LYS CCC CA 1
ATOM 4957 C C . LYS C 1 156 ? -9.354 3.052 11.176 1.000 72.408 185 LYS CCC C 1
ATOM 4958 O O . LYS C 1 156 ? -10.478 2.576 10.917 1.000 74.513 185 LYS CCC O 1
ATOM 4960 N N . ASP C 1 157 ? -9.034 4.348 11.054 1.000 70.220 186 ASP CCC N 1
ATOM 4961 C CA . ASP C 1 157 ? -10.031 5.438 10.852 1.000 70.618 186 ASP CCC CA 1
ATOM 4962 C C . ASP C 1 157 ? -9.893 6.065 9.456 1.000 66.849 186 ASP CCC C 1
ATOM 4963 O O . ASP C 1 157 ? -10.587 7.069 9.204 1.000 66.908 186 ASP CCC O 1
ATOM 4968 N N . LYS C 1 158 ? -9.042 5.505 8.588 1.000 64.084 187 LYS CCC N 1
ATOM 4969 C CA . LYS C 1 158 ? -8.851 5.939 7.174 1.000 60.951 187 LYS CCC CA 1
ATOM 4970 C C . LYS C 1 158 ? -8.369 7.396 7.111 1.000 59.110 187 LYS CCC C 1
ATOM 4971 O O . LYS C 1 158 ? -8.560 8.032 6.054 1.000 57.373 187 LYS CCC O 1
ATOM 4977 N N . SER C 1 159 ? -7.753 7.903 8.185 1.000 59.411 188 SER CCC N 1
ATOM 4978 C CA . SER C 1 159 ? -7.180 9.273 8.260 1.000 58.498 188 SER CCC CA 1
ATOM 4979 C C . SER C 1 159 ? -5.810 9.286 7.572 1.000 55.593 188 SER CCC C 1
ATOM 4980 O O . SER C 1 159 ? -5.121 8.245 7.602 1.000 54.701 188 SER CCC O 1
ATOM 4983 N N . VAL C 1 160 ? -5.444 10.416 6.960 1.000 54.282 189 VAL CCC N 1
ATOM 4984 C CA . VAL C 1 160 ? -4.106 10.629 6.331 1.000 52.300 189 VAL CCC CA 1
ATOM 4985 C C . VAL C 1 160 ? -3.130 11.083 7.422 1.000 53.018 189 VAL CCC C 1
ATOM 4986 O O . VAL C 1 160 ? -3.537 11.881 8.292 1.000 54.922 189 VAL CCC O 1
ATOM 4990 N N . PHE C 1 161 ? -1.897 10.573 7.375 1.000 51.778 190 PHE CCC N 1
ATOM 4991 C CA . PHE C 1 161 ? -0.783 10.921 8.295 1.000 52.332 190 PHE CCC CA 1
ATOM 4992 C C . PHE C 1 161 ? 0.501 11.082 7.473 1.000 49.951 190 PHE CCC C 1
ATOM 4993 O O . PHE C 1 161 ? 0.861 10.141 6.737 1.000 48.012 190 PHE CCC O 1
ATOM 5001 N N . CYS C 1 162 ? 1.152 12.246 7.584 1.000 49.896 191 CYS CCC N 1
ATOM 5002 C CA . CYS C 1 162 ? 2.394 12.609 6.848 1.000 48.143 191 CYS CCC CA 1
ATOM 5003 C C . CYS C 1 162 ? 3.506 12.963 7.844 1.000 48.875 191 CYS CCC C 1
ATOM 5004 O O . CYS C 1 162 ? 3.191 13.504 8.923 1.000 50.774 191 CYS CCC O 1
ATOM 5007 N N . TRP C 1 163 ? 4.755 12.651 7.484 1.000 47.432 192 TRP CCC N 1
ATOM 5008 C CA . TRP C 1 163 ? 5.980 12.923 8.284 1.000 48.232 192 TRP CCC CA 1
ATOM 5009 C C . TRP C 1 163 ? 7.107 13.369 7.347 1.000 47.389 192 TRP CCC C 1
ATOM 5010 O O . TRP C 1 163 ? 6.992 13.129 6.129 1.000 45.611 192 TRP CCC O 1
ATOM 5021 N N . GLY C 1 164 ? 8.150 13.992 7.904 1.000 49.101 193 GLY CCC N 1
ATOM 5022 C CA . GLY C 1 164 ? 9.300 14.533 7.155 1.000 49.161 193 GLY CCC CA 1
ATOM 5023 C C . GLY C 1 164 ? 9.270 16.050 7.106 1.000 51.639 193 GLY CCC C 1
ATOM 5024 O O . GLY C 1 164 ? 8.758 16.664 8.063 1.000 53.855 193 GLY CCC O 1
ATOM 5025 N N . ASP C 1 165 ? 9.794 16.631 6.022 1.000 52.173 194 ASP CCC N 1
ATOM 5026 C CA . ASP C 1 165 ? 9.993 18.095 5.851 1.000 54.998 194 ASP CCC CA 1
ATOM 5027 C C . ASP C 1 165 ? 8.788 18.687 5.109 1.000 55.612 194 ASP CCC C 1
ATOM 5028 O O . ASP C 1 165 ? 8.605 18.349 3.924 1.000 53.871 194 ASP CCC O 1
ATOM 5033 N N . GLU C 1 166 ? 8.016 19.546 5.785 1.000 58.507 195 GLU CCC N 1
ATOM 5034 C CA . GLU C 1 166 ? 6.815 20.231 5.233 1.000 59.972 195 GLU CCC CA 1
ATOM 5035 C C . GLU C 1 166 ? 7.058 21.743 5.135 1.000 63.741 195 GLU CCC C 1
ATOM 5036 O O . GLU C 1 166 ? 6.103 22.458 4.771 1.000 65.282 195 GLU CCC O 1
ATOM 5042 N N . ASN C 1 167 ? 8.273 22.207 5.451 1.000 65.741 196 ASN CCC N 1
ATOM 5043 C CA . ASN C 1 167 ? 8.608 23.647 5.644 1.000 69.714 196 ASN CCC CA 1
ATOM 5044 C C . ASN C 1 167 ? 8.026 24.474 4.492 1.000 70.736 196 ASN CCC C 1
ATOM 5045 O O . ASN C 1 167 ? 7.342 25.478 4.775 1.000 73.825 196 ASN CCC O 1
ATOM 5050 N N . SER C 1 168 ? 8.277 24.056 3.248 1.000 68.928 197 SER CCC N 1
ATOM 5051 C CA . SER C 1 168 ? 7.817 24.737 2.008 1.000 69.964 197 SER CCC CA 1
ATOM 5052 C C . SER C 1 168 ? 6.339 24.422 1.740 1.000 68.888 197 SER CCC C 1
ATOM 5053 O O . SER C 1 168 ? 5.548 25.377 1.592 1.000 71.635 197 SER CCC O 1
ATOM 5056 N N . SER C 1 169 ? 5.989 23.131 1.698 1.000 65.587 198 SER CCC N 1
ATOM 5057 C CA . SER C 1 169 ? 4.692 22.594 1.201 1.000 63.952 198 SER CCC CA 1
ATOM 5058 C C . SER C 1 169 ? 3.558 22.842 2.206 1.000 65.129 198 SER CCC C 1
ATOM 5059 O O . SER C 1 169 ? 2.447 23.197 1.759 1.000 66.069 198 SER CCC O 1
ATOM 5062 N N . GLN C 1 170 ? 3.822 22.633 3.501 1.000 65.271 199 GLN CCC N 1
ATOM 5063 C CA . GLN C 1 170 ? 2.842 22.769 4.616 1.000 66.251 199 GLN CCC CA 1
ATOM 5064 C C . GLN C 1 170 ? 1.804 21.640 4.518 1.000 63.588 199 GLN CCC C 1
ATOM 5065 O O . GLN C 1 170 ? 0.641 21.869 4.905 1.000 64.706 199 GLN CCC O 1
ATOM 5071 N N . VAL C 1 171 ? 2.219 20.460 4.040 1.000 60.003 200 VAL CCC N 1
ATOM 5072 C CA . VAL C 1 171 ? 1.325 19.289 3.779 1.000 57.668 200 VAL CCC CA 1
ATOM 5073 C C . VAL C 1 171 ? 0.902 18.648 5.106 1.000 57.839 200 VAL CCC C 1
ATOM 5074 O O . VAL C 1 171 ? -0.219 18.123 5.155 1.000 57.454 200 VAL CCC O 1
ATOM 5078 N N . ILE C 1 172 ? 1.758 18.670 6.133 1.000 58.518 201 ILE CCC N 1
ATOM 5079 C CA . ILE C 1 172 ? 1.465 18.054 7.464 1.000 59.590 201 ILE CCC CA 1
ATOM 5080 C C . ILE C 1 172 ? 0.461 18.940 8.217 1.000 62.539 201 ILE CCC C 1
ATOM 5081 O O . ILE C 1 172 ? -0.495 18.383 8.789 1.000 63.325 201 ILE CCC O 1
ATOM 5086 N N . SER C 1 173 ? 0.664 20.262 8.206 1.000 64.438 202 SER CCC N 1
ATOM 5087 C CA . SER C 1 173 ? -0.131 21.255 8.978 1.000 67.702 202 SER CCC CA 1
ATOM 5088 C C . SER C 1 173 ? -1.528 21.441 8.367 1.000 67.974 202 SER CCC C 1
ATOM 5089 O O . SER C 1 173 ? -2.474 21.666 9.145 1.000 70.345 202 SER CCC O 1
ATOM 5092 N N . LEU C 1 174 ? -1.655 21.347 7.037 1.000 66.106 203 LEU CCC N 1
ATOM 5093 C CA . LEU C 1 174 ? -2.918 21.621 6.294 1.000 66.524 203 LEU CCC CA 1
ATOM 5094 C C . LEU C 1 174 ? -3.713 20.326 6.065 1.000 64.575 203 LEU CCC C 1
ATOM 5095 O O . LEU C 1 174 ? -4.595 20.337 5.182 1.000 64.166 203 LEU CCC O 1
ATOM 5100 N N . ILE C 1 175 ? -3.439 19.263 6.831 1.000 63.780 204 ILE CCC N 1
ATOM 5101 C CA . ILE C 1 175 ? -4.195 17.974 6.769 1.000 62.818 204 ILE CCC CA 1
ATOM 5102 C C . ILE C 1 175 ? -5.608 18.211 7.298 1.000 65.225 204 ILE CCC C 1
ATOM 5103 O O . ILE C 1 175 ? -5.773 18.702 8.412 1.000 67.615 204 ILE CCC O 1
ATOM 5108 N N . PRO C 1 176 ? -6.667 17.876 6.523 1.000 65.001 205 PRO CCC N 1
ATOM 5109 C CA . PRO C 1 176 ? -8.019 17.782 7.072 1.000 67.233 205 PRO CCC CA 1
ATOM 5110 C C . PRO C 1 176 ? -8.181 16.446 7.816 1.000 67.187 205 PRO CCC C 1
ATOM 5111 O O . PRO C 1 176 ? -8.599 15.476 7.208 1.000 65.974 205 PRO CCC O 1
ATOM 5115 N N . LYS C 1 177 ? -7.829 16.435 9.107 1.000 69.035 206 LYS CCC N 1
ATOM 5116 C CA . LYS C 1 177 ? -7.730 15.222 9.967 1.000 69.388 206 LYS CCC CA 1
ATOM 5117 C C . LYS C 1 177 ? -9.088 14.510 10.047 1.000 70.783 206 LYS CCC C 1
ATOM 5118 O O . LYS C 1 177 ? -9.094 13.262 10.055 1.000 70.461 206 LYS CCC O 1
ATOM 5120 N N . GLU C 1 178 ? -10.185 15.274 10.102 1.000 72.638 207 GLU CCC N 1
ATOM 5121 C CA . GLU C 1 178 ? -11.577 14.762 10.250 1.000 74.419 207 GLU CCC CA 1
ATOM 5122 C C . GLU C 1 178 ? -11.978 13.915 9.031 1.000 71.834 207 GLU CCC C 1
ATOM 5123 O O . GLU C 1 178 ? -12.836 13.025 9.202 1.000 73.523 207 GLU CCC O 1
ATOM 5129 N N . LYS C 1 179 ? -11.396 14.178 7.854 1.000 67.997 208 LYS CCC N 1
ATOM 5130 C CA . LYS C 1 179 ? -11.757 13.509 6.573 1.000 65.479 208 LYS CCC CA 1
ATOM 5131 C C . LYS C 1 179 ? -11.226 12.071 6.556 1.000 63.363 208 LYS CCC C 1
ATOM 5132 O O . LYS C 1 179 ? -10.122 11.835 7.085 1.000 62.437 208 LYS CCC O 1
ATOM 5138 N N . LYS C 1 180 ? -11.999 11.156 5.962 1.000 62.824 209 LYS CCC N 1
ATOM 5139 C CA . LYS C 1 180 ? -11.618 9.741 5.706 1.000 61.315 209 LYS CCC CA 1
ATOM 5140 C C . LYS C 1 180 ? -11.319 9.582 4.211 1.000 58.370 209 LYS CCC C 1
ATOM 5141 O O . LYS C 1 180 ? -12.089 10.128 3.396 1.000 58.215 209 LYS CCC O 1
ATOM 5147 N N . PHE C 1 181 ? -10.237 8.871 3.874 1.000 55.789 210 PHE CCC N 1
ATOM 5148 C CA . PHE C 1 181 ? -9.732 8.678 2.489 1.000 53.390 210 PHE CCC CA 1
ATOM 5149 C C . PHE C 1 181 ? -9.634 7.182 2.172 1.000 53.362 210 PHE CCC C 1
ATOM 5150 O O . PHE C 1 181 ? -9.323 6.390 3.081 1.000 53.944 210 PHE CCC O 1
ATOM 5158 N N . GLN C 1 182 ? -9.878 6.821 0.909 1.000 53.015 211 GLN CCC N 1
ATOM 5159 C CA . GLN C 1 182 ? -9.736 5.433 0.387 1.000 53.369 211 GLN CCC CA 1
ATOM 5160 C C . GLN C 1 182 ? -8.423 5.312 -0.401 1.000 50.977 211 GLN CCC C 1
ATOM 5161 O O . GLN C 1 182 ? -7.917 4.177 -0.506 1.000 51.008 211 GLN CCC O 1
ATOM 5167 N N . LYS C 1 183 ? -7.886 6.429 -0.912 1.000 49.148 212 LYS CCC N 1
ATOM 5168 C CA . LYS C 1 183 ? -6.584 6.487 -1.633 1.000 47.039 212 LYS CCC CA 1
ATOM 5169 C C . LYS C 1 183 ? -5.916 7.848 -1.403 1.000 45.628 212 LYS CCC C 1
ATOM 5170 O O . LYS C 1 183 ? -6.644 8.837 -1.189 1.000 46.156 212 LYS CCC O 1
ATOM 5176 N N . ILE C 1 184 ? -4.580 7.889 -1.452 1.000 43.921 213 ILE CCC N 1
ATOM 5177 C CA . ILE C 1 184 ? -3.771 9.141 -1.340 1.000 43.007 213 ILE CCC CA 1
ATOM 5178 C C . ILE C 1 184 ? -2.660 9.129 -2.395 1.000 41.789 213 ILE CCC C 1
ATOM 5179 O O . ILE C 1 184 ? -2.228 8.032 -2.809 1.000 41.309 213 ILE CCC O 1
ATOM 5184 N N . ALA C 1 185 ? -2.225 10.322 -2.808 1.000 41.324 214 ALA CCC N 1
ATOM 5185 C CA . ALA C 1 185 ? -1.089 10.548 -3.727 1.000 40.542 214 ALA CCC CA 1
ATOM 5186 C C . ALA C 1 185 ? -0.346 11.816 -3.303 1.000 40.446 214 ALA CCC C 1
ATOM 5187 O O . ALA C 1 185 ? -0.849 12.925 -3.582 1.000 41.460 214 ALA CCC O 1
ATOM 5189 N N . ALA C 1 186 ? 0.797 11.647 -2.636 1.000 39.581 215 ALA CCC N 1
ATOM 5190 C CA . ALA C 1 186 ? 1.756 12.733 -2.334 1.000 39.782 215 ALA CCC CA 1
ATOM 5191 C C . ALA C 1 186 ? 2.375 13.209 -3.651 1.000 39.679 215 ALA CCC C 1
ATOM 5192 O O . ALA C 1 186 ? 2.746 12.352 -4.476 1.000 39.351 215 ALA CCC O 1
ATOM 5194 N N . GLY C 1 187 ? 2.423 14.526 -3.855 1.000 40.764 216 GLY CCC N 1
ATOM 5195 C CA . GLY C 1 187 ? 3.162 15.173 -4.954 1.000 41.646 216 GLY CCC CA 1
ATOM 5196 C C . GLY C 1 187 ? 4.406 15.853 -4.420 1.000 42.202 216 GLY CCC C 1
ATOM 5197 O O . GLY C 1 187 ? 4.834 15.503 -3.304 1.000 41.409 216 GLY CCC O 1
ATOM 5198 N N . GLY C 1 188 ? 4.956 16.806 -5.174 1.000 43.990 217 GLY CCC N 1
ATOM 5199 C CA . GLY C 1 188 ? 6.146 17.577 -4.773 1.000 45.279 217 GLY CCC CA 1
ATOM 5200 C C . GLY C 1 188 ? 5.904 18.333 -3.480 1.000 46.619 217 GLY CCC C 1
ATOM 5201 O O . GLY C 1 188 ? 6.670 18.119 -2.521 1.000 46.522 217 GLY CCC O 1
ATOM 5202 N N . TYR C 1 189 ? 4.868 19.179 -3.454 1.000 48.318 218 TYR CCC N 1
ATOM 5203 C CA . TYR C 1 189 ? 4.564 20.126 -2.348 1.000 50.176 218 TYR CCC CA 1
ATOM 5204 C C . TYR C 1 189 ? 3.048 20.181 -2.119 1.000 49.918 218 TYR CCC C 1
ATOM 5205 O O . TYR C 1 189 ? 2.502 21.267 -1.841 1.000 52.054 218 TYR CCC O 1
ATOM 5214 N N . HIS C 1 190 ? 2.397 19.019 -2.216 1.000 47.636 219 HIS CCC N 1
ATOM 5215 C CA . HIS C 1 190 ? 0.944 18.822 -1.975 1.000 47.215 219 HIS CCC CA 1
ATOM 5216 C C . HIS C 1 190 ? 0.662 17.332 -1.757 1.000 44.796 219 HIS CCC C 1
ATOM 5217 O O . HIS C 1 190 ? 1.522 16.503 -2.115 1.000 42.630 219 HIS CCC O 1
ATOM 5224 N N . VAL C 1 191 ? -0.508 17.023 -1.196 1.000 44.842 220 VAL CCC N 1
ATOM 5225 C CA . VAL C 1 191 ? -1.083 15.648 -1.130 1.000 43.538 220 VAL CCC CA 1
ATOM 5226 C C . VAL C 1 191 ? -2.524 15.729 -1.641 1.000 44.405 220 VAL CCC C 1
ATOM 5227 O O . VAL C 1 191 ? -3.261 16.620 -1.175 1.000 46.051 220 VAL CCC O 1
ATOM 5231 N N . CYS C 1 192 ? -2.890 14.852 -2.579 1.000 43.561 221 CYS CCC N 1
ATOM 5232 C CA . CYS C 1 192 ? -4.283 14.651 -3.055 1.000 44.510 221 CYS CCC CA 1
ATOM 5233 C C . CYS C 1 192 ? -4.807 13.332 -2.484 1.000 43.953 221 CYS CCC C 1
ATOM 5234 O O . CYS C 1 192 ? -4.054 12.339 -2.502 1.000 42.991 221 CYS CCC O 1
ATOM 5237 N N . GLY C 1 193 ? -6.040 13.342 -1.975 1.000 45.090 222 GLY CCC N 1
ATOM 5238 C CA . GLY C 1 193 ? -6.732 12.150 -1.456 1.000 45.231 222 GLY CCC CA 1
ATOM 5239 C C . GLY C 1 193 ? -8.105 11.997 -2.083 1.000 46.389 222 GLY CCC C 1
ATOM 5240 O O . GLY C 1 193 ? -8.828 13.009 -2.169 1.000 47.594 222 GLY CCC O 1
ATOM 5241 N N . ILE C 1 194 ? -8.446 10.783 -2.520 1.000 46.228 223 ILE CCC N 1
ATOM 5242 C CA . ILE C 1 194 ? -9.830 10.403 -2.930 1.000 47.899 223 ILE CCC CA 1
ATOM 5243 C C . ILE C 1 194 ? -10.618 10.130 -1.644 1.000 49.364 223 ILE CCC C 1
ATOM 5244 O O . ILE C 1 194 ? -10.277 9.161 -0.938 1.000 49.015 223 ILE CCC O 1
ATOM 5249 N N . LEU C 1 195 ? -11.599 10.986 -1.336 1.000 51.349 224 LEU CCC N 1
ATOM 5250 C CA . LEU C 1 195 ? -12.449 10.891 -0.118 1.000 53.460 224 LEU CCC CA 1
ATOM 5251 C C . LEU C 1 195 ? -13.189 9.550 -0.121 1.000 54.864 224 LEU CCC C 1
ATOM 5252 O O . LEU C 1 195 ? -13.590 9.099 -1.212 1.000 54.933 224 LEU CCC O 1
ATOM 5257 N N . ASP C 1 196 ? -13.340 8.940 1.058 1.000 56.386 225 ASP CCC N 1
ATOM 5258 C CA . ASP C 1 196 ? -14.108 7.685 1.269 1.000 58.618 225 ASP CCC CA 1
ATOM 5259 C C . ASP C 1 196 ? -15.579 7.948 0.924 1.000 60.966 225 ASP CCC C 1
ATOM 5260 O O . ASP C 1 196 ? -16.061 9.061 1.212 1.000 61.783 225 ASP CCC O 1
ATOM 5265 N N . GLY C 1 197 ? -16.252 6.963 0.320 1.000 62.397 226 GLY CCC N 1
ATOM 5266 C CA . GLY C 1 197 ? -17.677 7.038 -0.062 1.000 64.910 226 GLY CCC CA 1
ATOM 5267 C C . GLY C 1 197 ? -17.877 6.831 -1.553 1.000 64.558 226 GLY CCC C 1
ATOM 5268 O O . GLY C 1 197 ? -16.867 6.693 -2.276 1.000 62.262 226 GLY CCC O 1
ATOM 5269 N N . LEU C 1 198 ? -19.140 6.830 -1.992 1.000 66.969 227 LEU CCC N 1
ATOM 5270 C CA . LEU C 1 198 ? -19.569 6.523 -3.385 1.000 67.540 227 LEU CCC CA 1
ATOM 5271 C C . LEU C 1 198 ? -19.105 7.626 -4.345 1.000 65.640 227 LEU CCC C 1
ATOM 5272 O O . LEU C 1 198 ? -18.772 7.290 -5.493 1.000 65.084 227 LEU CCC O 1
ATOM 5274 N N . GLU C 1 199 ? -19.097 8.887 -3.898 1.000 65.240 228 GLU CCC N 1
ATOM 5275 C CA . GLU C 1 199 ? -18.775 10.073 -4.741 1.000 64.311 228 GLU CCC CA 1
ATOM 5276 C C . GLU C 1 199 ? -17.291 10.066 -5.139 1.000 61.378 228 GLU CCC C 1
ATOM 5277 O O . GLU C 1 199 ? -16.968 10.666 -6.184 1.000 60.630 228 GLU CCC O 1
ATOM 5283 N N . SER C 1 200 ? -16.427 9.433 -4.336 1.000 59.970 229 SER CCC N 1
ATOM 5284 C CA . SER C 1 200 ? -14.969 9.274 -4.592 1.000 57.567 229 SER CCC CA 1
ATOM 5285 C C . SER C 1 200 ? -14.379 10.589 -5.121 1.000 56.388 229 SER CCC C 1
ATOM 5286 O O . SER C 1 200 ? -13.686 10.557 -6.157 1.000 55.172 229 SER CCC O 1
ATOM 5289 N N . ARG C 1 201 ? -14.658 11.702 -4.436 1.000 57.311 230 ARG CCC N 1
ATOM 5290 C CA . ARG C 1 201 ? -14.228 13.069 -4.835 1.000 57.404 230 ARG CCC CA 1
ATOM 5291 C C . ARG C 1 201 ? -12.807 13.311 -4.313 1.000 55.041 230 ARG CCC C 1
ATOM 5292 O O . ARG C 1 201 ? -12.495 12.837 -3.201 1.000 54.300 230 ARG CCC O 1
ATOM 5300 N N . VAL C 1 202 ? -11.981 14.015 -5.092 1.000 53.966 231 VAL CCC N 1
ATOM 5301 C CA . VAL C 1 202 ? -10.553 14.295 -4.757 1.000 52.258 231 VAL CCC CA 1
ATOM 5302 C C . VAL C 1 202 ? -10.490 15.559 -3.890 1.000 53.119 231 VAL CCC C 1
ATOM 5303 O O . VAL C 1 202 ? -11.219 16.527 -4.191 1.000 54.877 231 VAL CCC O 1
ATOM 5307 N N . LEU C 1 203 ? -9.667 15.521 -2.837 1.000 52.217 232 LEU CCC N 1
ATOM 5308 C CA . LEU C 1 203 ? -9.354 16.662 -1.937 1.000 53.137 232 LEU CCC CA 1
ATOM 5309 C C . LEU C 1 203 ? -7.830 16.818 -1.884 1.000 51.609 232 LEU CCC C 1
ATOM 5310 O O . LEU C 1 203 ? -7.154 15.838 -1.510 1.000 49.869 232 LEU CCC O 1
ATOM 5315 N N . CYS C 1 204 ? -7.318 17.992 -2.266 1.000 52.277 233 CYS CCC N 1
ATOM 5316 C CA . CYS C 1 204 ? -5.865 18.302 -2.358 1.000 51.474 233 CYS CCC CA 1
ATOM 5317 C C . CYS C 1 204 ? -5.532 19.490 -1.446 1.000 53.301 233 CYS CCC C 1
ATOM 5318 O O . CYS C 1 204 ? -6.309 20.467 -1.439 1.000 55.126 233 CYS CCC O 1
ATOM 5321 N N . TRP C 1 205 ? -4.427 19.392 -0.698 1.000 52.730 234 TRP CCC N 1
ATOM 5322 C CA . TRP C 1 205 ? -3.918 20.452 0.216 1.000 54.927 234 TRP CCC CA 1
ATOM 5323 C C . TRP C 1 205 ? -2.397 20.586 0.063 1.000 54.676 234 TRP CCC C 1
ATOM 5324 O O . TRP C 1 205 ? -1.746 19.592 -0.315 1.000 51.932 234 TRP CCC O 1
ATOM 5335 N N . GLY C 1 206 ? -1.868 21.777 0.358 1.000 57.741 235 GLY CCC N 1
ATOM 5336 C CA . GLY C 1 206 ? -0.448 22.139 0.186 1.000 58.607 235 GLY CCC CA 1
ATOM 5337 C C . GLY C 1 206 ? -0.291 23.614 -0.141 1.000 62.557 235 GLY CCC C 1
ATOM 5338 O O . GLY C 1 206 ? -1.283 24.354 0.000 1.000 65.012 235 GLY CCC O 1
ATOM 5339 N N . LYS C 1 207 ? 0.910 24.023 -0.565 1.000 64.190 236 LYS CCC N 1
ATOM 5340 C CA . LYS C 1 207 ? 1.270 25.434 -0.876 1.000 68.378 236 LYS CCC CA 1
ATOM 5341 C C . LYS C 1 207 ? 1.674 25.549 -2.351 1.000 69.395 236 LYS CCC C 1
ATOM 5342 O O . LYS C 1 207 ? 2.376 24.640 -2.843 1.000 67.570 236 LYS CCC O 1
ATOM 5344 N N . SER C 1 208 ? 1.251 26.631 -3.015 1.000 73.327 237 SER CCC N 1
ATOM 5345 C CA . SER C 1 208 ? 1.569 26.962 -4.431 1.000 74.987 237 SER CCC CA 1
ATOM 5346 C C . SER C 1 208 ? 2.036 28.420 -4.526 1.000 79.546 237 SER CCC C 1
ATOM 5347 O O . SER C 1 208 ? 1.183 29.298 -4.765 1.000 82.649 237 SER CCC O 1
ATOM 5349 N N . LEU C 1 209 ? 3.340 28.657 -4.341 1.000 80.812 238 LEU CCC N 1
ATOM 5350 C CA . LEU C 1 209 ? 3.971 30.006 -4.314 1.000 85.431 238 LEU CCC CA 1
ATOM 5351 C C . LEU C 1 209 ? 4.813 30.211 -5.580 1.000 86.981 238 LEU CCC C 1
ATOM 5352 O O . LEU C 1 209 ? 5.612 29.311 -5.909 1.000 84.638 238 LEU CCC O 1
ATOM 5354 N N . GLU C 1 210 ? 4.644 31.360 -6.247 1.000 91.304 239 GLU CCC N 1
ATOM 5355 C CA . GLU C 1 210 ? 5.355 31.733 -7.501 1.000 93.570 239 GLU CCC CA 1
ATOM 5356 C C . GLU C 1 210 ? 6.851 31.904 -7.208 1.000 94.550 239 GLU CCC C 1
ATOM 5357 O O . GLU C 1 210 ? 7.619 31.014 -7.628 1.000 91.828 239 GLU CCC O 1
ATOM 5359 N N . ILE C 1 224 ? -2.254 28.418 -16.906 1.000 86.495 253 ILE CCC N 1
ATOM 5360 C CA . ILE C 1 224 ? -2.341 29.005 -15.533 1.000 85.866 253 ILE CCC CA 1
ATOM 5361 C C . ILE C 1 224 ? -2.380 27.861 -14.510 1.000 80.834 253 ILE CCC C 1
ATOM 5362 O O . ILE C 1 224 ? -1.443 27.035 -14.526 1.000 78.489 253 ILE CCC O 1
ATOM 5364 N N . LEU C 1 225 ? -3.413 27.814 -13.660 1.000 79.581 254 LEU CCC N 1
ATOM 5365 C CA . LEU C 1 225 ? -3.611 26.769 -12.617 1.000 75.298 254 LEU CCC CA 1
ATOM 5366 C C . LEU C 1 225 ? -5.005 26.149 -12.777 1.000 74.209 254 LEU CCC C 1
ATOM 5367 O O . LEU C 1 225 ? -5.996 26.842 -12.472 1.000 76.036 254 LEU CCC O 1
ATOM 5369 N N . ASP C 1 226 ? -5.070 24.896 -13.240 1.000 71.408 255 ASP CCC N 1
ATOM 5370 C CA . ASP C 1 226 ? -6.330 24.122 -13.412 1.000 70.323 255 ASP CCC CA 1
ATOM 5371 C C . ASP C 1 226 ? -6.808 23.636 -12.040 1.000 67.600 255 ASP CCC C 1
ATOM 5372 O O . ASP C 1 226 ? -5.954 23.216 -11.233 1.000 65.240 255 ASP CCC O 1
ATOM 5377 N N . LEU C 1 227 ? -8.123 23.690 -11.799 1.000 67.940 256 LEU CCC N 1
ATOM 5378 C CA . LEU C 1 227 ? -8.770 23.262 -10.529 1.000 66.071 256 LEU CCC CA 1
ATOM 5379 C C . LEU C 1 227 ? -8.948 21.745 -10.536 1.000 62.904 256 LEU CCC C 1
ATOM 5380 O O . LEU C 1 227 ? -8.993 21.132 -11.601 1.000 62.526 256 LEU CCC O 1
ATOM 5382 N N . PRO C 1 228 ? -9.053 21.091 -9.356 1.000 60.655 257 PRO CCC N 1
ATOM 5383 C CA . PRO C 1 228 ? -9.312 19.651 -9.293 1.000 58.443 257 PRO CCC CA 1
ATOM 5384 C C . PRO C 1 228 ? -10.671 19.274 -9.879 1.000 59.375 257 PRO CCC C 1
ATOM 5385 O O . PRO C 1 228 ? -11.610 20.066 -9.835 1.000 61.417 257 PRO CCC O 1
ATOM 5389 N N . PRO C 1 229 ? -10.821 18.054 -10.446 1.000 57.994 258 PRO CCC N 1
ATOM 5390 C CA . PRO C 1 229 ? -12.109 17.600 -10.969 1.000 59.170 258 PRO CCC CA 1
ATOM 5391 C C . PRO C 1 229 ? -13.091 17.239 -9.843 1.000 59.025 258 PRO CCC C 1
ATOM 5392 O O . PRO C 1 229 ? -12.644 16.797 -8.797 1.000 57.408 258 PRO CCC O 1
ATOM 5396 N N . LYS C 1 230 ? -14.390 17.439 -10.088 1.000 60.889 259 LYS CCC N 1
ATOM 5397 C CA . LYS C 1 230 ? -15.494 17.118 -9.142 1.000 61.464 259 LYS CCC CA 1
ATOM 5398 C C . LYS C 1 230 ? -15.954 15.670 -9.357 1.000 60.626 259 LYS CCC C 1
ATOM 5399 O O . LYS C 1 230 ? -16.481 15.075 -8.397 1.000 60.756 259 LYS CCC O 1
ATOM 5405 N N . GLU C 1 231 ? -15.753 15.135 -10.567 1.000 60.207 260 GLU CCC N 1
ATOM 5406 C CA A GLU C 1 231 ? -16.212 13.771 -10.957 0.450 60.139 260 GLU CCC CA 1
ATOM 5407 C CA B GLU C 1 231 ? -16.189 13.770 -10.976 0.550 60.116 260 GLU CCC CA 1
ATOM 5408 C C . GLU C 1 231 ? -15.460 12.723 -10.136 1.000 57.623 260 GLU CCC C 1
ATOM 5409 O O . GLU C 1 231 ? -14.327 12.951 -9.715 1.000 55.686 260 GLU CCC O 1
ATOM 5420 N N . PRO C 1 232 ? -16.073 11.540 -9.873 1.000 60.220 261 PRO CCC N 1
ATOM 5421 C CA . PRO C 1 232 ? -15.413 10.480 -9.106 1.000 58.597 261 PRO CCC CA 1
ATOM 5422 C C . PRO C 1 232 ? -14.129 9.960 -9.774 1.000 55.577 261 PRO CCC C 1
ATOM 5423 O O . PRO C 1 232 ? -14.123 9.818 -10.982 1.000 55.194 261 PRO CCC O 1
ATOM 5427 N N . LEU C 1 233 ? -13.093 9.682 -8.974 1.000 53.417 262 LEU CCC N 1
ATOM 5428 C CA . LEU C 1 233 ? -11.779 9.156 -9.438 1.000 51.094 262 LEU CCC CA 1
ATOM 5429 C C . LEU C 1 233 ? -11.564 7.738 -8.894 1.000 50.823 262 LEU CCC C 1
ATOM 5430 O O . LEU C 1 233 ? -12.053 7.448 -7.784 1.000 51.727 262 LEU CCC O 1
ATOM 5435 N N . LEU C 1 234 ? -10.854 6.899 -9.657 1.000 49.864 263 LEU CCC N 1
ATOM 5436 C CA . LEU C 1 234 ? -10.457 5.514 -9.277 1.000 49.876 263 LEU CCC CA 1
ATOM 5437 C C . LEU C 1 234 ? -9.037 5.521 -8.704 1.000 47.824 263 LEU CCC C 1
ATOM 5438 O O . LEU C 1 234 ? -8.764 4.718 -7.794 1.000 48.073 263 LEU CCC O 1
ATOM 5443 N N . ALA C 1 235 ? -8.166 6.367 -9.258 1.000 46.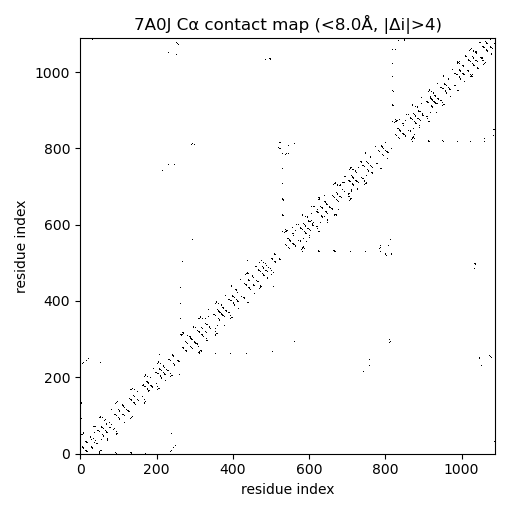282 264 ALA CCC N 1
ATOM 5444 C CA . ALA C 1 235 ? -6.737 6.478 -8.892 1.000 44.690 264 ALA CCC CA 1
ATOM 5445 C C . ALA C 1 235 ? -6.305 7.944 -8.964 1.000 43.868 264 ALA CCC C 1
ATOM 5446 O O . ALA C 1 235 ? -6.973 8.730 -9.657 1.000 44.208 264 ALA CCC O 1
ATOM 5448 N N . VAL C 1 236 ? -5.226 8.286 -8.262 1.000 43.171 265 VAL CCC N 1
ATOM 5449 C CA . VAL C 1 236 ? -4.617 9.647 -8.269 1.000 42.954 265 VAL CCC CA 1
ATOM 5450 C C . VAL C 1 236 ? -3.099 9.492 -8.122 1.000 42.186 265 VAL CCC C 1
ATOM 5451 O O . VAL C 1 236 ? -2.667 8.589 -7.386 1.000 41.854 265 VAL CCC O 1
ATOM 5455 N N . VAL C 1 237 ? -2.335 10.315 -8.844 1.000 42.067 266 VAL CCC N 1
ATOM 5456 C CA . VAL C 1 237 ? -0.849 10.415 -8.737 1.000 42.071 266 VAL CCC CA 1
ATOM 5457 C C . VAL C 1 237 ? -0.490 11.896 -8.583 1.000 42.443 266 VAL CCC C 1
ATOM 5458 O O . VAL C 1 237 ? -1.318 12.748 -8.967 1.000 42.969 266 VAL CCC O 1
ATOM 5462 N N . GLY C 1 238 ? 0.692 12.175 -8.032 1.000 42.773 267 GLY CCC N 1
ATOM 5463 C CA . GLY C 1 238 ? 1.206 13.536 -7.796 1.000 43.711 267 GLY CCC CA 1
ATOM 5464 C C . GLY C 1 238 ? 2.567 13.741 -8.435 1.000 44.650 267 GLY CCC C 1
ATOM 5465 O O . GLY C 1 238 ? 3.456 12.891 -8.222 1.000 44.182 267 GLY CCC O 1
ATOM 5466 N N . GLY C 1 239 ? 2.712 14.820 -9.211 1.000 45.883 268 GLY CCC N 1
ATOM 5467 C CA . GLY C 1 239 ? 4.004 15.333 -9.701 1.000 47.813 268 GLY CCC CA 1
ATOM 5468 C C . GLY C 1 239 ? 4.479 16.492 -8.844 1.000 49.417 268 GLY CCC C 1
ATOM 5469 O O . GLY C 1 239 ? 3.926 16.675 -7.739 1.000 48.886 268 GLY CCC O 1
ATOM 5470 N N . LYS C 1 240 ? 5.444 17.268 -9.337 1.000 51.739 269 LYS CCC N 1
ATOM 5471 C CA . LYS C 1 240 ? 6.086 18.358 -8.556 1.000 54.111 269 LYS CCC CA 1
ATOM 5472 C C . LYS C 1 240 ? 5.044 19.447 -8.261 1.000 54.560 269 LYS CCC C 1
ATOM 5473 O O . LYS C 1 240 ? 4.870 19.765 -7.069 1.000 55.296 269 LYS CCC O 1
ATOM 5479 N N . PHE C 1 241 ? 4.356 19.961 -9.290 1.000 54.488 270 PHE CCC N 1
ATOM 5480 C CA . PHE C 1 241 ? 3.386 21.087 -9.181 1.000 55.117 270 PHE CCC CA 1
ATOM 5481 C C . PHE C 1 241 ? 2.037 20.724 -9.818 1.000 53.424 270 PHE CCC C 1
ATOM 5482 O O . PHE C 1 241 ? 1.284 21.648 -10.178 1.000 54.271 270 PHE CCC O 1
ATOM 5490 N N . TYR C 1 242 ? 1.724 19.431 -9.941 1.000 51.169 271 TYR CCC N 1
ATOM 5491 C CA . TYR C 1 242 ? 0.480 18.937 -10.587 1.000 50.052 271 TYR CCC CA 1
ATOM 5492 C C . TYR C 1 242 ? 0.078 17.583 -9.996 1.000 48.133 271 TYR CCC C 1
ATOM 5493 O O . TYR C 1 242 ? 0.924 16.881 -9.407 1.000 47.514 271 TYR CCC O 1
ATOM 5502 N N . ALA C 1 243 ? -1.192 17.227 -10.183 1.000 47.467 272 ALA CCC N 1
ATOM 5503 C CA . ALA C 1 243 ? -1.748 15.882 -9.921 1.000 46.200 272 ALA CCC CA 1
ATOM 5504 C C . ALA C 1 243 ? -2.503 15.415 -11.169 1.000 46.142 272 ALA CCC C 1
ATOM 5505 O O . ALA C 1 243 ? -2.939 16.271 -11.961 1.000 46.996 272 ALA CCC O 1
ATOM 5507 N N A CYS C 1 244 ? -2.596 14.094 -11.375 0.700 45.344 273 CYS CCC N 1
ATOM 5508 N N B CYS C 1 244 ? -2.654 14.100 -11.315 0.300 45.325 273 CYS CCC N 1
ATOM 5509 C CA A CYS C 1 244 ? -3.445 13.432 -12.410 0.700 45.375 273 CYS CCC CA 1
ATOM 5510 C CA B CYS C 1 244 ? -3.509 13.474 -12.351 0.300 45.385 273 CYS CCC CA 1
ATOM 5511 C C A CYS C 1 244 ? -4.219 12.275 -11.760 0.700 44.715 273 CYS CCC C 1
ATOM 5512 C C B CYS C 1 244 ? -4.222 12.260 -11.759 0.300 44.707 273 CYS CCC C 1
ATOM 5513 O O A CYS C 1 244 ? -3.683 11.671 -10.809 0.700 44.163 273 CYS CCC O 1
ATOM 5514 O O B CYS C 1 244 ? -3.651 11.616 -10.857 0.300 44.127 273 CYS CCC O 1
ATOM 5519 N N . GLY C 1 245 ? -5.428 11.983 -12.255 1.000 45.087 274 GLY CCC N 1
ATOM 5520 C CA . GLY C 1 245 ? -6.261 10.858 -11.789 1.000 44.992 274 GLY CCC CA 1
ATOM 5521 C C . GLY C 1 245 ? -6.980 10.181 -12.939 1.000 45.452 274 GLY CCC C 1
ATOM 5522 O O . GLY C 1 245 ? -7.005 10.758 -14.046 1.000 45.803 274 GLY CCC O 1
ATOM 5523 N N . ILE C 1 246 ? -7.534 8.994 -12.681 1.000 45.616 275 ILE CCC N 1
ATOM 5524 C CA . ILE C 1 246 ? -8.375 8.214 -13.634 1.000 46.452 275 ILE CCC CA 1
ATOM 5525 C C . ILE C 1 246 ? -9.843 8.408 -13.231 1.000 47.946 275 ILE CCC C 1
ATOM 5526 O O . ILE C 1 246 ? -10.205 7.998 -12.111 1.000 48.196 275 ILE CCC O 1
ATOM 5531 N N . LYS C 1 247 ? -10.641 9.031 -14.104 1.000 49.064 276 LYS CCC N 1
ATOM 5532 C CA . LYS C 1 247 ? -12.108 9.204 -13.924 1.000 51.215 276 LYS CCC CA 1
ATOM 5533 C C . LYS C 1 247 ? -12.760 7.819 -13.862 1.000 52.267 276 LYS CCC C 1
ATOM 5534 O O . LYS C 1 247 ? -12.355 6.943 -14.647 1.000 51.832 276 LYS CCC O 1
ATOM 5540 N N . ARG C 1 248 ? -13.721 7.628 -12.956 1.000 53.848 277 ARG CCC N 1
ATOM 5541 C CA . ARG C 1 248 ? -14.458 6.347 -12.796 1.000 55.833 277 ARG CCC CA 1
ATOM 5542 C C . ARG C 1 248 ? -15.323 6.098 -14.037 1.000 57.423 277 ARG CCC C 1
ATOM 5543 O O . ARG C 1 248 ? -15.339 4.950 -14.514 1.000 57.974 277 ARG CCC O 1
ATOM 5551 N N . TYR C 1 249 ? -15.986 7.141 -14.547 1.000 58.305 278 TYR CCC N 1
ATOM 5552 C CA . TYR C 1 249 ? -16.992 7.068 -15.642 1.000 60.563 278 TYR CCC CA 1
ATOM 5553 C C . TYR C 1 249 ? -16.394 6.391 -16.882 1.000 59.776 278 TYR CCC C 1
ATOM 5554 O O . TYR C 1 249 ? -16.948 5.361 -17.317 1.000 61.329 278 TYR CCC O 1
ATOM 5563 N N . ASP C 1 250 ? -15.307 6.952 -17.427 1.000 57.529 279 ASP CCC N 1
ATOM 5564 C CA . ASP C 1 250 ? -14.757 6.595 -18.766 1.000 57.152 279 ASP CCC CA 1
ATOM 5565 C C . ASP C 1 250 ? -13.279 6.180 -18.680 1.000 54.716 279 ASP CCC C 1
ATOM 5566 O O . ASP C 1 250 ? -12.672 5.989 -19.750 1.000 54.274 279 ASP CCC O 1
ATOM 5571 N N . HIS C 1 251 ? -12.716 6.055 -17.472 1.000 53.525 280 HIS CCC N 1
ATOM 5572 C CA . HIS C 1 251 ? -11.305 5.648 -17.217 1.000 51.585 280 HIS CCC CA 1
ATOM 5573 C C . HIS C 1 251 ? -10.320 6.636 -17.860 1.000 50.356 280 HIS CCC C 1
ATOM 5574 O O . HIS C 1 251 ? -9.142 6.263 -18.022 1.000 49.267 280 HIS CCC O 1
ATOM 5581 N N . SER C 1 252 ? -10.764 7.853 -18.192 1.000 51.050 281 SER CCC N 1
ATOM 5582 C CA . SER C 1 252 ? -9.944 8.879 -18.887 1.000 50.688 281 SER CCC CA 1
ATOM 5583 C C . SER C 1 252 ? -8.983 9.527 -17.885 1.000 49.444 281 SER CCC C 1
ATOM 5584 O O . SER C 1 252 ? -9.300 9.544 -16.677 1.000 49.275 281 SER CCC O 1
ATOM 5587 N N . ALA C 1 253 ? -7.842 10.015 -18.378 1.000 48.723 282 ALA CCC N 1
ATOM 5588 C CA . ALA C 1 253 ? -6.842 10.782 -17.602 1.000 47.925 282 ALA CCC CA 1
ATOM 5589 C C . ALA C 1 253 ? -7.312 12.235 -17.489 1.000 48.698 282 ALA CCC C 1
ATOM 5590 O O . ALA C 1 253 ? -7.653 12.835 -18.531 1.000 49.593 282 ALA CCC O 1
ATOM 5592 N N . VAL C 1 254 ? -7.354 12.760 -16.262 1.000 48.459 283 VAL CCC N 1
ATOM 5593 C CA . VAL C 1 254 ? -7.585 14.204 -15.959 1.000 49.394 283 VAL CCC CA 1
ATOM 5594 C C . VAL C 1 254 ? -6.435 14.672 -15.061 1.000 48.687 283 VAL CCC C 1
ATOM 5595 O O . VAL C 1 254 ? -6.171 14.006 -14.044 1.000 47.722 283 VAL CCC O 1
ATOM 5599 N N . CYS C 1 255 ? -5.743 15.741 -15.462 1.000 49.405 284 CYS CCC N 1
ATOM 5600 C CA . CYS C 1 255 ? -4.625 16.358 -14.703 1.000 49.373 284 CYS CCC CA 1
ATOM 5601 C C . CYS C 1 255 ? -5.004 17.792 -14.323 1.000 50.806 284 CYS CCC C 1
ATOM 5602 O O . CYS C 1 255 ? -5.777 18.415 -15.075 1.000 51.913 284 CYS CCC O 1
ATOM 5605 N N . TRP C 1 256 ? -4.477 18.288 -13.200 1.000 50.979 285 TRP CCC N 1
ATOM 5606 C CA . TRP C 1 256 ? -4.709 19.674 -12.710 1.000 52.815 285 TRP CCC CA 1
ATOM 5607 C C . TRP C 1 256 ? -3.480 20.168 -11.936 1.000 53.186 285 TRP CCC C 1
ATOM 5608 O O . TRP C 1 256 ? -2.627 19.332 -11.575 1.000 51.636 285 TRP CCC O 1
ATOM 5619 N N . GLY C 1 257 ? -3.409 21.482 -11.700 1.000 55.181 286 GLY CCC N 1
ATOM 5620 C CA . GLY C 1 257 ? -2.256 22.169 -11.087 1.000 56.479 286 GLY CCC CA 1
ATOM 5621 C C . GLY C 1 257 ? -1.558 23.069 -12.090 1.000 58.671 286 GLY CCC C 1
ATOM 5622 O O . GLY C 1 257 ? -2.253 23.617 -12.970 1.000 59.669 286 GLY CCC O 1
ATOM 5623 N N . PHE C 1 258 ? -0.235 23.213 -11.966 1.000 59.670 287 PHE CCC N 1
ATOM 5624 C CA . PHE C 1 258 ? 0.623 24.037 -12.858 1.000 62.581 287 PHE CCC CA 1
ATOM 5625 C C . PHE C 1 258 ? 1.362 23.119 -13.838 1.000 62.119 287 PHE CCC C 1
ATOM 5626 O O . PHE C 1 258 ? 1.896 22.079 -13.405 1.000 60.282 287 PHE CCC O 1
ATOM 5634 N N . PHE C 1 259 ? 1.392 23.509 -15.117 1.000 64.051 288 PHE CCC N 1
ATOM 5635 C CA . PHE C 1 259 ? 2.025 22.757 -16.232 1.000 64.282 288 PHE CCC CA 1
ATOM 5636 C C . PHE C 1 259 ? 3.115 23.627 -16.867 1.000 67.681 288 PHE CCC C 1
ATOM 5637 O O . PHE C 1 259 ? 2.799 24.740 -17.332 1.000 69.849 288 PHE CCC O 1
ATOM 5645 N N . VAL C 1 260 ? 4.355 23.124 -16.880 1.000 68.470 289 VAL CCC N 1
ATOM 5646 C CA . VAL C 1 260 ? 5.570 23.832 -17.392 1.000 72.183 289 VAL CCC CA 1
ATOM 5647 C C . VAL C 1 260 ? 5.430 24.075 -18.902 1.000 73.918 289 VAL CCC C 1
ATOM 5648 O O . VAL C 1 260 ? 4.508 23.503 -19.514 1.000 72.127 289 VAL CCC O 1
ATOM 5652 N N . ASN C 1 261 ? 6.330 24.885 -19.468 1.000 77.718 290 ASN CCC N 1
ATOM 5653 C CA . ASN C 1 261 ? 6.187 25.540 -20.799 1.000 80.503 290 ASN CCC CA 1
ATOM 5654 C C . ASN C 1 261 ? 5.985 24.493 -21.904 1.000 79.053 290 ASN CCC C 1
ATOM 5655 O O . ASN C 1 261 ? 4.887 24.478 -22.499 1.000 78.283 290 ASN CCC O 1
ATOM 5660 N N . ARG C 1 262 ? 6.995 23.655 -22.167 1.000 79.065 291 ARG CCC N 1
ATOM 5661 C CA . ARG C 1 262 ? 7.035 22.722 -23.329 1.000 78.518 291 ARG CCC CA 1
ATOM 5662 C C . ARG C 1 262 ? 6.376 21.385 -22.963 1.000 74.333 291 ARG CCC C 1
ATOM 5663 O O . ARG C 1 262 ? 6.829 20.344 -23.482 1.000 74.046 291 ARG CCC O 1
ATOM 5665 N N . SER C 1 263 ? 5.334 21.417 -22.127 1.000 71.590 292 SER CCC N 1
ATOM 5666 C CA . SER C 1 263 ? 4.633 20.228 -21.576 1.000 67.779 292 SER CCC CA 1
ATOM 5667 C C . SER C 1 263 ? 3.510 19.804 -22.531 1.000 66.532 292 SER CCC C 1
ATOM 5668 O O . SER C 1 263 ? 2.684 20.668 -22.883 1.000 67.426 292 SER CCC O 1
ATOM 5671 N N . THR C 1 264 ? 3.489 18.527 -22.932 1.000 64.718 293 THR CCC N 1
ATOM 5672 C CA . THR C 1 264 ? 2.432 17.924 -23.789 1.000 63.476 293 THR CCC CA 1
ATOM 5673 C C . THR C 1 264 ? 1.214 17.626 -22.918 1.000 61.115 293 THR CCC C 1
ATOM 5674 O O . THR C 1 264 ? 1.358 17.199 -21.774 1.000 59.415 293 THR CCC O 1
ATOM 5678 N N . PRO C 1 265 ? -0.023 17.840 -23.426 1.000 61.195 294 PRO CCC N 1
ATOM 5679 C CA . PRO C 1 265 ? -1.227 17.633 -22.622 1.000 59.496 294 PRO CCC CA 1
ATOM 5680 C C . PRO C 1 265 ? -1.543 16.144 -22.414 1.000 57.600 294 PRO CCC C 1
ATOM 5681 O O . PRO C 1 265 ? -1.031 15.324 -23.156 1.000 57.463 294 PRO CCC O 1
ATOM 5685 N N . ALA C 1 266 ? -2.363 15.839 -21.405 1.000 56.471 295 ALA CCC N 1
ATOM 5686 C CA . ALA C 1 266 ? -2.889 14.484 -21.119 1.000 55.425 295 ALA CCC CA 1
ATOM 5687 C C . ALA C 1 266 ? -3.789 14.048 -22.271 1.000 56.449 295 ALA CCC C 1
ATOM 5688 O O . ALA C 1 266 ? -4.640 14.819 -22.709 1.000 57.494 295 ALA CCC O 1
ATOM 5690 N N . PRO C 1 267 ? -3.636 12.812 -22.801 1.000 47.916 296 PRO CCC N 1
ATOM 5691 C CA . PRO C 1 267 ? -4.483 12.340 -23.897 1.000 50.566 296 PRO CCC CA 1
ATOM 5692 C C . PRO C 1 267 ? -5.911 12.090 -23.389 1.000 52.462 296 PRO CCC C 1
ATOM 5693 O O . PRO C 1 267 ? -6.066 11.320 -22.463 1.000 51.648 296 PRO CCC O 1
ATOM 5697 N N . THR C 1 268 ? -6.902 12.754 -23.995 1.000 55.874 297 THR CCC N 1
ATOM 5698 C CA . THR C 1 268 ? -8.317 12.796 -23.530 1.000 58.314 297 THR CCC CA 1
ATOM 5699 C C . THR C 1 268 ? -9.123 11.625 -24.110 1.000 60.485 297 THR CCC C 1
ATOM 5700 O O . THR C 1 268 ? -10.255 11.411 -23.629 1.000 62.594 297 THR CCC O 1
ATOM 5704 N N . GLY C 1 269 ? -8.580 10.904 -25.098 1.000 60.704 298 GLY CCC N 1
ATOM 5705 C CA . GLY C 1 269 ? -9.308 9.855 -25.842 1.000 63.411 298 GLY CCC CA 1
ATOM 5706 C C . GLY C 1 269 ? -9.113 8.462 -25.262 1.000 62.571 298 GLY CCC C 1
ATOM 5707 O O . GLY C 1 269 ? -9.930 7.577 -25.588 1.000 65.205 298 GLY CCC O 1
ATOM 5708 N N . ILE C 1 270 ? -8.084 8.274 -24.428 1.000 59.833 299 ILE CCC N 1
ATOM 5709 C CA . ILE C 1 270 ? -7.580 6.944 -23.967 1.000 58.718 299 ILE CCC CA 1
ATOM 5710 C C . ILE C 1 270 ? -8.120 6.644 -22.562 1.000 57.532 299 ILE CCC C 1
ATOM 5711 O O . ILE C 1 270 ? -8.055 7.539 -21.698 1.000 56.301 299 ILE CCC O 1
ATOM 5716 N N . GLY C 1 271 ? -8.614 5.421 -22.349 1.000 57.993 300 GLY CCC N 1
ATOM 5717 C CA . GLY C 1 271 ? -8.899 4.860 -21.015 1.000 57.046 300 GLY CCC CA 1
ATOM 5718 C C . GLY C 1 271 ? -7.641 4.261 -20.409 1.000 54.248 300 GLY CCC C 1
ATOM 5719 O O . GLY C 1 271 ? -6.909 3.579 -21.149 1.000 54.424 300 GLY CCC O 1
ATOM 5720 N N . PHE C 1 272 ? -7.383 4.515 -19.122 1.000 51.669 301 PHE CCC N 1
ATOM 5721 C CA . PHE C 1 272 ? -6.171 4.056 -18.394 1.000 49.059 301 PHE CCC CA 1
ATOM 5722 C C . PHE C 1 272 ? -6.564 3.089 -17.272 1.000 49.866 301 PHE CCC C 1
ATOM 5723 O O . PHE C 1 272 ? -7.624 3.283 -16.644 1.000 50.680 301 PHE CCC O 1
ATOM 5731 N N . TYR C 1 273 ? -5.724 2.076 -17.042 1.000 49.461 302 TYR CCC N 1
ATOM 5732 C CA . TYR C 1 273 ? -5.841 1.103 -15.925 1.000 50.907 302 TYR CCC CA 1
ATOM 5733 C C . TYR C 1 273 ? -5.129 1.662 -14.687 1.000 48.386 302 TYR CCC C 1
ATOM 5734 O O . TYR C 1 273 ? -5.662 1.514 -13.575 1.000 49.142 302 TYR CCC O 1
ATOM 5743 N N . ASP C 1 274 ? -3.956 2.274 -14.872 1.000 46.039 303 ASP CCC N 1
ATOM 5744 C CA . ASP C 1 274 ? -3.138 2.813 -13.752 1.000 44.243 303 ASP CCC CA 1
ATOM 5745 C C . ASP C 1 274 ? -2.159 3.872 -14.273 1.000 41.465 303 ASP CCC C 1
ATOM 5746 O O . ASP C 1 274 ? -1.786 3.808 -15.463 1.000 41.247 303 ASP CCC O 1
ATOM 5751 N N . LEU C 1 275 ? -1.768 4.801 -13.396 1.000 39.554 304 LEU CCC N 1
ATOM 5752 C CA . LEU C 1 275 ? -0.814 5.904 -13.686 1.000 37.469 304 LEU CCC CA 1
ATOM 5753 C C . LEU C 1 275 ? 0.390 5.810 -12.744 1.000 36.165 304 LEU CCC C 1
ATOM 5754 O O . LEU C 1 275 ? 0.253 5.251 -11.639 1.000 36.634 304 LEU CCC O 1
ATOM 5759 N N . ALA C 1 276 ? 1.526 6.347 -13.190 1.000 35.122 305 ALA CCC N 1
ATOM 5760 C CA . ALA C 1 276 ? 2.709 6.691 -12.371 1.000 34.170 305 ALA CCC CA 1
ATOM 5761 C C . ALA C 1 276 ? 3.151 8.105 -12.759 1.000 33.626 305 ALA CCC C 1
ATOM 5762 O O . ALA C 1 276 ? 2.948 8.485 -13.933 1.000 33.629 305 ALA CCC O 1
ATOM 5764 N N . ALA C 1 277 ? 3.710 8.858 -11.809 1.000 33.130 306 ALA CCC N 1
ATOM 5765 C CA . ALA C 1 277 ? 4.127 10.265 -12.001 1.000 32.860 306 ALA CCC CA 1
ATOM 5766 C C . ALA C 1 277 ? 5.618 10.418 -11.684 1.000 32.671 306 ALA CCC C 1
ATOM 5767 O O . ALA C 1 277 ? 6.076 9.863 -10.660 1.000 32.708 306 ALA CCC O 1
ATOM 5769 N N . GLY C 1 278 ? 6.338 11.124 -12.560 1.000 32.523 307 GLY CCC N 1
ATOM 5770 C CA . GLY C 1 278 ? 7.656 11.719 -12.272 1.000 32.711 307 GLY CCC CA 1
ATOM 5771 C C . GLY C 1 278 ? 7.486 13.159 -11.823 1.000 33.341 307 GLY CCC C 1
ATOM 5772 O O . GLY C 1 278 ? 6.353 13.525 -11.446 1.000 33.987 307 GLY CCC O 1
ATOM 5773 N N . ASN C 1 279 ? 8.552 13.960 -11.885 1.000 33.682 308 ASN CCC N 1
ATOM 5774 C CA . ASN C 1 279 ? 8.536 15.379 -11.438 1.000 34.963 308 ASN CCC CA 1
ATOM 5775 C C . ASN C 1 279 ? 7.647 16.205 -12.378 1.000 35.544 308 ASN CCC C 1
ATOM 5776 O O . ASN C 1 279 ? 6.769 16.924 -11.867 1.000 35.868 308 ASN CCC O 1
ATOM 5781 N N . TYR C 1 280 ? 7.850 16.094 -13.696 1.000 35.585 309 TYR CCC N 1
ATOM 5782 C CA . TYR C 1 280 ? 7.245 16.993 -14.715 1.000 37.158 309 TYR CCC CA 1
ATOM 5783 C C . TYR C 1 280 ? 6.505 16.202 -15.803 1.000 36.480 309 TYR CCC C 1
ATOM 5784 O O . TYR C 1 280 ? 6.143 16.810 -16.827 1.000 37.532 309 TYR CCC O 1
ATOM 5793 N N . PHE C 1 281 ? 6.260 14.906 -15.591 1.000 35.224 310 PHE CCC N 1
ATOM 5794 C CA . PHE C 1 281 ? 5.614 14.018 -16.593 1.000 35.074 310 PHE CCC CA 1
ATOM 5795 C C . PHE C 1 281 ? 4.912 12.848 -15.897 1.000 34.184 310 PHE CCC C 1
ATOM 5796 O O . PHE C 1 281 ? 5.309 12.456 -14.779 1.000 33.381 310 PHE CCC O 1
ATOM 5804 N N . THR C 1 282 ? 3.893 12.312 -16.571 1.000 34.736 311 THR CCC N 1
ATOM 5805 C CA . THR C 1 282 ? 3.040 11.184 -16.118 1.000 34.689 311 THR CCC CA 1
ATOM 5806 C C . THR C 1 282 ? 3.062 10.105 -17.201 1.000 34.926 311 THR CCC C 1
ATOM 5807 O O . THR C 1 282 ? 3.103 10.469 -18.390 1.000 35.568 311 THR CCC O 1
ATOM 5811 N N . CYS C 1 283 ? 3.057 8.835 -16.796 1.000 34.945 312 CYS CCC N 1
ATOM 5812 C CA . CYS C 1 283 ? 2.911 7.660 -17.692 1.000 36.017 312 CYS CCC CA 1
ATOM 5813 C C . CYS C 1 283 ? 1.717 6.829 -17.216 1.000 36.873 312 CYS CCC C 1
ATOM 5814 O O . CYS C 1 283 ? 1.519 6.717 -15.991 1.000 35.787 312 CYS CCC O 1
ATOM 5817 N N . GLY C 1 284 ? 0.938 6.307 -18.165 1.000 38.517 313 GLY CCC N 1
ATOM 5818 C CA . GLY C 1 284 ? -0.248 5.474 -17.905 1.000 40.280 313 GLY CCC CA 1
ATOM 5819 C C . GLY C 1 284 ? -0.179 4.174 -18.680 1.000 42.065 313 GLY CCC C 1
ATOM 5820 O O . GLY C 1 284 ? 0.354 4.185 -19.806 1.000 41.949 313 GLY CCC O 1
ATOM 5821 N N . VAL C 1 285 ? -0.689 3.093 -18.088 1.000 43.981 314 VAL CCC N 1
ATOM 5822 C CA . VAL C 1 285 ? -0.777 1.748 -18.726 1.000 47.065 314 VAL CCC CA 1
ATOM 5823 C C . VAL C 1 285 ? -2.256 1.403 -18.918 1.000 50.016 314 VAL CCC C 1
ATOM 5824 O O . VAL C 1 285 ? -3.092 1.845 -18.104 1.000 49.508 314 VAL CCC O 1
ATOM 5828 N N A LEU C 1 286 ? -2.541 0.626 -19.965 0.700 52.898 315 LEU CCC N 1
ATOM 5829 N N B LEU C 1 286 ? -2.580 0.687 -20.000 0.300 52.818 315 LEU CCC N 1
ATOM 5830 C CA A LEU C 1 286 ? -3.876 0.050 -20.272 0.700 56.413 315 LEU CCC CA 1
ATOM 5831 C CA B LEU C 1 286 ? -3.910 0.057 -20.224 0.300 56.342 315 LEU CCC CA 1
ATOM 5832 C C A LEU C 1 286 ? -3.790 -1.461 -20.009 0.700 59.444 315 LEU CCC C 1
ATOM 5833 C C B LEU C 1 286 ? -3.754 -1.452 -20.014 0.300 59.350 315 LEU CCC C 1
ATOM 5834 O O A LEU C 1 286 ? -4.154 -2.247 -20.902 0.700 62.831 315 LEU CCC O 1
ATOM 5835 O O B LEU C 1 286 ? -4.026 -2.218 -20.955 0.300 62.316 315 LEU CCC O 1
ATOM 5844 N N . THR C 1 287 ? -3.321 -1.834 -18.809 1.000 59.393 316 THR CCC N 1
ATOM 5845 C CA . THR C 1 287 ? -2.897 -3.211 -18.420 1.000 62.356 316 THR CCC CA 1
ATOM 5846 C C . THR C 1 287 ? -3.987 -4.252 -18.700 1.000 67.196 316 THR CCC C 1
ATOM 5847 O O . THR C 1 287 ? -5.182 -3.898 -18.642 1.000 68.778 316 THR CCC O 1
ATOM 5849 N N . GLY C 1 288 ? -3.564 -5.493 -18.969 1.000 70.528 317 GLY CCC N 1
ATOM 5850 C CA . GLY C 1 288 ? -4.430 -6.633 -19.332 1.000 75.348 317 GLY CCC CA 1
ATOM 5851 C C . GLY C 1 288 ? -4.583 -6.778 -20.838 1.000 77.419 317 GLY CCC C 1
ATOM 5852 O O . GLY C 1 288 ? -5.296 -7.708 -21.269 1.000 81.904 317 GLY CCC O 1
ATOM 5853 N N . THR C 1 289 ? -3.929 -5.902 -21.612 1.000 74.876 318 THR CCC N 1
ATOM 5854 C CA . THR C 1 289 ? -4.061 -5.785 -23.091 1.000 76.231 318 THR CCC CA 1
ATOM 5855 C C . THR C 1 289 ? -2.669 -5.652 -23.723 1.000 74.644 318 THR CCC C 1
ATOM 5856 O O . THR C 1 289 ? -1.676 -5.644 -22.967 1.000 72.909 318 THR CCC O 1
ATOM 5860 N N . SER C 1 290 ? -2.612 -5.524 -25.055 1.000 75.572 319 SER CCC N 1
ATOM 5861 C CA . SER C 1 290 ? -1.368 -5.442 -25.869 1.000 74.707 319 SER CCC CA 1
ATOM 5862 C C . SER C 1 290 ? -0.837 -4.001 -25.931 1.000 70.269 319 SER CCC C 1
ATOM 5863 O O . SER C 1 290 ? 0.189 -3.787 -26.607 1.000 69.635 319 SER CCC O 1
ATOM 5866 N N . MET C 1 291 ? -1.484 -3.058 -25.236 1.000 67.623 320 MET CCC N 1
ATOM 5867 C CA . MET C 1 291 ? -1.241 -1.596 -25.372 1.000 64.149 320 MET CCC CA 1
ATOM 5868 C C . MET C 1 291 ? 0.073 -1.210 -24.683 1.000 60.667 320 MET CCC C 1
ATOM 5869 O O . MET C 1 291 ? 0.273 -1.615 -23.522 1.000 59.989 320 MET CCC O 1
ATOM 5874 N N . SER C 1 292 ? 0.916 -0.433 -25.372 1.000 58.535 321 SER CCC N 1
ATOM 5875 C CA . SER C 1 292 ? 2.183 0.132 -24.838 1.000 55.593 321 SER CCC CA 1
ATOM 5876 C C . SER C 1 292 ? 1.866 1.255 -23.855 1.000 52.294 321 SER CCC C 1
ATOM 5877 O O . SER C 1 292 ? 0.857 1.942 -24.008 1.000 52.006 321 SER CCC O 1
ATOM 5880 N N . PRO C 1 293 ? 2.710 1.474 -22.820 1.000 49.493 322 PRO CCC N 1
ATOM 5881 C CA . PRO C 1 293 ? 2.554 2.627 -21.933 1.000 46.768 322 PRO CCC CA 1
ATOM 5882 C C . PRO C 1 293 ? 2.521 3.949 -22.717 1.000 45.508 322 PRO CCC C 1
ATOM 5883 O O . PRO C 1 293 ? 3.201 4.049 -23.722 1.000 46.142 322 PRO CCC O 1
ATOM 5887 N N . VAL C 1 294 ? 1.722 4.909 -22.246 1.000 44.147 323 VAL CCC N 1
ATOM 5888 C CA . VAL C 1 294 ? 1.570 6.273 -22.836 1.000 43.564 323 VAL CCC CA 1
ATOM 5889 C C . VAL C 1 294 ? 2.051 7.287 -21.794 1.000 41.320 323 VAL CCC C 1
ATOM 5890 O O . VAL C 1 294 ? 1.581 7.211 -20.646 1.000 40.941 323 VAL CCC O 1
ATOM 5894 N N . CYS C 1 295 ? 2.963 8.185 -22.178 1.000 40.282 324 CYS CCC N 1
ATOM 5895 C CA . CYS C 1 295 ? 3.526 9.246 -21.301 1.000 38.594 324 CYS CCC CA 1
ATOM 5896 C C . CYS C 1 295 ? 3.238 10.622 -21.907 1.000 38.890 324 CYS CCC C 1
ATOM 5897 O O . CYS C 1 295 ? 3.186 10.731 -23.148 1.000 40.371 324 CYS CCC O 1
ATOM 5900 N N . TRP C 1 296 ? 3.048 11.624 -21.048 1.000 37.954 325 TRP CCC N 1
ATOM 5901 C CA . TRP C 1 296 ? 2.852 13.046 -21.435 1.000 38.904 325 TRP CCC CA 1
ATOM 5902 C C . TRP C 1 296 ? 3.460 13.953 -20.361 1.000 38.228 325 TRP CCC C 1
ATOM 5903 O O . TRP C 1 296 ? 3.754 13.452 -19.258 1.000 36.968 325 TRP CCC O 1
ATOM 5914 N N . GLY C 1 297 ? 3.620 15.237 -20.682 1.000 39.592 326 GLY CCC N 1
ATOM 5915 C CA . GLY C 1 297 ? 4.286 16.239 -19.830 1.000 39.917 326 GLY CCC CA 1
ATOM 5916 C C . GLY C 1 297 ? 5.589 16.700 -20.454 1.000 40.607 326 GLY CCC C 1
ATOM 5917 O O . GLY C 1 297 ? 5.620 16.864 -21.691 1.000 42.117 326 GLY CCC O 1
ATOM 5918 N N . LEU C 1 298 ? 6.627 16.892 -19.633 1.000 40.102 327 LEU CCC N 1
ATOM 5919 C CA . LEU C 1 298 ? 7.974 17.346 -20.066 1.000 41.110 327 LEU CCC CA 1
ATOM 5920 C C . LEU C 1 298 ? 9.028 16.345 -19.580 1.000 39.489 327 LEU CCC C 1
ATOM 5921 O O . LEU C 1 298 ? 9.043 16.042 -18.372 1.000 38.364 327 LEU CCC O 1
ATOM 5926 N N . GLY C 1 299 ? 9.868 15.859 -20.499 1.000 39.618 328 GLY CCC N 1
ATOM 5927 C CA . GLY C 1 299 ? 11.055 15.034 -20.201 1.000 38.788 328 GLY CCC CA 1
ATOM 5928 C C . GLY C 1 299 ? 10.706 13.585 -19.904 1.000 36.844 328 GLY CCC C 1
ATOM 5929 O O . GLY C 1 299 ? 11.512 12.925 -19.231 1.000 36.031 328 GLY CCC O 1
ATOM 5930 N N . PHE C 1 300 ? 9.566 13.096 -20.403 1.000 36.262 329 PHE CCC N 1
ATOM 5931 C CA . PHE C 1 300 ? 9.109 11.689 -20.231 1.000 35.176 329 PHE CCC CA 1
ATOM 5932 C C . PHE C 1 300 ? 10.002 10.756 -21.048 1.000 35.623 329 PHE CCC C 1
ATOM 5933 O O . PHE C 1 300 ? 10.606 11.179 -22.032 1.000 36.562 329 PHE CCC O 1
ATOM 5941 N N . PRO C 1 301 ? 10.116 9.460 -20.673 1.000 35.167 330 PRO CCC N 1
ATOM 5942 C CA . PRO C 1 301 ? 10.914 8.503 -21.439 1.000 36.283 330 PRO CCC CA 1
ATOM 5943 C C . PRO C 1 301 ? 10.418 8.385 -22.888 1.000 37.374 330 PRO CCC C 1
ATOM 5944 O O . PRO C 1 301 ? 9.217 8.278 -23.093 1.000 37.325 330 PRO CCC O 1
ATOM 5948 N N . ALA C 1 302 ? 11.348 8.413 -23.846 1.000 38.375 331 ALA CCC N 1
ATOM 5949 C CA . ALA C 1 302 ? 11.072 8.385 -25.299 1.000 40.072 331 ALA CCC CA 1
ATOM 5950 C C . ALA C 1 302 ? 11.443 7.020 -25.890 1.000 41.361 331 ALA CCC C 1
ATOM 5951 O O . ALA C 1 302 ? 11.273 6.858 -27.108 1.000 43.010 331 ALA CCC O 1
ATOM 5953 N N . SER C 1 303 ? 11.911 6.073 -25.067 1.000 41.174 332 SER CCC N 1
ATOM 5954 C CA . SER C 1 303 ? 12.511 4.791 -25.527 1.000 43.445 332 SER CCC CA 1
ATOM 5955 C C . SER C 1 303 ? 11.649 3.581 -25.134 1.000 44.064 332 SER CCC C 1
ATOM 5956 O O . SER C 1 303 ? 12.169 2.453 -25.207 1.000 45.705 332 SER CCC O 1
ATOM 5959 N N . ILE C 1 304 ? 10.381 3.786 -24.761 1.000 43.592 333 ILE CCC N 1
ATOM 5960 C CA . ILE C 1 304 ? 9.446 2.679 -24.391 1.000 44.812 333 ILE CCC CA 1
ATOM 5961 C C . ILE C 1 304 ? 9.028 1.962 -25.674 1.000 47.680 333 ILE CCC C 1
ATOM 5962 O O . ILE C 1 304 ? 8.631 2.617 -26.634 1.000 48.301 333 ILE CCC O 1
ATOM 5967 N N . PRO C 1 305 ? 9.098 0.610 -25.740 1.000 51.406 334 PRO CCC N 1
ATOM 5968 C CA . PRO C 1 305 ? 8.681 -0.128 -26.937 1.000 52.122 334 PRO CCC CA 1
ATOM 5969 C C . PRO C 1 305 ? 7.18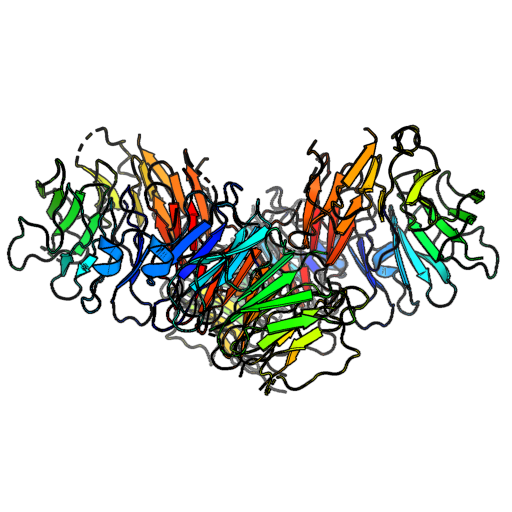2 0.035 -27.243 1.000 52.812 334 PRO CCC C 1
ATOM 5970 O O . PRO C 1 305 ? 6.457 0.510 -26.387 1.000 52.571 334 PRO CCC O 1
ATOM 5974 N N . LEU C 1 306 ? 6.753 -0.390 -28.437 1.000 54.491 335 LEU CCC N 1
ATOM 5975 C CA . LEU C 1 306 ? 5.371 -0.190 -28.956 1.000 56.427 335 LEU CCC CA 1
ATOM 5976 C C . LEU C 1 306 ? 4.470 -1.378 -28.578 1.000 58.508 335 LEU CCC C 1
ATOM 5977 O O . LEU C 1 306 ? 3.424 -1.544 -29.235 1.000 59.812 335 LEU CCC O 1
ATOM 5982 N N . GLU C 1 307 ? 4.835 -2.146 -27.543 1.000 59.979 336 GLU CCC N 1
ATOM 5983 C CA . GLU C 1 307 ? 4.100 -3.361 -27.088 1.000 62.018 336 GLU CCC CA 1
ATOM 5984 C C . GLU C 1 307 ? 3.831 -3.260 -25.579 1.000 62.917 336 GLU CCC C 1
ATOM 5985 O O . GLU C 1 307 ? 4.386 -2.341 -24.939 1.000 62.728 336 GLU CCC O 1
ATOM 5991 N N . ASN C 1 308 ? 3.024 -4.188 -25.048 1.000 64.597 337 ASN CCC N 1
ATOM 5992 C CA . ASN C 1 308 ? 2.313 -4.082 -23.742 1.000 66.129 337 ASN CCC CA 1
ATOM 5993 C C . ASN C 1 308 ? 3.280 -3.820 -22.580 1.000 66.767 337 ASN CCC C 1
ATOM 5994 O O . ASN C 1 308 ? 3.033 -2.847 -21.839 1.000 68.087 337 ASN CCC O 1
ATOM 5999 N N . LEU C 1 309 ? 4.312 -4.657 -22.417 1.000 67.182 338 LEU CCC N 1
ATOM 6000 C CA . LEU C 1 309 ? 5.187 -4.720 -21.211 1.000 68.403 338 LEU CCC CA 1
ATOM 6001 C C . LEU C 1 309 ? 4.492 -5.570 -20.141 1.000 70.011 338 LEU CCC C 1
ATOM 6002 O O . LEU C 1 309 ? 4.880 -6.708 -19.870 1.000 71.058 338 LEU CCC O 1
ATOM 6007 N N . LEU D 1 1 ? -36.940 17.856 -35.615 1.000 37.213 30 LEU DDD N 1
ATOM 6008 C CA . LEU D 1 1 ? -35.684 18.599 -35.945 1.000 39.173 30 LEU DDD CA 1
ATOM 6009 C C . LEU D 1 1 ? -34.651 17.644 -36.552 1.000 39.255 30 LEU DDD C 1
ATOM 6010 O O . LEU D 1 1 ? -34.750 16.425 -36.315 1.000 38.054 30 LEU DDD O 1
ATOM 6015 N N . GLY D 1 2 ? -33.690 18.200 -37.294 1.000 41.149 31 GLY DDD N 1
ATOM 6016 C CA . GLY D 1 2 ? -32.474 17.497 -37.743 1.000 42.121 31 GLY DDD CA 1
ATOM 6017 C C . GLY D 1 2 ? -32.672 16.770 -39.060 1.000 41.956 31 GLY DDD C 1
ATOM 6018 O O . GLY D 1 2 ? -33.560 17.169 -39.842 1.000 41.868 31 GLY DDD O 1
ATOM 6019 N N . SER D 1 3 ? -31.872 15.726 -39.281 1.000 42.354 32 SER DDD N 1
ATOM 6020 C CA . SER D 1 3 ? -31.703 15.023 -40.577 1.000 43.331 32 SER DDD CA 1
ATOM 6021 C C . SER D 1 3 ? -32.372 13.647 -40.523 1.000 41.931 32 SER DDD C 1
ATOM 6022 O O . SER D 1 3 ? -32.725 13.197 -39.413 1.000 40.725 32 SER DDD O 1
ATOM 6025 N N . MET D 1 4 ? -32.531 13.010 -41.686 1.000 42.624 33 MET DDD N 1
ATOM 6026 C CA . MET D 1 4 ? -32.989 11.602 -41.809 1.000 42.061 33 MET DDD CA 1
ATOM 6027 C C . MET D 1 4 ? -31.940 10.695 -41.156 1.000 42.591 33 MET DDD C 1
ATOM 6028 O O . MET D 1 4 ? -30.743 10.895 -41.431 1.000 44.414 33 MET DDD O 1
ATOM 6033 N N . SER D 1 5 ? -32.373 9.747 -40.321 1.000 41.150 34 SER DDD N 1
ATOM 6034 C CA . SER D 1 5 ? -31.485 8.826 -39.566 1.000 42.041 34 SER DDD CA 1
ATOM 6035 C C . SER D 1 5 ? -32.211 7.515 -39.247 1.000 41.024 34 SER DDD C 1
ATOM 6036 O O . SER D 1 5 ? -33.424 7.425 -39.515 1.000 39.763 34 SER DDD O 1
ATOM 6039 N N . SER D 1 6 ? -31.481 6.541 -38.693 1.000 41.910 35 SER DDD N 1
ATOM 6040 C CA . SER D 1 6 ? -32.000 5.213 -38.272 1.000 41.789 35 SER DDD CA 1
ATOM 6041 C C . SER D 1 6 ? -32.801 5.355 -36.972 1.000 39.575 35 SER DDD C 1
ATOM 6042 O O . SER D 1 6 ? -33.533 4.411 -36.622 1.000 39.018 35 SER DDD O 1
ATOM 6045 N N . ILE D 1 7 ? -32.640 6.483 -36.273 1.000 38.408 36 ILE DDD N 1
ATOM 6046 C CA . ILE D 1 7 ? -33.454 6.868 -35.082 1.000 36.507 36 ILE DDD CA 1
ATOM 6047 C C . ILE D 1 7 ? -33.996 8.281 -35.311 1.000 34.895 36 ILE DDD C 1
ATOM 6048 O O . ILE D 1 7 ? -33.420 9.010 -36.137 1.000 35.567 36 ILE DDD O 1
ATOM 6053 N N . ALA D 1 8 ? -35.070 8.639 -34.609 1.000 33.299 37 ALA DDD N 1
ATOM 6054 C CA . ALA D 1 8 ? -35.739 9.956 -34.710 1.000 32.398 37 ALA DDD CA 1
ATOM 6055 C C . ALA D 1 8 ? -36.550 10.217 -33.438 1.000 31.398 37 ALA DDD C 1
ATOM 6056 O O . ALA D 1 8 ? -36.867 9.248 -32.721 1.000 31.251 37 ALA DDD O 1
ATOM 6058 N N . ILE D 1 9 ? -36.873 11.485 -33.185 1.000 31.212 38 ILE DDD N 1
ATOM 6059 C CA . ILE D 1 9 ? -37.582 11.942 -31.956 1.000 30.924 38 ILE DDD CA 1
ATOM 6060 C C . ILE D 1 9 ? -38.750 12.851 -32.347 1.000 30.626 38 ILE DDD C 1
ATOM 6061 O O . ILE D 1 9 ? -38.550 13.757 -33.181 1.000 30.826 38 ILE DDD O 1
ATOM 6066 N N . SER D 1 10 ? -39.921 12.592 -31.760 1.000 30.332 39 SER DDD N 1
ATOM 6067 C CA A SER D 1 10 ? -41.076 13.525 -31.737 0.500 30.509 39 SER DDD CA 1
ATOM 6068 C CA B SER D 1 10 ? -41.072 13.531 -31.740 0.500 30.474 39 SER DDD CA 1
ATOM 6069 C C . SER D 1 10 ? -41.148 14.178 -30.354 1.000 31.257 39 SER DDD C 1
ATOM 6070 O O . SER D 1 10 ? -40.788 13.502 -29.372 1.000 31.409 39 SER DDD O 1
ATOM 6075 N N . TYR D 1 11 ? -41.589 15.434 -30.304 1.000 32.350 40 TYR DDD N 1
ATOM 6076 C CA . TYR D 1 11 ? -41.575 16.302 -29.099 1.000 34.084 40 TYR DDD CA 1
ATOM 6077 C C . TYR D 1 11 ? -42.812 17.206 -29.110 1.000 35.661 40 TYR DDD C 1
ATOM 6078 O O . TYR D 1 11 ? -43.585 17.154 -30.089 1.000 35.248 40 TYR DDD O 1
ATOM 6087 N N . GLY D 1 12 ? -42.982 18.006 -28.054 1.000 37.835 41 GLY DDD N 1
ATOM 6088 C CA . GLY D 1 12 ? -44.094 18.964 -27.900 1.000 40.351 41 GLY DDD CA 1
ATOM 6089 C C . GLY D 1 12 ? -45.076 18.517 -26.832 1.000 41.379 41 GLY DDD C 1
ATOM 6090 O O . GLY D 1 12 ? -44.811 17.493 -26.176 1.000 40.481 41 GLY DDD O 1
ATOM 6091 N N . GLU D 1 13 ? -46.186 19.248 -26.687 1.000 44.164 42 GLU DDD N 1
ATOM 6092 C CA . GLU D 1 13 ? -47.198 19.057 -25.610 1.000 46.112 42 GLU DDD CA 1
ATOM 6093 C C . GLU D 1 13 ? -47.932 17.723 -25.803 1.000 44.105 42 GLU DDD C 1
ATOM 6094 O O . GLU D 1 13 ? -48.502 17.225 -24.815 1.000 45.265 42 GLU DDD O 1
ATOM 6100 N N . GLY D 1 14 ? -47.921 17.171 -27.020 1.000 41.912 43 GLY DDD N 1
ATOM 6101 C CA . GLY D 1 14 ? -48.504 15.853 -27.345 1.000 40.621 43 GLY DDD CA 1
ATOM 6102 C C . GLY D 1 14 ? -47.733 14.700 -26.718 1.000 39.174 43 GLY DDD C 1
ATOM 6103 O O . GLY D 1 14 ? -48.274 13.581 -26.695 1.000 38.898 43 GLY DDD O 1
ATOM 6104 N N . GLY D 1 15 ? -46.510 14.951 -26.240 1.000 38.748 44 GLY DDD N 1
ATOM 6105 C CA . GLY D 1 15 ? -45.659 13.953 -25.564 1.000 38.086 44 GLY DDD CA 1
ATOM 6106 C C . GLY D 1 15 ? -44.434 13.611 -26.394 1.000 36.417 44 GLY DDD C 1
ATOM 6107 O O . GLY D 1 15 ? -44.514 13.700 -27.633 1.000 36.067 44 GLY DDD O 1
ATOM 6108 N N . SER D 1 16 ? -43.331 13.244 -25.738 1.000 35.974 45 SER DDD N 1
ATOM 6109 C CA . SER D 1 16 ? -42.057 12.856 -26.396 1.000 34.539 45 SER DDD CA 1
ATOM 6110 C C . SER D 1 16 ? -42.148 11.400 -26.861 1.000 33.435 45 SER DDD C 1
ATOM 6111 O O . SER D 1 16 ? -42.711 10.573 -26.112 1.000 33.899 45 SER DDD O 1
ATOM 6114 N N . VAL D 1 17 ? -41.621 11.106 -28.051 1.000 32.091 46 VAL DDD N 1
ATOM 6115 C CA . VAL D 1 17 ? -41.531 9.724 -28.607 1.000 31.705 46 VAL DDD CA 1
ATOM 6116 C C . VAL D 1 17 ? -40.140 9.530 -29.213 1.000 31.719 46 VAL DDD C 1
ATOM 6117 O O . VAL D 1 17 ? -39.651 10.449 -29.899 1.000 31.476 46 VAL DDD O 1
ATOM 6121 N N . PHE D 1 18 ? -39.534 8.372 -28.948 1.000 32.471 47 PHE DDD N 1
ATOM 6122 C CA . PHE D 1 18 ? -38.301 7.877 -29.610 1.000 33.165 47 PHE DDD CA 1
ATOM 6123 C C . PHE D 1 18 ? -38.703 6.741 -30.552 1.000 33.257 47 PHE DDD C 1
ATOM 6124 O O . PHE D 1 18 ? -39.375 5.803 -30.088 1.000 33.501 47 PHE DDD O 1
ATOM 6132 N N . CYS D 1 19 ? -38.329 6.843 -31.830 1.000 33.374 48 CYS DDD N 1
ATOM 6133 C CA . CYS D 1 19 ? -38.570 5.804 -32.866 1.000 34.447 48 CYS DDD CA 1
ATOM 6134 C C . CYS D 1 19 ? -37.226 5.377 -33.461 1.000 35.658 48 CYS DDD C 1
ATOM 6135 O O . CYS D 1 19 ? -36.325 6.237 -33.580 1.000 35.986 48 CYS DDD O 1
ATOM 6138 N N . GLY D 1 20 ? -37.097 4.094 -33.802 1.000 36.644 49 GLY DDD N 1
ATOM 6139 C CA . GLY D 1 20 ? -35.889 3.533 -34.430 1.000 38.301 49 GLY DDD CA 1
ATOM 6140 C C . GLY D 1 20 ? -36.218 2.385 -35.365 1.000 39.589 49 GLY DDD C 1
ATOM 6141 O O . GLY D 1 20 ? -37.229 1.696 -35.127 1.000 39.052 49 GLY DDD O 1
ATOM 6142 N N . LEU D 1 21 ? -35.391 2.195 -36.395 1.000 41.358 50 LEU DDD N 1
ATOM 6143 C CA . LEU D 1 21 ? -35.381 0.969 -37.235 1.000 43.869 50 LEU DDD CA 1
ATOM 6144 C C . LEU D 1 21 ? -34.888 -0.184 -36.355 1.000 46.049 50 LEU DDD C 1
ATOM 6145 O O . LEU D 1 21 ? -33.913 0.033 -35.604 1.000 46.246 50 LEU DDD O 1
ATOM 6150 N N . LYS D 1 22 ? -35.550 -1.344 -36.424 1.000 47.931 51 LYS DDD N 1
ATOM 6151 C CA . LYS D 1 22 ? -35.243 -2.536 -35.585 1.000 50.897 51 LYS DDD CA 1
ATOM 6152 C C . LYS D 1 22 ? -33.807 -2.998 -35.859 1.000 54.147 51 LYS DDD C 1
ATOM 6153 O O . LYS D 1 22 ? -33.339 -2.832 -37.005 1.000 54.855 51 LYS DDD O 1
ATOM 6159 N N . SER D 1 23 ? -33.146 -3.552 -34.837 1.000 56.465 52 SER DDD N 1
ATOM 6160 C CA . SER D 1 23 ? -31.731 -4.013 -34.862 1.000 60.176 52 SER DDD CA 1
ATOM 6161 C C . SER D 1 23 ? -31.573 -5.230 -35.783 1.000 64.029 52 SER DDD C 1
ATOM 6162 O O . SER D 1 23 ? -30.449 -5.445 -36.275 1.000 66.871 52 SER DDD O 1
ATOM 6165 N N . ASP D 1 24 ? -32.653 -5.993 -35.997 1.000 64.650 53 ASP DDD N 1
ATOM 6166 C CA . ASP D 1 24 ? -32.670 -7.235 -36.819 1.000 68.571 53 ASP DDD CA 1
ATOM 6167 C C . ASP D 1 24 ? -32.329 -6.915 -38.283 1.000 69.081 53 ASP DDD C 1
ATOM 6168 O O . ASP D 1 24 ? -31.923 -7.847 -39.000 1.000 73.352 53 ASP DDD O 1
ATOM 6173 N N . GLY D 1 25 ? -32.499 -5.658 -38.709 1.000 65.668 54 GLY DDD N 1
ATOM 6174 C CA . GLY D 1 25 ? -32.197 -5.193 -40.077 1.000 65.913 54 GLY DDD CA 1
ATOM 6175 C C . GLY D 1 25 ? -33.398 -5.323 -41.001 1.000 65.241 54 GLY DDD C 1
ATOM 6176 O O . GLY D 1 25 ? -33.202 -5.246 -42.231 1.000 66.883 54 GLY DDD O 1
ATOM 6177 N N . SER D 1 26 ? -34.597 -5.501 -40.435 1.000 63.059 55 SER DDD N 1
ATOM 6178 C CA . SER D 1 26 ? -35.878 -5.679 -41.171 1.000 62.441 55 SER DDD CA 1
ATOM 6179 C C . SER D 1 26 ? -36.362 -4.336 -41.732 1.000 58.674 55 SER DDD C 1
ATOM 6180 O O . SER D 1 26 ? -37.250 -4.352 -42.604 1.000 58.560 55 SER DDD O 1
ATOM 6183 N N . HIS D 1 27 ? -35.816 -3.223 -41.226 1.000 55.861 56 HIS DDD N 1
ATOM 6184 C CA . HIS D 1 27 ? -36.158 -1.826 -41.612 1.000 52.564 56 HIS DDD CA 1
ATOM 6185 C C . HIS D 1 27 ? -37.588 -1.486 -41.165 1.000 49.727 56 HIS DDD C 1
ATOM 6186 O O . HIS D 1 27 ? -38.118 -0.453 -41.622 1.000 47.473 56 HIS DDD O 1
ATOM 6193 N N . LEU D 1 28 ? -38.174 -2.311 -40.289 1.000 49.812 57 LEU DDD N 1
ATOM 6194 C CA . LEU D 1 28 ? -39.444 -2.012 -39.576 1.000 47.649 57 LEU DDD CA 1
ATOM 6195 C C . LEU D 1 28 ? -39.130 -1.028 -38.445 1.000 45.068 57 LEU DDD C 1
ATOM 6196 O O . LEU D 1 28 ? -38.003 -1.083 -37.907 1.000 45.596 57 LEU DDD O 1
ATOM 6201 N N . VAL D 1 29 ? -40.090 -0.166 -38.105 1.000 42.526 58 VAL DDD N 1
ATOM 6202 C CA . VAL D 1 29 ? -39.927 0.911 -37.085 1.000 40.182 58 VAL DDD CA 1
ATOM 6203 C C . VAL D 1 29 ? -40.628 0.481 -35.791 1.000 39.964 58 VAL DDD C 1
ATOM 6204 O O . VAL D 1 29 ? -41.693 -0.163 -35.870 1.000 40.564 58 VAL DDD O 1
ATOM 6208 N N . VAL D 1 30 ? -40.024 0.814 -34.648 1.000 39.282 59 VAL DDD N 1
ATOM 6209 C CA . VAL D 1 30 ? -40.645 0.726 -33.294 1.000 39.023 59 VAL DDD CA 1
ATOM 6210 C C . VAL D 1 30 ? -40.569 2.122 -32.669 1.000 37.185 59 VAL DDD C 1
ATOM 6211 O O . VAL D 1 30 ? -39.545 2.803 -32.879 1.000 36.616 59 VAL DDD O 1
ATOM 6215 N N . CYS D 1 31 ? -41.628 2.531 -31.966 1.000 36.634 60 CYS DDD N 1
ATOM 6216 C CA . CYS D 1 31 ? -41.755 3.851 -31.292 1.000 35.509 60 CYS DDD CA 1
ATOM 6217 C C . CYS D 1 31 ? -42.085 3.635 -29.812 1.000 35.926 60 CYS DDD C 1
ATOM 6218 O O . CYS D 1 31 ? -42.820 2.680 -29.508 1.000 36.770 60 CYS DDD O 1
ATOM 6221 N N . TYR D 1 32 ? -41.539 4.482 -28.936 1.000 35.557 61 TYR DDD N 1
ATOM 6222 C CA . TYR D 1 32 ? -41.769 4.463 -27.468 1.000 36.724 61 TYR DDD CA 1
ATOM 6223 C C . TYR D 1 32 ? -41.875 5.906 -26.968 1.000 35.852 61 TYR DDD C 1
ATOM 6224 O O . TYR D 1 32 ? -40.972 6.707 -27.270 1.000 35.063 61 TYR DDD O 1
ATOM 6233 N N . GLY D 1 33 ? -42.941 6.220 -26.229 1.000 36.137 62 GLY DDD N 1
ATOM 6234 C CA . GLY D 1 33 ? -43.195 7.582 -25.723 1.000 36.075 62 GLY DDD CA 1
ATOM 6235 C C . GLY D 1 33 ? -44.599 7.750 -25.173 1.000 36.672 62 GLY DDD C 1
ATOM 6236 O O . GLY D 1 33 ? -45.254 6.730 -24.896 1.000 37.635 62 GLY DDD O 1
ATOM 6237 N N . SER D 1 34 ? -45.038 9.003 -25.027 1.000 36.623 63 SER DDD N 1
ATOM 6238 C CA . SER D 1 34 ? -46.311 9.390 -24.366 1.000 37.910 63 SER DDD CA 1
ATOM 6239 C C . SER D 1 34 ? -47.313 9.980 -25.372 1.000 37.237 63 SER DDD C 1
ATOM 6240 O O . SER D 1 34 ? -48.429 10.307 -24.935 1.000 38.513 63 SER DDD O 1
ATOM 6243 N N . ASN D 1 35 ? -46.954 10.105 -26.658 1.000 35.673 64 ASN DDD N 1
ATOM 6244 C CA . ASN D 1 35 ? -47.890 10.555 -27.728 1.000 35.534 64 ASN DDD CA 1
ATOM 6245 C C . ASN D 1 35 ? -48.615 9.327 -28.295 1.000 35.339 64 ASN DDD C 1
ATOM 6246 O O . ASN D 1 35 ? -48.008 8.592 -29.099 1.000 34.110 64 ASN DDD O 1
ATOM 6251 N N . SER D 1 36 ? -49.876 9.138 -27.897 1.000 36.838 65 SER DDD N 1
ATOM 6252 C CA . SER D 1 36 ? -50.714 7.954 -28.228 1.000 37.552 65 SER DDD CA 1
ATOM 6253 C C . SER D 1 36 ? -50.952 7.866 -29.742 1.000 36.508 65 SER DDD C 1
ATOM 6254 O O . SER D 1 36 ? -50.892 6.746 -30.275 1.000 36.563 65 SER DDD O 1
ATOM 6257 N N . ALA D 1 37 ? -51.200 8.999 -30.410 1.000 35.989 66 ALA DDD N 1
ATOM 6258 C CA . ALA D 1 37 ? -51.405 9.077 -31.877 1.000 35.658 66 ALA DDD CA 1
ATOM 6259 C C . ALA D 1 37 ? -50.201 8.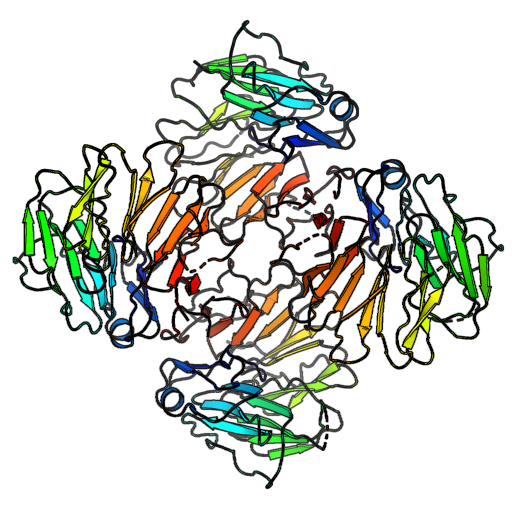448 -32.594 1.000 34.110 66 ALA DDD C 1
ATOM 6260 O O . ALA D 1 37 ? -50.413 7.607 -33.487 1.000 33.949 66 ALA DDD O 1
ATOM 6262 N N . ILE D 1 38 ? -48.983 8.820 -32.195 1.000 33.145 67 ILE DDD N 1
ATOM 6263 C CA . ILE D 1 38 ? -47.721 8.311 -32.812 1.000 32.571 67 ILE DDD CA 1
ATOM 6264 C C . ILE D 1 38 ? -47.588 6.818 -32.487 1.000 33.445 67 ILE DDD C 1
ATOM 6265 O O . ILE D 1 38 ? -47.430 6.026 -33.434 1.000 33.637 67 ILE DDD O 1
ATOM 6270 N N . LEU D 1 39 ? -47.672 6.450 -31.205 1.000 34.700 68 LEU DDD N 1
ATOM 6271 C CA . LEU D 1 39 ? -47.487 5.050 -30.732 1.000 36.095 68 LEU DDD CA 1
ATOM 6272 C C . LEU D 1 39 ? -48.383 4.107 -31.541 1.000 37.225 68 LEU DDD C 1
ATOM 6273 O O . LEU D 1 39 ? -47.841 3.227 -32.232 1.000 37.349 68 LEU DDD O 1
ATOM 6278 N N . TYR D 1 40 ? -49.702 4.296 -31.455 1.000 38.465 69 TYR DDD N 1
ATOM 6279 C CA . TYR D 1 40 ? -50.728 3.399 -32.051 1.000 40.208 69 TYR DDD CA 1
ATOM 6280 C C . TYR D 1 40 ? -50.739 3.554 -33.578 1.000 39.314 69 TYR DDD C 1
ATOM 6281 O O . TYR D 1 40 ? -51.150 2.601 -34.262 1.000 40.469 69 TYR DDD O 1
ATOM 6290 N N . GLY D 1 41 ? -50.286 4.704 -34.089 1.000 37.712 70 GLY DDD N 1
ATOM 6291 C CA . GLY D 1 41 ? -50.196 4.997 -35.533 1.000 37.517 70 GLY DDD CA 1
ATOM 6292 C C . GLY D 1 41 ? -48.959 4.394 -36.185 1.000 37.274 70 GLY DDD C 1
ATOM 6293 O O . GLY D 1 41 ? -48.903 4.388 -37.431 1.000 37.652 70 GLY DDD O 1
ATOM 6294 N N . THR D 1 42 ? -47.995 3.911 -35.393 1.000 36.922 71 THR DDD N 1
ATOM 6295 C CA . THR D 1 42 ? -46.720 3.327 -35.890 1.000 37.315 71 THR DDD CA 1
ATOM 6296 C C . THR D 1 42 ? -47.031 2.155 -36.818 1.000 39.258 71 THR DDD C 1
ATOM 6297 O O . THR D 1 42 ? -47.630 1.171 -36.392 1.000 40.655 71 THR DDD O 1
ATOM 6301 N N . PRO D 1 43 ? -46.638 2.217 -38.112 1.000 40.094 72 PRO DDD N 1
ATOM 6302 C CA . PRO D 1 43 ? -46.896 1.120 -39.044 1.000 42.631 72 PRO DDD CA 1
ATOM 6303 C C . PRO D 1 43 ? -46.125 -0.148 -38.643 1.000 44.884 72 PRO DDD C 1
ATOM 6304 O O . PRO D 1 43 ? -44.934 -0.055 -38.401 1.000 44.564 72 PRO DDD O 1
ATOM 6308 N N . GLY D 1 44 ? -46.821 -1.286 -38.583 1.000 47.824 73 GLY DDD N 1
ATOM 6309 C CA . GLY D 1 44 ? -46.251 -2.587 -38.190 1.000 50.499 73 GLY DDD CA 1
ATOM 6310 C C . GLY D 1 44 ? -45.542 -3.276 -39.344 1.000 53.135 73 GLY DDD C 1
ATOM 6311 O O . GLY D 1 44 ? -44.560 -3.996 -39.074 1.000 54.733 73 GLY DDD O 1
ATOM 6312 N N . HIS D 1 45 ? -46.010 -3.060 -40.582 1.000 54.058 74 HIS DDD N 1
ATOM 6313 C CA . HIS D 1 45 ? -45.628 -3.853 -41.783 1.000 56.975 74 HIS DDD CA 1
ATOM 6314 C C . HIS D 1 45 ? -45.029 -2.975 -42.893 1.000 55.545 74 HIS DDD C 1
ATOM 6315 O O . HIS D 1 45 ? -44.849 -3.507 -44.007 1.000 58.304 74 HIS DDD O 1
ATOM 6322 N N . LEU D 1 46 ? -44.714 -1.703 -42.619 1.000 51.819 75 LEU DDD N 1
ATOM 6323 C CA . LEU D 1 46 ? -44.049 -0.792 -43.595 1.000 50.423 75 LEU DDD CA 1
ATOM 6324 C C . LEU D 1 46 ? -42.561 -0.664 -43.246 1.000 49.351 75 LEU DDD C 1
ATOM 6325 O O . LEU D 1 46 ? -42.245 -0.405 -42.067 1.000 47.904 75 LEU DDD O 1
ATOM 6330 N N . GLN D 1 47 ? -41.692 -0.829 -44.248 1.000 50.061 76 GLN DDD N 1
ATOM 6331 C CA . GLN D 1 47 ? -40.215 -0.711 -44.130 1.000 49.764 76 GLN DDD CA 1
ATOM 6332 C C . GLN D 1 47 ? -39.793 0.710 -44.523 1.000 47.608 76 GLN DDD C 1
ATOM 6333 O O . GLN D 1 47 ? -40.419 1.280 -45.440 1.000 47.280 76 GLN DDD O 1
ATOM 6339 N N . PHE D 1 48 ? -38.767 1.247 -43.855 1.000 46.270 77 PHE DDD N 1
ATOM 6340 C CA . PHE D 1 48 ? -38.284 2.645 -44.003 1.000 44.661 77 PHE DDD CA 1
ATOM 6341 C C . PHE D 1 48 ? -36.764 2.661 -44.198 1.000 46.257 77 PHE DDD C 1
ATOM 6342 O O . PHE D 1 48 ? -36.069 1.813 -43.607 1.000 47.366 77 PHE DDD O 1
ATOM 6350 N N . ILE D 1 49 ? -36.276 3.610 -45.005 1.000 46.798 78 ILE DDD N 1
ATOM 6351 C CA . ILE D 1 49 ? -34.825 3.870 -45.251 1.000 48.711 78 ILE DDD CA 1
ATOM 6352 C C . ILE D 1 49 ? -34.285 4.738 -44.110 1.000 46.794 78 ILE DDD C 1
ATOM 6353 O O . ILE D 1 49 ? -33.117 4.538 -43.720 1.000 48.260 78 ILE DDD O 1
ATOM 6358 N N . GLY D 1 50 ? -35.101 5.672 -43.612 1.000 44.052 79 GLY DDD N 1
ATOM 6359 C CA . GLY D 1 50 ? -34.732 6.589 -42.518 1.000 42.232 79 GLY DDD CA 1
ATOM 6360 C C . GLY D 1 50 ? -35.951 7.199 -41.850 1.000 39.782 79 GLY DDD C 1
ATOM 6361 O O . GLY D 1 50 ? -37.067 7.060 -42.398 1.000 39.221 79 GLY DDD O 1
ATOM 6362 N N . LEU D 1 51 ? -35.738 7.851 -40.703 1.000 38.087 80 LEU DDD N 1
ATOM 6363 C CA . LEU D 1 51 ? -36.800 8.451 -39.855 1.000 36.033 80 LEU DDD CA 1
ATOM 6364 C C . LEU D 1 51 ? -36.431 9.902 -39.535 1.000 35.500 80 LEU DDD C 1
ATOM 6365 O O . LEU D 1 51 ? -35.228 10.229 -39.550 1.000 36.245 80 LEU DDD O 1
ATOM 6370 N N . THR D 1 52 ? -37.440 10.729 -39.258 1.000 34.415 81 THR DDD N 1
ATOM 6371 C CA . THR D 1 52 ? -37.298 12.158 -38.873 1.000 34.633 81 THR DDD CA 1
ATOM 6372 C C . THR D 1 52 ? -38.605 12.609 -38.210 1.000 33.847 81 THR DDD C 1
ATOM 6373 O O . THR D 1 52 ? -39.682 12.351 -38.791 1.000 33.805 81 THR DDD O 1
ATOM 6377 N N . GLY D 1 53 ? -38.508 13.231 -37.031 1.000 33.409 82 GLY DDD N 1
ATOM 6378 C CA . GLY D 1 53 ? -39.663 13.564 -36.176 1.000 32.775 82 GLY DDD CA 1
ATOM 6379 C C . GLY D 1 53 ? -39.819 15.061 -35.989 1.000 33.395 82 GLY DDD C 1
ATOM 6380 O O . GLY D 1 53 ? -38.797 15.778 -36.028 1.000 34.288 82 GLY DDD O 1
ATOM 6381 N N . GLY D 1 54 ? -41.063 15.512 -35.804 1.000 33.309 83 GLY DDD N 1
ATOM 6382 C CA . GLY D 1 54 ? -41.413 16.916 -35.520 1.000 34.303 83 GLY DDD CA 1
ATOM 6383 C C . GLY D 1 54 ? -42.275 17.018 -34.277 1.000 34.282 83 GLY DDD C 1
ATOM 6384 O O . GLY D 1 54 ? -42.246 16.078 -33.460 1.000 33.125 83 GLY DDD O 1
ATOM 6385 N N . ASP D 1 55 ? -43.025 18.115 -34.144 1.000 35.671 84 ASP DDD N 1
ATOM 6386 C CA . ASP D 1 55 ? -43.951 18.352 -33.007 1.000 36.339 84 ASP DDD CA 1
ATOM 6387 C C . ASP D 1 55 ? -45.279 17.642 -33.299 1.000 35.751 84 ASP DDD C 1
ATOM 6388 O O . ASP D 1 55 ? -46.046 18.150 -34.139 1.000 36.685 84 ASP DDD O 1
ATOM 6393 N N . GLY D 1 56 ? -45.524 16.505 -32.637 1.000 34.580 85 GLY DDD N 1
ATOM 6394 C CA . GLY D 1 56 ? -46.807 15.775 -32.664 1.000 34.420 85 GLY DDD CA 1
ATOM 6395 C C . GLY D 1 56 ? -46.884 14.756 -33.790 1.000 33.656 85 GLY DDD C 1
ATOM 6396 O O . GLY D 1 56 ? -47.968 14.170 -33.975 1.000 33.785 85 GLY DDD O 1
ATOM 6397 N N . PHE D 1 57 ? -45.790 14.537 -34.526 1.000 32.875 86 PHE DDD N 1
ATOM 6398 C CA . PHE D 1 57 ? -45.746 13.567 -35.651 1.000 32.616 86 PHE DDD CA 1
ATOM 6399 C C . PHE D 1 57 ? -44.338 12.986 -35.810 1.000 32.108 86 PHE DDD C 1
ATOM 6400 O O . PHE D 1 57 ? -43.348 13.642 -35.436 1.000 31.916 86 PHE DDD O 1
ATOM 6408 N N . MET D 1 58 ? -44.285 11.768 -36.352 1.000 32.421 87 MET DDD N 1
ATOM 6409 C CA . MET D 1 58 ? -43.062 11.067 -36.817 1.000 32.799 87 MET DDD CA 1
ATOM 6410 C C . MET D 1 58 ? -43.218 10.826 -38.322 1.000 33.779 87 MET DDD C 1
ATOM 6411 O O . MET D 1 58 ? -44.357 10.552 -38.754 1.000 33.630 87 MET DDD O 1
ATOM 6416 N N . CYS D 1 59 ? -42.131 10.951 -39.090 1.000 34.641 88 CYS DDD N 1
ATOM 6417 C CA . CYS D 1 59 ? -42.101 10.680 -40.554 1.000 35.954 88 CYS DDD CA 1
ATOM 6418 C C . CYS D 1 59 ? -40.948 9.732 -40.889 1.000 36.575 88 CYS DDD C 1
ATOM 6419 O O . CYS D 1 59 ? -39.997 9.631 -40.088 1.000 36.247 88 CYS DDD O 1
ATOM 6422 N N . GLY D 1 60 ? -41.050 9.071 -42.042 1.000 37.679 89 GLY DDD N 1
ATOM 6423 C CA . GLY D 1 60 ? -40.002 8.194 -42.591 1.000 39.036 89 GLY DDD CA 1
ATOM 6424 C C . GLY D 1 60 ? -40.027 8.181 -44.107 1.000 40.412 89 GLY DDD C 1
ATOM 6425 O O . GLY D 1 60 ? -41.065 8.553 -44.690 1.000 40.307 89 GLY DDD O 1
ATOM 6426 N N . LEU D 1 61 ? -38.912 7.785 -44.721 1.000 42.077 90 LEU DDD N 1
ATOM 6427 C CA . LEU D 1 61 ? -38.813 7.508 -46.176 1.000 44.121 90 LEU DDD CA 1
ATOM 6428 C C . LEU D 1 61 ? -39.084 6.016 -46.387 1.000 45.307 90 LEU DDD C 1
ATOM 6429 O O . LEU D 1 61 ? -38.258 5.203 -45.929 1.000 45.984 90 LEU DDD O 1
ATOM 6434 N N . LEU D 1 62 ? -40.217 5.683 -47.017 1.000 45.702 91 LEU DDD N 1
ATOM 6435 C CA . LEU D 1 62 ? -40.644 4.287 -47.314 1.000 47.390 91 LEU DDD CA 1
ATOM 6436 C C . LEU D 1 62 ? -39.600 3.628 -48.221 1.000 50.251 91 LEU DDD C 1
ATOM 6437 O O . LEU D 1 62 ? -39.161 4.286 -49.182 1.000 51.285 91 LEU DDD O 1
ATOM 6442 N N . MET D 1 63 ? -39.230 2.378 -47.928 1.000 51.818 92 MET DDD N 1
ATOM 6443 C CA . MET D 1 63 ? -38.150 1.641 -48.638 1.000 55.021 92 MET DDD CA 1
ATOM 6444 C C . MET D 1 63 ? -38.608 1.264 -50.054 1.000 57.396 92 MET DDD C 1
ATOM 6445 O O . MET D 1 63 ? -37.792 1.397 -50.985 1.000 59.370 92 MET DDD O 1
ATOM 6450 N N . LEU D 1 64 ? -39.857 0.813 -50.211 1.000 57.313 93 LEU DDD N 1
ATOM 6451 C CA . LEU D 1 64 ? -40.406 0.327 -51.508 1.000 60.110 93 LEU DDD CA 1
ATOM 6452 C C . LEU D 1 64 ? -40.747 1.515 -52.417 1.000 59.479 93 LEU DDD C 1
ATOM 6453 O O . LEU D 1 64 ? -40.228 1.553 -53.549 1.000 62.174 93 LEU DDD O 1
ATOM 6458 N N . SER D 1 65 ? -41.588 2.440 -51.942 1.000 56.415 94 SER DDD N 1
ATOM 6459 C CA . SER D 1 65 ? -42.181 3.546 -52.742 1.000 55.912 94 SER DDD CA 1
ATOM 6460 C C . SER D 1 65 ? -41.238 4.756 -52.806 1.000 54.742 94 SER DDD C 1
ATOM 6461 O O . SER D 1 65 ? -41.409 5.571 -53.731 1.000 55.645 94 SER DDD O 1
ATOM 6464 N N . HIS D 1 66 ? -40.297 4.875 -51.862 1.000 53.202 95 HIS DDD N 1
ATOM 6465 C CA . HIS D 1 66 ? -39.333 6.006 -51.740 1.000 52.314 95 HIS DDD CA 1
ATOM 6466 C C . HIS D 1 66 ? -40.095 7.327 -51.560 1.000 50.192 95 HIS DDD C 1
ATOM 6467 O O . HIS D 1 66 ? -39.620 8.358 -52.075 1.000 51.036 95 HIS DDD O 1
ATOM 6474 N N . GLN D 1 67 ? -41.226 7.296 -50.848 1.000 47.912 96 GLN DDD N 1
ATOM 6475 C CA . GLN D 1 67 ? -42.080 8.483 -50.573 1.000 46.264 96 GLN DDD CA 1
ATOM 6476 C C . GLN D 1 67 ? -42.106 8.748 -49.071 1.000 43.534 96 GLN DDD C 1
ATOM 6477 O O . GLN D 1 67 ? -42.025 7.815 -48.273 1.000 42.352 96 GLN DDD O 1
ATOM 6483 N N . PRO D 1 68 ? -42.217 10.025 -48.639 1.000 42.493 97 PRO DDD N 1
ATOM 6484 C CA . PRO D 1 68 ? -42.403 10.339 -47.225 1.000 40.458 97 PRO DDD CA 1
ATOM 6485 C C . PRO D 1 68 ? -43.747 9.791 -46.720 1.000 39.853 97 PRO DDD C 1
ATOM 6486 O O . PRO D 1 68 ? -44.727 9.879 -47.440 1.000 40.458 97 PRO DDD O 1
ATOM 6490 N N . TYR D 1 69 ? -43.743 9.208 -45.518 1.000 38.760 98 TYR DDD N 1
ATOM 6491 C CA . TYR D 1 69 ? -44.943 8.699 -44.806 1.000 38.441 98 TYR DDD CA 1
ATOM 6492 C C . TYR D 1 69 ? -44.854 9.123 -43.338 1.000 36.937 98 TYR DDD C 1
ATOM 6493 O O . TYR D 1 69 ? -43.888 8.722 -42.659 1.000 36.144 98 TYR DDD O 1
ATOM 6502 N N . CYS D 1 70 ? -45.827 9.916 -42.879 1.000 36.608 99 CYS DDD N 1
ATOM 6503 C CA . CYS D 1 70 ? -45.886 10.483 -41.507 1.000 35.642 99 CYS DDD CA 1
ATOM 6504 C C . CYS D 1 70 ? -47.054 9.865 -40.736 1.000 35.321 99 CYS DDD C 1
ATOM 6505 O O . CYS D 1 70 ? -48.106 9.601 -41.351 1.000 36.178 99 CYS DDD O 1
ATOM 6508 N N . TRP D 1 71 ? -46.858 9.634 -39.438 1.000 34.097 100 TRP DDD N 1
ATOM 6509 C CA . TRP D 1 71 ? -47.921 9.189 -38.502 1.000 34.169 100 TRP DDD CA 1
ATOM 6510 C C . TRP D 1 71 ? -47.849 10.023 -37.220 1.000 33.664 100 TRP DDD C 1
ATOM 6511 O O . TRP D 1 71 ? -46.771 10.586 -36.921 1.000 33.209 100 TRP DDD O 1
ATOM 6522 N N . GLY D 1 72 ? -48.974 10.101 -36.511 1.000 33.819 101 GLY DDD N 1
ATOM 6523 C CA . GLY D 1 72 ? -49.198 11.019 -35.382 1.000 33.927 101 GLY DDD CA 1
ATOM 6524 C C . GLY D 1 72 ? -50.445 11.846 -35.621 1.000 35.319 101 GLY DDD C 1
ATOM 6525 O O . GLY D 1 72 ? -51.412 11.306 -36.204 1.000 35.518 101 GLY DDD O 1
ATOM 6526 N N . ASN D 1 73 ? -50.424 13.110 -35.200 1.000 35.949 102 ASN DDD N 1
ATOM 6527 C CA . ASN D 1 73 ? -51.586 14.031 -35.294 1.000 37.885 102 ASN DDD CA 1
ATOM 6528 C C . ASN D 1 73 ? -51.083 15.465 -35.101 1.000 38.988 102 ASN DDD C 1
ATOM 6529 O O . ASN D 1 73 ? -50.679 15.799 -33.972 1.000 38.984 102 ASN DDD O 1
ATOM 6534 N N . SER D 1 74 ? -51.088 16.263 -36.173 1.000 40.445 103 SER DDD N 1
ATOM 6535 C CA . SER D 1 74 ? -50.661 17.687 -36.182 1.000 42.052 103 SER DDD CA 1
ATOM 6536 C C . SER D 1 74 ? -51.724 18.545 -36.875 1.000 44.751 103 SER DDD C 1
ATOM 6537 O O . SER D 1 74 ? -52.274 18.099 -37.897 1.000 45.226 103 SER DDD O 1
ATOM 6540 N N . ALA D 1 75 ? -51.982 19.737 -36.335 1.000 47.266 104 ALA DDD N 1
ATOM 6541 C CA . ALA D 1 75 ? -52.884 20.759 -36.913 1.000 50.551 104 ALA DDD CA 1
ATOM 6542 C C . ALA D 1 75 ? -52.263 21.352 -38.185 1.000 51.352 104 ALA DDD C 1
ATOM 6543 O O . ALA D 1 75 ? -53.028 21.880 -39.015 1.000 53.692 104 ALA DDD O 1
ATOM 6545 N N . PHE D 1 76 ? -50.936 21.254 -38.336 1.000 50.096 105 PHE DDD N 1
ATOM 6546 C CA . PHE D 1 76 ? -50.127 22.052 -39.296 1.000 51.515 105 PHE DDD CA 1
ATOM 6547 C C . PHE D 1 76 ? -49.628 21.202 -40.471 1.000 50.426 105 PHE DDD C 1
ATOM 6548 O O . PHE D 1 76 ? -49.240 21.804 -41.487 1.000 51.869 105 PHE DDD O 1
ATOM 6556 N N . ILE D 1 77 ? -49.625 19.870 -40.348 1.000 48.735 106 ILE DDD N 1
ATOM 6557 C CA . ILE D 1 77 ? -49.146 18.941 -41.418 1.000 47.862 106 ILE DDD CA 1
ATOM 6558 C C . ILE D 1 77 ? -50.041 17.695 -41.448 1.000 47.096 106 ILE DDD C 1
ATOM 6559 O O . ILE D 1 77 ? -50.497 17.259 -40.372 1.000 46.233 106 ILE DDD O 1
ATOM 6564 N N . GLN D 1 78 ? -50.262 17.151 -42.648 1.000 47.716 107 GLN DDD N 1
ATOM 6565 C CA . GLN D 1 78 ? -51.106 15.952 -42.902 1.000 47.351 107 GLN DDD CA 1
ATOM 6566 C C . GLN D 1 78 ? -50.258 14.690 -42.701 1.000 44.590 107 GLN DDD C 1
ATOM 6567 O O . GLN D 1 78 ? -49.039 14.741 -42.968 1.000 44.452 107 GLN DDD O 1
ATOM 6573 N N . MET D 1 79 ? -50.886 13.607 -42.233 1.000 42.915 108 MET DDD N 1
ATOM 6574 C CA . MET D 1 79 ? -50.243 12.283 -42.014 1.000 40.772 108 MET DDD CA 1
ATOM 6575 C C . MET D 1 79 ? -50.324 11.464 -43.308 1.000 40.991 108 MET DDD C 1
ATOM 6576 O O . MET D 1 79 ? -50.939 11.945 -44.276 1.000 42.459 108 MET DDD O 1
ATOM 6581 N N . GLY D 1 80 ? -49.718 10.273 -43.317 1.000 40.014 109 GLY DDD N 1
ATOM 6582 C CA . GLY D 1 80 ? -49.550 9.432 -44.517 1.000 40.600 109 GLY DDD CA 1
ATOM 6583 C C . GLY D 1 80 ? -48.586 10.072 -45.500 1.000 40.575 109 GLY DDD C 1
ATOM 6584 O O . GLY D 1 80 ? -47.744 10.884 -45.062 1.000 39.469 109 GLY DDD O 1
ATOM 6585 N N . VAL D 1 81 ? -48.697 9.724 -46.784 1.000 41.772 110 VAL DDD N 1
ATOM 6586 C CA . VAL D 1 81 ? -47.939 10.382 -47.887 1.000 42.686 110 VAL DDD CA 1
ATOM 6587 C C . VAL D 1 81 ? -48.564 11.759 -48.098 1.000 43.507 110 VAL DDD C 1
ATOM 6588 O O . VAL D 1 81 ? -49.696 11.859 -48.565 1.000 44.901 110 VAL DDD O 1
ATOM 6592 N N . PRO D 1 82 ? -47.857 12.860 -47.755 1.000 43.177 111 PRO DDD N 1
ATOM 6593 C CA . PRO D 1 82 ? -48.469 14.190 -47.742 1.000 44.036 111 PRO DDD CA 1
ATOM 6594 C C . PRO D 1 82 ? -48.755 14.730 -49.151 1.000 46.207 111 PRO DDD C 1
ATOM 6595 O O . PRO D 1 82 ? -47.970 14.475 -50.047 1.000 47.131 111 PRO DDD O 1
ATOM 6599 N N . GLN D 1 83 ? -49.870 15.453 -49.300 1.000 47.326 112 GLN DDD N 1
ATOM 6600 C CA . GLN D 1 83 ? -50.290 16.126 -50.558 1.000 49.774 112 GLN DDD CA 1
ATOM 6601 C C . GLN D 1 83 ? -49.955 17.613 -50.456 1.000 50.844 112 GLN DDD C 1
ATOM 6602 O O . GLN D 1 83 ? -49.947 18.162 -49.357 1.000 49.972 112 GLN DDD O 1
ATOM 6608 N N . PRO D 1 84 ? -49.670 18.318 -51.577 1.000 53.160 113 PRO DDD N 1
ATOM 6609 C CA . PRO D 1 84 ? -49.680 17.733 -52.919 1.000 54.813 113 PRO DDD CA 1
ATOM 6610 C C . PRO D 1 84 ? -48.499 16.785 -53.186 1.000 53.641 113 PRO DDD C 1
ATOM 6611 O O . PRO D 1 84 ? -47.390 17.113 -52.817 1.000 52.742 113 PRO DDD O 1
ATOM 6615 N N . MET D 1 85 ? -48.774 15.642 -53.822 1.000 54.047 114 MET DDD N 1
ATOM 6616 C CA . MET D 1 85 ? -47.768 14.620 -54.218 1.000 53.714 114 MET DDD CA 1
ATOM 6617 C C . MET D 1 85 ? -48.028 14.201 -55.669 1.000 56.586 114 MET DDD C 1
ATOM 6618 O O . MET D 1 85 ? -49.185 13.860 -55.988 1.000 57.603 114 MET DDD O 1
ATOM 6623 N N . THR D 1 86 ? -46.991 14.236 -56.511 1.000 58.170 115 THR DDD N 1
ATOM 6624 C CA . THR D 1 86 ? -47.006 13.696 -57.897 1.000 61.035 115 THR DDD CA 1
ATOM 6625 C C . THR D 1 86 ? -46.969 12.165 -57.810 1.000 60.344 115 THR DDD C 1
ATOM 6626 O O . THR D 1 86 ? -46.109 11.644 -57.077 1.000 58.451 115 THR DDD O 1
ATOM 6630 N N . LYS D 1 87 ? -47.876 11.481 -58.515 1.000 62.192 116 LYS DDD N 1
ATOM 6631 C CA . LYS D 1 87 ? -47.972 9.995 -58.541 1.000 62.413 116 LYS DDD CA 1
ATOM 6632 C C . LYS D 1 87 ? -46.653 9.414 -59.065 1.000 63.627 116 LYS DDD C 1
ATOM 6633 O O . LYS D 1 87 ? -46.203 9.848 -60.144 1.000 66.098 116 LYS DDD O 1
ATOM 6639 N N . GLY D 1 88 ? -46.056 8.481 -58.315 1.000 62.146 117 GLY DDD N 1
ATOM 6640 C CA . GLY D 1 88 ? -44.825 7.760 -58.694 1.000 63.649 117 GLY DDD CA 1
ATOM 6641 C C . GLY D 1 88 ? -43.558 8.535 -58.363 1.000 62.770 117 GLY DDD C 1
ATOM 6642 O O . GLY D 1 88 ? -42.467 8.017 -58.673 1.000 64.366 117 GLY DDD O 1
ATOM 6643 N N . ALA D 1 89 ? -43.680 9.725 -57.764 1.000 60.873 118 ALA DDD N 1
ATOM 6644 C CA . ALA D 1 89 ? -42.544 10.587 -57.356 1.000 60.160 118 ALA DDD CA 1
ATOM 6645 C C . ALA D 1 89 ? -41.722 9.866 -56.283 1.000 58.188 118 ALA DDD C 1
ATOM 6646 O O . ALA D 1 89 ? -42.329 9.372 -55.315 1.000 55.785 118 ALA DDD O 1
ATOM 6648 N N . GLU D 1 90 ? -40.398 9.801 -56.465 1.000 59.453 119 GLU DDD N 1
ATOM 6649 C CA . GLU D 1 90 ? -39.439 9.164 -55.521 1.000 58.298 119 GLU DDD CA 1
ATOM 6650 C C . GLU D 1 90 ? -38.608 10.253 -54.834 1.000 57.018 119 GLU DDD C 1
ATOM 6651 O O . GLU D 1 90 ? -38.432 11.332 -55.436 1.000 58.308 119 GLU DDD O 1
ATOM 6657 N N . TYR D 1 91 ? -38.123 9.972 -53.619 1.000 54.807 120 TYR DDD N 1
ATOM 6658 C CA . TYR D 1 91 ? -37.331 10.905 -52.772 1.000 53.684 120 TYR DDD CA 1
ATOM 6659 C C . TYR D 1 91 ? -36.103 10.177 -52.215 1.000 54.062 120 TYR DDD C 1
ATOM 6660 O O . TYR D 1 91 ? -36.194 8.964 -51.939 1.000 53.908 120 TYR DDD O 1
ATOM 6669 N N . LEU D 1 92 ? -34.994 10.907 -52.059 1.000 55.125 121 LEU DDD N 1
ATOM 6670 C CA . LEU D 1 92 ? -33.693 10.387 -51.553 1.000 56.200 121 LEU DDD CA 1
ATOM 6671 C C . LEU D 1 92 ? -33.612 10.577 -50.033 1.000 53.698 121 LEU DDD C 1
ATOM 6672 O O . LEU D 1 92 ? -33.079 9.675 -49.355 1.000 53.627 121 LEU DDD O 1
ATOM 6677 N N . GLU D 1 93 ? -34.101 11.715 -49.529 1.000 52.194 122 GLU DDD N 1
ATOM 6678 C CA . GLU D 1 93 ? -34.013 12.112 -48.098 1.000 50.084 122 GLU DDD CA 1
ATOM 6679 C C . GLU D 1 93 ? -35.289 12.844 -47.674 1.000 47.945 122 GLU DDD C 1
ATOM 6680 O O . GLU D 1 93 ? -35.970 13.404 -48.554 1.000 48.547 122 GLU DDD O 1
ATOM 6686 N N . VAL D 1 94 ? -35.577 12.841 -46.369 1.000 45.823 123 VAL DDD N 1
ATOM 6687 C CA . VAL D 1 94 ? -36.681 13.620 -45.732 1.000 44.043 123 VAL DDD CA 1
ATOM 6688 C C . VAL D 1 94 ? -36.154 14.220 -44.422 1.000 42.987 123 VAL DDD C 1
ATOM 6689 O O . VAL D 1 94 ? -35.371 13.539 -43.737 1.000 42.573 123 VAL DDD O 1
ATOM 6693 N N . SER D 1 95 ? -36.556 15.453 -44.101 1.000 42.894 124 SER DDD N 1
ATOM 6694 C CA . SER D 1 95 ? -36.190 16.171 -42.850 1.000 42.391 124 SER DDD CA 1
ATOM 6695 C C . SER D 1 95 ? -37.424 16.876 -42.278 1.000 41.312 124 SER DDD C 1
ATOM 6696 O O . SER D 1 95 ? -38.062 17.647 -43.023 1.000 42.744 124 SER DDD O 1
ATOM 6699 N N . ALA D 1 96 ? -37.739 16.617 -41.004 1.000 39.339 125 ALA DDD N 1
ATOM 6700 C CA . ALA D 1 96 ? -38.911 17.169 -40.286 1.000 38.393 125 ALA DDD CA 1
ATOM 6701 C C . ALA D 1 96 ? -38.457 18.242 -39.291 1.000 38.885 125 ALA DDD C 1
ATOM 6702 O O . ALA D 1 96 ? -37.579 17.943 -38.455 1.000 38.436 125 ALA DDD O 1
ATOM 6704 N N . GLY D 1 97 ? -39.028 19.445 -39.401 1.000 40.044 126 GLY DDD N 1
ATOM 6705 C CA . GLY D 1 97 ? -38.962 20.507 -38.379 1.000 41.221 126 GLY DDD CA 1
ATOM 6706 C C . GLY D 1 97 ? -40.117 20.382 -37.403 1.000 40.447 126 GLY DDD C 1
ATOM 6707 O O . GLY D 1 97 ? -40.717 19.295 -37.344 1.000 39.371 126 GLY DDD O 1
ATOM 6708 N N . ASP D 1 98 ? -40.436 21.453 -36.674 1.000 42.067 127 ASP DDD N 1
ATOM 6709 C CA . ASP D 1 98 ? -41.522 21.470 -35.657 1.000 42.015 127 ASP DDD CA 1
ATOM 6710 C C . ASP D 1 98 ? -42.865 21.179 -36.337 1.000 42.220 127 ASP DDD C 1
ATOM 6711 O O . ASP D 1 98 ? -43.568 20.257 -35.878 1.000 40.319 127 ASP DDD O 1
ATOM 6716 N N . TYR D 1 99 ? -43.195 21.930 -37.393 1.000 44.362 128 TYR DDD N 1
ATOM 6717 C CA . TYR D 1 99 ? -44.525 21.922 -38.056 1.000 45.423 128 TYR DDD CA 1
ATOM 6718 C C . TYR D 1 99 ? -44.378 21.792 -39.577 1.000 45.700 128 TYR DDD C 1
ATOM 6719 O O . TYR D 1 99 ? -45.300 22.229 -40.294 1.000 47.416 128 TYR DDD O 1
ATOM 6728 N N . HIS D 1 100 ? -43.277 21.207 -40.062 1.000 44.536 129 HIS DDD N 1
ATOM 6729 C CA . HIS D 1 100 ? -43.024 21.019 -41.517 1.000 45.153 129 HIS DDD CA 1
ATOM 6730 C C . HIS D 1 100 ? -42.165 19.775 -41.780 1.000 43.386 129 HIS DDD C 1
ATOM 6731 O O . HIS D 1 100 ? -41.458 19.314 -40.856 1.000 41.449 129 HIS DDD O 1
ATOM 6738 N N . LEU D 1 101 ? -42.245 19.272 -43.014 1.000 43.696 130 LEU DDD N 1
ATOM 6739 C CA . LEU D 1 101 ? -41.400 18.186 -43.575 1.000 43.176 130 LEU DDD CA 1
ATOM 6740 C C . LEU D 1 101 ? -40.899 18.636 -44.950 1.000 45.568 130 LEU DDD C 1
ATOM 6741 O O . LEU D 1 101 ? -41.717 19.172 -45.722 1.000 46.889 130 LEU DDD O 1
ATOM 6746 N N . CYS D 1 102 ? -39.610 18.437 -45.236 1.000 46.273 131 CYS DDD N 1
ATOM 6747 C CA . CYS D 1 102 ? -39.000 18.649 -46.576 1.000 48.752 131 CYS DDD CA 1
ATOM 6748 C C . CYS D 1 102 ? -38.472 17.310 -47.098 1.000 48.453 131 CYS DDD C 1
ATOM 6749 O O . CYS D 1 102 ? -38.016 16.493 -46.275 1.000 46.968 131 CYS DDD O 1
ATOM 6752 N N . GLY D 1 103 ? -38.572 17.095 -48.411 1.000 50.227 132 GLY DDD N 1
ATOM 6753 C CA . GLY D 1 103 ? -38.101 15.879 -49.099 1.000 50.756 132 GLY DDD CA 1
ATOM 6754 C C . GLY D 1 103 ? -37.242 16.232 -50.298 1.000 54.023 132 GLY DDD C 1
ATOM 6755 O O . GLY D 1 103 ? -37.645 17.131 -51.064 1.000 55.747 132 GLY DDD O 1
ATOM 6756 N N . LEU D 1 104 ? -36.093 15.566 -50.442 1.000 55.189 133 LEU DDD N 1
ATOM 6757 C CA . LEU D 1 104 ? -35.187 15.704 -51.613 1.000 58.537 133 LEU DDD CA 1
ATOM 6758 C C . LEU D 1 104 ? -35.703 14.790 -52.729 1.000 59.893 133 LEU DDD C 1
ATOM 6759 O O . LEU D 1 104 ? -35.569 13.557 -52.593 1.000 58.965 133 LEU DDD O 1
ATOM 6764 N N . ARG D 1 105 ? -36.287 15.385 -53.773 1.000 62.337 134 ARG DDD N 1
ATOM 6765 C CA . ARG D 1 105 ? -36.883 14.678 -54.939 1.000 64.448 134 ARG DDD CA 1
ATOM 6766 C C . ARG D 1 105 ? -35.763 14.006 -55.741 1.000 67.375 134 ARG DDD C 1
ATOM 6767 O O . ARG D 1 105 ? -34.788 14.701 -56.081 1.000 69.888 134 ARG DDD O 1
ATOM 6775 N N . LYS D 1 106 ? -35.903 12.707 -56.024 1.000 67.767 135 LYS DDD N 1
ATOM 6776 C CA . LYS D 1 106 ? -34.954 11.923 -56.860 1.000 71.172 135 LYS DDD CA 1
ATOM 6777 C C . LYS D 1 106 ? -35.228 12.229 -58.331 1.000 74.548 135 LYS DDD C 1
ATOM 6778 O O . LYS D 1 106 ? -36.376 12.175 -58.767 1.000 74.441 135 LYS DDD O 1
ATOM 6784 N N . PRO D 1 107 ? -34.196 12.560 -59.142 1.000 78.183 136 PRO DDD N 1
ATOM 6785 C CA . PRO D 1 107 ? -34.397 12.865 -60.560 1.000 81.927 136 PRO DDD CA 1
ATOM 6786 C C . PRO D 1 107 ? -34.671 11.615 -61.411 1.000 84.044 136 PRO DDD C 1
ATOM 6787 O O . PRO D 1 107 ? -34.096 10.587 -61.095 1.000 84.071 136 PRO DDD O 1
ATOM 6791 N N . SER D 1 120 ? -29.769 16.047 -55.712 1.000 78.531 149 SER DDD N 1
ATOM 6792 C CA . SER D 1 120 ? -30.825 16.573 -56.620 1.000 79.194 149 SER DDD CA 1
ATOM 6793 C C . SER D 1 120 ? -31.062 18.065 -56.355 1.000 79.256 149 SER DDD C 1
ATOM 6794 O O . SER D 1 120 ? -30.540 18.581 -55.345 1.000 78.239 149 SER DDD O 1
ATOM 6796 N N . SER D 1 121 ? -31.828 18.722 -57.232 1.000 80.614 150 SER DDD N 1
ATOM 6797 C CA . SER D 1 121 ? -32.070 20.190 -57.233 1.000 81.510 150 SER DDD CA 1
ATOM 6798 C C . SER D 1 121 ? -33.523 20.513 -56.855 1.000 78.402 150 SER DDD C 1
ATOM 6799 O O . SER D 1 121 ? -33.804 21.702 -56.611 1.000 78.990 150 SER DDD O 1
ATOM 6802 N N . LEU D 1 122 ? -34.406 19.507 -56.808 1.000 75.426 151 LEU DDD N 1
ATOM 6803 C CA . LEU D 1 122 ? -35.860 19.668 -56.522 1.000 72.880 151 LEU DDD CA 1
ATOM 6804 C C . LEU D 1 122 ? -36.148 19.258 -55.073 1.000 68.572 151 LEU DDD C 1
ATOM 6805 O O . LEU D 1 122 ? -35.858 18.096 -54.718 1.000 66.683 151 LEU DDD O 1
ATOM 6807 N N . VAL D 1 123 ? -36.702 20.178 -54.276 1.000 67.064 152 VAL DDD N 1
ATOM 6808 C CA . VAL D 1 123 ? -37.053 19.959 -52.841 1.000 63.366 152 VAL DDD CA 1
ATOM 6809 C C . VAL D 1 123 ? -38.525 20.331 -52.628 1.000 62.159 152 VAL DDD C 1
ATOM 6810 O O . VAL D 1 123 ? -38.864 21.521 -52.783 1.000 64.102 152 VAL DDD O 1
ATOM 6814 N N . ASP D 1 124 ? -39.355 19.342 -52.284 1.000 59.414 153 ASP DDD N 1
ATOM 6815 C CA . ASP D 1 124 ? -40.787 19.517 -51.923 1.000 58.105 153 ASP DDD CA 1
ATOM 6816 C C . ASP D 1 124 ? -40.902 19.561 -50.398 1.000 55.555 153 ASP DDD C 1
ATOM 6817 O O . ASP D 1 124 ? -40.371 18.644 -49.741 1.000 53.784 153 ASP DDD O 1
ATOM 6822 N N . CYS D 1 125 ? -41.559 20.592 -49.863 1.000 55.804 154 CYS DDD N 1
ATOM 6823 C CA . CYS D 1 125 ? -41.797 20.780 -48.409 1.000 53.892 154 CYS DDD CA 1
ATOM 6824 C C . CYS D 1 125 ? -43.306 20.870 -48.147 1.000 53.456 154 CYS DDD C 1
ATOM 6825 O O . CYS D 1 125 ? -44.030 21.378 -49.024 1.000 55.533 154 CYS DDD O 1
ATOM 6828 N N . TRP D 1 126 ? -43.752 20.362 -46.994 1.000 51.314 155 TRP DDD N 1
ATOM 6829 C CA . TRP D 1 126 ? -45.167 20.371 -46.534 1.000 51.054 155 TRP DDD CA 1
ATOM 6830 C C . TRP D 1 126 ? -45.223 20.872 -45.088 1.000 50.833 155 TRP DDD C 1
ATOM 6831 O O . TRP D 1 126 ? -44.302 20.539 -44.321 1.000 49.226 155 TRP DDD O 1
ATOM 6842 N N . GLY D 1 127 ? -46.268 21.628 -44.738 1.000 52.867 156 GLY DDD N 1
ATOM 6843 C CA . GLY D 1 127 ? -46.540 22.077 -43.359 1.000 53.467 156 GLY DDD CA 1
ATOM 6844 C C . GLY D 1 127 ? -46.770 23.576 -43.269 1.000 57.310 156 GLY DDD C 1
ATOM 6845 O O . GLY D 1 127 ? -46.926 24.220 -44.330 1.000 59.519 156 GLY DDD O 1
ATOM 6846 N N . TYR D 1 128 ? -46.783 24.104 -42.040 1.000 96.148 157 TYR DDD N 1
ATOM 6847 C CA . TYR D 1 128 ? -47.062 25.526 -41.703 1.000 101.775 157 TYR DDD CA 1
ATOM 6848 C C . TYR D 1 128 ? -46.065 26.438 -42.428 1.000 103.534 157 TYR DDD C 1
ATOM 6849 O O . TYR D 1 128 ? -44.874 26.447 -42.052 1.000 101.242 157 TYR DDD O 1
ATOM 6858 N N . ASN D 1 129 ? -46.543 27.156 -43.452 1.000 108.487 158 ASN DDD N 1
ATOM 6859 C CA . ASN D 1 129 ? -45.796 28.207 -44.196 1.000 111.745 158 ASN DDD CA 1
ATOM 6860 C C . ASN D 1 129 ? -44.705 27.579 -45.074 1.000 106.490 158 ASN DDD C 1
ATOM 6861 O O . ASN D 1 129 ? -43.914 28.350 -45.654 1.000 108.020 158 ASN DDD O 1
ATOM 6866 N N . MET D 1 130 ? -44.658 26.246 -45.177 1.000 100.763 159 MET DDD N 1
ATOM 6867 C CA . MET D 1 130 ? -43.575 25.510 -45.883 1.000 96.327 159 MET DDD CA 1
ATOM 6868 C C . MET D 1 130 ? -44.159 24.596 -46.969 1.000 94.373 159 MET DDD C 1
ATOM 6869 O O . MET D 1 130 ? -43.378 23.830 -47.554 1.000 91.960 159 MET DDD O 1
ATOM 6874 N N . THR D 1 131 ? -45.465 24.681 -47.249 1.000 95.451 160 THR DDD N 1
ATOM 6875 C CA . THR D 1 131 ? -46.143 23.903 -48.322 1.000 94.575 160 THR DDD CA 1
ATOM 6876 C C . THR D 1 131 ? -45.763 24.518 -49.675 1.000 96.304 160 THR DDD C 1
ATOM 6877 O O . THR D 1 131 ? -46.581 25.276 -50.235 1.000 100.319 160 THR DDD O 1
ATOM 6881 N N . ARG D 1 132 ? -44.556 24.207 -50.161 1.000 93.614 161 ARG DDD N 1
ATOM 6882 C CA . ARG D 1 132 ? -43.926 24.837 -51.354 1.000 95.684 161 ARG DDD CA 1
ATOM 6883 C C . ARG D 1 132 ? -43.130 23.792 -52.146 1.000 93.223 161 ARG DDD C 1
ATOM 6884 O O . ARG D 1 132 ? -42.833 22.720 -51.585 1.000 89.418 161 ARG DDD O 1
ATOM 6892 N N . ASN D 1 133 ? -42.797 24.116 -53.400 1.000 95.838 162 ASN DDD N 1
ATOM 6893 C CA . ASN D 1 133 ? -41.949 23.295 -54.308 1.000 94.983 162 ASN DDD CA 1
ATOM 6894 C C . ASN D 1 133 ? -40.725 24.124 -54.717 1.000 96.849 162 ASN DDD C 1
ATOM 6895 O O . ASN D 1 133 ? -40.861 24.963 -55.629 1.000 101.351 162 ASN DDD O 1
ATOM 6897 N N . PHE D 1 134 ? -39.583 23.896 -54.059 1.000 93.866 163 PHE DDD N 1
ATOM 6898 C CA . PHE D 1 134 ? -38.307 24.635 -54.263 1.000 95.511 163 PHE DDD CA 1
ATOM 6899 C C . PHE D 1 134 ? -37.491 23.975 -55.380 1.000 96.766 163 PHE DDD C 1
ATOM 6900 O O . PHE D 1 134 ? -37.563 22.739 -55.535 1.000 94.606 163 PHE DDD O 1
ATOM 6908 N N . VAL D 1 135 ? -36.730 24.786 -56.123 1.000 100.631 164 VAL DDD N 1
ATOM 6909 C CA . VAL D 1 135 ? -35.771 24.337 -57.177 1.000 102.939 164 VAL DDD CA 1
ATOM 6910 C C . VAL D 1 135 ? -34.458 25.109 -56.992 1.000 104.623 164 VAL DDD C 1
ATOM 6911 O O . VAL D 1 135 ? -34.494 26.356 -57.025 1.000 107.732 164 VAL DDD O 1
ATOM 6915 N N . PHE D 1 136 ? -33.351 24.388 -56.783 1.000 102.872 165 PHE DDD N 1
ATOM 6916 C CA . PHE D 1 136 ? -31.983 24.940 -56.590 1.000 104.523 165 PHE DDD CA 1
ATOM 6917 C C . PHE D 1 136 ? -31.210 24.856 -57.911 1.000 109.546 165 PHE DDD C 1
ATOM 6918 O O . PHE D 1 136 ? -31.655 24.131 -58.824 1.000 110.870 165 PHE DDD O 1
ATOM 6920 N N . ASP D 1 137 ? -30.092 25.585 -58.007 1.000 112.631 166 ASP DDD N 1
ATOM 6921 C CA . ASP D 1 137 ? -29.187 25.588 -59.190 1.000 118.290 166 ASP DDD CA 1
ATOM 6922 C C . ASP D 1 137 ? -28.042 24.588 -58.970 1.000 117.073 166 ASP DDD C 1
ATOM 6923 O O . ASP D 1 137 ? -27.325 24.301 -59.948 1.000 121.841 166 ASP DDD O 1
ATOM 6928 N N . LYS D 1 138 ? -27.883 24.080 -57.740 1.000 111.396 167 LYS DDD N 1
ATOM 6929 C CA . LYS D 1 138 ? -26.838 23.093 -57.353 1.000 109.933 167 LYS DDD CA 1
ATOM 6930 C C . LYS D 1 138 ? -27.511 21.819 -56.829 1.000 104.442 167 LYS DDD C 1
ATOM 6931 O O . LYS D 1 138 ? -28.651 21.913 -56.332 1.000 100.838 167 LYS DDD O 1
ATOM 6933 N N . GLN D 1 139 ? -26.825 20.676 -56.940 1.000 104.340 168 GLN DDD N 1
ATOM 6934 C CA . GLN D 1 139 ? -27.285 19.365 -56.406 1.000 99.804 168 GLN DDD CA 1
ATOM 6935 C C . GLN D 1 139 ? -27.087 19.347 -54.886 1.000 94.708 168 GLN DDD C 1
ATOM 6936 O O . GLN D 1 139 ? -25.923 19.406 -54.442 1.000 95.665 168 GLN DDD O 1
ATOM 6942 N N . LEU D 1 140 ? -28.187 19.257 -54.131 1.000 89.752 169 LEU DDD N 1
ATOM 6943 C CA . LEU D 1 140 ? -28.201 19.295 -52.643 1.000 85.100 169 LEU DDD CA 1
ATOM 6944 C C . LEU D 1 140 ? -28.305 17.870 -52.089 1.000 81.780 169 LEU DDD C 1
ATOM 6945 O O . LEU D 1 140 ? -28.940 17.022 -52.747 1.000 81.897 169 LEU DDD O 1
ATOM 6950 N N . HIS D 1 141 ? -27.691 17.628 -50.926 1.000 79.227 170 HIS DDD N 1
ATOM 6951 C CA . HIS D 1 141 ? -27.829 16.389 -50.113 1.000 76.017 170 HIS DDD CA 1
ATOM 6952 C C . HIS D 1 141 ? -27.792 16.759 -48.626 1.000 72.731 170 HIS DDD C 1
ATOM 6953 O O . HIS D 1 141 ? -27.627 17.957 -48.320 1.000 73.070 170 HIS DDD O 1
ATOM 6960 N N . SER D 1 142 ? -27.947 15.767 -47.745 1.000 70.045 171 SER DDD N 1
ATOM 6961 C CA . SER D 1 142 ? -27.904 15.913 -46.265 1.000 67.417 171 SER DDD CA 1
ATOM 6962 C C . SER D 1 142 ? -28.909 16.978 -45.808 1.000 65.592 171 SER DDD C 1
ATOM 6963 O O . SER D 1 142 ? -28.476 17.984 -45.212 1.000 65.724 171 SER DDD O 1
ATOM 6966 N N . LEU D 1 143 ? -30.200 16.766 -46.088 1.000 64.251 172 LEU DDD N 1
ATOM 6967 C CA . LEU D 1 143 ? -31.314 17.619 -45.586 1.000 63.070 172 LEU DDD CA 1
ATOM 6968 C C . LEU D 1 143 ? -31.290 17.612 -44.052 1.000 61.109 172 LEU DDD C 1
ATOM 6969 O O . LEU D 1 143 ? -31.087 16.528 -43.474 1.000 59.756 172 LEU DDD O 1
ATOM 6974 N N . SER D 1 144 ? -31.480 18.781 -43.432 1.000 61.277 173 SER DDD N 1
ATOM 6975 C CA . SER D 1 144 ? -31.582 18.963 -41.960 1.000 60.253 173 SER DDD CA 1
ATOM 6976 C C . SER D 1 144 ? -32.534 20.124 -41.653 1.000 60.926 173 SER DDD C 1
ATOM 6977 O O . SER D 1 144 ? -32.308 21.227 -42.180 1.000 62.660 173 SER DDD O 1
ATOM 6980 N N . ALA D 1 145 ? -33.550 19.875 -40.821 1.000 60.153 174 ALA DDD N 1
ATOM 6981 C CA . ALA D 1 145 ? -34.691 20.786 -40.570 1.000 61.469 174 ALA DDD CA 1
ATOM 6982 C C . ALA D 1 145 ? -34.526 21.494 -39.221 1.000 62.491 174 ALA DDD C 1
ATOM 6983 O O . ALA D 1 145 ? -34.243 20.805 -38.219 1.000 61.437 174 ALA DDD O 1
ATOM 6985 N N . GLY D 1 146 ? -34.700 22.820 -39.212 1.000 64.874 175 GLY DDD N 1
ATOM 6986 C CA . GLY D 1 146 ? -34.860 23.639 -37.996 1.000 66.886 175 GLY DDD CA 1
ATOM 6987 C C . GLY D 1 146 ? -36.326 23.779 -37.623 1.000 68.283 175 GLY DDD C 1
ATOM 6988 O O . GLY D 1 146 ? -37.158 23.137 -38.289 1.000 67.321 175 GLY DDD O 1
ATOM 6989 N N . SER D 1 147 ? -36.634 24.586 -36.602 1.000 71.112 176 SER DDD N 1
ATOM 6990 C CA . SER D 1 147 ? -38.008 24.786 -36.062 1.000 73.535 176 SER DDD CA 1
ATOM 6991 C C . SER D 1 147 ? -38.933 25.330 -37.157 1.000 75.373 176 SER DDD C 1
ATOM 6992 O O . SER D 1 147 ? -40.065 24.818 -37.272 1.000 75.607 176 SER DDD O 1
ATOM 6995 N N . GLU D 1 148 ? -38.469 26.320 -37.926 1.000 77.232 177 GLU DDD N 1
ATOM 6996 C CA . GLU D 1 148 ? -39.246 26.967 -39.020 1.000 79.704 177 GLU DDD CA 1
ATOM 6997 C C . GLU D 1 148 ? -38.311 27.321 -40.186 1.000 79.527 177 GLU DDD C 1
ATOM 6998 O O . GLU D 1 148 ? -38.519 28.375 -40.815 1.000 82.722 177 GLU DDD O 1
ATOM 7004 N N . PHE D 1 149 ? -37.335 26.453 -40.475 1.000 76.578 178 PHE DDD N 1
ATOM 7005 C CA . PHE D 1 149 ? -36.416 26.541 -41.642 1.000 76.596 178 PHE DDD CA 1
ATOM 7006 C C . PHE D 1 149 ? -35.844 25.150 -41.940 1.000 73.266 178 PHE DDD C 1
ATOM 7007 O O . PHE D 1 149 ? -35.941 24.264 -41.070 1.000 70.940 178 PHE DDD O 1
ATOM 7015 N N . ASN D 1 150 ? -35.254 24.977 -43.127 1.000 73.685 179 ASN DDD N 1
ATOM 7016 C CA . ASN D 1 150 ? -34.614 23.709 -43.573 1.000 71.620 179 ASN DDD CA 1
ATOM 7017 C C . ASN D 1 150 ? -33.318 24.037 -44.322 1.000 73.382 179 ASN DDD C 1
ATOM 7018 O O . ASN D 1 150 ? -33.292 25.060 -45.036 1.000 76.196 179 ASN DDD O 1
ATOM 7023 N N . CYS D 1 151 ? -32.288 23.201 -44.157 1.000 72.367 180 CYS DDD N 1
ATOM 7024 C CA . CYS D 1 151 ? -30.938 23.383 -44.758 1.000 74.493 180 CYS DDD CA 1
ATOM 7025 C C . CYS D 1 151 ? -30.508 22.111 -45.497 1.000 73.478 180 CYS DDD C 1
ATOM 7026 O O . CYS D 1 151 ? -31.180 21.072 -45.336 1.000 71.072 180 CYS DDD O 1
ATOM 7029 N N . ALA D 1 152 ? -29.428 22.209 -46.280 1.000 75.641 181 ALA DDD N 1
ATOM 7030 C CA . ALA D 1 152 ? -28.806 21.100 -47.043 1.000 75.993 181 ALA DDD CA 1
ATOM 7031 C C . ALA D 1 152 ? -27.370 21.479 -47.429 1.000 79.076 181 ALA DDD C 1
ATOM 7032 O O . ALA D 1 152 ? -26.985 22.642 -47.199 1.000 80.777 181 ALA DDD O 1
ATOM 7034 N N . LEU D 1 153 ? -26.619 20.527 -47.993 1.000 80.212 182 LEU DDD N 1
ATOM 7035 C CA . LEU D 1 153 ? -25.217 20.711 -48.460 1.000 83.904 182 LEU DDD CA 1
ATOM 7036 C C . LEU D 1 153 ? -25.145 20.505 -49.976 1.000 87.401 182 LEU DDD C 1
ATOM 7037 O O . LEU D 1 153 ? -25.858 19.622 -50.487 1.000 86.239 182 LEU DDD O 1
ATOM 7042 N N . SER D 1 154 ? -24.295 21.283 -50.655 1.000 92.021 183 SER DDD N 1
ATOM 7043 C CA . SER D 1 154 ? -23.953 21.127 -52.093 1.000 96.677 183 SER DDD CA 1
ATOM 7044 C C . SER D 1 154 ? -23.006 19.933 -52.258 1.000 98.405 183 SER DDD C 1
ATOM 7045 O O . SER D 1 154 ? -22.130 19.755 -51.391 1.000 98.032 183 SER DDD O 1
ATOM 7048 N N . SER D 1 155 ? -23.186 19.146 -53.324 1.000 100.884 184 SER DDD N 1
ATOM 7049 C CA . SER D 1 155 ? -22.391 17.928 -53.639 1.000 103.407 184 SER DDD CA 1
ATOM 7050 C C . SER D 1 155 ? -21.173 18.284 -54.503 1.000 110.048 184 SER DDD C 1
ATOM 7051 O O . SER D 1 155 ? -20.168 17.552 -54.420 1.000 112.569 184 SER DDD O 1
ATOM 7054 N N . LYS D 1 156 ? -21.266 19.352 -55.306 1.000 113.468 185 LYS DDD N 1
ATOM 7055 C CA . LYS D 1 156 ? -20.170 19.847 -56.187 1.000 120.531 185 LYS DDD CA 1
ATOM 7056 C C . LYS D 1 156 ? -19.017 20.350 -55.312 1.000 121.412 185 LYS DDD C 1
ATOM 7057 O O . LYS D 1 156 ? -17.881 19.864 -55.491 1.000 125.649 185 LYS DDD O 1
ATOM 7059 N N . ASP D 1 157 ? -19.311 21.298 -54.416 1.000 118.108 186 ASP DDD N 1
ATOM 7060 C CA . ASP D 1 157 ? -18.417 21.741 -53.311 1.000 117.531 186 ASP DDD CA 1
ATOM 7061 C C . ASP D 1 157 ? -18.987 21.154 -52.012 1.000 110.948 186 ASP DDD C 1
ATOM 7062 O O . ASP D 1 157 ? -19.501 20.017 -52.069 1.000 108.869 186 ASP DDD O 1
ATOM 7067 N N . LYS D 1 158 ? -18.896 21.873 -50.888 1.000 108.350 187 LYS DDD N 1
ATOM 7068 C CA . LYS D 1 158 ? -19.434 21.431 -49.573 1.000 102.291 187 LYS DDD CA 1
ATOM 7069 C C . LYS D 1 158 ? -20.032 22.640 -48.839 1.000 99.776 187 LYS DDD C 1
ATOM 7070 O O . LYS D 1 158 ? -19.836 22.750 -47.613 1.000 97.343 187 LYS DDD O 1
ATOM 7076 N N . SER D 1 159 ? -20.750 23.501 -49.569 1.000 100.714 188 SER DDD N 1
ATOM 7077 C CA . SER D 1 159 ? -21.406 24.733 -49.053 1.000 99.650 188 SER DDD CA 1
ATOM 7078 C C . SER D 1 159 ? -22.774 24.379 -48.457 1.000 94.621 188 SER DDD C 1
ATOM 7079 O O . SER D 1 159 ? -23.401 23.423 -48.952 1.000 92.766 188 SER DDD O 1
ATOM 7082 N N . VAL D 1 160 ? -23.210 25.133 -47.442 1.000 92.866 189 VAL DDD N 1
ATOM 7083 C CA . VAL D 1 160 ? -24.515 24.944 -46.738 1.000 88.892 189 VAL DDD CA 1
ATOM 7084 C C . VAL D 1 160 ? -25.503 26.006 -47.243 1.000 90.325 189 VAL DDD C 1
ATOM 7085 O O . VAL D 1 160 ? -25.140 27.199 -47.245 1.000 93.274 189 VAL DDD O 1
ATOM 7089 N N . PHE D 1 161 ? -26.694 25.573 -47.672 1.000 88.715 190 PHE DDD N 1
ATOM 7090 C CA . PHE D 1 161 ? -27.816 26.440 -48.123 1.000 90.062 190 PHE DDD CA 1
ATOM 7091 C C . PHE D 1 161 ? -29.024 26.205 -47.211 1.000 86.414 190 PHE DDD C 1
ATOM 7092 O O . PHE D 1 161 ? -29.342 25.032 -46.939 1.000 83.150 190 PHE DDD O 1
ATOM 7100 N N . CYS D 1 162 ? -29.664 27.289 -46.762 1.000 87.542 191 CYS DDD N 1
ATOM 7101 C CA . CYS D 1 162 ? -30.823 27.283 -45.829 1.000 85.409 191 CYS DDD CA 1
ATOM 7102 C C . CYS D 1 162 ? -31.960 28.142 -46.397 1.000 87.900 191 CYS DDD C 1
ATOM 7103 O O . CYS D 1 162 ? -31.703 29.309 -46.748 1.000 91.676 191 CYS DDD O 1
ATOM 7106 N N . TRP D 1 163 ? -33.167 27.571 -46.472 1.000 86.305 192 TRP DDD N 1
ATOM 7107 C CA . TRP D 1 163 ? -34.398 28.208 -47.015 1.000 88.726 192 TRP DDD CA 1
ATOM 7108 C C . TRP D 1 163 ? -35.509 28.150 -45.959 1.000 87.528 192 TRP DDD C 1
ATOM 7109 O O . TRP D 1 163 ? -35.290 27.521 -44.903 1.000 84.740 192 TRP DDD O 1
ATOM 7120 N N . GLY D 1 164 ? -36.656 28.776 -46.243 1.000 82.265 193 GLY DDD N 1
ATOM 7121 C CA . GLY D 1 164 ? -37.780 28.930 -45.299 1.000 83.937 193 GLY DDD CA 1
ATOM 7122 C C . GLY D 1 164 ? -37.611 30.174 -44.445 1.000 84.920 193 GLY DDD C 1
ATOM 7123 O O . GLY D 1 164 ? -36.770 31.022 -44.803 1.000 84.445 193 GLY DDD O 1
ATOM 7124 N N . ASP D 1 165 ? -38.373 30.282 -43.352 1.000 86.526 194 ASP DDD N 1
ATOM 7125 C CA . ASP D 1 165 ? -38.356 31.453 -42.433 1.000 87.759 194 ASP DDD CA 1
ATOM 7126 C C . ASP D 1 165 ? -37.062 31.416 -41.608 1.000 86.742 194 ASP DDD C 1
ATOM 7127 O O . ASP D 1 165 ? -37.112 30.992 -40.436 1.000 87.051 194 ASP DDD O 1
ATOM 7132 N N . GLU D 1 166 ? -35.949 31.844 -42.214 1.000 85.798 195 GLU DDD N 1
ATOM 7133 C CA . GLU D 1 166 ? -34.613 31.957 -41.570 1.000 84.860 195 GLU DDD CA 1
ATOM 7134 C C . GLU D 1 166 ? -34.383 33.420 -41.171 1.000 85.697 195 GLU DDD C 1
ATOM 7135 O O . GLU D 1 166 ? -33.954 34.207 -42.040 1.000 85.589 195 GLU DDD O 1
ATOM 7137 N N . ASN D 1 167 ? -34.676 33.759 -39.910 1.000 86.719 196 ASN DDD N 1
ATOM 7138 C CA . ASN D 1 167 ? -34.547 35.126 -39.333 1.000 87.614 196 ASN DDD CA 1
ATOM 7139 C C . ASN D 1 167 ? -35.621 36.030 -39.951 1.000 89.273 196 ASN DDD C 1
ATOM 7140 O O . ASN D 1 167 ? -36.788 35.892 -39.533 1.000 90.832 196 ASN DDD O 1
ATOM 7145 N N . ILE D 1 172 ? -31.137 32.597 -38.801 1.000 83.851 201 ILE DDD N 1
ATOM 7146 C CA . ILE D 1 172 ? -29.844 32.128 -39.386 1.000 82.326 201 ILE DDD CA 1
ATOM 7147 C C . ILE D 1 172 ? -28.986 33.348 -39.740 1.000 81.916 201 ILE DDD C 1
ATOM 7148 O O . ILE D 1 172 ? -29.260 33.982 -40.777 1.000 82.169 201 ILE DDD O 1
ATOM 7153 N N . SER D 1 173 ? -27.998 33.660 -38.895 1.000 81.554 202 SER DDD N 1
ATOM 7154 C CA . SER D 1 173 ? -26.933 34.665 -39.151 1.000 81.045 202 SER DDD CA 1
ATOM 7155 C C . SER D 1 173 ? -25.906 34.058 -40.114 1.000 79.908 202 SER DDD C 1
ATOM 7156 O O . SER D 1 173 ? -25.180 33.136 -39.690 1.000 79.447 202 SER DDD O 1
ATOM 7158 N N . LEU D 1 174 ? -25.859 34.555 -41.355 1.000 79.825 203 LEU DDD N 1
ATOM 7159 C CA . LEU D 1 174 ? -25.074 33.974 -42.481 1.000 79.003 203 LEU DDD CA 1
ATOM 7160 C C . LEU D 1 174 ? -23.600 33.827 -42.084 1.000 78.105 203 LEU DDD C 1
ATOM 7161 O O . LEU D 1 174 ? -23.134 34.601 -41.222 1.000 78.180 203 LEU DDD O 1
ATOM 7166 N N . ILE D 1 175 ? -22.906 32.869 -42.706 1.000 77.361 204 ILE DDD N 1
ATOM 7167 C CA . ILE D 1 175 ? -21.459 32.572 -42.482 1.000 76.503 204 ILE DDD CA 1
ATOM 7168 C C . ILE D 1 175 ? -20.714 32.751 -43.802 1.000 76.231 204 ILE DDD C 1
ATOM 7169 O O . ILE D 1 175 ? -21.319 32.659 -44.869 1.000 76.604 204 ILE DDD O 1
ATOM 7174 N N . PRO D 1 176 ? -19.386 33.017 -43.772 1.000 75.676 205 PRO DDD N 1
ATOM 7175 C CA . PRO D 1 176 ? -18.569 33.040 -44.987 1.000 75.579 205 PRO DDD CA 1
ATOM 7176 C C . PRO D 1 176 ? -18.768 31.806 -45.881 1.000 75.528 205 PRO DDD C 1
ATOM 7177 O O . PRO D 1 176 ? -18.941 30.718 -45.354 1.000 75.213 205 PRO DDD O 1
ATOM 7181 N N . LYS D 1 177 ? -18.721 32.008 -47.202 1.000 75.846 206 LYS DDD N 1
ATOM 7182 C CA . LYS D 1 177 ? -18.951 30.961 -48.235 1.000 75.988 206 LYS DDD CA 1
ATOM 7183 C C . LYS D 1 177 ? -17.747 30.009 -48.310 1.000 75.687 206 LYS DDD C 1
ATOM 7184 O O . LYS D 1 177 ? -17.907 28.914 -48.884 1.000 75.862 206 LYS DDD O 1
ATOM 7186 N N . GLU D 1 178 ? -16.596 30.410 -47.755 1.000 75.423 207 GLU DDD N 1
ATOM 7187 C CA . GLU D 1 178 ? -15.313 29.654 -47.801 1.000 75.367 207 GLU DDD CA 1
ATOM 7188 C C . GLU D 1 178 ? -15.446 28.315 -47.062 1.000 75.041 207 GLU DDD C 1
ATOM 7189 O O . GLU D 1 178 ? -14.795 27.344 -47.494 1.000 75.247 207 GLU DDD O 1
ATOM 7191 N N . LYS D 1 179 ? -16.256 28.269 -45.998 1.000 74.750 208 LYS DDD N 1
ATOM 7192 C CA . LYS D 1 179 ? -16.376 27.107 -45.073 1.000 74.628 208 LYS DDD CA 1
ATOM 7193 C C . LYS D 1 179 ? -17.015 25.917 -45.803 1.000 74.618 208 LYS DDD C 1
ATOM 7194 O O . LYS D 1 179 ? -18.134 26.078 -46.330 1.000 74.581 208 LYS DDD O 1
ATOM 7200 N N . LYS D 1 180 ? -16.316 24.776 -45.824 1.000 72.578 209 LYS DDD N 1
ATOM 7201 C CA . LYS D 1 180 ? -16.756 23.490 -46.434 1.000 70.961 209 LYS DDD CA 1
ATOM 7202 C C . LYS D 1 180 ? -17.163 22.519 -45.315 1.000 66.239 209 LYS DDD C 1
ATOM 7203 O O . LYS D 1 180 ? -16.421 22.436 -44.317 1.000 65.527 209 LYS DDD O 1
ATOM 7209 N N . PHE D 1 181 ? -18.292 21.816 -45.475 1.000 63.600 210 PHE DDD N 1
ATOM 7210 C CA . PHE D 1 181 ? -18.873 20.886 -44.468 1.000 59.635 210 PHE DDD CA 1
ATOM 7211 C C . PHE D 1 181 ? -19.067 19.481 -45.054 1.000 59.422 210 PHE DDD C 1
ATOM 7212 O O . PHE D 1 181 ? -19.459 19.356 -46.229 1.000 61.280 210 PHE DDD O 1
ATOM 7220 N N . GLN D 1 182 ? -18.819 18.455 -44.231 1.000 57.835 211 GLN DDD N 1
ATOM 7221 C CA . GLN D 1 182 ? -19.064 17.021 -44.559 1.000 57.747 211 GLN DDD CA 1
ATOM 7222 C C . GLN D 1 182 ? -20.387 16.563 -43.927 1.000 54.450 211 GLN DDD C 1
ATOM 7223 O O . GLN D 1 182 ? -20.989 15.616 -44.467 1.000 54.691 211 GLN DDD O 1
ATOM 7229 N N . LYS D 1 183 ? -20.822 17.200 -42.832 1.000 51.884 212 LYS DDD N 1
ATOM 7230 C CA . LYS D 1 183 ? -22.127 16.926 -42.166 1.000 49.405 212 LYS DDD CA 1
ATOM 7231 C C . LYS D 1 183 ? -22.699 18.228 -41.593 1.000 48.457 212 LYS DDD C 1
ATOM 7232 O O . LYS D 1 183 ? -21.900 19.124 -41.247 1.000 48.747 212 LYS DDD O 1
ATOM 7238 N N . ILE D 1 184 ? -24.031 18.319 -41.508 1.000 47.367 213 ILE DDD N 1
ATOM 7239 C CA . ILE D 1 184 ? -24.766 19.443 -40.852 1.000 46.675 213 ILE DDD CA 1
ATOM 7240 C C . ILE D 1 184 ? -25.889 18.872 -39.979 1.000 44.815 213 ILE DDD C 1
ATOM 7241 O O . ILE D 1 184 ? -26.386 17.769 -40.282 1.000 44.548 213 ILE DDD O 1
ATOM 7246 N N . ALA D 1 185 ? -26.260 19.610 -38.930 1.000 43.956 214 ALA DDD N 1
ATOM 7247 C CA . ALA D 1 185 ? -27.432 19.340 -38.068 1.000 42.911 214 ALA DDD CA 1
ATOM 7248 C C . ALA D 1 185 ? -28.084 20.669 -37.680 1.000 43.281 214 ALA DDD C 1
ATOM 7249 O O . ALA D 1 185 ? -27.458 21.441 -36.925 1.000 43.718 214 ALA DDD O 1
ATOM 7251 N N . ALA D 1 186 ? -29.284 20.924 -38.207 1.000 43.343 215 ALA DDD N 1
ATOM 7252 C CA . ALA D 1 186 ? -30.138 22.079 -37.852 1.000 44.326 215 ALA DDD CA 1
ATOM 7253 C C . ALA D 1 186 ? -30.765 21.823 -36.478 1.000 44.051 215 ALA DDD C 1
ATOM 7254 O O . ALA D 1 186 ? -31.342 20.732 -36.282 1.000 43.934 215 ALA DDD O 1
ATOM 7256 N N . GLY D 1 187 ? -30.621 22.780 -35.558 1.000 44.645 216 GLY DDD N 1
ATOM 7257 C CA . GLY D 1 187 ? -31.338 22.807 -34.271 1.000 45.337 216 GLY DDD CA 1
ATOM 7258 C C . GLY D 1 187 ? -32.572 23.681 -34.367 1.000 46.716 216 GLY DDD C 1
ATOM 7259 O O . GLY D 1 187 ? -33.008 23.953 -35.502 1.000 46.750 216 GLY DDD O 1
ATOM 7260 N N . GLY D 1 188 ? -33.108 24.117 -33.225 1.000 48.293 217 GLY DDD N 1
ATOM 7261 C CA . GLY D 1 188 ? -34.292 24.993 -33.155 1.000 50.402 217 GLY DDD CA 1
ATOM 7262 C C . GLY D 1 188 ? -34.077 26.276 -33.937 1.000 51.608 217 GLY DDD C 1
ATOM 7263 O O . GLY D 1 188 ? -34.853 26.532 -34.880 1.000 51.958 217 GLY DDD O 1
ATOM 7264 N N . TYR D 1 189 ? -33.047 27.045 -33.569 1.000 52.490 218 TYR DDD N 1
ATOM 7265 C CA . TYR D 1 189 ? -32.761 28.403 -34.103 1.000 54.699 218 TYR DDD CA 1
ATOM 7266 C C . TYR D 1 189 ? -31.254 28.555 -34.337 1.000 54.234 218 TYR DDD C 1
ATOM 7267 O O . TYR D 1 189 ? -30.700 29.641 -34.078 1.000 56.809 218 TYR DDD O 1
ATOM 7276 N N . HIS D 1 190 ? -30.620 27.485 -34.824 1.000 51.616 219 HIS DDD N 1
ATOM 7277 C CA A HIS D 1 190 ? -29.164 27.428 -35.129 0.820 51.333 219 HIS DDD CA 1
ATOM 7278 C CA B HIS D 1 190 ? -29.171 27.452 -35.162 0.180 51.342 219 HIS DDD CA 1
ATOM 7279 C C . HIS D 1 190 ? -28.881 26.244 -36.060 1.000 48.828 219 HIS DDD C 1
ATOM 7280 O O . HIS D 1 190 ? -29.778 25.385 -36.204 1.000 47.105 219 HIS DDD O 1
ATOM 7293 N N . VAL D 1 191 ? -27.679 26.210 -36.639 1.000 49.047 220 VAL DDD N 1
ATOM 7294 C CA . VAL D 1 191 ? -27.151 25.075 -37.453 1.000 47.539 220 VAL DDD CA 1
ATOM 7295 C C . VAL D 1 191 ? -25.708 24.819 -37.010 1.000 47.819 220 VAL DDD C 1
ATOM 7296 O O . VAL D 1 191 ? -24.945 25.798 -36.898 1.000 50.044 220 VAL DDD O 1
ATOM 7300 N N . CYS D 1 192 ? -25.368 23.556 -36.746 1.000 46.418 221 CYS DDD N 1
ATOM 7301 C CA . CYS D 1 192 ? -23.982 23.076 -36.505 1.000 46.979 221 CYS DDD CA 1
ATOM 7302 C C . CYS D 1 192 ? -23.547 22.219 -37.694 1.000 46.690 221 CYS DDD C 1
ATOM 7303 O O . CYS D 1 192 ? -24.361 21.398 -38.160 1.000 45.467 221 CYS DDD O 1
ATOM 7306 N N . GLY D 1 193 ? -22.314 22.418 -38.164 1.000 48.486 222 GLY DDD N 1
ATOM 7307 C CA . GLY D 1 193 ? -21.714 21.634 -39.257 1.000 48.953 222 GLY DDD CA 1
ATOM 7308 C C . GLY D 1 193 ? -20.341 21.113 -38.880 1.000 49.783 222 GLY DDD C 1
ATOM 7309 O O . GLY D 1 193 ? -19.584 21.862 -38.232 1.000 51.083 222 GLY DDD O 1
ATOM 7310 N N . ILE D 1 194 ? -20.045 19.865 -39.254 1.000 49.363 223 ILE DDD N 1
ATOM 7311 C CA A ILE D 1 194 ? -18.694 19.245 -39.114 0.170 50.671 223 ILE DDD CA 1
ATOM 7312 C CA B ILE D 1 194 ? -18.691 19.254 -39.109 0.830 50.712 223 ILE DDD CA 1
ATOM 7313 C C . ILE D 1 194 ? -17.878 19.624 -40.355 1.000 53.530 223 ILE DDD C 1
ATOM 7314 O O . ILE D 1 194 ? -18.243 19.159 -41.453 1.000 53.979 223 ILE DDD O 1
ATOM 7323 N N . LEU D 1 195 ? -16.838 20.445 -40.174 1.000 56.086 224 LEU DDD N 1
ATOM 7324 C CA . LEU D 1 195 ? -15.959 20.932 -41.271 1.000 59.837 224 LEU DDD CA 1
ATOM 7325 C C . LEU D 1 195 ? -15.306 19.730 -41.961 1.000 61.190 224 LEU DDD C 1
ATOM 7326 O O . LEU D 1 195 ? -14.957 18.762 -41.258 1.000 59.963 224 LEU DDD O 1
ATOM 7331 N N . ASP D 1 196 ? -15.172 19.790 -43.288 1.000 64.270 225 ASP DDD N 1
ATOM 7332 C CA . ASP D 1 196 ? -14.552 18.726 -44.121 1.000 66.739 225 ASP DDD CA 1
ATOM 7333 C C . ASP D 1 196 ? -13.051 18.675 -43.815 1.000 69.739 225 ASP DDD C 1
ATOM 7334 O O . ASP D 1 196 ? -12.462 19.752 -43.588 1.000 71.807 225 ASP DDD O 1
ATOM 7339 N N . GLY D 1 197 ? -12.468 17.471 -43.792 1.000 70.498 226 GLY DDD N 1
ATOM 7340 C CA . GLY D 1 197 ? -11.018 17.251 -43.621 1.000 73.792 226 GLY DDD CA 1
ATOM 7341 C C . GLY D 1 197 ? -10.699 16.321 -42.462 1.000 72.043 226 GLY DDD C 1
ATOM 7342 O O . GLY D 1 197 ? -11.573 15.515 -42.083 1.000 69.272 226 GLY DDD O 1
ATOM 7343 N N . LEU D 1 198 ? -9.484 16.444 -41.918 1.000 74.426 227 LEU DDD N 1
ATOM 7344 C CA . LEU D 1 198 ? -8.888 15.528 -40.907 1.000 73.878 227 LEU DDD CA 1
ATOM 7345 C C . LEU D 1 198 ? -9.402 15.876 -39.505 1.000 70.461 227 LEU DDD C 1
ATOM 7346 O O . LEU D 1 198 ? -9.842 14.952 -38.793 1.000 68.197 227 LEU DDD O 1
ATOM 7348 N N . GLU D 1 199 ? -9.332 17.158 -39.131 1.000 70.645 228 GLU DDD N 1
ATOM 7349 C CA . GLU D 1 199 ? -9.661 17.673 -37.773 1.000 68.537 228 GLU DDD CA 1
ATOM 7350 C C . GLU D 1 199 ? -11.138 17.414 -37.441 1.000 64.069 228 GLU DDD C 1
ATOM 7351 O O . GLU D 1 199 ? -11.432 17.205 -36.250 1.000 62.316 228 GLU DDD O 1
ATOM 7353 N N . SER D 1 200 ? -12.023 17.440 -38.446 1.000 62.503 229 SER DDD N 1
ATOM 7354 C CA . SER D 1 200 ? -13.494 17.246 -38.311 1.000 58.879 229 SER DDD CA 1
ATOM 7355 C C . SER D 1 200 ? -14.041 18.125 -37.177 1.000 57.187 229 SER DDD C 1
ATOM 7356 O O . SER D 1 200 ? -14.805 17.607 -36.338 1.000 55.024 229 SER DDD O 1
ATOM 7359 N N . ARG D 1 201 ? -13.658 19.405 -37.159 1.000 58.856 230 ARG DDD N 1
ATOM 7360 C CA . ARG D 1 201 ? -14.069 20.396 -36.127 1.000 58.498 230 ARG DDD CA 1
ATOM 7361 C C . ARG D 1 201 ? -15.500 20.860 -36.421 1.000 56.279 230 ARG DDD C 1
ATOM 7362 O O . ARG D 1 201 ? -15.854 20.969 -37.615 1.000 56.050 230 ARG DDD O 1
ATOM 7364 N N . VAL D 1 202 ? -16.283 21.120 -35.369 1.000 54.883 231 VAL DDD N 1
ATOM 7365 C CA . VAL D 1 202 ? -17.697 21.593 -35.463 1.000 53.075 231 VAL DDD CA 1
ATOM 7366 C C . VAL D 1 202 ? -17.703 23.122 -35.574 1.000 55.262 231 VAL DDD C 1
ATOM 7367 O O . VAL D 1 202 ? -16.810 23.767 -34.993 1.000 57.548 231 VAL DDD O 1
ATOM 7371 N N . LEU D 1 203 ? -18.688 23.662 -36.296 1.000 54.952 232 LEU DDD N 1
ATOM 7372 C CA . LEU D 1 203 ? -18.943 25.117 -36.466 1.000 57.407 232 LEU DDD CA 1
ATOM 7373 C C . LEU D 1 203 ? -20.457 25.345 -36.372 1.000 55.746 232 LEU DDD C 1
ATOM 7374 O O . LEU D 1 203 ? -21.191 24.688 -37.139 1.000 54.056 232 LEU DDD O 1
ATOM 7379 N N . CYS D 1 204 ? -20.904 26.212 -35.455 1.000 56.714 233 CYS DDD N 1
ATOM 7380 C CA . CYS D 1 204 ? -22.341 26.484 -35.168 1.000 55.766 233 CYS DDD CA 1
ATOM 7381 C C . CYS D 1 204 ? -22.634 27.985 -35.295 1.000 58.840 233 CYS DDD C 1
ATOM 7382 O O . CYS D 1 204 ? -21.838 28.788 -34.774 1.000 61.594 233 CYS DDD O 1
ATOM 7385 N N . TRP D 1 205 ? -23.745 28.335 -35.954 1.000 58.719 234 TRP DDD N 1
ATOM 7386 C CA . TRP D 1 205 ? -24.192 29.733 -36.204 1.000 61.915 234 TRP DDD CA 1
ATOM 7387 C C . TRP D 1 205 ? -25.718 29.825 -36.084 1.000 61.193 234 TRP DDD C 1
ATOM 7388 O O . TRP D 1 205 ? -26.392 28.803 -36.326 1.000 58.199 234 TRP DDD O 1
ATOM 7399 N N . GLY D 1 206 ? -26.234 31.008 -35.731 1.000 64.264 235 GLY DDD N 1
ATOM 7400 C CA . GLY D 1 206 ? -27.678 31.286 -35.602 1.000 64.659 235 GLY DDD CA 1
ATOM 7401 C C . GLY D 1 206 ? -27.959 32.436 -34.649 1.000 68.503 235 GLY DDD C 1
ATOM 7402 O O . GLY D 1 206 ? -27.038 33.239 -34.404 1.000 71.718 235 GLY DDD O 1
ATOM 7403 N N . LYS D 1 207 ? -29.190 32.512 -34.131 1.000 69.002 236 LYS DDD N 1
ATOM 7404 C CA . LYS D 1 207 ? -29.648 33.571 -33.189 1.000 73.008 236 LYS DDD CA 1
ATOM 7405 C C . LYS D 1 207 ? -29.067 33.294 -31.798 1.000 73.690 236 LYS DDD C 1
ATOM 7406 O O . LYS D 1 207 ? -29.314 32.182 -31.290 1.000 70.983 236 LYS DDD O 1
ATOM 7408 N N . LEU D 1 225 ? -24.260 29.423 -23.768 1.000 78.184 254 LEU DDD N 1
ATOM 7409 C CA . LEU D 1 225 ? -23.546 29.324 -22.464 1.000 81.767 254 LEU DDD CA 1
ATOM 7410 C C . LEU D 1 225 ? -22.284 28.466 -22.631 1.000 79.729 254 LEU DDD C 1
ATOM 7411 O O . LEU D 1 225 ? -21.182 28.982 -22.351 1.000 82.949 254 LEU DDD O 1
ATOM 7413 N N . ASP D 1 226 ? -22.448 27.212 -23.066 1.000 74.983 255 ASP DDD N 1
ATOM 7414 C CA . ASP D 1 226 ? -21.340 26.244 -23.297 1.000 72.849 255 ASP DDD CA 1
ATOM 7415 C C . ASP D 1 226 ? -20.791 26.440 -24.716 1.000 70.204 255 ASP DDD C 1
ATOM 7416 O O . ASP D 1 226 ? -21.604 26.531 -25.657 1.000 67.809 255 ASP DDD O 1
ATOM 7418 N N . LEU D 1 227 ? -19.462 26.504 -24.854 1.000 71.188 256 LEU DDD N 1
ATOM 7419 C CA . LEU D 1 227 ? -18.755 26.661 -26.154 1.000 69.505 256 LEU DDD CA 1
ATOM 7420 C C . LEU D 1 227 ? -18.649 25.296 -26.831 1.000 65.162 256 LEU DDD C 1
ATOM 7421 O O . LEU D 1 227 ? -18.514 24.281 -26.150 1.000 64.483 256 LEU DDD O 1
ATOM 7423 N N . PRO D 1 228 ? -18.705 25.221 -28.183 1.000 62.458 257 PRO DDD N 1
ATOM 7424 C CA . PRO D 1 228 ? -18.590 23.941 -28.885 1.000 58.983 257 PRO DDD CA 1
ATOM 7425 C C . PRO D 1 228 ? -17.256 23.249 -28.609 1.000 59.641 257 PRO DDD C 1
ATOM 7426 O O . PRO D 1 228 ? -16.263 23.911 -28.313 1.000 62.774 257 PRO DDD O 1
ATOM 7430 N N . PRO D 1 229 ? -17.192 21.901 -28.696 1.000 57.105 258 PRO DDD N 1
ATOM 7431 C CA . PRO D 1 229 ? -15.953 21.166 -28.436 1.000 58.140 258 PRO DDD CA 1
ATOM 7432 C C . PRO D 1 229 ? -14.929 21.330 -29.570 1.000 58.701 258 PRO DDD C 1
ATOM 7433 O O . PRO D 1 229 ? -15.337 21.515 -30.703 1.000 57.278 258 PRO DDD O 1
ATOM 7437 N N . LYS D 1 230 ? -13.637 21.259 -29.233 1.000 61.204 259 LYS DDD N 1
ATOM 7438 C CA . LYS D 1 230 ? -12.504 21.347 -30.196 1.000 62.789 259 LYS DDD CA 1
ATOM 7439 C C . LYS D 1 230 ? -12.215 19.959 -30.785 1.000 61.002 259 LYS DDD C 1
ATOM 7440 O O . LYS D 1 230 ? -11.540 19.895 -31.830 1.000 62.103 259 LYS DDD O 1
ATOM 7442 N N . GLU D 1 231 ? -12.719 18.896 -30.147 1.000 59.076 260 GLU DDD N 1
ATOM 7443 C CA . GLU D 1 231 ? -12.431 17.480 -30.502 1.000 58.019 260 GLU DDD CA 1
ATOM 7444 C C . GLU D 1 231 ? -13.092 17.140 -31.837 1.000 55.332 260 GLU DDD C 1
ATOM 7445 O O . GLU D 1 231 ? -14.159 17.666 -32.154 1.000 53.486 260 GLU DDD O 1
ATOM 7451 N N . PRO D 1 232 ? -12.480 16.254 -32.661 1.000 55.311 261 PRO DDD N 1
ATOM 7452 C CA . PRO D 1 232 ? -13.123 15.748 -33.875 1.000 53.291 261 PRO DDD CA 1
ATOM 7453 C C . PRO D 1 232 ? -14.443 15.020 -33.577 1.000 50.111 261 PRO DDD C 1
ATOM 7454 O O . PRO D 1 232 ? -14.474 14.241 -32.643 1.000 49.799 261 PRO DDD O 1
ATOM 7458 N N . LEU D 1 233 ? -15.482 15.282 -34.377 1.000 48.078 262 LEU DDD N 1
ATOM 7459 C CA . LEU D 1 233 ? -16.839 14.690 -34.214 1.000 45.666 262 LEU DDD CA 1
ATOM 7460 C C . LEU D 1 233 ? -17.160 13.781 -35.408 1.000 45.223 262 LEU DDD C 1
ATOM 7461 O O . LEU D 1 233 ? -16.769 14.129 -36.541 1.000 46.272 262 LEU DDD O 1
ATOM 7466 N N . LEU D 1 234 ? -17.847 12.663 -35.147 1.000 44.272 263 LEU DDD N 1
ATOM 7467 C CA . LEU D 1 234 ? -18.351 11.704 -36.170 1.000 44.455 263 LEU DDD CA 1
ATOM 7468 C C . LEU D 1 234 ? -19.767 12.102 -36.602 1.000 42.761 263 LEU DDD C 1
ATOM 7469 O O . LEU D 1 234 ? -20.130 11.818 -37.758 1.000 43.091 263 LEU DDD O 1
ATOM 7474 N N . ALA D 1 235 ? -20.541 12.701 -35.692 1.000 41.466 264 ALA DDD N 1
ATOM 7475 C CA . ALA D 1 235 ? -21.942 13.126 -35.919 1.000 40.314 264 ALA DDD CA 1
ATOM 7476 C C . ALA D 1 235 ? -22.279 14.318 -35.016 1.000 39.594 264 ALA DDD C 1
ATOM 7477 O O . ALA D 1 235 ? -21.526 14.580 -34.058 1.000 39.964 264 ALA DDD O 1
ATOM 7479 N N . VAL D 1 236 ? -23.372 15.013 -35.334 1.000 38.980 265 VAL DDD N 1
ATOM 7480 C CA . VAL D 1 236 ? -23.879 16.196 -34.580 1.000 38.805 265 VAL DDD CA 1
ATOM 7481 C C . VAL D 1 236 ? -25.405 16.240 -34.732 1.000 38.374 265 VAL DDD C 1
ATOM 7482 O O . VAL D 1 236 ? -25.903 15.832 -35.798 1.000 37.737 265 VAL DDD O 1
ATOM 7486 N N . VAL D 1 237 ? -26.108 16.678 -33.684 1.000 38.742 266 VAL DDD N 1
ATOM 7487 C CA . VAL D 1 237 ? -27.584 16.905 -33.681 1.000 39.146 266 VAL DDD CA 1
ATOM 7488 C C . VAL D 1 237 ? -27.850 18.267 -33.035 1.000 40.037 266 VAL DDD C 1
ATOM 7489 O O . VAL D 1 237 ? -26.974 18.753 -32.291 1.000 41.070 266 VAL DDD O 1
ATOM 7493 N N . GLY D 1 238 ? -29.014 18.850 -33.323 1.000 40.437 267 GLY DDD N 1
ATOM 7494 C CA . GLY D 1 238 ? -29.449 20.153 -32.788 1.000 41.637 267 GLY DDD CA 1
ATOM 7495 C C . GLY D 1 238 ? -30.758 20.035 -32.031 1.000 42.650 267 GLY DDD C 1
ATOM 7496 O O . GLY D 1 238 ? -31.740 19.544 -32.623 1.000 42.115 267 GLY DDD O 1
ATOM 7497 N N . GLY D 1 239 ? -30.758 20.452 -30.762 1.000 44.197 268 GLY DDD N 1
ATOM 7498 C CA . GLY D 1 239 ? -31.972 20.721 -29.972 1.000 46.281 268 GLY DDD CA 1
ATOM 7499 C C . GLY D 1 239 ? -32.436 22.151 -30.177 1.000 47.846 268 GLY DDD C 1
ATOM 7500 O O . GLY D 1 239 ? -31.925 22.807 -31.108 1.000 47.163 268 GLY DDD O 1
ATOM 7501 N N . LYS D 1 240 ? -33.349 22.631 -29.329 1.000 50.393 269 LYS DDD N 1
ATOM 7502 C CA . LYS D 1 240 ? -34.007 23.954 -29.494 1.000 52.399 269 LYS DDD CA 1
ATOM 7503 C C . LYS D 1 240 ? -32.984 25.078 -29.273 1.000 53.372 269 LYS DDD C 1
ATOM 7504 O O . LYS D 1 240 ? -32.932 25.988 -30.127 1.000 54.136 269 LYS DDD O 1
ATOM 7510 N N . PHE D 1 241 ? -32.204 25.020 -28.186 1.000 57.084 270 PHE DDD N 1
ATOM 7511 C CA . PHE D 1 241 ? -31.179 26.039 -27.826 1.000 59.506 270 PHE DDD CA 1
ATOM 7512 C C . PHE D 1 241 ? -29.853 25.365 -27.443 1.000 57.999 270 PHE DDD C 1
ATOM 7513 O O . PHE D 1 241 ? -29.071 25.973 -26.685 1.000 60.788 270 PHE DDD O 1
ATOM 7521 N N . TYR D 1 242 ? -29.594 24.160 -27.958 1.000 53.998 271 TYR DDD N 1
ATOM 7522 C CA . TYR D 1 242 ? -28.373 23.368 -27.655 1.000 52.643 271 TYR DDD CA 1
ATOM 7523 C C . TYR D 1 242 ? -28.049 22.443 -28.831 1.000 49.372 271 TYR DDD C 1
ATOM 7524 O O . TYR D 1 242 ? -28.924 22.215 -29.689 1.000 47.723 271 TYR DDD O 1
ATOM 7533 N N . ALA D 1 243 ? -26.821 21.917 -28.846 1.000 48.882 272 ALA DDD N 1
ATOM 7534 C CA . ALA D 1 243 ? -26.329 20.901 -29.804 1.000 46.662 272 ALA DDD CA 1
ATOM 7535 C C . ALA D 1 243 ? -25.618 19.785 -29.032 1.000 46.220 272 ALA DDD C 1
ATOM 7536 O O . ALA D 1 243 ? -25.125 20.056 -27.921 1.000 47.968 272 ALA DDD O 1
ATOM 7538 N N . CYS D 1 244 ? -25.596 18.575 -29.594 1.000 44.360 273 CYS DDD N 1
ATOM 7539 C CA . CYS D 1 244 ? -24.806 17.416 -29.099 1.000 44.290 273 CYS DDD CA 1
ATOM 7540 C C . CYS D 1 244 ? -24.060 16.783 -30.276 1.000 43.255 273 CYS DDD C 1
ATOM 7541 O O . CYS D 1 244 ? -24.525 16.939 -31.421 1.000 42.391 273 CYS DDD O 1
ATOM 7544 N N . GLY D 1 245 ? -22.943 16.108 -29.996 1.000 43.596 274 GLY DDD N 1
ATOM 7545 C CA . GLY D 1 245 ? -22.128 15.410 -31.007 1.000 43.220 274 GLY DDD CA 1
ATOM 7546 C C . GLY D 1 245 ? -21.516 14.140 -30.453 1.000 43.429 274 GLY DDD C 1
ATOM 7547 O O . GLY D 1 245 ? -21.438 14.013 -29.215 1.000 43.901 274 GLY DDD O 1
ATOM 7548 N N . ILE D 1 246 ? -21.115 13.230 -31.345 1.000 43.272 275 ILE DDD N 1
ATOM 7549 C CA . ILE D 1 246 ? -20.354 11.988 -31.022 1.000 44.475 275 ILE DDD CA 1
ATOM 7550 C C . ILE D 1 246 ? -18.871 12.281 -31.272 1.000 46.723 275 ILE DDD C 1
ATOM 7551 O O . ILE D 1 246 ? -18.507 12.502 -32.440 1.000 46.991 275 ILE DDD O 1
ATOM 7556 N N . LYS D 1 247 ? -18.060 12.308 -30.211 1.000 48.599 276 LYS DDD N 1
ATOM 7557 C CA . LYS D 1 247 ? -16.589 12.513 -30.293 1.000 51.441 276 LYS DDD CA 1
ATOM 7558 C C . LYS D 1 247 ? -15.964 11.292 -30.977 1.000 52.749 276 LYS DDD C 1
ATOM 7559 O O . LYS D 1 247 ? -16.341 10.160 -30.618 1.000 52.559 276 LYS DDD O 1
ATOM 7565 N N . ARG D 1 248 ? -15.057 11.517 -31.932 1.000 54.455 277 ARG DDD N 1
ATOM 7566 C CA . ARG D 1 248 ? -14.368 10.441 -32.697 1.000 56.519 277 ARG DDD CA 1
ATOM 7567 C C . ARG D 1 248 ? -13.517 9.589 -31.748 1.000 58.927 277 ARG DDD C 1
ATOM 7568 O O . ARG D 1 248 ? -13.466 8.366 -31.956 1.000 60.052 277 ARG DDD O 1
ATOM 7576 N N . TYR D 1 249 ? -12.898 10.212 -30.739 1.000 60.235 278 TYR DDD N 1
ATOM 7577 C CA . TYR D 1 249 ? -11.920 9.581 -29.810 1.000 63.454 278 TYR DDD CA 1
ATOM 7578 C C . TYR D 1 249 ? -12.473 8.269 -29.240 1.000 62.992 278 TYR DDD C 1
ATOM 7579 O O . TYR D 1 249 ? -11.787 7.236 -29.369 1.000 65.344 278 TYR DDD O 1
ATOM 7588 N N . ASP D 1 250 ? -13.659 8.318 -28.621 1.000 60.137 279 ASP DDD N 1
ATOM 7589 C CA . ASP D 1 250 ? -14.230 7.201 -27.817 1.000 60.008 279 ASP DDD CA 1
ATOM 7590 C C . ASP D 1 250 ? -15.728 7.010 -28.107 1.000 56.663 279 ASP DDD C 1
ATOM 7591 O O . ASP D 1 250 ? -16.373 6.264 -27.346 1.000 56.319 279 ASP DDD O 1
ATOM 7596 N N . HIS D 1 251 ? -16.262 7.648 -29.156 1.000 54.548 280 HIS DDD N 1
ATOM 7597 C CA . HIS D 1 251 ? -17.689 7.571 -29.576 1.000 51.847 280 HIS DDD CA 1
ATOM 7598 C C . HIS D 1 251 ? -18.619 8.070 -28.460 1.000 50.144 280 HIS DDD C 1
ATOM 7599 O O . HIS D 1 251 ? -19.815 7.729 -28.506 1.000 48.520 280 HIS DDD O 1
ATOM 7606 N N . SER D 1 252 ? -18.107 8.857 -27.508 1.000 50.908 281 SER DDD N 1
ATOM 7607 C CA . SER D 1 252 ? -18.892 9.421 -26.378 1.000 50.112 281 SER DDD CA 1
ATOM 7608 C C . SER D 1 252 ? -19.670 10.645 -26.870 1.000 48.159 281 SER DDD C 1
ATOM 7609 O O . SER D 1 252 ? -19.273 11.226 -27.904 1.000 47.764 281 SER DDD O 1
ATOM 7612 N N . ALA D 1 253 ? -20.748 10.998 -26.166 1.000 46.946 282 ALA DDD N 1
ATOM 7613 C CA . ALA D 1 253 ? -21.601 12.175 -26.448 1.000 45.550 282 ALA DDD CA 1
ATOM 7614 C C . ALA D 1 253 ? -21.053 13.392 -25.695 1.000 47.234 282 ALA DDD C 1
ATOM 7615 O O . ALA D 1 253 ? -20.562 13.225 -24.562 1.000 48.725 282 ALA DDD O 1
ATOM 7617 N N . VAL D 1 254 ? -21.125 14.568 -26.323 1.000 47.136 283 VAL DDD N 1
ATOM 7618 C CA . VAL D 1 254 ? -20.795 15.888 -25.711 1.000 49.278 283 VAL DDD CA 1
ATOM 7619 C C . VAL D 1 254 ? -21.829 16.900 -26.215 1.000 48.478 283 VAL DDD C 1
ATOM 7620 O O . VAL D 1 254 ? -22.105 16.903 -27.429 1.000 46.499 283 VAL DDD O 1
ATOM 7624 N N . CYS D 1 255 ? -22.392 17.705 -25.309 1.000 50.373 284 CYS DDD N 1
ATOM 7625 C CA . CYS D 1 255 ? -23.448 18.709 -25.606 1.000 50.553 284 CYS DDD CA 1
ATOM 7626 C C . CYS D 1 255 ? -22.991 20.100 -25.158 1.000 53.765 284 CYS DDD C 1
ATOM 7627 O O . CYS D 1 255 ? -22.151 20.185 -24.243 1.000 56.199 284 CYS DDD O 1
ATOM 7630 N N . TRP D 1 256 ? -23.528 21.138 -25.803 1.000 54.308 285 TRP DDD N 1
ATOM 7631 C CA . TRP D 1 256 ? -23.204 22.567 -25.549 1.000 58.028 285 TRP DDD CA 1
ATOM 7632 C C . TRP D 1 256 ? -24.382 23.443 -25.994 1.000 58.833 285 TRP DDD C 1
ATOM 7633 O O . TRP D 1 256 ? -25.228 22.943 -26.760 1.000 55.669 285 TRP DDD O 1
ATOM 7644 N N . GLY D 1 257 ? -24.425 24.694 -25.524 1.000 63.430 286 GLY DDD N 1
ATOM 7645 C CA . GLY D 1 257 ? -25.501 25.663 -25.814 1.000 65.549 286 GLY DDD CA 1
ATOM 7646 C C . GLY D 1 257 ? -25.959 26.388 -24.561 1.000 70.409 286 GLY DDD C 1
ATOM 7647 O O . GLY D 1 257 ? -25.127 26.572 -23.651 1.000 73.686 286 GLY DDD O 1
ATOM 7648 N N . PHE D 1 258 ? -27.236 26.783 -24.515 1.000 72.099 287 PHE DDD N 1
ATOM 7649 C CA . PHE D 1 258 ? -27.845 27.586 -23.419 1.000 77.443 287 PHE DDD CA 1
ATOM 7650 C C . PHE D 1 258 ? -27.979 26.721 -22.160 1.000 78.456 287 PHE DDD C 1
ATOM 7651 O O . PHE D 1 258 ? -27.213 26.941 -21.198 1.000 81.796 287 PHE DDD O 1
ATOM 7653 N N . PHE D 1 259 ? -28.917 25.768 -22.176 1.000 76.352 288 PHE DDD N 1
ATOM 7654 C CA . PHE D 1 259 ? -29.269 24.886 -21.032 1.000 77.189 288 PHE DDD CA 1
ATOM 7655 C C . PHE D 1 259 ? -28.949 23.435 -21.410 1.000 73.266 288 PHE DDD C 1
ATOM 7656 O O . PHE D 1 259 ? -29.846 22.571 -21.341 1.000 71.858 288 PHE DDD O 1
ATOM 7664 N N . VAL D 1 260 ? -27.695 23.187 -21.806 1.000 72.578 289 VAL DDD N 1
ATOM 7665 C CA . VAL D 1 260 ? -27.170 21.849 -22.212 1.000 69.077 289 VAL DDD CA 1
ATOM 7666 C C . VAL D 1 260 ? -26.704 21.104 -20.955 1.000 70.532 289 VAL DDD C 1
ATOM 7667 O O . VAL D 1 260 ? -26.020 21.748 -20.133 1.000 74.184 289 VAL DDD O 1
ATOM 7669 N N . THR D 1 264 ? -29.528 18.246 -17.217 1.000 74.010 293 THR DDD N 1
ATOM 7670 C CA . THR D 1 264 ? -28.307 17.409 -17.056 1.000 73.281 293 THR DDD CA 1
ATOM 7671 C C . THR D 1 264 ? -27.534 17.361 -18.374 1.000 69.950 293 THR DDD C 1
ATOM 7672 O O . THR D 1 264 ? -28.135 17.408 -19.446 1.000 67.375 293 THR DDD O 1
ATOM 7674 N N . PRO D 1 265 ? -26.183 17.269 -18.334 1.000 70.148 294 PRO DDD N 1
ATOM 7675 C CA . PRO D 1 265 ? -25.374 17.130 -19.548 1.000 67.389 294 PRO DDD CA 1
ATOM 7676 C C . PRO D 1 265 ? -25.337 15.685 -20.071 1.000 64.055 294 PRO DDD C 1
ATOM 7677 O O . PRO D 1 265 ? -26.040 14.845 -19.531 1.000 63.754 294 PRO DDD O 1
ATOM 7681 N N . ALA D 1 266 ? -24.524 15.432 -21.103 1.000 61.856 295 ALA DDD N 1
ATOM 7682 C CA . ALA D 1 266 ? -24.360 14.113 -21.760 1.000 59.464 295 ALA DDD CA 1
ATOM 7683 C C . ALA D 1 266 ? -23.791 13.098 -20.770 1.000 60.801 295 ALA DDD C 1
ATOM 7684 O O . ALA D 1 266 ? -22.971 13.450 -19.925 1.000 63.156 295 ALA DDD O 1
ATOM 7686 N N . PRO D 1 267 ? -24.208 11.812 -20.842 1.000 59.519 296 PRO DDD N 1
ATOM 7687 C CA . PRO D 1 267 ? -23.554 10.745 -20.083 1.000 61.150 296 PRO DDD CA 1
ATOM 7688 C C . PRO D 1 267 ? -22.158 10.466 -20.660 1.000 61.643 296 PRO DDD C 1
ATOM 7689 O O . PRO D 1 267 ? -22.066 10.200 -21.839 1.000 60.195 296 PRO DDD O 1
ATOM 7693 N N . THR D 1 268 ? -21.122 10.529 -19.820 1.000 64.613 297 THR DDD N 1
ATOM 7694 C CA . THR D 1 268 ? -19.694 10.600 -20.235 1.000 65.845 297 THR DDD CA 1
ATOM 7695 C C . THR D 1 268 ? -19.148 9.208 -20.586 1.000 65.955 297 THR DDD C 1
ATOM 7696 O O . THR D 1 268 ? -18.337 9.123 -21.530 1.000 66.444 297 THR DDD O 1
ATOM 7700 N N . GLY D 1 269 ? -19.567 8.164 -19.864 1.000 66.009 298 GLY DDD N 1
ATOM 7701 C CA . GLY D 1 269 ? -18.981 6.812 -19.958 1.000 66.869 298 GLY DDD CA 1
ATOM 7702 C C . GLY D 1 269 ? -19.320 6.090 -21.255 1.000 64.373 298 GLY DDD C 1
ATOM 7703 O O . GLY D 1 269 ? -18.432 5.396 -21.782 1.000 65.983 298 GLY DDD O 1
ATOM 7704 N N . ILE D 1 270 ? -20.549 6.240 -21.760 1.000 61.018 299 ILE DDD N 1
ATOM 7705 C CA . ILE D 1 270 ? -21.141 5.335 -22.795 1.000 59.265 299 ILE DDD CA 1
ATOM 7706 C C . ILE D 1 270 ? -20.842 5.861 -24.206 1.000 57.037 299 ILE DDD C 1
ATOM 7707 O O . ILE D 1 270 ? -20.811 7.093 -24.396 1.000 55.871 299 ILE DDD O 1
ATOM 7712 N N . GLY D 1 271 ? -20.637 4.938 -25.152 1.000 56.550 300 GLY DDD N 1
ATOM 7713 C CA . GLY D 1 271 ? -20.407 5.223 -26.582 1.000 55.144 300 GLY DDD CA 1
ATOM 7714 C C . GLY D 1 271 ? -21.703 5.182 -27.375 1.000 52.497 300 GLY DDD C 1
ATOM 7715 O O . GLY D 1 271 ? -22.620 4.442 -26.970 1.000 52.317 300 GLY DDD O 1
ATOM 7716 N N . PHE D 1 272 ? -21.775 5.948 -28.467 1.000 50.627 301 PHE DDD N 1
ATOM 7717 C CA . PHE D 1 272 ? -22.963 6.081 -29.349 1.000 48.435 301 PHE DDD CA 1
ATOM 7718 C C . PHE D 1 272 ? -22.544 5.939 -30.816 1.000 48.747 301 PHE DDD C 1
ATOM 7719 O O . PHE D 1 272 ? -21.465 6.442 -31.179 1.000 49.261 301 PHE DDD O 1
ATOM 7727 N N . TYR D 1 273 ? -23.375 5.267 -31.620 1.000 48.696 302 TYR DDD N 1
ATOM 7728 C CA . TYR D 1 273 ? -23.274 5.205 -33.103 1.000 49.484 302 TYR DDD CA 1
ATOM 7729 C C . TYR D 1 273 ? -24.162 6.286 -33.732 1.000 47.274 302 TYR DDD C 1
ATOM 7730 O O . TYR D 1 273 ? -23.793 6.809 -34.802 1.000 47.421 302 TYR DDD O 1
ATOM 7739 N N . ASP D 1 274 ? -25.305 6.591 -33.107 1.000 45.583 303 ASP DDD N 1
ATOM 7740 C CA . ASP D 1 274 ? -26.309 7.556 -33.633 1.000 44.012 303 ASP DDD CA 1
ATOM 7741 C C . ASP D 1 274 ? -26.935 8.347 -32.480 1.000 42.038 303 ASP DDD C 1
ATOM 7742 O O . ASP D 1 274 ? -27.201 7.749 -31.420 1.000 41.927 303 ASP DDD O 1
ATOM 7747 N N . LEU D 1 275 ? -27.152 9.647 -32.702 1.000 40.582 304 LEU DDD N 1
ATOM 7748 C CA . LEU D 1 275 ? -27.900 10.562 -31.802 1.000 39.415 304 LEU DDD CA 1
ATOM 7749 C C . LEU D 1 275 ? -29.147 11.069 -32.536 1.000 38.269 304 LEU DDD C 1
ATOM 7750 O O . LEU D 1 275 ? -29.155 11.071 -33.786 1.000 38.077 304 LEU DDD O 1
ATOM 7755 N N . ALA D 1 276 ? -30.163 11.465 -31.770 1.000 37.310 305 ALA DDD N 1
ATOM 7756 C CA . ALA D 1 276 ? -31.354 12.208 -32.237 1.000 36.908 305 ALA DDD CA 1
ATOM 7757 C C . ALA D 1 276 ? -31.747 13.199 -31.141 1.000 36.742 305 ALA DDD C 1
ATOM 7758 O O . ALA D 1 276 ? -31.558 12.864 -29.957 1.000 37.167 305 ALA DDD O 1
ATOM 7760 N N . ALA D 1 277 ? -32.236 14.379 -31.523 1.000 36.535 306 ALA DDD N 1
ATOM 7761 C CA . ALA D 1 277 ? -32.598 15.471 -30.592 1.000 37.324 306 ALA DDD CA 1
ATOM 7762 C C . ALA D 1 277 ? -34.074 15.833 -30.771 1.000 37.615 306 ALA DDD C 1
ATOM 7763 O O . ALA D 1 277 ? -34.514 15.982 -31.926 1.000 37.500 306 ALA DDD O 1
ATOM 7765 N N . GLY D 1 278 ? -34.803 15.931 -29.656 1.000 38.322 307 GLY DDD N 1
ATOM 7766 C CA . GLY D 1 278 ? -36.098 16.630 -29.567 1.000 39.560 307 GLY DDD CA 1
ATOM 7767 C C . GLY D 1 278 ? -35.873 18.104 -29.285 1.000 41.021 307 GLY DDD C 1
ATOM 7768 O O . GLY D 1 278 ? -34.794 18.613 -29.650 1.000 40.853 307 GLY DDD O 1
ATOM 7769 N N . ASN D 1 279 ? -36.835 18.763 -28.637 1.000 42.800 308 ASN DDD N 1
ATOM 7770 C CA . ASN D 1 279 ? -36.737 20.201 -28.266 1.000 45.025 308 ASN DDD CA 1
ATOM 7771 C C . ASN D 1 279 ? -35.727 20.362 -27.120 1.000 45.899 308 ASN DDD C 1
ATOM 7772 O O . ASN D 1 279 ? -34.794 21.180 -27.275 1.000 46.659 308 ASN DDD O 1
ATOM 7777 N N . TYR D 1 280 ? -35.884 19.599 -26.030 1.000 45.953 309 TYR DDD N 1
ATOM 7778 C CA . TYR D 1 280 ? -35.155 19.803 -24.748 1.000 47.652 309 TYR DDD CA 1
ATOM 7779 C C . TYR D 1 280 ? -34.575 18.486 -24.211 1.000 45.988 309 TYR DDD C 1
ATOM 7780 O O . TYR D 1 280 ? -34.297 18.412 -22.997 1.000 47.589 309 TYR DDD O 1
ATOM 7789 N N . PHE D 1 281 ? -34.363 17.491 -25.078 1.000 43.098 310 PHE DDD N 1
ATOM 7790 C CA . PHE D 1 281 ? -33.784 16.173 -24.705 1.000 41.832 310 PHE DDD CA 1
ATOM 7791 C C . PHE D 1 281 ? -33.148 15.517 -25.933 1.000 39.702 310 PHE DDD C 1
ATOM 7792 O O . PHE D 1 281 ? -33.566 15.811 -27.070 1.000 38.843 310 PHE DDD O 1
ATOM 7800 N N . THR D 1 282 ? -32.165 14.648 -25.688 1.000 39.551 311 THR DDD N 1
ATOM 7801 C CA . THR D 1 282 ? -31.387 13.900 -26.708 1.000 38.370 311 THR DDD CA 1
ATOM 7802 C C . THR D 1 282 ? -31.444 12.407 -26.373 1.000 38.330 311 THR DDD C 1
ATOM 7803 O O . THR D 1 282 ? -31.371 12.073 -25.176 1.000 39.351 311 THR DDD O 1
ATOM 7807 N N . CYS D 1 283 ? -31.571 11.556 -27.393 1.000 37.809 312 CYS DDD N 1
ATOM 7808 C CA . CYS D 1 283 ? -31.483 10.077 -27.285 1.000 38.529 312 CYS DDD CA 1
ATOM 7809 C C . CYS D 1 283 ? -30.389 9.576 -28.233 1.000 38.719 312 CYS DDD C 1
ATOM 7810 O O . CYS D 1 283 ? -30.144 10.242 -29.257 1.000 38.104 312 CYS DDD O 1
ATOM 7813 N N . GLY D 1 284 ? -29.755 8.453 -27.891 1.000 39.926 313 GLY DDD N 1
ATOM 7814 C CA . GLY D 1 284 ? -28.718 7.807 -28.717 1.000 40.748 313 GLY DDD CA 1
ATOM 7815 C C . GLY D 1 284 ? -28.790 6.293 -28.631 1.000 42.294 313 GLY DDD C 1
ATOM 7816 O O . GLY D 1 284 ? -29.226 5.781 -27.579 1.000 42.591 313 GLY DDD O 1
ATOM 7817 N N . VAL D 1 285 ? -28.393 5.607 -29.707 1.000 43.478 314 VAL DDD N 1
ATOM 7818 C CA . VAL D 1 285 ? -28.270 4.121 -29.762 1.000 46.076 314 VAL DDD CA 1
ATOM 7819 C C . VAL D 1 285 ? -26.780 3.785 -29.661 1.000 48.050 314 VAL DDD C 1
ATOM 7820 O O . VAL D 1 285 ? -25.983 4.370 -30.422 1.000 47.777 314 VAL DDD O 1
ATOM 7824 N N . LEU D 1 286 ? -26.434 2.892 -28.732 1.000 50.410 315 LEU DDD N 1
ATOM 7825 C CA . LEU D 1 286 ? -25.054 2.720 -28.209 1.000 52.493 315 LEU DDD CA 1
ATOM 7826 C C . LEU D 1 286 ? -24.276 1.760 -29.112 1.000 55.356 315 LEU DDD C 1
ATOM 7827 O O . LEU D 1 286 ? -24.914 1.034 -29.905 1.000 56.445 315 LEU DDD O 1
ATOM 7832 N N . THR D 1 287 ? -22.947 1.781 -28.988 1.000 57.371 316 THR DDD N 1
ATOM 7833 C CA . THR D 1 287 ? -21.981 1.015 -29.820 1.000 60.418 316 THR DDD CA 1
ATOM 7834 C C . THR D 1 287 ? -22.160 -0.490 -29.582 1.000 63.450 316 THR DDD C 1
ATOM 7835 O O . THR D 1 287 ? -21.996 -1.258 -30.552 1.000 65.946 316 THR DDD O 1
ATOM 7839 N N . GLY D 1 288 ? -22.473 -0.892 -28.345 1.000 63.722 317 GLY DDD N 1
ATOM 7840 C CA . GLY D 1 288 ? -22.673 -2.304 -27.960 1.000 66.679 317 GLY DDD CA 1
ATOM 7841 C C . GLY D 1 288 ? -23.896 -2.904 -28.636 1.000 66.611 317 GLY DDD C 1
ATOM 7842 O O . GLY D 1 288 ? -24.891 -2.172 -28.816 1.000 63.508 317 GLY DDD O 1
ATOM 7843 N N . THR D 1 289 ? -23.826 -4.193 -28.985 1.000 70.077 318 THR DDD N 1
ATOM 7844 C CA . THR D 1 289 ? -24.829 -4.925 -29.808 1.000 71.278 318 THR DDD CA 1
ATOM 7845 C C . THR D 1 289 ? -26.205 -4.887 -29.126 1.000 69.233 318 THR DDD C 1
ATOM 7846 O O . THR D 1 289 ? -27.157 -4.380 -29.757 1.000 67.242 318 THR DDD O 1
ATOM 7850 N N . SER D 1 290 ? -26.295 -5.379 -27.885 1.000 69.797 319 SER DDD N 1
ATOM 7851 C CA . SER D 1 290 ? -27.565 -5.593 -27.138 1.000 68.988 319 SER DDD CA 1
ATOM 7852 C C . SER D 1 290 ? -27.858 -4.432 -26.174 1.000 64.992 319 SER DDD C 1
ATOM 7853 O O . SER D 1 290 ? -28.695 -4.627 -25.271 1.000 65.128 319 SER DDD O 1
ATOM 7856 N N . MET D 1 291 ? -27.223 -3.268 -26.363 1.000 61.775 320 MET DDD N 1
ATOM 7857 C CA . MET D 1 291 ? -27.397 -2.073 -25.490 1.000 58.551 320 MET DDD CA 1
ATOM 7858 C C . MET D 1 291 ? -28.750 -1.419 -25.797 1.000 55.831 320 MET DDD C 1
ATOM 7859 O O . MET D 1 291 ? -29.078 -1.273 -26.992 1.000 54.842 320 MET DDD O 1
ATOM 7864 N N . SER D 1 292 ? -29.499 -1.038 -24.758 1.000 54.694 321 SER DDD N 1
ATOM 7865 C CA . SER D 1 292 ? -30.767 -0.270 -24.867 1.000 52.596 321 SER DDD CA 1
ATOM 7866 C C . SER D 1 292 ? -30.449 1.169 -25.266 1.000 49.559 321 SER DDD C 1
ATOM 7867 O O . SER D 1 292 ? -29.373 1.672 -24.948 1.000 48.964 321 SER DDD O 1
ATOM 7870 N N . PRO D 1 293 ? -31.360 1.878 -25.973 1.000 47.787 322 PRO DDD N 1
ATOM 7871 C CA . PRO D 1 293 ? -31.220 3.321 -26.169 1.000 45.712 322 PRO DDD CA 1
ATOM 7872 C C . PRO D 1 293 ? -31.116 4.068 -24.830 1.000 45.775 322 PRO DDD C 1
ATOM 7873 O O . PRO D 1 293 ? -31.678 3.604 -23.848 1.000 47.042 322 PRO DDD O 1
ATOM 7877 N N . VAL D 1 294 ? -30.395 5.191 -24.822 1.000 38.659 323 VAL DDD N 1
ATOM 7878 C CA . VAL D 1 294 ? -30.226 6.081 -23.635 1.000 37.470 323 VAL DDD CA 1
ATOM 7879 C C . VAL D 1 294 ? -30.644 7.500 -24.031 1.000 36.140 323 VAL DDD C 1
ATOM 7880 O O . VAL D 1 294 ? -30.162 7.989 -25.073 1.000 36.803 323 VAL DDD O 1
ATOM 7884 N N . CYS D 1 295 ? -31.513 8.119 -23.226 1.000 34.814 324 CYS DDD N 1
ATOM 7885 C CA . CYS D 1 295 ? -31.977 9.524 -23.374 1.000 34.223 324 CYS DDD CA 1
ATOM 7886 C C . CYS D 1 295 ? -31.580 10.327 -22.133 1.000 34.602 324 CYS DDD C 1
ATOM 7887 O O . CYS D 1 295 ? -31.418 9.719 -21.055 1.000 35.013 324 CYS DDD O 1
ATOM 7890 N N . TRP D 1 296 ? -31.427 11.642 -22.297 1.000 35.257 325 TRP DDD N 1
ATOM 7891 C CA . TRP D 1 296 ? -31.107 12.604 -21.210 1.000 36.322 325 TRP DDD CA 1
ATOM 7892 C C . TRP D 1 296 ? -31.636 13.989 -21.593 1.000 37.324 325 TRP DDD C 1
ATOM 7893 O O . TRP D 1 296 ? -31.899 14.210 -22.797 1.000 37.317 325 TRP DDD O 1
ATOM 7904 N N . GLY D 1 297 ? -31.786 14.873 -20.602 1.000 38.951 326 GLY DDD N 1
ATOM 7905 C CA . GLY D 1 297 ? -32.404 16.205 -20.750 1.000 40.829 326 GLY DDD CA 1
ATOM 7906 C C . GLY D 1 297 ? -33.733 16.273 -20.019 1.000 41.658 326 GLY DDD C 1
ATOM 7907 O O . GLY D 1 297 ? -33.850 15.623 -18.958 1.000 41.451 326 GLY DDD O 1
ATOM 7908 N N . LEU D 1 298 ? -34.699 17.017 -20.571 1.000 42.948 327 LEU DDD N 1
ATOM 7909 C CA . LEU D 1 298 ? -36.041 17.256 -19.974 1.000 44.740 327 LEU DDD CA 1
ATOM 7910 C C . LEU D 1 298 ? -37.123 16.629 -20.860 1.000 43.490 327 LEU DDD C 1
ATOM 7911 O O . LEU D 1 298 ? -37.132 16.919 -22.071 1.000 43.324 327 LEU DDD O 1
ATOM 7916 N N . GLY D 1 299 ? -37.999 15.812 -20.264 1.000 43.066 328 GLY DDD N 1
ATOM 7917 C CA . GLY D 1 299 ? -39.230 15.288 -20.886 1.000 42.812 328 GLY DDD CA 1
ATOM 7918 C C . GLY D 1 299 ? -38.956 14.249 -21.961 1.000 40.270 328 GLY DDD C 1
ATOM 7919 O O . GLY D 1 299 ? -39.781 14.143 -22.885 1.000 40.413 328 GLY DDD O 1
ATOM 7920 N N . PHE D 1 300 ? -37.855 13.498 -21.845 1.000 38.427 329 PHE DDD N 1
ATOM 7921 C CA . PHE D 1 300 ? -37.491 12.392 -22.773 1.000 36.814 329 PHE DDD CA 1
ATOM 7922 C C . PHE D 1 300 ? -38.410 11.197 -22.518 1.000 36.069 329 PHE DDD C 1
ATOM 7923 O O . PHE D 1 300 ? -39.000 11.092 -21.444 1.000 36.237 329 PHE DDD O 1
ATOM 7931 N N . PRO D 1 301 ? -38.564 10.262 -23.487 1.000 35.460 330 PRO DDD N 1
ATOM 7932 C CA . PRO D 1 301 ? -39.428 9.096 -23.305 1.000 35.583 330 PRO DDD CA 1
ATOM 7933 C C . PRO D 1 301 ? -38.944 8.208 -22.149 1.000 34.879 330 PRO DDD C 1
ATOM 7934 O O . PRO D 1 301 ? -37.769 7.891 -22.114 1.000 34.426 330 PRO DDD O 1
ATOM 7938 N N . ALA D 1 302 ? -39.854 7.840 -21.242 1.000 35.333 331 ALA DDD N 1
ATOM 7939 C CA . ALA D 1 302 ? -39.570 7.044 -20.025 1.000 35.359 331 ALA DDD CA 1
ATOM 7940 C C . ALA D 1 302 ? -39.896 5.563 -20.257 1.000 35.464 331 ALA DDD C 1
ATOM 7941 O O . ALA D 1 302 ? -39.596 4.763 -19.356 1.000 35.989 331 ALA DDD O 1
ATOM 7943 N N . SER D 1 303 ? -40.460 5.208 -21.417 1.000 35.732 332 SER DDD N 1
ATOM 7944 C CA . SER D 1 303 ? -41.067 3.875 -21.682 1.000 36.922 332 SER DDD CA 1
ATOM 7945 C C . SER D 1 303 ? -40.223 3.046 -22.663 1.000 37.431 332 SER DDD C 1
ATOM 7946 O O . SER D 1 303 ? -40.741 2.027 -23.152 1.000 39.106 332 SER DDD O 1
ATOM 7949 N N . ILE D 1 304 ? -38.967 3.427 -22.919 1.000 36.914 333 ILE DDD N 1
ATOM 7950 C CA . ILE D 1 304 ? -38.053 2.663 -23.822 1.000 38.423 333 ILE DDD CA 1
ATOM 7951 C C . ILE D 1 304 ? -37.698 1.342 -23.142 1.000 39.901 333 ILE DDD C 1
ATOM 7952 O O . ILE D 1 304 ? -37.264 1.338 -21.992 1.000 38.907 333 ILE DDD O 1
ATOM 7957 N N . PRO D 1 305 ? -37.871 0.183 -23.822 1.000 42.694 334 PRO DDD N 1
ATOM 7958 C CA . PRO D 1 305 ? -37.504 -1.112 -23.247 1.000 45.181 334 PRO DDD CA 1
ATOM 7959 C C . PRO D 1 305 ? -36.006 -1.215 -22.917 1.000 46.148 334 PRO DDD C 1
ATOM 7960 O O . PRO D 1 305 ? -35.213 -0.520 -23.530 1.000 45.181 334 PRO DDD O 1
ATOM 7964 N N . LEU D 1 306 ? -35.670 -2.084 -21.961 1.000 48.284 335 LEU DDD N 1
ATOM 7965 C CA . LEU D 1 306 ? -34.279 -2.370 -21.518 1.000 50.501 335 LEU DDD CA 1
ATOM 7966 C C . LEU D 1 306 ? -33.774 -3.630 -22.234 1.000 55.841 335 LEU DDD C 1
ATOM 7967 O O . LEU D 1 306 ? -32.545 -3.752 -22.396 1.000 58.069 335 LEU DDD O 1
ATOM 7972 N N . GLU D 1 307 ? -34.697 -4.527 -22.615 1.000 58.741 336 GLU DDD N 1
ATOM 7973 C CA . GLU D 1 307 ? -34.468 -5.725 -23.473 1.000 64.309 336 GLU DDD CA 1
ATOM 7974 C C . GLU D 1 307 ? -33.418 -6.633 -22.821 1.000 68.157 336 GLU DDD C 1
ATOM 7975 O O . GLU D 1 307 ? -33.141 -7.732 -23.305 1.000 73.738 336 GLU DDD O 1
#

Sequence (1089 aa):
LGSMSSIAISSYGEGGSVFCGLKSDGSHLVVCYGSNSAILYGTPGHLQFIGLTGGDGFMCCGLLMLSHQPYCWGNSAFIQQMGVPQPMTKGAEYLEVSAGDYHLCGLRKPIISSSLVDCWGYNMTRNFVFDKQLHSLSAGSEFNCALSSKDKSVFCWGVISLIPKEKKFQKIAAGGYHVCGILDGLESRVLCWGKDLPPKEPLLAVVGGKFYACGIKRYDHSAVCWGFFPAPTGIGFYDLAAGNYFTCGVLTGTSMSPVCWGLGLGSMSSIAISSYGEGGSVFCGLKSDGSHLVVCYGSNSAILYGTPGHLQFIGLTGGDGFMCGLLMLSHQPYCWGNNSAFIQMGVPQPMTKGAEYLEVSAGDYHLCGLRKPISSSLVDCWGYNMTRNFVFDKQLHSLSAGSEFNCALSSKDKSVFCWGDENSSQVISLIPKEKKFQKIAAGGYHVCGILDGLESRVLCWGKSLDLPPKEPLLAVVGGKFYACGIKRYDHSAVCWGFAPTGIGFYDLAAGNYFTCGVLTGTSMSPVCWGLGFPALGSMSSIAISSYGEGGSVFCGLKSDGSHLVVVCYGSNSAILYGTPGHLQFIGLTGGDGFMCGLLMLSHQPYCWGNSAFIQMGVPQPMTKGAEYLEVSAGDYHLCGLRKPIIISSSLVDCWGYNMTRNFVFDKQLHSLSAGSEFNCALSSKDKSVFCWGDENSSQVISLIPKEKKFQKIAAGGYHVCGILDGLESRVLCWGKSLEILDLPPKEEPLLAVVGGKFYACCGIKRYDHSAVCWGFFVNRSTPAPTGIGFYDLAAGNYFTCGVLLTGTSMSPVCWGLGFPASIPLENLLGSMSSIAISSYGEGGSVFCGLKSDGSHLVVCYGSNSAILYGTPGHLQFIGLTGGDGFMCGLLMLSHQPYCWGNSAFIQMGVPQPMTKGAEYLEVSAGDYHLCGLRKPSSLVDCWGYNMTRNFVFDKQLHSLSAGSEFNCALSSKDKSVFCWGDENISLIPKEKKFQKIAAGGYHHVCGIILDGLESRVLCWGKLDLPPKEPLLAVVGGKFYACGIKRYDHSAVCWGFFVTPAPTGIGFYDLAAGNYFTCGVLTGTSMSPVCWGLGFPASIPLE

Solvent-accessible surface area: 42848 Å² total; per-residue (Å²): 11,9,39,52,33,46,8,6,3,0,4,25,191,47,16,10,0,11,0,9,36,89,80,102,52,34,68,40,8,53,8,31,0,38,7,63,42,0,24,155,38,29,17,52,169,72,55,0,69,1,0,2,1,0,36,6,0,0,0,0,0,19,52,144,52,49,26,0,61,2,10,17,115,19,107,111,12,79,55,16,50,3,113,99,30,92,205,62,2,61,7,31,23,0,0,0,0,4,82,6,2,0,0,0,62,67,111,99,140,23,1,23,63,0,18,2,8,14,49,116,15,79,127,105,28,116,33,138,68,86,0,43,31,0,0,0,0,11,130,24,0,0,0,0,0,53,94,57,90,4,24,55,23,17,71,153,70,42,166,30,68,134,133,74,74,2,80,102,10,4,0,0,0,77,30,5,0,0,2,45,65,45,82,72,5,79,0,41,42,31,35,122,130,163,43,15,82,78,46,2,64,16,14,20,2,0,33,110,4,2,0,0,2,52,97,108,24,27,10,8,34,15,15,28,75,59,106,23,23,110,43,8,0,0,83,30,4,6,10,0,20,85,8,0,0,1,19,8,52,42,31,54,23,5,10,3,0,3,13,20,83,13,11,43,49,30,40,2,6,4,0,2,23,192,46,13,4,0,1,0,0,25,74,54,101,54,34,68,35,8,36,6,48,0,36,8,62,39,0,29,155,21,29,18,52,171,72,56,0,68,1,0,1,1,0,42,4,2,0,0,0,0,18,56,136,46,51,26,0,52,0,1,16,125,25,98,96,5,112,108,10,44,2,110,100,30,87,199,57,10,61,5,47,28,0,0,0,0,8,65,2,0,0,0,0,51,87,140,120,25,4,29,67,0,16,3,9,11,125,118,9,78,144,79,23,114,54,153,38,87,2,56,38,0,0,0,0,4,58,4,0,0,0,3,10,54,95,51,86,30,9,40,16,16,29,60,14,85,75,4,76,0,64,88,95,36,21,79,163,90,88,1,68,106,10,2,0,0,0,50,27,0,1,0,2,29,55,46,88,71,6,128,8,66,42,23,30,60,116,107,96,85,64,22,70,75,40,3,63,21,14,18,1,0,36,66,7,2,0,0,2,51,103,70,9,41,4,10,34,28,17,19,154,75,11,93,42,19,0,0,75,33,6,10,8,0,18,70,16,0,0,0,0,18,10,39,104,45,24,33,18,1,3,4,22,36,12,63,116,142,14,14,47,50,32,59,9,5,4,0,2,26,191,44,14,10,0,0,0,0,29,73,83,102,62,29,66,36,8,37,13,52,10,58,9,68,39,0,56,195,37,29,15,56,169,74,59,0,68,1,0,2,1,0,41,5,0,0,0,0,0,19,50,146,49,50,27,0,61,1,9,17,117,20,101,100,10,103,60,16,48,0,105,93,29,83,204,60,8,65,5,33,26,0,0,0,0,11,66,1,0,0,0,0,54,63,83,116,88,128,14,2,23,66,0,5,2,5,8,110,114,6,76,141,99,19,112,36,131,82,82,0,58,36,0,0,0,0,2,55,2,0,0,0,2,0,47,94,56,90,12,9,68,4,12,36,43,40,140,79,2,80,0,56,74,76,35,24,71,124,76,106,2,75,76,12,3,0,0,0,53,26,0,0,0,2,30,64,44,72,130,9,94,8,43,44,19,29,44,114,102,160,136,84,86,80,56,10,141,55,12,3,18,12,14,22,1,0,51,92,18,2,0,0,2,50,10,31,31,16,11,7,28,21,11,19,111,83,36,159,76,32,58,101,21,20,76,8,2,34,4,86,21,7,11,8,0,22,64,4,1,0,0,16,19,52,88,77,47,22,8,12,8,17,12,6,68,54,36,8,32,16,13,12,6,84,56,36,13,10,42,45,31,44,7,5,4,0,3,24,187,44,14,12,0,6,0,5,36,87,121,102,47,31,70,44,7,51,14,59,5,65,10,66,40,0,56,194,34,30,16,51,178,67,61,0,74,1,0,2,1,0,33,6,0,0,0,0,2,17,58,153,50,52,24,0,58,1,9,17,113,24,103,93,7,79,55,18,49,0,110,99,30,86,205,62,10,65,5,77,30,0,0,0,0,10,79,3,0,0,0,2,63,97,137,14,36,38,3,18,2,4,6,137,107,3,78,138,89,41,129,26,157,36,109,9,65,32,1,0,0,0,7,78,6,0,0,0,0,8,60,101,55,79,36,28,113,30,20,29,67,38,159,28,54,172,39,92,88,82,79,91,1,69,94,10,3,0,0,0,75,25,0,0,0,2,42,67,49,50,61,10,30,17,38,41,24,26,128,124,50,86,65,18,94,48,3,4,29,22,13,20,2,0,27,110,20,2,0,0,2,41,4,21,34,4,5,6,36,24,10,15,63,164,45,49,87,11,4,64,15,2,14,1,105,48,9,8,7,0,24,99,5,1,0,0,41,12,48,32,142,38,24,1,24,0,0,6,12,96,61,26,3,35,18,7,27,3,95

Radius of gyration: 32.17 Å; Cα contacts (8 Å, |Δi|>4): 3584; chains: 4; bounding box: 77×64×86 Å

B-factor: mean 53.67, std 15.53, range [27.85, 128.44]

Foldseek 3Di:
DWWWDQWEWADAPLWIKIKGQFPVPLQAIAMDIRNCFARVFRDRRFHFPTWYYAYQKIWGQTPPLQAIAITGDDPWFDGGRGPPDDPSWHFLTWYDEHFKIKTHTPCDQWHQWIAMGTDQGRDIGRHPFTWHGWEDANQKIWTAGPPQQAIDIDSVWDDDPSNFHFPHWAYEHFKIWGQTDDPQSAIDMDGPQPGDSAHFPDKYYANFKIWTQGPPQLAIAIDGPWGGDGNARFPDKYYYHFKIWGHRDSPPDDTDMDGTD/DWWWDQKEWEDDPLWIKIKGQALVPLQAIAMDIRNVFARVFRDPRFHFPTWYYAHQKIWGQTPVQQAIAMTGDAPWADGGGGPPDDPSWHFCIWYDAHFKIKTQTPCCWHQWIQMTTDQRRDIGGHPATWHRWAYENFKIWTAGPVQQAIAIDGDLPLKCARVPGPRVFHFPHKAYAHRKIWGQGDDPQSAIDMGIDNWFDGDSAHFPAKYYANFKIWTQGPVQLAIDITGQHDDPQHFPDKYYYHFKIWGHRDSNHPPIDMDGHPDPD/DWWWDQWEWEDDPLAIKIKGQDQVPLQAIAIFIRNCFARVFRDGRFHFPTWYYAHQKIWGQTPPLQAIAMTGDAPWFDGGRTPPDDPSWHFQIWYDAHFKIKTQTDPVDAWHQWIAMGTDQRHDIGGHPFTWHRWADENFKIWTAGPPQQFIAIDGDLPQWCARVFGPRNFHFPHWAHEHRKIWGQTDDDQSAIDMGTDDPDQWFDGDSAHFPAKYYANFKIWTQGPPQQAIDMTGDADDVWFDGDRPDHFPDKYYYHFKIWTANPPDFQWIDMTGPRHGPGTDRTHD/DWWWAQWEWEDDPLWIKIKGQDLVPQQQIAIFINNPFARVFRDGPWHFPTKYYAHQKIWGQTPVLQAIAMTGDDPWFDGGRGPPDDPSWHFDIWYDAHFKIWTHTDVQQWIQMGTHQRRDIGGHPARWARWEDANFKIWTAGPVFQAIDIDGPQVWDDDDRPFGFPHWAYEHFKIWGQTDDDQSAIDMTGDFFDGDSAHFPAKYYANFKIWTQGPPAQFIFMGGDPCVDGDGPFHFPDKYYYHFKIWGDGPDSLAWIDMDGPRHGPGGDRD